Protein AF-0000000079958608 (afdb_homodimer)

Nearest PDB structures (foldseek):
  3rhh-assembly1_B  TM=9.295E-01  e=5.822E-46  Halalkalibacterium halodurans
  7pkc-assembly3_I  TM=9.342E-01  e=3.238E-45  Streptococcus pyogenes M49 591
  4pxn-assembly1_A  TM=9.022E-01  e=2.833E-36  Zea mays
  6rts-assembly1_A  TM=8.925E-01  e=1.036E-36  Streptomyces clavuligerus
  6dbb-assembly1_A  TM=9.019E-01  e=4.308E-35  Burkholderia cenocepacia J2315

Structure (mmCIF, N/CA/C/O backbone):
data_AF-0000000079958608-model_v1
#
loop_
_entity.id
_entity.type
_entity.pdbx_description
1 polymer 'Aldehyde dehydrogenase'
#
loop_
_atom_site.group_PDB
_atom_site.id
_atom_site.type_symbol
_atom_site.label_atom_id
_atom_site.label_alt_id
_atom_site.label_comp_id
_atom_site.label_asym_id
_atom_site.label_entity_id
_atom_site.label_seq_id
_atom_site.pdbx_PDB_ins_code
_atom_site.Cartn_x
_atom_site.Cartn_y
_atom_site.Cartn_z
_atom_site.occupancy
_atom_site.B_iso_or_equiv
_atom_site.auth_seq_id
_atom_site.auth_comp_id
_atom_site.auth_asym_id
_atom_site.auth_atom_id
_atom_site.pdbx_PDB_model_num
ATOM 1 N N . MET A 1 1 ? -29.281 17.812 12.352 1 35.88 1 MET A N 1
ATOM 2 C CA . MET A 1 1 ? -28.234 17.797 13.375 1 35.88 1 MET A CA 1
ATOM 3 C C . MET A 1 1 ? -27.828 16.375 13.711 1 35.88 1 MET A C 1
ATOM 5 O O . MET A 1 1 ? -28.609 15.438 13.523 1 35.88 1 MET A O 1
ATOM 9 N N . VAL A 1 2 ? -26.656 15.961 13.797 1 45.16 2 VAL A N 1
ATOM 10 C CA . VAL A 1 2 ? -26.453 14.68 14.469 1 45.16 2 VAL A CA 1
ATOM 11 C C . VAL A 1 2 ? -27.422 14.57 15.648 1 45.16 2 VAL A C 1
ATOM 13 O O . VAL A 1 2 ? -27.406 15.398 16.562 1 45.16 2 VAL A O 1
ATOM 16 N N . PHE A 1 3 ? -28.312 13.578 15.422 1 45.88 3 PHE A N 1
ATOM 17 C CA . PHE A 1 3 ? -29.625 13.422 16.031 1 45.88 3 PHE A CA 1
ATOM 18 C C . PHE A 1 3 ? -29.516 13.391 17.547 1 45.88 3 PHE A C 1
ATOM 20 O O . PHE A 1 3 ? -29.031 12.422 18.125 1 45.88 3 PHE A O 1
ATOM 27 N N . VAL A 1 4 ? -29 14.484 17.969 1 47.06 4 VAL A N 1
ATOM 28 C CA . VAL A 1 4 ? -29.141 14.508 19.422 1 47.06 4 VAL A CA 1
ATOM 29 C C . VAL A 1 4 ? -30.438 13.82 19.828 1 47.06 4 VAL A C 1
ATOM 31 O O . VAL A 1 4 ? -31.531 14.289 19.5 1 47.06 4 VAL A O 1
ATOM 34 N N . THR A 1 5 ? -30.266 12.594 19.75 1 50.19 5 THR A N 1
ATOM 35 C CA . THR A 1 5 ? -31.406 11.906 20.344 1 50.19 5 THR A CA 1
ATOM 36 C C . THR A 1 5 ? -31.812 12.578 21.656 1 50.19 5 THR A C 1
ATOM 38 O O . THR A 1 5 ? -31.016 13.289 22.266 1 50.19 5 THR A O 1
ATOM 41 N N . SER A 1 6 ? -33 12.898 21.75 1 53.38 6 SER A N 1
ATOM 42 C CA . SER A 1 6 ? -33.656 13.305 22.984 1 53.38 6 SER A CA 1
ATOM 43 C C . SER A 1 6 ? -33.031 12.625 24.188 1 53.38 6 SER A C 1
ATOM 45 O O . SER A 1 6 ? -33.406 12.898 25.328 1 53.38 6 SER A O 1
ATOM 47 N N . HIS A 1 7 ? -31.984 11.859 24.016 1 61.09 7 HIS A N 1
ATOM 48 C CA . HIS A 1 7 ? -31.406 11.188 25.172 1 61.09 7 HIS A CA 1
ATOM 49 C C . HIS A 1 7 ? -30.438 12.109 25.906 1 61.09 7 HIS A C 1
ATOM 51 O O . HIS A 1 7 ? -29.578 12.742 25.297 1 61.09 7 HIS A O 1
ATOM 57 N N . LYS A 1 8 ? -30.938 12.414 27.031 1 63.03 8 LYS A N 1
ATOM 58 C CA . LYS A 1 8 ? -30.109 13.297 27.844 1 63.03 8 LYS A CA 1
ATOM 59 C C . LYS A 1 8 ? -29.047 12.516 28.609 1 63.03 8 LYS A C 1
ATOM 61 O O . LYS A 1 8 ? -29.312 11.422 29.109 1 63.03 8 LYS A O 1
ATOM 66 N N . SER A 1 9 ? -27.812 12.859 28.469 1 71.38 9 SER A N 1
ATOM 67 C CA . SER A 1 9 ? -26.672 12.391 29.25 1 71.38 9 SER A CA 1
ATOM 68 C C . SER A 1 9 ? -26.891 12.641 30.734 1 71.38 9 SER A C 1
ATOM 70 O O . SER A 1 9 ? -27.875 13.289 31.125 1 71.38 9 SER A O 1
ATOM 72 N N . PRO A 1 10 ? -26.062 12.086 31.484 1 67.56 10 PRO A N 1
ATOM 73 C CA . PRO A 1 10 ? -26.141 12.352 32.906 1 67.56 10 PRO A CA 1
ATOM 74 C C . PRO A 1 10 ? -26.109 13.844 33.25 1 67.56 10 PRO A C 1
ATOM 76 O O . PRO A 1 10 ? -26.734 14.281 34.219 1 67.56 10 PRO A O 1
ATOM 79 N N . ASP A 1 11 ? -25.484 14.656 32.375 1 76.94 11 ASP A N 1
ATOM 80 C CA . ASP A 1 11 ? -25.328 16.078 32.656 1 76.94 11 ASP A CA 1
ATOM 81 C C . ASP A 1 11 ? -26.266 16.922 31.797 1 76.94 11 ASP A C 1
ATOM 83 O O . ASP A 1 11 ? -26.047 18.125 31.625 1 76.94 11 ASP A O 1
ATOM 87 N N . GLU A 1 12 ? -27.141 16.266 31.156 1 81.5 12 GLU A N 1
ATOM 88 C CA . GLU A 1 12 ? -28.141 16.922 30.328 1 81.5 12 GLU A CA 1
ATOM 89 C C . GLU A 1 12 ? -27.516 17.531 29.078 1 81.5 12 GLU A C 1
ATOM 91 O O . GLU A 1 12 ? -27.938 18.594 28.625 1 81.5 12 GLU A O 1
ATOM 96 N N . LEU A 1 13 ? -26.422 16.969 28.812 1 88.56 13 LEU A N 1
ATOM 97 C CA . LEU A 1 13 ? -25.734 17.375 27.578 1 88.56 13 LEU A CA 1
ATOM 98 C C . LEU A 1 13 ? -26.141 16.5 26.406 1 88.56 13 LEU A C 1
ATOM 100 O O . LEU A 1 13 ? -26.609 15.367 26.609 1 88.56 13 LEU A O 1
ATOM 104 N N . PRO A 1 14 ? -25.969 17.016 25.266 1 89.56 14 PRO A N 1
ATOM 105 C CA . PRO A 1 14 ? -26.312 16.203 24.078 1 89.56 14 PRO A CA 1
ATOM 106 C C . PRO A 1 14 ? -25.469 14.938 23.984 1 89.56 14 PRO A C 1
ATOM 108 O O . PRO A 1 14 ? -24.359 14.883 24.516 1 89.56 14 PRO A O 1
ATOM 111 N N . VAL A 1 15 ? -26.047 13.938 23.328 1 93.31 15 VAL A N 1
ATOM 112 C CA . VAL A 1 15 ? -25.359 12.672 23.125 1 93.31 15 VAL A CA 1
ATOM 113 C C . VAL A 1 15 ? -25.219 12.391 21.625 1 93.31 15 VAL A C 1
ATOM 115 O O . VAL A 1 15 ? -26.219 12.438 20.906 1 93.31 15 VAL A O 1
ATOM 118 N N . VAL A 1 16 ? -24.031 12.125 21.141 1 94.5 16 VAL A N 1
ATOM 119 C CA . VAL A 1 16 ? -23.75 11.734 19.75 1 94.5 16 VAL A CA 1
ATOM 120 C C . VAL A 1 16 ? -23.844 10.219 19.625 1 94.5 16 VAL A C 1
ATOM 122 O O . VAL A 1 16 ? -23.047 9.484 20.203 1 94.5 16 VAL A O 1
ATOM 125 N N . PRO A 1 17 ? -24.781 9.695 18.906 1 94.44 17 PRO A N 1
ATOM 126 C CA . PRO A 1 17 ? -24.922 8.242 18.75 1 94.44 17 PRO A CA 1
ATOM 127 C C . PRO A 1 17 ? -23.984 7.68 17.672 1 94.44 17 PRO A C 1
ATOM 129 O O . PRO A 1 17 ? -23.297 8.438 16.984 1 94.44 17 PRO A O 1
ATOM 132 N N . ILE A 1 18 ? -23.891 6.387 17.656 1 95.62 18 ILE A N 1
ATOM 133 C CA . ILE A 1 18 ? -23.391 5.738 16.453 1 95.62 18 ILE A CA 1
ATOM 134 C C . ILE A 1 18 ? -24.516 5.641 15.414 1 95.62 18 ILE A C 1
ATOM 136 O O . ILE A 1 18 ? -25.688 5.566 15.773 1 95.62 18 ILE A O 1
ATOM 140 N N . TRP A 1 19 ? -24.172 5.73 14.203 1 95.31 19 TRP A N 1
ATOM 141 C CA . TRP A 1 19 ? -25.141 5.809 13.109 1 95.31 19 TRP A CA 1
ATOM 142 C C . TRP A 1 19 ? -24.875 4.707 12.078 1 95.31 19 TRP A C 1
ATOM 144 O O . TRP A 1 19 ? -23.844 4.699 11.422 1 95.31 19 TRP A O 1
ATOM 154 N N . ILE A 1 20 ? -25.812 3.74 11.961 1 97.44 20 ILE A N 1
ATOM 155 C CA . ILE A 1 20 ? -25.672 2.59 11.07 1 97.44 20 ILE A CA 1
ATOM 156 C C . ILE A 1 20 ? -26.938 2.453 10.219 1 97.44 20 ILE A C 1
ATOM 158 O O . ILE A 1 20 ? -28.062 2.562 10.727 1 97.44 20 ILE A O 1
ATOM 162 N N . ASP A 1 21 ? -26.75 2.33 8.969 1 97.25 21 ASP A N 1
ATOM 163 C CA . ASP A 1 21 ? -27.828 2.123 8.016 1 97.25 21 ASP A CA 1
ATOM 164 C C . ASP A 1 21 ? -28.812 3.295 8.031 1 97.25 21 ASP A C 1
ATOM 166 O O . ASP A 1 21 ? -30.031 3.094 8.023 1 97.25 21 ASP A O 1
ATOM 170 N N . GLY A 1 22 ? -28.25 4.449 8.227 1 93.06 22 GLY A N 1
ATOM 171 C CA . GLY A 1 22 ? -29.031 5.672 8.125 1 93.06 22 GLY A CA 1
ATOM 172 C C . GLY A 1 22 ? -29.844 5.973 9.375 1 93.06 22 GLY A C 1
ATOM 173 O O . GLY A 1 22 ? -30.703 6.848 9.359 1 93.06 22 GLY A O 1
ATOM 174 N N . GLU A 1 23 ? -29.516 5.238 10.43 1 93.12 23 GLU A N 1
ATOM 175 C CA . GLU A 1 23 ? -30.297 5.43 11.648 1 93.12 23 GLU A CA 1
ATOM 176 C C . GLU A 1 23 ? -29.391 5.477 12.875 1 93.12 23 GLU A C 1
ATOM 178 O O . GLU A 1 23 ? -28.406 4.742 12.953 1 93.12 23 GLU A O 1
ATOM 183 N N . PRO A 1 24 ? -29.75 6.363 13.852 1 93.62 24 PRO A N 1
ATOM 184 C CA . PRO A 1 24 ? -29.031 6.277 15.133 1 93.62 24 PRO A CA 1
ATOM 185 C C . PRO A 1 24 ? -29.281 4.961 15.867 1 93.62 24 PRO A C 1
ATOM 187 O O . PRO A 1 24 ? -30.422 4.465 15.875 1 93.62 24 PRO A O 1
ATOM 190 N N . GLN A 1 25 ? -28.297 4.395 16.406 1 93.75 25 GLN A N 1
ATOM 191 C CA . GLN A 1 25 ? -28.422 3.148 17.156 1 93.75 25 GLN A CA 1
ATOM 192 C C . GLN A 1 25 ? -28.844 3.414 18.594 1 93.75 25 GLN A C 1
ATOM 194 O O . GLN A 1 25 ? -28.672 4.523 19.109 1 93.75 25 GLN A O 1
ATOM 199 N N . PRO A 1 26 ? -29.406 2.402 19.219 1 90.06 26 PRO A N 1
ATOM 200 C CA . PRO A 1 26 ? -29.812 2.574 20.625 1 90.06 26 PRO A CA 1
ATOM 201 C C . PRO A 1 26 ? -28.641 2.988 21.516 1 90.06 26 PRO A C 1
ATOM 203 O O . PRO A 1 26 ? -27.516 2.529 21.328 1 90.06 26 PRO A O 1
ATOM 206 N N . ILE A 1 27 ? -29 3.791 22.5 1 90.81 27 ILE A N 1
ATOM 207 C CA . ILE A 1 27 ? -28 4.348 23.406 1 90.81 27 ILE A CA 1
ATOM 208 C C . ILE A 1 27 ? -28.094 3.664 24.766 1 90.81 27 ILE A C 1
ATOM 210 O O . ILE A 1 27 ? -29.156 3.643 25.375 1 90.81 27 ILE A O 1
ATOM 214 N N . ASP A 1 28 ? -26.984 3.096 25.094 1 88 28 ASP A N 1
ATOM 215 C CA . ASP A 1 28 ? -26.828 2.59 26.453 1 88 28 ASP A CA 1
ATOM 216 C C . ASP A 1 28 ? -25.953 3.518 27.281 1 88 28 ASP A C 1
ATOM 218 O O . ASP A 1 28 ? -24.828 3.836 26.891 1 88 28 ASP A O 1
ATOM 222 N N . SER A 1 29 ? -26.453 3.863 28.438 1 86.75 29 SER A N 1
ATOM 223 C CA . SER A 1 29 ? -25.766 4.84 29.281 1 86.75 29 SER A CA 1
ATOM 224 C C . SER A 1 29 ? -24.375 4.355 29.688 1 86.75 29 SER A C 1
ATOM 226 O O . SER A 1 29 ? -23.469 5.164 29.875 1 86.75 29 SER A O 1
ATOM 228 N N . GLU A 1 30 ? -24.203 3.068 29.719 1 89.44 30 GLU A N 1
ATOM 229 C CA . GLU A 1 30 ? -22.938 2.494 30.141 1 89.44 30 GLU A CA 1
ATOM 230 C C . GLU A 1 30 ? -21.875 2.666 29.062 1 89.44 30 GLU A C 1
ATOM 232 O O . GLU A 1 30 ? -20.672 2.543 29.344 1 89.44 30 GLU A O 1
ATOM 237 N N . ASP A 1 31 ? -22.375 3.039 27.891 1 92.69 31 ASP A N 1
ATOM 238 C CA . ASP A 1 31 ? -21.453 3.123 26.766 1 92.69 31 ASP A CA 1
ATOM 239 C C . ASP A 1 31 ? -21.078 4.574 26.469 1 92.69 31 ASP A C 1
ATOM 241 O O . ASP A 1 31 ? -20.359 4.852 25.5 1 92.69 31 ASP A O 1
ATOM 245 N N . LEU A 1 32 ? -21.5 5.496 27.297 1 94.94 32 LEU A N 1
ATOM 246 C CA . LEU A 1 32 ? -21.25 6.91 27.031 1 94.94 32 LEU A CA 1
ATOM 247 C C . LEU A 1 32 ? -19.891 7.34 27.531 1 94.94 32 LEU A C 1
ATOM 249 O O . LEU A 1 32 ? -19.438 6.883 28.594 1 94.94 32 LEU A O 1
ATOM 253 N N . PHE A 1 33 ? -19.188 8.14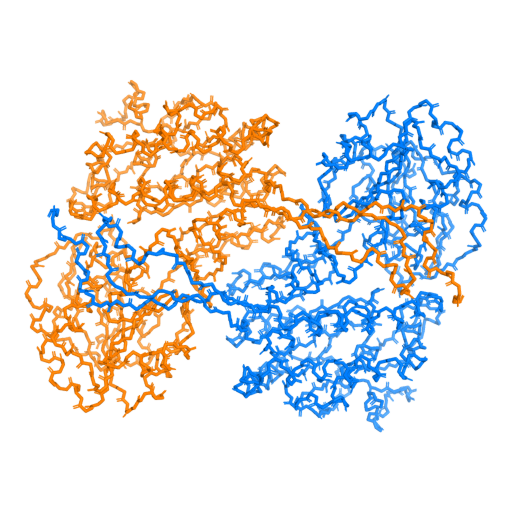1 26.766 1 95.69 33 PHE A N 1
ATOM 254 C CA . PHE A 1 33 ? -17.984 8.812 27.219 1 95.69 33 PHE A CA 1
ATOM 255 C C . PHE A 1 33 ? -18.062 10.32 26.969 1 95.69 33 PHE A C 1
ATOM 257 O O . PHE A 1 33 ? -18.688 10.75 26 1 95.69 33 PHE A O 1
ATOM 264 N N . PRO A 1 34 ? -17.516 11.141 27.828 1 94.31 34 PRO A N 1
ATOM 265 C CA . PRO A 1 34 ? -17.562 12.594 27.672 1 94.31 34 PRO A CA 1
ATOM 266 C C . PRO A 1 34 ? -16.562 13.109 26.641 1 94.31 34 PRO A C 1
ATOM 268 O O . PRO A 1 34 ? -15.453 12.586 26.547 1 94.31 34 PRO A O 1
ATOM 271 N N . VAL A 1 35 ? -16.969 14.031 25.859 1 94.69 35 VAL A N 1
ATOM 272 C CA . VAL A 1 35 ? -16.062 14.844 25.047 1 94.69 35 VAL A CA 1
ATOM 273 C C . VAL A 1 35 ? -15.812 16.188 25.734 1 94.69 35 VAL A C 1
ATOM 275 O O . VAL A 1 35 ? -16.734 16.984 25.906 1 94.69 35 VAL A O 1
ATOM 278 N N . VAL A 1 36 ? -14.523 16.344 26.078 1 91.88 36 VAL A N 1
ATOM 279 C CA . VAL A 1 36 ? -14.172 17.453 26.969 1 91.88 36 VAL A CA 1
ATOM 280 C C . VAL A 1 36 ? -13.477 18.547 26.172 1 91.88 36 VAL A C 1
ATOM 282 O O . VAL A 1 36 ? -12.562 18.266 25.391 1 91.88 36 VAL A O 1
ATOM 285 N N . SER A 1 37 ? -13.93 19.75 26.359 1 86.5 37 SER A N 1
ATOM 286 C CA . SER A 1 37 ? -13.242 20.891 25.766 1 86.5 37 SER A CA 1
ATOM 287 C C . SER A 1 37 ? -11.977 21.234 26.547 1 86.5 37 SER A C 1
ATOM 289 O O . SER A 1 37 ? -12 21.344 27.766 1 86.5 37 SER A O 1
ATOM 291 N N . SER A 1 38 ? -10.922 21.406 25.812 1 81.19 38 SER A N 1
ATOM 292 C CA . SER A 1 38 ? -9.672 21.75 26.484 1 81.19 38 SER A CA 1
ATOM 293 C C . SER A 1 38 ? -9.75 23.141 27.125 1 81.19 38 SER A C 1
ATOM 295 O O . SER A 1 38 ? -9.086 23.406 28.125 1 81.19 38 SER A O 1
ATOM 297 N N . VAL A 1 39 ? -10.547 23.984 26.578 1 78.62 39 VAL A N 1
ATOM 298 C CA . VAL A 1 39 ? -10.656 25.375 27.047 1 78.62 39 VAL A CA 1
ATOM 299 C C . VAL A 1 39 ? -11.453 25.422 28.344 1 78.62 39 VAL A C 1
ATOM 301 O O . VAL A 1 39 ? -11.07 26.109 29.297 1 78.62 39 VAL A O 1
ATOM 304 N N . GLN A 1 40 ? -12.445 24.594 28.406 1 78.62 40 GLN A N 1
ATOM 305 C CA . GLN A 1 40 ? -13.352 24.688 29.547 1 78.62 40 GLN A CA 1
ATOM 306 C C . GLN A 1 40 ? -13.07 23.562 30.547 1 78.62 40 GLN A C 1
ATOM 308 O O . GLN A 1 40 ? -13.469 23.672 31.719 1 78.62 40 GLN A O 1
ATOM 313 N N . ASP A 1 41 ? -12.422 22.516 30.094 1 84 41 ASP A N 1
ATOM 314 C CA . ASP A 1 41 ? -12.133 21.344 30.906 1 84 41 ASP A CA 1
ATOM 315 C C . ASP A 1 41 ? -13.414 20.734 31.469 1 84 41 ASP A C 1
ATOM 317 O O . ASP A 1 41 ? -13.477 20.391 32.656 1 84 41 ASP A O 1
ATOM 321 N N . LYS A 1 42 ? -14.453 20.828 30.766 1 88.94 42 LYS A N 1
ATOM 322 C CA . LYS A 1 42 ? -15.758 20.234 31.062 1 88.94 42 LYS A CA 1
ATOM 323 C C . LYS A 1 42 ? -16.344 19.547 29.844 1 88.94 42 LYS A C 1
ATOM 325 O O . LYS A 1 42 ? -16.031 19.922 28.703 1 88.94 42 LYS A O 1
ATOM 330 N N . PRO A 1 43 ? -17.188 18.578 30.125 1 92.62 43 PRO A N 1
ATOM 331 C CA . PRO A 1 43 ? -17.859 17.938 28.984 1 92.62 43 PRO A CA 1
ATOM 332 C C . PRO A 1 43 ? -18.75 18.891 28.203 1 92.62 43 PRO A C 1
ATOM 334 O O . PRO A 1 43 ? -19.484 19.672 28.812 1 92.62 43 PRO A O 1
ATOM 337 N N . ILE A 1 44 ? -18.609 18.891 26.969 1 91.69 44 ILE A N 1
ATOM 338 C CA . ILE A 1 44 ? -19.484 19.703 26.141 1 91.69 44 ILE A CA 1
ATOM 339 C C . ILE A 1 44 ? -20.609 18.844 25.578 1 91.69 44 ILE A C 1
ATOM 341 O O . ILE A 1 44 ? -21.672 19.359 25.203 1 91.69 44 ILE A O 1
ATOM 345 N N . HIS A 1 45 ? -20.375 17.547 25.422 1 93.31 45 HIS A N 1
ATOM 346 C CA . HIS A 1 45 ? -21.375 16.531 25.078 1 93.31 45 HIS A CA 1
ATOM 347 C C . HIS A 1 45 ? -20.859 15.133 25.391 1 93.31 45 HIS A C 1
ATOM 349 O O . HIS A 1 45 ? -19.734 14.977 25.891 1 93.31 45 HIS A O 1
ATOM 355 N N . TYR A 1 46 ? -21.734 14.18 25.219 1 95.12 46 TYR A N 1
ATOM 356 C CA . TYR A 1 46 ? -21.328 12.781 25.328 1 95.12 46 TYR A CA 1
ATOM 357 C C . TYR A 1 46 ? -21.453 12.07 23.984 1 95.12 46 TYR A C 1
ATOM 359 O O . TYR A 1 46 ? -22.141 12.555 23.078 1 95.12 46 TYR A O 1
ATOM 367 N N . ALA A 1 47 ? -20.766 10.961 23.844 1 96.25 47 ALA A N 1
ATOM 368 C CA . ALA A 1 47 ? -20.875 10.117 22.656 1 96.25 47 ALA A CA 1
ATOM 369 C C . ALA A 1 47 ? -20.938 8.641 23.031 1 96.25 47 ALA A C 1
ATOM 371 O O . ALA A 1 47 ? -20.5 8.25 24.125 1 96.25 47 ALA A O 1
ATOM 372 N N . VAL A 1 48 ? -21.531 7.871 22.219 1 96.38 48 VAL A N 1
ATOM 373 C CA . VAL A 1 48 ? -21.625 6.434 22.453 1 96.38 48 VAL A CA 1
ATOM 374 C C . VAL A 1 48 ? -20.328 5.75 22.016 1 96.38 48 VAL A C 1
ATOM 376 O O . VAL A 1 48 ? -19.828 6 20.922 1 96.38 48 VAL A O 1
ATOM 379 N N . SER A 1 49 ? -19.734 4.977 22.859 1 98.19 49 SER A N 1
ATOM 380 C CA . SER A 1 49 ? -18.594 4.141 22.484 1 98.19 49 SER A CA 1
ATOM 381 C C . SER A 1 49 ? -19.062 2.852 21.812 1 98.19 49 SER A C 1
ATOM 383 O O . SER A 1 49 ? -19.797 2.064 22.406 1 98.19 49 SER A O 1
ATOM 385 N N . ALA A 1 50 ? -18.641 2.65 20.594 1 98.25 50 ALA A N 1
ATOM 386 C CA . ALA A 1 50 ? -19.031 1.456 19.844 1 98.25 50 ALA A CA 1
ATOM 387 C C . ALA A 1 50 ? -18.406 0.202 20.469 1 98.25 50 ALA A C 1
ATOM 389 O O . ALA A 1 50 ? -17.359 0.27 21.109 1 98.25 50 ALA A O 1
ATOM 390 N N . SER A 1 51 ? -19.062 -0.912 20.312 1 97.88 51 SER A N 1
ATOM 391 C CA . SER A 1 51 ? -18.547 -2.234 20.641 1 97.88 51 SER A CA 1
ATOM 392 C C . SER A 1 51 ? -18.062 -2.969 19.391 1 97.88 51 SER A C 1
ATOM 394 O O . SER A 1 51 ? -18.344 -2.543 18.266 1 97.88 51 SER A O 1
ATOM 396 N N . PRO A 1 52 ? -17.281 -4.043 19.578 1 98.31 52 PRO A N 1
ATOM 397 C CA . PRO A 1 52 ? -16.938 -4.871 18.422 1 98.31 52 PRO A CA 1
ATOM 398 C C . PRO A 1 52 ? -18.156 -5.336 17.641 1 98.31 52 PRO A C 1
ATOM 400 O O . PRO A 1 52 ? -18.125 -5.402 16.406 1 98.31 52 PRO A O 1
ATOM 403 N N . ALA A 1 53 ? -19.234 -5.578 18.344 1 97.88 53 ALA A N 1
ATOM 404 C CA . ALA A 1 53 ? -20.469 -5.992 17.703 1 97.88 53 ALA A CA 1
ATOM 405 C C . ALA A 1 53 ? -21.031 -4.867 16.844 1 97.88 53 ALA A C 1
ATOM 407 O O . ALA A 1 53 ? -21.547 -5.109 15.742 1 97.88 53 ALA A O 1
ATOM 408 N N . SER A 1 54 ? -21 -3.615 17.344 1 97.06 54 SER A N 1
ATOM 409 C CA . SER A 1 54 ? -21.438 -2.461 16.578 1 97.06 54 SER A CA 1
ATOM 410 C C . SER A 1 54 ? -20.594 -2.273 15.32 1 97.06 54 SER A C 1
ATOM 412 O O . SER A 1 54 ? -21.109 -1.901 14.266 1 97.06 54 SER A O 1
ATOM 414 N N . ALA A 1 55 ? -19.312 -2.492 15.484 1 98.56 55 ALA A N 1
ATOM 415 C CA . ALA A 1 55 ? -18.422 -2.396 14.336 1 98.56 55 ALA A CA 1
ATOM 416 C C . ALA A 1 55 ? -18.781 -3.422 13.266 1 98.56 55 ALA A C 1
ATOM 418 O O . ALA A 1 55 ? -18.828 -3.098 12.078 1 98.56 55 ALA A O 1
ATOM 419 N N . THR A 1 56 ? -19.016 -4.645 13.68 1 98.69 56 THR A N 1
ATOM 420 C CA . THR A 1 56 ? -19.422 -5.703 12.766 1 98.69 56 THR A CA 1
ATOM 421 C C . THR A 1 56 ? -20.734 -5.34 12.055 1 98.69 56 THR A C 1
ATOM 423 O O . THR A 1 56 ? -20.859 -5.516 10.844 1 98.69 56 THR A O 1
ATOM 426 N N . LYS A 1 57 ? -21.656 -4.824 12.859 1 98.69 57 LYS A N 1
ATOM 427 C CA . LYS A 1 57 ? -22.953 -4.41 12.305 1 98.69 57 LYS A CA 1
ATOM 428 C C . LYS A 1 57 ? -22.766 -3.316 11.258 1 98.69 57 LYS A C 1
ATOM 430 O O . LYS A 1 57 ? -23.422 -3.334 10.219 1 98.69 57 LYS A O 1
ATOM 435 N N . ALA A 1 58 ? -21.922 -2.33 11.531 1 98.81 58 ALA A N 1
ATOM 436 C CA . ALA A 1 58 ? -21.641 -1.255 10.586 1 98.81 58 ALA A CA 1
ATOM 437 C C . ALA A 1 58 ? -21.031 -1.805 9.297 1 98.81 58 ALA A C 1
ATOM 439 O O . ALA A 1 58 ? -21.406 -1.377 8.203 1 98.81 58 ALA A O 1
ATOM 440 N N . CYS A 1 59 ? -20.125 -2.77 9.406 1 98.88 59 CYS A N 1
ATOM 441 C CA . CYS A 1 59 ? -19.5 -3.391 8.242 1 98.88 59 CYS A CA 1
ATOM 442 C C . CYS A 1 59 ? -20.516 -4.172 7.43 1 98.88 59 CYS A C 1
ATOM 444 O O . CYS A 1 59 ? -20.5 -4.133 6.195 1 98.88 59 CYS A O 1
ATOM 446 N N . ASP A 1 60 ? -21.406 -4.898 8.117 1 98.81 60 ASP A N 1
ATOM 447 C CA . ASP A 1 60 ? -22.453 -5.637 7.434 1 98.81 60 ASP A CA 1
ATOM 448 C C . ASP A 1 60 ? -23.359 -4.695 6.641 1 98.81 60 ASP A C 1
ATOM 450 O O . ASP A 1 60 ? -23.734 -5 5.508 1 98.81 60 ASP A O 1
ATOM 454 N N . SER A 1 61 ? -23.703 -3.596 7.285 1 98.88 61 SER A N 1
ATOM 455 C CA . SER A 1 61 ? -24.531 -2.59 6.621 1 98.88 61 SER A CA 1
ATOM 456 C C . SER A 1 61 ? -23.828 -2.039 5.379 1 98.88 61 SER A C 1
ATOM 458 O O . SER A 1 61 ? -24.438 -1.938 4.312 1 98.88 61 SER A O 1
ATOM 460 N N . ALA A 1 62 ? -22.578 -1.66 5.523 1 98.94 62 ALA A N 1
ATOM 461 C CA . ALA A 1 62 ? -21.797 -1.149 4.398 1 98.94 62 ALA A CA 1
ATOM 462 C C . ALA A 1 62 ? -21.719 -2.18 3.277 1 98.94 62 ALA A C 1
ATOM 464 O O . ALA A 1 62 ? -21.812 -1.832 2.098 1 98.94 62 ALA A O 1
ATOM 465 N N . ALA A 1 63 ? -21.547 -3.443 3.623 1 98.62 63 ALA A N 1
ATOM 466 C CA . ALA A 1 63 ? -21.453 -4.531 2.65 1 98.62 63 ALA A CA 1
ATOM 467 C C . ALA A 1 63 ? -22.766 -4.672 1.874 1 98.62 63 ALA A C 1
ATOM 469 O O . ALA A 1 63 ? -22.75 -4.879 0.658 1 98.62 63 ALA A O 1
ATOM 470 N N . ALA A 1 64 ? -23.859 -4.621 2.605 1 98.5 64 ALA A N 1
ATOM 471 C CA . ALA A 1 64 ? -25.172 -4.723 1.969 1 98.5 64 ALA A CA 1
ATOM 472 C C . ALA A 1 64 ? -25.391 -3.576 0.987 1 98.5 64 ALA A C 1
ATOM 474 O O . ALA A 1 64 ? -25.875 -3.789 -0.126 1 98.5 64 ALA A O 1
ATOM 475 N N . ALA A 1 65 ? -25 -2.383 1.361 1 98.75 65 ALA A N 1
ATOM 476 C CA . ALA A 1 65 ? -25.172 -1.197 0.527 1 98.75 65 ALA A CA 1
ATOM 477 C C . ALA A 1 65 ? -24.25 -1.232 -0.682 1 98.75 65 ALA A C 1
ATOM 479 O O . ALA A 1 65 ? -24.562 -0.675 -1.735 1 98.75 65 ALA A O 1
ATOM 480 N N . PHE A 1 66 ? -23.125 -1.88 -0.602 1 98.38 66 PHE A N 1
ATOM 481 C CA . PHE A 1 66 ? -22.109 -1.938 -1.649 1 98.38 66 PHE A CA 1
ATOM 482 C C . PHE A 1 66 ? -22.672 -2.584 -2.91 1 98.38 66 PHE A C 1
ATOM 484 O O . PHE A 1 66 ? -22.312 -2.205 -4.023 1 98.38 66 PHE A O 1
ATOM 491 N N . LYS A 1 67 ? -23.562 -3.559 -2.723 1 95.69 67 LYS A N 1
ATOM 492 C CA . LYS A 1 67 ? -24.125 -4.316 -3.836 1 95.69 67 LYS A CA 1
ATOM 493 C C . LYS A 1 67 ? -24.766 -3.389 -4.867 1 95.69 67 LYS A C 1
ATOM 495 O O . LYS A 1 67 ? -24.594 -3.586 -6.074 1 95.69 67 LYS A O 1
ATOM 500 N N . SER A 1 68 ? -25.406 -2.361 -4.398 1 96.56 68 SER A N 1
ATOM 501 C CA . SER A 1 68 ? -26.078 -1.43 -5.297 1 96.56 68 SER A CA 1
ATOM 502 C C . SER A 1 68 ? -25.203 -0.208 -5.574 1 96.56 68 SER A C 1
ATOM 504 O O . SER A 1 68 ? -25.172 0.287 -6.703 1 96.56 68 SER A O 1
ATOM 506 N N . TRP A 1 69 ? -24.484 0.266 -4.605 1 98 69 TRP A N 1
ATOM 507 C CA . TRP A 1 69 ? -23.719 1.494 -4.734 1 98 69 TRP A CA 1
ATOM 508 C C . TRP A 1 69 ? -22.625 1.342 -5.793 1 98 69 TRP A C 1
ATOM 510 O O . TRP A 1 69 ? -22.375 2.266 -6.57 1 98 69 TRP A O 1
ATOM 520 N N . ARG A 1 70 ? -22 0.187 -5.836 1 96.06 70 ARG A N 1
ATOM 521 C CA . ARG A 1 70 ? -20.906 -0.046 -6.77 1 96.06 70 ARG A CA 1
ATOM 522 C C . ARG A 1 70 ? -21.391 0.071 -8.211 1 96.06 70 ARG A C 1
ATOM 524 O O . ARG A 1 70 ? -20.578 0.294 -9.125 1 96.06 70 ARG A O 1
ATOM 531 N N . LYS A 1 71 ? -22.688 -0.079 -8.43 1 93.81 71 LYS A N 1
ATOM 532 C CA . LYS A 1 71 ? -23.25 -0.057 -9.773 1 93.81 71 LYS A CA 1
ATOM 533 C C . LYS A 1 71 ? -23.734 1.344 -10.148 1 93.81 71 LYS A C 1
ATOM 535 O O . LYS A 1 71 ? -24.125 1.588 -11.289 1 93.81 71 LYS A O 1
ATOM 540 N N . THR A 1 72 ? -23.688 2.268 -9.164 1 95.25 72 THR A N 1
ATOM 541 C CA . THR A 1 72 ? -24.094 3.639 -9.438 1 95.25 72 THR A CA 1
ATOM 542 C C . THR A 1 72 ? -23.172 4.289 -10.461 1 95.25 72 THR A C 1
ATOM 544 O O . THR A 1 72 ? -21.953 4.199 -10.344 1 95.25 72 THR A O 1
ATOM 547 N N . ALA A 1 73 ? -23.75 4.949 -11.469 1 93.44 73 ALA A N 1
ATOM 548 C CA . ALA A 1 73 ? -22.969 5.59 -12.531 1 93.44 73 ALA A CA 1
ATOM 549 C C . ALA A 1 73 ? -22.078 6.699 -11.969 1 93.44 73 ALA A C 1
ATOM 551 O O . ALA A 1 73 ? -22.5 7.438 -11.07 1 93.44 73 ALA A O 1
ATOM 552 N N . PRO A 1 74 ? -20.906 6.867 -12.531 1 93.25 74 PRO A N 1
ATOM 553 C CA . PRO A 1 74 ? -20 7.922 -12.062 1 93.25 74 PRO A CA 1
ATOM 554 C C . PRO A 1 74 ? -20.656 9.305 -12.094 1 93.25 74 PRO A C 1
ATOM 556 O O . PRO A 1 74 ? -20.422 10.125 -11.195 1 93.25 74 PRO A O 1
ATOM 559 N N . ALA A 1 75 ? -21.484 9.539 -13.086 1 94.88 75 ALA A N 1
ATOM 560 C CA . ALA A 1 75 ? -22.156 10.828 -13.195 1 94.88 75 ALA A CA 1
ATOM 561 C C . ALA A 1 75 ? -23.094 11.07 -12.016 1 94.88 75 ALA A C 1
ATOM 563 O O . ALA A 1 75 ? -23.219 12.195 -11.523 1 94.88 75 ALA A O 1
ATOM 564 N N . HIS A 1 76 ? -23.766 10.023 -11.586 1 96.31 76 HIS A N 1
ATOM 565 C CA . HIS A 1 76 ? -24.656 10.133 -10.438 1 96.31 76 HIS A CA 1
ATOM 566 C C . HIS A 1 76 ? -23.875 10.32 -9.141 1 96.31 76 HIS A C 1
ATOM 568 O O . HIS A 1 76 ? -24.266 11.125 -8.289 1 96.31 76 HIS A O 1
ATOM 574 N N . ARG A 1 77 ? -22.781 9.594 -8.938 1 97.25 77 ARG A N 1
ATOM 575 C CA . ARG A 1 77 ? -21.938 9.789 -7.766 1 97.25 77 ARG A CA 1
ATOM 576 C C . ARG A 1 77 ? -21.391 11.211 -7.715 1 97.25 77 ARG A C 1
ATOM 578 O O . ARG A 1 77 ? -21.391 11.844 -6.656 1 97.25 77 ARG A O 1
ATOM 585 N N . ARG A 1 78 ? -20.984 11.719 -8.914 1 97.31 78 ARG A N 1
ATOM 586 C CA . ARG A 1 78 ? -20.484 13.086 -9.023 1 97.31 78 ARG A CA 1
ATOM 587 C C . ARG A 1 78 ? -21.547 14.086 -8.562 1 97.31 78 ARG A C 1
ATOM 589 O O . ARG A 1 78 ? -21.25 14.992 -7.781 1 97.31 78 ARG A O 1
ATOM 596 N N . ALA A 1 79 ? -22.75 13.891 -9.031 1 97.62 79 ALA A N 1
ATOM 597 C CA . ALA A 1 79 ? -23.828 14.805 -8.688 1 97.62 79 ALA A CA 1
ATOM 598 C C . ALA A 1 79 ? -24.094 14.812 -7.188 1 97.62 79 ALA A C 1
ATOM 600 O O . ALA A 1 79 ? -24.312 15.867 -6.594 1 97.62 79 ALA A O 1
ATOM 601 N N . LEU A 1 80 ? -24.062 13.656 -6.562 1 98.5 80 LEU A N 1
ATOM 602 C CA . LEU A 1 80 ? -24.281 13.547 -5.125 1 98.5 80 LEU A CA 1
ATOM 603 C C . LEU A 1 80 ? -23.156 14.219 -4.352 1 98.5 80 LEU A C 1
ATOM 605 O O . LEU A 1 80 ? -23.406 14.875 -3.332 1 98.5 80 LEU A O 1
ATOM 609 N N . LEU A 1 81 ? -21.953 14.078 -4.805 1 98.62 81 LEU A N 1
ATOM 610 C CA . LEU A 1 81 ? -20.812 14.703 -4.148 1 98.62 81 LEU A CA 1
ATOM 611 C C . LEU A 1 81 ? -20.875 16.219 -4.254 1 98.62 81 LEU A C 1
ATOM 613 O O . LEU A 1 81 ? -20.594 16.922 -3.287 1 98.62 81 LEU A O 1
ATOM 617 N N . ILE A 1 82 ? -21.25 16.734 -5.406 1 98.25 82 ILE A N 1
ATOM 618 C CA . ILE A 1 82 ? -21.406 18.172 -5.598 1 98.25 82 ILE A CA 1
ATOM 619 C C . ILE A 1 82 ? -22.484 18.703 -4.66 1 98.25 82 ILE A C 1
ATOM 621 O O . ILE A 1 82 ? -22.281 19.734 -4.004 1 98.25 82 ILE A O 1
ATOM 625 N N . LYS A 1 83 ? -23.547 17.969 -4.586 1 98.75 83 LYS A N 1
ATOM 626 C CA . LYS A 1 83 ? -24.625 18.359 -3.678 1 98.75 83 LYS A CA 1
ATOM 627 C C . LYS A 1 83 ? -24.156 18.344 -2.227 1 98.75 83 LYS A C 1
ATOM 629 O O . LYS A 1 83 ? -24.5 19.234 -1.445 1 98.75 83 LYS A O 1
ATOM 634 N N . ALA A 1 84 ? -23.406 17.344 -1.862 1 98.69 84 ALA A N 1
ATOM 635 C CA . ALA A 1 84 ? -22.859 17.281 -0.513 1 98.69 84 ALA A CA 1
ATOM 636 C C . ALA A 1 84 ? -21.969 18.469 -0.223 1 98.69 84 ALA A C 1
ATOM 638 O O . ALA A 1 84 ? -22.016 19.047 0.867 1 98.69 84 ALA A O 1
ATOM 639 N N . ALA A 1 85 ? -21.125 18.844 -1.188 1 98.44 85 ALA A N 1
ATOM 640 C CA . ALA A 1 85 ? -20.25 20.016 -1.035 1 98.44 85 ALA A CA 1
ATOM 641 C C . ALA A 1 85 ? -21.078 21.281 -0.806 1 98.44 85 ALA A C 1
ATOM 643 O O . ALA A 1 85 ? -20.734 22.094 0.048 1 98.44 85 ALA A O 1
ATOM 644 N N . ASP A 1 86 ? -22.156 21.406 -1.531 1 98.5 86 ASP A N 1
ATOM 645 C CA . ASP A 1 86 ? -23.047 22.562 -1.371 1 98.5 86 ASP A CA 1
ATOM 646 C C . ASP A 1 86 ? -23.656 22.594 0.03 1 98.5 86 ASP A C 1
ATOM 648 O O . ASP A 1 86 ? -23.719 23.656 0.657 1 98.5 86 ASP A O 1
ATOM 652 N N . ILE A 1 87 ? -24.062 21.469 0.495 1 98.62 87 ILE A N 1
ATOM 653 C CA . ILE A 1 87 ? -24.688 21.375 1.813 1 98.62 87 ILE A CA 1
ATOM 654 C C . ILE A 1 87 ? -23.656 21.688 2.893 1 98.62 87 ILE A C 1
ATOM 656 O O . ILE A 1 87 ? -23.938 22.406 3.855 1 98.62 87 ILE A O 1
ATOM 660 N N . LEU A 1 88 ? -22.469 21.188 2.725 1 98.25 88 LEU A N 1
ATOM 661 C CA . LEU A 1 88 ? -21.391 21.5 3.65 1 98.25 88 LEU A CA 1
ATOM 662 C C . LEU A 1 88 ? -21.172 23 3.738 1 98.25 88 LEU A C 1
ATOM 664 O O . LEU A 1 88 ? -20.969 23.547 4.832 1 98.25 88 LEU A O 1
ATOM 668 N N . GLU A 1 89 ? -21.188 23.641 2.65 1 97.31 89 GLU A N 1
ATOM 669 C CA . GLU A 1 89 ? -21 25.094 2.613 1 97.31 89 GLU A CA 1
ATOM 670 C C . GLU A 1 89 ? -22.156 25.812 3.312 1 97.31 89 GLU A C 1
ATOM 672 O O . GLU A 1 89 ? -21.938 26.797 4.027 1 97.31 89 GLU A O 1
ATOM 677 N N . GLN A 1 90 ? -23.328 25.297 3.135 1 98 90 GLN A N 1
ATOM 678 C CA . GLN A 1 90 ? -24.5 25.891 3.746 1 98 90 GLN A CA 1
ATOM 679 C C . GLN A 1 90 ? -24.469 25.75 5.266 1 98 90 GLN A C 1
ATOM 681 O O . GLN A 1 90 ? -24.938 26.641 5.988 1 98 90 GLN A O 1
ATOM 686 N N . ARG A 1 91 ? -23.859 24.688 5.711 1 97.62 91 ARG A N 1
ATOM 687 C CA . ARG A 1 91 ? -23.859 24.406 7.141 1 97.62 91 ARG A CA 1
ATOM 688 C C . ARG A 1 91 ? -22.516 24.781 7.77 1 97.62 91 ARG A C 1
ATOM 690 O O . ARG A 1 91 ? -22.203 24.328 8.875 1 97.62 91 ARG A O 1
ATOM 697 N N . ALA A 1 92 ? -21.75 25.547 7.09 1 97.62 92 ALA A N 1
ATOM 698 C CA . ALA A 1 92 ? -20.375 25.875 7.461 1 97.62 92 ALA A CA 1
ATOM 699 C C . ALA A 1 92 ? -20.312 26.453 8.875 1 97.62 92 ALA A C 1
ATOM 701 O O . ALA A 1 92 ? -19.469 26.047 9.672 1 97.62 92 ALA A O 1
ATOM 702 N N . GLN A 1 93 ? -21.172 27.344 9.258 1 97.25 93 GLN A N 1
ATOM 703 C CA . GLN A 1 93 ? -21.141 28.016 10.555 1 97.25 93 GLN A CA 1
ATOM 704 C C . GLN A 1 93 ? -21.406 27.031 11.688 1 97.25 93 GLN A C 1
ATOM 706 O O . GLN A 1 93 ? -20.703 27.047 12.703 1 97.25 93 GLN A O 1
ATOM 711 N N . GLU A 1 94 ? -22.375 26.203 11.477 1 96.94 94 GLU A N 1
ATOM 712 C CA . GLU A 1 94 ? -22.688 25.188 12.469 1 96.94 94 GLU A CA 1
ATOM 713 C C . GLU A 1 94 ? -21.516 24.234 12.68 1 96.94 94 GLU A C 1
ATOM 715 O O . GLU A 1 94 ? -21.141 23.953 13.82 1 96.94 94 GLU A O 1
ATOM 720 N N . ILE A 1 95 ? -20.969 23.797 11.633 1 98 95 ILE A N 1
ATOM 721 C CA . ILE A 1 95 ? -19.891 22.812 11.68 1 98 95 ILE A CA 1
ATOM 722 C C . ILE A 1 95 ? -18.656 23.453 12.312 1 98 95 ILE A C 1
ATOM 724 O O . ILE A 1 95 ? -18 22.844 13.172 1 98 95 ILE A O 1
ATOM 728 N N . ALA A 1 96 ? -18.344 24.672 11.938 1 97.56 96 ALA A N 1
ATOM 729 C CA . ALA A 1 96 ? -17.172 25.375 12.477 1 97.56 96 ALA A CA 1
ATOM 730 C C . ALA A 1 96 ? -17.312 25.562 13.984 1 97.56 96 ALA A C 1
ATOM 732 O O . ALA A 1 96 ? -16.312 25.453 14.719 1 97.56 96 ALA A O 1
ATOM 733 N N . LYS A 1 97 ? -18.5 25.906 14.438 1 96.12 97 LYS A N 1
ATOM 734 C CA . LYS A 1 97 ? -18.75 26.094 15.867 1 96.12 97 LYS A CA 1
ATOM 735 C C . LYS A 1 97 ? -18.438 24.812 16.656 1 96.12 97 LYS A C 1
ATOM 737 O O . LYS A 1 97 ? -17.781 24.875 17.703 1 96.12 97 LYS A O 1
ATOM 742 N N . TRP A 1 98 ? -18.875 23.719 16.125 1 95.56 98 TRP A N 1
ATOM 743 C CA . TRP A 1 98 ? -18.641 22.438 16.812 1 95.56 98 TRP A CA 1
ATOM 744 C C . TRP A 1 98 ? -17.156 22.047 16.734 1 95.56 98 TRP A C 1
ATOM 746 O O . TRP A 1 98 ? -16.609 21.531 17.703 1 95.56 98 TRP A O 1
ATOM 756 N N . GLN A 1 99 ? -16.547 22.297 15.617 1 96.5 99 GLN A N 1
ATOM 757 C CA . GLN A 1 99 ? -15.125 22 15.516 1 96.5 99 GLN A CA 1
ATOM 758 C C . GLN A 1 99 ? -14.328 22.766 16.578 1 96.5 99 GLN A C 1
ATOM 760 O O . GLN A 1 99 ? -13.469 22.188 17.25 1 96.5 99 GLN A O 1
ATOM 765 N N . CYS A 1 100 ? -14.617 24.062 16.719 1 94.75 100 CYS A N 1
ATOM 766 C CA . CYS A 1 100 ? -13.93 24.875 17.719 1 94.75 100 CYS A CA 1
ATOM 767 C C . CYS A 1 100 ? -14.172 24.328 19.125 1 94.75 100 CYS A C 1
ATOM 769 O O . CYS A 1 100 ? -13.242 24.203 19.922 1 94.75 100 CYS A O 1
ATOM 771 N N . ALA A 1 101 ? -15.406 24 19.344 1 93.62 101 ALA A N 1
ATOM 772 C CA . ALA A 1 101 ? -15.781 23.531 20.688 1 93.62 101 ALA A CA 1
ATOM 773 C C . ALA A 1 101 ? -15.078 22.219 21.031 1 93.62 101 ALA A C 1
ATOM 775 O O . ALA A 1 101 ? -14.625 22.031 22.156 1 93.62 101 ALA A O 1
ATOM 776 N N . GLU A 1 102 ? -14.984 21.359 20.078 1 95.31 102 GLU A N 1
ATOM 777 C CA . GLU A 1 102 ? -14.469 20 20.312 1 95.31 102 GLU A CA 1
ATOM 778 C C . GLU A 1 102 ? -12.945 19.984 20.297 1 95.31 102 GLU A C 1
ATOM 780 O O . GLU A 1 102 ? -12.312 19.25 21.047 1 95.31 102 GLU A O 1
ATOM 785 N N . THR A 1 103 ? -12.305 20.812 19.438 1 94.62 103 THR A N 1
ATOM 786 C CA . THR A 1 103 ? -10.875 20.625 19.203 1 94.62 103 THR A CA 1
ATOM 787 C C . THR A 1 103 ? -10.086 21.812 19.734 1 94.62 103 THR A C 1
ATOM 789 O O . THR A 1 103 ? -8.852 21.812 19.703 1 94.62 103 THR A O 1
ATOM 792 N N . SER A 1 104 ? -10.758 22.875 20.141 1 90.81 104 SER A N 1
ATOM 793 C CA . SER A 1 104 ? -10.148 24.094 20.672 1 90.81 104 SER A CA 1
ATOM 794 C C . SER A 1 104 ? -9.359 24.828 19.594 1 90.81 104 SER A C 1
ATOM 796 O O . SER A 1 104 ? -8.453 25.609 19.891 1 90.81 104 SER A O 1
ATOM 798 N N . CYS A 1 105 ? -9.641 24.531 18.375 1 92.19 105 CYS A N 1
ATOM 799 C CA . CYS A 1 105 ? -8.953 25.25 17.312 1 92.19 105 CYS A CA 1
ATOM 800 C C . CYS A 1 105 ? -9.445 26.688 17.203 1 92.19 105 CYS A C 1
ATOM 802 O O . CYS A 1 105 ? -10.578 26.984 17.578 1 92.19 105 CYS A O 1
ATOM 804 N N . PRO A 1 106 ? -8.586 27.562 16.672 1 90.75 106 PRO A N 1
ATOM 805 C CA . PRO A 1 106 ? -9.039 28.953 16.453 1 90.75 106 PRO A CA 1
ATOM 806 C C . PRO A 1 106 ? -10.18 29.047 15.438 1 90.75 106 PRO A C 1
ATOM 808 O O . PRO A 1 106 ? -10.258 28.234 14.516 1 90.75 106 PRO A O 1
ATOM 811 N N . LYS A 1 107 ? -11.016 30.047 15.641 1 92.44 107 LYS A N 1
ATOM 812 C CA . LYS A 1 107 ? -12.148 30.266 14.75 1 92.44 107 LYS A CA 1
ATOM 813 C C . LYS A 1 107 ? -11.688 30.406 13.297 1 92.44 107 LYS A C 1
ATOM 815 O O . LYS A 1 107 ? -12.367 29.938 12.383 1 92.44 107 LYS A O 1
ATOM 820 N N . GLU A 1 108 ? -10.531 31.016 13.125 1 90.25 108 GLU A N 1
ATOM 821 C CA . GLU A 1 108 ? -10.008 31.219 11.773 1 90.25 108 GLU A CA 1
ATOM 822 C C . GLU A 1 108 ? -9.641 29.891 11.125 1 90.25 108 GLU A C 1
ATOM 824 O O . GLU A 1 108 ? -9.852 29.703 9.922 1 90.25 108 GLU A O 1
ATOM 829 N N . PHE A 1 109 ? -9.102 29.016 11.898 1 92.69 109 PHE A N 1
ATOM 830 C CA . PHE A 1 109 ? -8.727 27.719 11.359 1 92.69 109 PHE A CA 1
ATOM 831 C C . PHE A 1 109 ? -9.961 26.875 11.07 1 92.69 109 PHE A C 1
ATOM 833 O O . PHE A 1 109 ? -10.023 26.188 10.047 1 92.69 109 PHE A O 1
ATOM 840 N N . ALA A 1 110 ? -10.938 26.906 11.953 1 95 110 ALA A N 1
ATOM 841 C CA . ALA A 1 110 ? -12.203 26.219 11.68 1 95 110 ALA A CA 1
ATOM 842 C C . ALA A 1 110 ? -12.844 26.766 10.398 1 95 110 ALA A C 1
ATOM 844 O O . ALA A 1 110 ? -13.391 26 9.602 1 95 110 ALA A O 1
ATOM 845 N N . GLY A 1 111 ? -12.789 28.125 10.312 1 93.81 111 GLY A N 1
ATOM 846 C CA . GLY A 1 111 ? -13.297 28.766 9.102 1 93.81 111 GLY A CA 1
ATOM 847 C C . GLY A 1 111 ? -12.609 28.25 7.844 1 93.81 111 GLY A C 1
ATOM 848 O O . GLY A 1 111 ? -13.273 28 6.832 1 93.81 111 GLY A O 1
ATOM 849 N N . PHE A 1 112 ? -11.367 28.078 7.941 1 91.88 112 PHE A N 1
ATOM 850 C CA . PHE A 1 112 ? -10.594 27.531 6.828 1 91.88 112 PHE A CA 1
ATOM 851 C C . PHE A 1 112 ? -11.039 26.109 6.504 1 91.88 112 PHE A C 1
ATOM 853 O O . PHE A 1 112 ? -11.203 25.766 5.332 1 91.88 112 PHE A O 1
ATOM 860 N N . ASN A 1 113 ? -11.25 25.297 7.461 1 94.88 113 ASN A N 1
ATOM 861 C CA . ASN A 1 113 ? -11.656 23.906 7.281 1 94.88 113 ASN A CA 1
ATOM 862 C C . ASN A 1 113 ? -12.992 23.812 6.547 1 94.88 113 ASN A C 1
ATOM 864 O O . ASN A 1 113 ? -13.117 23.047 5.582 1 94.88 113 ASN A O 1
ATOM 868 N N . VAL A 1 114 ? -13.953 24.609 6.988 1 96.12 114 VAL A N 1
ATOM 869 C CA . VAL A 1 114 ? -15.289 24.484 6.43 1 96.12 114 VAL A CA 1
ATOM 870 C C . VAL A 1 114 ? -15.344 25.141 5.055 1 96.12 114 VAL A C 1
ATOM 872 O O . VAL A 1 114 ? -16.234 24.859 4.254 1 96.12 114 VAL A O 1
ATOM 875 N N . LYS A 1 115 ? -14.383 25.984 4.805 1 93.12 115 LYS A N 1
ATOM 876 C CA . LYS A 1 115 ? -14.281 26.578 3.471 1 93.12 115 LYS A CA 1
ATOM 877 C C . LYS A 1 115 ? -13.633 25.609 2.49 1 93.12 115 LYS A C 1
ATOM 879 O O . LYS A 1 115 ? -14.078 25.469 1.352 1 93.12 115 LYS A O 1
ATOM 884 N N . MET A 1 116 ? -12.57 24.969 2.953 1 93 116 MET A N 1
ATOM 885 C CA . MET A 1 116 ? -11.758 24.141 2.061 1 93 116 MET A CA 1
ATOM 886 C C . MET A 1 116 ? -12.344 22.734 1.934 1 93 116 MET A C 1
ATOM 888 O O . MET A 1 116 ? -12.219 22.094 0.885 1 93 116 MET A O 1
ATOM 892 N N . GLY A 1 117 ? -13.023 22.234 2.928 1 95.31 117 GLY A N 1
ATOM 893 C CA . GLY A 1 117 ? -13.602 20.891 2.889 1 95.31 117 GLY A CA 1
ATOM 894 C C . GLY A 1 117 ? -14.43 20.641 1.643 1 95.31 117 GLY A C 1
ATOM 895 O O . GLY A 1 117 ? -14.148 19.703 0.888 1 95.31 117 GLY A O 1
ATOM 896 N N . PRO A 1 118 ? -15.391 21.547 1.386 1 96.81 118 PRO A N 1
ATOM 897 C CA . PRO A 1 118 ? -16.219 21.375 0.193 1 96.81 118 PRO A CA 1
ATOM 898 C C . PRO A 1 118 ? -15.414 21.406 -1.103 1 96.81 118 PRO A C 1
ATOM 900 O O . PRO A 1 118 ? -15.781 20.75 -2.08 1 96.81 118 PRO A O 1
ATOM 903 N N . GLN A 1 119 ? -14.297 22.141 -1.11 1 93.88 119 GLN A N 1
ATOM 904 C CA . GLN A 1 119 ? -13.484 22.234 -2.318 1 93.88 119 GLN A CA 1
ATOM 905 C C . GLN A 1 119 ? -12.812 20.891 -2.627 1 93.88 119 GLN A C 1
ATOM 907 O O . GLN A 1 119 ? -12.695 20.5 -3.793 1 93.88 119 GLN A O 1
ATOM 912 N N . TYR A 1 120 ? -12.391 20.219 -1.596 1 95.56 120 TYR A N 1
ATOM 913 C CA . TYR A 1 120 ? -11.82 18.891 -1.795 1 95.56 120 TYR A CA 1
ATOM 914 C C . TYR A 1 120 ? -12.867 17.938 -2.363 1 95.56 120 TYR A C 1
ATOM 916 O O . TYR A 1 120 ? -12.57 17.156 -3.275 1 95.56 120 TYR A O 1
ATOM 924 N N . VAL A 1 121 ? -14.086 18.016 -1.871 1 97.75 121 VAL A N 1
ATOM 925 C CA . VAL A 1 121 ? -15.18 17.156 -2.346 1 97.75 121 VAL A CA 1
ATOM 926 C C . VAL A 1 121 ? -15.461 17.469 -3.814 1 97.75 121 VAL A C 1
ATOM 928 O O . VAL A 1 121 ? -15.625 16.547 -4.621 1 97.75 121 VAL A O 1
ATOM 931 N N . ARG A 1 122 ? -15.469 18.734 -4.168 1 96.38 122 ARG A N 1
ATOM 932 C CA . ARG A 1 122 ? -15.766 19.141 -5.539 1 96.38 122 ARG A CA 1
ATOM 933 C C . ARG A 1 122 ? -14.672 18.672 -6.492 1 96.38 122 ARG A C 1
ATOM 935 O O . ARG A 1 122 ? -14.961 18.266 -7.621 1 96.38 122 ARG A O 1
ATOM 942 N N . GLU A 1 123 ? -13.438 18.812 -6.051 1 93.88 123 GLU A N 1
ATOM 943 C CA . GLU A 1 123 ? -12.336 18.344 -6.898 1 93.88 123 GLU A CA 1
ATOM 944 C C . GLU A 1 123 ? -12.422 16.844 -7.145 1 93.88 123 GLU A C 1
ATOM 946 O O . GLU A 1 123 ? -12.188 16.375 -8.258 1 93.88 123 GLU A O 1
ATOM 951 N N . VAL A 1 124 ? -12.719 16.094 -6.141 1 96.69 124 VAL A N 1
ATOM 952 C CA . VAL A 1 124 ? -12.891 14.656 -6.277 1 96.69 124 VAL A CA 1
ATOM 953 C C . VAL A 1 124 ? -14.062 14.359 -7.211 1 96.69 124 VAL A C 1
ATOM 955 O O . VAL A 1 124 ? -13.977 13.484 -8.07 1 96.69 124 VAL A O 1
ATOM 958 N N . ALA A 1 125 ? -15.164 15.094 -7.012 1 96.81 125 ALA A N 1
ATOM 959 C CA . ALA A 1 125 ? -16.328 14.938 -7.887 1 96.81 125 ALA A CA 1
ATOM 960 C C . ALA A 1 125 ? -15.938 15.133 -9.352 1 96.81 125 ALA A C 1
ATOM 962 O O . ALA A 1 125 ? -16.344 14.359 -10.219 1 96.81 125 ALA A O 1
ATOM 963 N N . ALA A 1 126 ? -15.133 16.109 -9.602 1 93.44 126 ALA A N 1
ATOM 964 C CA . ALA A 1 126 ? -14.688 16.406 -10.961 1 93.44 126 ALA A CA 1
ATOM 965 C C . ALA A 1 126 ? -13.875 15.258 -11.539 1 93.44 126 ALA A C 1
ATOM 967 O O . ALA A 1 126 ? -13.961 14.961 -12.727 1 93.44 126 ALA A O 1
ATOM 968 N N . ALA A 1 127 ? -13.156 14.594 -10.734 1 93.44 127 ALA A N 1
ATOM 969 C CA . ALA A 1 127 ? -12.234 13.547 -11.164 1 93.44 127 ALA A CA 1
ATOM 970 C C . ALA A 1 127 ? -12.977 12.242 -11.438 1 93.44 127 ALA A C 1
ATOM 972 O O . ALA A 1 127 ? -12.398 11.297 -11.984 1 93.44 127 ALA A O 1
ATOM 973 N N . THR A 1 128 ? -14.227 12.125 -11.094 1 91.62 128 THR A N 1
ATOM 974 C CA . THR A 1 128 ? -15.008 10.914 -11.312 1 91.62 128 THR A CA 1
ATOM 975 C C . THR A 1 128 ? -15.055 10.562 -12.797 1 91.62 128 THR A C 1
ATOM 977 O O . THR A 1 128 ? -15.164 9.383 -13.164 1 91.62 128 THR A O 1
ATOM 980 N N . SER A 1 129 ? -14.938 11.602 -13.633 1 86.19 129 SER A N 1
ATOM 981 C CA . SER A 1 129 ? -15 11.406 -15.078 1 86.19 129 SER A CA 1
ATOM 982 C C . SER A 1 129 ? -13.664 10.938 -15.641 1 86.19 129 SER A C 1
ATOM 984 O O . SER A 1 129 ? -13.57 10.555 -16.812 1 86.19 129 SER A O 1
ATOM 986 N N . GLU A 1 130 ? -12.672 10.938 -14.805 1 85.69 130 GLU A N 1
ATOM 987 C CA . GLU A 1 130 ? -11.328 10.586 -15.258 1 85.69 130 GLU A CA 1
ATOM 988 C C . GLU A 1 130 ? -11 9.133 -14.93 1 85.69 130 GLU A C 1
ATOM 990 O O . GLU A 1 130 ? -9.938 8.633 -15.289 1 85.69 130 GLU A O 1
ATOM 995 N N . LEU A 1 131 ? -11.836 8.477 -14.266 1 85.94 131 LEU A N 1
ATOM 996 C CA . LEU A 1 131 ? -11.625 7.059 -13.977 1 85.94 131 LEU A CA 1
ATOM 997 C C . LEU A 1 131 ? -11.734 6.227 -15.25 1 85.94 131 LEU A C 1
ATOM 999 O O . LEU A 1 131 ? -12.805 6.129 -15.844 1 85.94 131 LEU A O 1
ATOM 1003 N N . ARG A 1 132 ? -10.562 5.73 -15.664 1 83.75 132 ARG A N 1
ATOM 1004 C CA . ARG A 1 132 ? -10.516 5 -16.922 1 83.75 132 ARG A CA 1
ATOM 1005 C C . ARG A 1 132 ? -9.742 3.691 -16.781 1 83.75 132 ARG A C 1
ATOM 1007 O O . ARG A 1 132 ? -8.859 3.58 -15.922 1 83.75 132 ARG A O 1
ATOM 1014 N N . GLY A 1 133 ? -10.188 2.684 -17.562 1 87.38 133 GLY A N 1
ATOM 1015 C CA . GLY A 1 133 ? -9.375 1.495 -17.766 1 87.38 133 GLY A CA 1
ATOM 1016 C C . GLY A 1 133 ? -8.375 1.642 -18.906 1 87.38 133 GLY A C 1
ATOM 1017 O O . GLY A 1 133 ? -8.125 2.752 -19.375 1 87.38 133 GLY A O 1
ATOM 1018 N N . THR A 1 134 ? -7.613 0.604 -19.109 1 86.62 134 THR A N 1
ATOM 1019 C CA . THR A 1 134 ? -6.633 0.585 -20.188 1 86.62 134 THR A CA 1
ATOM 1020 C C . THR A 1 134 ? -6.797 -0.67 -21.047 1 86.62 134 THR A C 1
ATOM 1022 O O . THR A 1 134 ? -7.359 -1.668 -20.594 1 86.62 134 THR A O 1
ATOM 1025 N N . VAL A 1 135 ? -6.465 -0.521 -22.359 1 83.5 135 VAL A N 1
ATOM 1026 C CA . VAL A 1 135 ? -6.426 -1.647 -23.281 1 83.5 135 VAL A CA 1
ATOM 1027 C C . VAL A 1 135 ? -4.992 -1.869 -23.766 1 83.5 135 VAL A C 1
ATOM 1029 O O . VAL A 1 135 ? -4.555 -1.241 -24.734 1 83.5 135 VAL A O 1
ATOM 1032 N N . PRO A 1 136 ? -4.234 -2.648 -23.016 1 78.94 136 PRO A N 1
ATOM 1033 C CA . PRO A 1 136 ? -2.885 -2.93 -23.5 1 78.94 136 PRO A CA 1
ATOM 1034 C C . PRO A 1 136 ? -2.885 -3.564 -24.891 1 78.94 136 PRO A C 1
ATOM 1036 O O . PRO A 1 136 ? -3.857 -4.219 -25.281 1 78.94 136 PRO A O 1
ATOM 1039 N N . GLN A 1 137 ? -1.693 -3.117 -25.594 1 64.62 137 GLN A N 1
ATOM 1040 C CA . GLN A 1 137 ? -1.561 -3.631 -26.953 1 64.62 137 GLN A CA 1
ATOM 1041 C C . GLN A 1 137 ? -1.089 -5.082 -26.953 1 64.62 137 GLN A C 1
ATOM 1043 O O . GLN A 1 137 ? -0.366 -5.504 -26.047 1 64.62 137 GLN A O 1
ATOM 1048 N N . ASN A 1 138 ? -1.348 -6.02 -27.516 1 60.84 138 ASN A N 1
ATOM 1049 C CA . ASN A 1 138 ? -0.918 -7.316 -28.031 1 60.84 138 ASN A CA 1
ATOM 1050 C C . ASN A 1 138 ? -1.183 -8.43 -27.016 1 60.84 138 ASN A C 1
ATOM 1052 O O . ASN A 1 138 ? -0.787 -8.328 -25.844 1 60.84 138 ASN A O 1
ATOM 1056 N N . ASN A 1 139 ? -2.25 -9.031 -27.094 1 55.84 139 ASN A N 1
ATOM 1057 C CA . ASN A 1 139 ? -2.449 -10.258 -26.328 1 55.84 139 ASN A CA 1
ATOM 1058 C C . ASN A 1 139 ? -1.4 -11.312 -26.672 1 55.84 139 ASN A C 1
ATOM 1060 O O . ASN A 1 139 ? -1.666 -12.219 -27.453 1 55.84 139 ASN A O 1
ATOM 1064 N N . MET A 1 140 ? -0.103 -10.898 -26.641 1 53.84 140 MET A N 1
ATOM 1065 C CA . MET A 1 140 ? 0.912 -11.891 -27 1 53.84 140 MET A CA 1
ATOM 1066 C C . MET A 1 140 ? 1.023 -12.953 -25.906 1 53.84 140 MET A C 1
ATOM 1068 O O . MET A 1 140 ? 0.927 -12.648 -24.719 1 53.84 140 MET A O 1
ATOM 1072 N N . ALA A 1 141 ? 0.926 -14.133 -26.422 1 54.5 141 ALA A N 1
ATOM 1073 C CA . ALA A 1 141 ? 1.242 -15.289 -25.578 1 54.5 141 ALA A CA 1
ATOM 1074 C C . ALA A 1 141 ? 2.621 -15.148 -24.953 1 54.5 141 ALA A C 1
ATOM 1076 O O . ALA A 1 141 ? 3.492 -14.461 -25.484 1 54.5 141 ALA A O 1
ATOM 1077 N N . PRO A 1 142 ? 2.807 -15.578 -23.703 1 51.44 142 PRO A N 1
ATOM 1078 C CA . PRO A 1 142 ? 4.102 -15.523 -23.031 1 51.44 142 PRO A CA 1
ATOM 1079 C C . PRO A 1 142 ? 5.266 -15.914 -23.938 1 51.44 142 PRO A C 1
ATOM 1081 O O . PRO A 1 142 ? 6.383 -15.422 -23.766 1 51.44 142 PRO A O 1
ATOM 1084 N N . ASN A 1 143 ? 5.047 -16.844 -24.938 1 50.66 143 ASN A N 1
ATOM 1085 C CA . ASN A 1 143 ? 6.125 -17.344 -25.781 1 50.66 143 ASN A CA 1
ATOM 1086 C C . ASN A 1 143 ? 6.352 -16.453 -27 1 50.66 143 ASN A C 1
ATOM 1088 O O . ASN A 1 143 ? 7.09 -16.828 -27.906 1 50.66 143 ASN A O 1
ATOM 1092 N N . GLY A 1 144 ? 5.707 -15.352 -27.047 1 53.78 144 GLY A N 1
ATOM 1093 C CA . GLY A 1 144 ? 5.93 -14.43 -28.156 1 53.78 144 GLY A CA 1
ATOM 1094 C C . GLY A 1 144 ? 4.988 -14.648 -29.328 1 53.78 144 GLY A C 1
ATOM 1095 O O . GLY A 1 144 ? 5.008 -13.891 -30.297 1 53.78 144 GLY A O 1
ATOM 1096 N N . GLU A 1 145 ? 4.262 -15.742 -29.188 1 56 145 GLU A N 1
ATOM 1097 C CA . GLU A 1 145 ? 3.346 -16.016 -30.281 1 56 145 GLU A CA 1
ATOM 1098 C C . GLU A 1 145 ? 2.1 -15.133 -30.188 1 56 145 GLU A C 1
ATOM 1100 O O . GLU A 1 145 ? 1.676 -14.766 -29.094 1 56 145 GLU A O 1
ATOM 1105 N N . GLU A 1 146 ? 1.826 -14.617 -31.281 1 56.34 146 GLU A N 1
ATOM 1106 C CA . GLU A 1 146 ? 0.599 -13.828 -31.344 1 56.34 146 GLU A CA 1
ATOM 1107 C C . GLU A 1 146 ? -0.603 -14.641 -30.875 1 56.34 146 GLU A C 1
ATOM 1109 O O . GLU A 1 146 ? -0.823 -15.766 -31.312 1 56.34 146 GLU A O 1
ATOM 1114 N N . MET A 1 147 ? -0.958 -14.32 -29.641 1 62.69 147 MET A N 1
ATOM 1115 C CA . MET A 1 147 ? -2.232 -14.891 -29.219 1 62.69 147 MET A CA 1
ATOM 1116 C C . MET A 1 147 ? -3.389 -13.953 -29.547 1 62.69 147 MET A C 1
ATOM 1118 O O . MET A 1 147 ? -3.291 -12.742 -29.328 1 62.69 147 MET A O 1
ATOM 1122 N N . GLY A 1 148 ? -4.254 -14.336 -30.484 1 68.06 148 GLY A N 1
ATOM 1123 C CA . GLY A 1 148 ? -5.445 -13.547 -30.734 1 68.06 148 GLY A CA 1
ATOM 1124 C C . GLY A 1 148 ? -6.281 -13.312 -29.5 1 68.06 148 GLY A C 1
ATOM 1125 O O . GLY A 1 148 ? -6.148 -14.031 -28.5 1 68.06 148 GLY A O 1
ATOM 1126 N N . GLY A 1 149 ? -6.832 -12.117 -29.391 1 80.88 149 GLY A N 1
ATOM 1127 C CA . GLY A 1 149 ? -7.719 -11.82 -28.281 1 80.88 149 GLY A CA 1
ATOM 1128 C C . GLY A 1 149 ? -7.73 -10.352 -27.906 1 80.88 149 GLY A C 1
ATOM 1129 O O . GLY A 1 149 ? -7.52 -9.484 -28.75 1 80.88 149 GLY A O 1
ATOM 1130 N N . LEU A 1 150 ? -8.258 -10.109 -26.797 1 85.56 150 LEU A N 1
ATOM 1131 C CA . LEU A 1 150 ? -8.438 -8.758 -26.266 1 85.56 150 LEU A CA 1
ATOM 1132 C C . LEU A 1 150 ? -8.234 -8.742 -24.75 1 85.56 150 LEU A C 1
ATOM 1134 O O . LEU A 1 150 ? -8.734 -9.625 -24.047 1 85.56 150 LEU A O 1
ATOM 1138 N N . THR A 1 151 ? -7.336 -7.852 -24.328 1 90.06 151 THR A N 1
ATOM 1139 C CA . THR A 1 151 ? -7.219 -7.633 -22.891 1 90.06 151 THR A CA 1
ATOM 1140 C C . THR A 1 151 ? -7.754 -6.258 -22.516 1 90.06 151 THR A C 1
ATOM 1142 O O . THR A 1 151 ? -7.398 -5.25 -23.125 1 90.06 151 THR A O 1
ATOM 1145 N N . VAL A 1 152 ? -8.672 -6.262 -21.625 1 91.75 152 VAL A N 1
ATOM 1146 C CA . VAL A 1 152 ? -9.18 -5.012 -21.078 1 91.75 152 VAL A CA 1
ATOM 1147 C C . VAL A 1 152 ? -8.859 -4.945 -19.578 1 91.75 152 VAL A C 1
ATOM 1149 O O . VAL A 1 152 ? -9.031 -5.93 -18.859 1 91.75 152 VAL A O 1
ATOM 1152 N N . VAL A 1 153 ? -8.266 -3.879 -19.172 1 93.94 153 VAL A N 1
ATOM 1153 C CA . VAL A 1 153 ? -8.031 -3.586 -17.766 1 93.94 153 VAL A CA 1
ATOM 1154 C C . VAL A 1 153 ? -9.07 -2.58 -17.266 1 93.94 153 VAL A C 1
ATOM 1156 O O . VAL A 1 153 ? -9.109 -1.442 -17.734 1 93.94 153 VAL A O 1
ATOM 1159 N N . VAL A 1 154 ? -9.898 -3.035 -16.391 1 93.88 154 VAL A N 1
ATOM 1160 C CA . VAL A 1 154 ? -10.992 -2.188 -15.906 1 93.88 154 VAL A CA 1
ATOM 1161 C C . VAL A 1 154 ? -10.719 -1.763 -14.469 1 93.88 154 VAL A C 1
ATOM 1163 O O . VAL A 1 154 ? -10.016 -2.459 -13.727 1 93.88 154 VAL A O 1
ATOM 1166 N N . ARG A 1 155 ? -11.25 -0.66 -14.117 1 93.56 155 ARG A N 1
ATOM 1167 C CA . ARG A 1 155 ? -11.133 -0.183 -12.742 1 93.56 155 ARG A CA 1
ATOM 1168 C C . ARG A 1 155 ? -12.414 -0.452 -11.961 1 93.56 155 ARG A C 1
ATOM 1170 O O . ARG A 1 155 ? -13.516 -0.205 -12.461 1 93.56 155 ARG A O 1
ATOM 1177 N N . GLU A 1 156 ? -12.273 -0.982 -10.781 1 94.81 156 GLU A N 1
ATOM 1178 C CA . GLU A 1 156 ? -13.414 -1.25 -9.914 1 94.81 156 GLU A CA 1
ATOM 1179 C C . GLU A 1 156 ? -13.133 -0.814 -8.484 1 94.81 156 GLU A C 1
ATOM 1181 O O . GLU A 1 156 ? -11.977 -0.729 -8.07 1 94.81 156 GLU A O 1
ATOM 1186 N N . PRO A 1 157 ? -14.242 -0.433 -7.723 1 97.06 157 PRO A N 1
ATOM 1187 C CA . PRO A 1 157 ? -14.016 -0.084 -6.32 1 97.06 157 PRO A CA 1
ATOM 1188 C C . PRO A 1 157 ? -13.453 -1.246 -5.508 1 97.06 157 PRO A C 1
ATOM 1190 O O . PRO A 1 157 ? -13.789 -2.406 -5.766 1 97.06 157 PRO A O 1
ATOM 1193 N N . VAL A 1 158 ? -12.664 -0.952 -4.508 1 97.12 158 VAL A N 1
ATOM 1194 C CA . VAL A 1 158 ? -12.039 -1.991 -3.697 1 97.12 158 VAL A CA 1
ATOM 1195 C C . VAL A 1 158 ? -13.102 -2.709 -2.865 1 97.12 158 VAL A C 1
ATOM 1197 O O . VAL A 1 158 ? -12.945 -3.883 -2.525 1 97.12 158 VAL A O 1
ATOM 1200 N N . GLY A 1 159 ? -14.172 -2.027 -2.404 1 97.75 159 GLY A N 1
ATOM 1201 C CA . GLY A 1 159 ? -15.195 -2.604 -1.546 1 97.75 159 GLY A CA 1
ATOM 1202 C C . GLY A 1 159 ? -15.547 -1.72 -0.364 1 97.75 159 GLY A C 1
ATOM 1203 O O . GLY A 1 159 ? -15.664 -0.5 -0.505 1 97.75 159 GLY A O 1
ATOM 1204 N N . VAL A 1 160 ? -15.797 -2.35 0.802 1 98.81 160 VAL A N 1
ATOM 1205 C CA . VAL A 1 160 ? -16.016 -1.626 2.049 1 98.81 160 VAL A CA 1
ATOM 1206 C C . VAL A 1 160 ? -14.688 -1.127 2.605 1 98.81 160 VAL A C 1
ATOM 1208 O O . VAL A 1 160 ? -13.719 -1.885 2.689 1 98.81 160 VAL A O 1
ATOM 1211 N N . VAL A 1 161 ? -14.656 0.156 2.953 1 98.81 161 VAL A N 1
ATOM 1212 C CA . VAL A 1 161 ? -13.414 0.716 3.48 1 98.81 161 VAL A CA 1
ATOM 1213 C C . VAL A 1 161 ? -13.648 1.256 4.891 1 98.81 161 VAL A C 1
ATOM 1215 O O . VAL A 1 161 ? -14.711 1.815 5.18 1 98.81 161 VAL A O 1
ATOM 1218 N N . LEU A 1 162 ? -12.703 1.021 5.754 1 98.94 162 LEU A N 1
ATOM 1219 C CA . LEU A 1 162 ? -12.648 1.652 7.066 1 98.94 162 LEU A CA 1
ATOM 1220 C C . LEU A 1 162 ? -11.828 2.936 7.023 1 98.94 162 LEU A C 1
ATOM 1222 O O . LEU A 1 162 ? -10.648 2.91 6.664 1 98.94 162 LEU A O 1
ATOM 1226 N N . ILE A 1 163 ? -12.461 4.043 7.32 1 98.94 163 ILE A N 1
ATOM 1227 C CA . ILE A 1 163 ? -11.781 5.336 7.336 1 98.94 163 ILE A CA 1
ATOM 1228 C C . ILE A 1 163 ? -11.656 5.836 8.773 1 98.94 163 ILE A C 1
ATOM 1230 O O . ILE A 1 163 ? -12.656 5.926 9.492 1 98.94 163 ILE A O 1
ATOM 1234 N N . ILE A 1 164 ? -10.453 6.129 9.195 1 98.88 164 ILE A N 1
ATOM 1235 C CA . ILE A 1 164 ? -10.172 6.641 10.531 1 98.88 164 ILE A CA 1
ATOM 1236 C C . ILE A 1 164 ? -9.5 8.008 10.43 1 98.88 164 ILE A C 1
ATOM 1238 O O . ILE A 1 164 ? -8.273 8.102 10.375 1 98.88 164 ILE A O 1
ATOM 1242 N N . PRO A 1 165 ? -10.273 9.078 10.422 1 98.38 165 PRO A N 1
ATOM 1243 C CA . PRO A 1 165 ? -9.742 10.43 10.273 1 98.38 165 PRO A CA 1
ATOM 1244 C C . PRO A 1 165 ? -9.273 11.031 11.602 1 98.38 165 PRO A C 1
ATOM 1246 O O . PRO A 1 165 ? -9.711 10.586 12.664 1 98.38 165 PRO A O 1
ATOM 1249 N N . PRO A 1 166 ? -8.445 12.016 11.531 1 97.62 166 PRO A N 1
ATOM 1250 C CA . PRO A 1 166 ? -7.965 12.703 12.734 1 97.62 166 PRO A CA 1
ATOM 1251 C C . PRO A 1 166 ? -8.875 13.852 13.164 1 97.62 166 PRO A C 1
ATOM 1253 O O . PRO A 1 166 ? -9.852 14.164 12.469 1 97.62 166 PRO A O 1
ATOM 1256 N N . TRP A 1 167 ? -8.492 14.508 14.258 1 96.88 167 TRP A N 1
ATOM 1257 C CA . TRP A 1 167 ? -9.297 15.586 14.828 1 96.88 167 TRP A CA 1
ATOM 1258 C C . TRP A 1 167 ? -8.836 16.938 14.312 1 96.88 167 TRP A C 1
ATOM 1260 O O . TRP A 1 167 ? -9.578 17.922 14.375 1 96.88 167 TRP A O 1
ATOM 1270 N N . ASN A 1 168 ? -7.598 17.078 13.883 1 94.62 168 ASN A N 1
ATOM 1271 C CA . ASN A 1 168 ? -7.023 18.406 13.66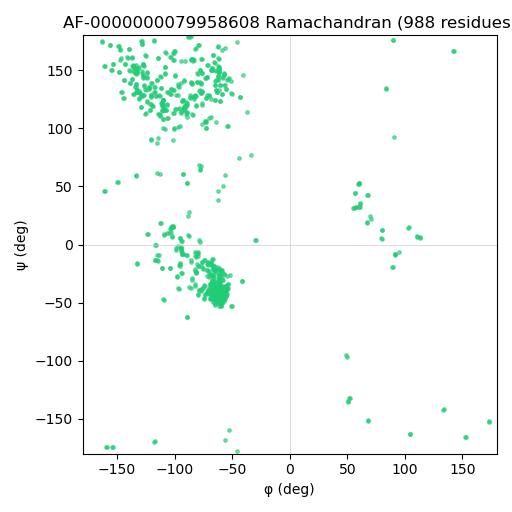4 1 94.62 168 ASN A CA 1
ATOM 1272 C C . ASN A 1 168 ? -7.418 18.969 12.297 1 94.62 168 ASN A C 1
ATOM 1274 O O . ASN A 1 168 ? -7.266 20.156 12.055 1 94.62 168 ASN A O 1
ATOM 1278 N N . GLY A 1 169 ? -7.777 18.266 11.391 1 95.69 169 GLY A N 1
ATOM 1279 C CA . GLY A 1 169 ? -8.461 18.625 10.156 1 95.69 169 GLY A CA 1
ATOM 1280 C C . GLY A 1 169 ? -9.859 18.031 10.062 1 95.69 169 GLY A C 1
ATOM 1281 O O . GLY A 1 169 ? -10.211 17.406 9.07 1 95.69 169 GLY A O 1
ATOM 1282 N N . ALA A 1 170 ? -10.641 18.438 11.008 1 97.38 170 ALA A N 1
ATOM 1283 C CA . ALA A 1 170 ? -11.852 17.688 11.328 1 97.38 170 ALA A CA 1
ATOM 1284 C C . ALA A 1 170 ? -12.867 17.766 10.195 1 97.38 170 ALA A C 1
ATOM 1286 O O . ALA A 1 170 ? -13.82 16.984 10.148 1 97.38 170 ALA A O 1
ATOM 1287 N N . VAL A 1 171 ? -12.719 18.719 9.305 1 97.94 171 VAL A N 1
ATOM 1288 C CA . VAL A 1 171 ? -13.648 18.844 8.188 1 97.94 171 VAL A CA 1
ATOM 1289 C C . VAL A 1 171 ? -12.938 18.453 6.887 1 97.94 171 VAL A C 1
ATOM 1291 O O . VAL A 1 171 ? -13.406 17.578 6.152 1 97.94 171 VAL A O 1
ATOM 1294 N N . ILE A 1 172 ? -11.742 18.984 6.672 1 96.56 172 ILE A N 1
ATOM 1295 C CA . ILE A 1 172 ? -11.023 18.828 5.418 1 96.56 172 ILE A CA 1
ATOM 1296 C C . ILE A 1 172 ? -10.656 17.359 5.215 1 96.56 172 ILE A C 1
ATOM 1298 O O . ILE A 1 172 ? -10.984 16.766 4.184 1 96.56 172 ILE A O 1
ATOM 1302 N N . LEU A 1 173 ? -10.055 16.75 6.188 1 97.81 173 LEU A N 1
ATOM 1303 C CA . LEU A 1 173 ? -9.438 15.445 6.004 1 97.81 173 LEU A CA 1
ATOM 1304 C C . LEU A 1 173 ? -10.5 14.352 5.891 1 97.81 173 LEU A C 1
ATOM 1306 O O . LEU A 1 173 ? -10.438 13.516 4.988 1 97.81 173 LEU A O 1
ATOM 1310 N N . PRO A 1 174 ? -11.562 14.352 6.734 1 98.38 174 PRO A N 1
ATOM 1311 C CA . PRO A 1 174 ? -12.602 13.344 6.535 1 98.38 174 PRO A CA 1
ATOM 1312 C C . PRO A 1 174 ? -13.414 13.578 5.262 1 98.38 174 PRO A C 1
ATOM 1314 O O . PRO A 1 174 ? -13.828 12.617 4.609 1 98.38 174 PRO A O 1
ATOM 1317 N N . SER A 1 175 ? -13.672 14.828 4.922 1 98.25 175 SER A N 1
ATOM 1318 C CA . SER A 1 175 ? -14.398 15.102 3.686 1 98.25 175 SER A CA 1
ATOM 1319 C C . SER A 1 175 ? -13.641 14.586 2.471 1 98.25 175 SER A C 1
ATOM 1321 O O . SER A 1 175 ? -14.227 14 1.562 1 98.25 175 SER A O 1
ATOM 1323 N N . ARG A 1 176 ? -12.359 14.852 2.512 1 97.81 176 ARG A N 1
ATOM 1324 C CA . ARG A 1 176 ? -11.484 14.352 1.46 1 97.81 176 ARG A CA 1
ATOM 1325 C C . ARG A 1 176 ? -11.523 12.828 1.379 1 97.81 176 ARG A C 1
ATOM 1327 O O . ARG A 1 176 ? -11.742 12.266 0.304 1 97.81 176 ARG A O 1
ATOM 1334 N N . ALA A 1 177 ? -11.391 12.164 2.482 1 98.56 177 ALA A N 1
ATOM 1335 C CA . ALA A 1 177 ? -11.344 10.703 2.537 1 98.56 177 ALA A CA 1
ATOM 1336 C C . ALA A 1 177 ? -12.672 10.094 2.098 1 98.56 177 ALA A C 1
ATOM 1338 O O . ALA A 1 177 ? -12.695 9.172 1.281 1 98.56 177 ALA A O 1
ATOM 1339 N N . ILE A 1 178 ? -13.773 10.648 2.605 1 98.81 178 ILE A N 1
ATOM 1340 C CA . ILE A 1 178 ? -15.109 10.148 2.305 1 98.81 178 ILE A CA 1
ATOM 1341 C C . ILE A 1 178 ? -15.391 10.289 0.81 1 98.81 178 ILE A C 1
ATOM 1343 O O . ILE A 1 178 ? -15.844 9.344 0.163 1 98.81 178 ILE A O 1
ATOM 1347 N N . SER A 1 179 ? -15.102 11.453 0.276 1 98.75 179 SER A N 1
ATOM 1348 C CA . SER A 1 179 ? -15.43 11.711 -1.121 1 98.75 179 SER A CA 1
ATOM 1349 C C . SER A 1 179 ? -14.617 10.828 -2.059 1 98.75 179 SER A C 1
ATOM 1351 O O . SER A 1 179 ? -15.133 10.344 -3.066 1 98.75 179 SER A O 1
ATOM 1353 N N . MET A 1 180 ? -13.32 10.633 -1.774 1 98.56 180 MET A N 1
ATOM 1354 C CA . MET A 1 180 ? -12.477 9.773 -2.604 1 98.56 180 MET A CA 1
ATOM 1355 C C . MET A 1 180 ? -13.023 8.352 -2.662 1 98.56 180 MET A C 1
ATOM 1357 O O . MET A 1 180 ? -13.125 7.766 -3.74 1 98.56 180 MET A O 1
ATOM 1361 N N . ALA A 1 181 ? -13.438 7.824 -1.523 1 98.75 181 ALA A N 1
ATOM 1362 C CA . ALA A 1 181 ? -13.969 6.465 -1.45 1 98.75 181 ALA A CA 1
ATOM 1363 C C . ALA A 1 181 ? -15.297 6.355 -2.188 1 98.75 181 ALA A C 1
ATOM 1365 O O . ALA A 1 181 ? -15.508 5.43 -2.973 1 98.75 181 ALA A O 1
ATOM 1366 N N . LEU A 1 182 ? -16.188 7.312 -1.949 1 98.75 182 LEU A N 1
ATOM 1367 C CA . LEU A 1 182 ? -17.5 7.293 -2.586 1 98.75 182 LEU A CA 1
ATOM 1368 C C . LEU A 1 182 ? -17.359 7.422 -4.102 1 98.75 182 LEU A C 1
ATOM 1370 O O . LEU A 1 182 ? -18.078 6.746 -4.848 1 98.75 182 LEU A O 1
ATOM 1374 N N . ALA A 1 183 ? -16.469 8.312 -4.523 1 98.31 183 ALA A N 1
ATOM 1375 C CA . ALA A 1 183 ? -16.25 8.531 -5.953 1 98.31 183 ALA A CA 1
ATOM 1376 C C . ALA A 1 183 ? -15.82 7.246 -6.645 1 98.31 183 ALA A C 1
ATOM 1378 O O . ALA A 1 183 ? -16.203 6.992 -7.793 1 98.31 183 ALA A O 1
ATOM 1379 N N . ALA A 1 184 ? -15.07 6.434 -6 1 97.44 184 ALA A N 1
ATOM 1380 C CA . ALA A 1 184 ? -14.594 5.172 -6.555 1 97.44 184 ALA A CA 1
ATOM 1381 C C . ALA A 1 184 ? -15.711 4.129 -6.586 1 97.44 184 ALA A C 1
ATOM 1383 O O . ALA A 1 184 ? -15.602 3.115 -7.281 1 97.44 184 ALA A O 1
ATOM 1384 N N . GLY A 1 185 ? -16.75 4.32 -5.762 1 98 185 GLY A N 1
ATOM 1385 C CA . GLY A 1 185 ? -17.844 3.365 -5.664 1 98 185 GLY A CA 1
ATOM 1386 C C . GLY A 1 185 ? -17.781 2.506 -4.414 1 98 185 GLY A C 1
ATOM 1387 O O . GLY A 1 185 ? -18.453 1.475 -4.328 1 98 185 GLY A O 1
ATOM 1388 N N . CYS A 1 186 ? -16.984 2.875 -3.441 1 98.69 186 CYS A N 1
ATOM 1389 C CA . CYS A 1 186 ? -16.844 2.143 -2.186 1 98.69 186 CYS A CA 1
ATOM 1390 C C . CYS A 1 186 ? -17.922 2.572 -1.188 1 98.69 186 CYS A C 1
ATOM 1392 O O . CYS A 1 186 ? -18.516 3.635 -1.338 1 98.69 186 CYS A O 1
ATOM 1394 N N . THR A 1 187 ? -18.156 1.744 -0.231 1 98.88 187 THR A N 1
ATOM 1395 C CA . THR A 1 187 ? -18.938 2.117 0.949 1 98.88 187 THR A CA 1
ATOM 1396 C C . THR A 1 187 ? -18.016 2.24 2.17 1 98.88 187 THR A C 1
ATOM 1398 O O . THR A 1 187 ? -16.875 1.806 2.141 1 98.88 187 THR A O 1
ATOM 1401 N N . ILE A 1 188 ? -18.594 2.877 3.225 1 98.88 188 ILE A N 1
ATOM 1402 C CA . ILE A 1 188 ? -17.656 3.383 4.227 1 98.88 188 ILE A CA 1
ATOM 1403 C C . ILE A 1 188 ? -18.156 3.025 5.625 1 98.88 188 ILE A C 1
ATOM 1405 O O . ILE A 1 188 ? -19.344 3.152 5.914 1 98.88 188 ILE A O 1
ATOM 1409 N N . VAL A 1 189 ? -17.281 2.564 6.445 1 98.94 189 VAL A N 1
ATOM 1410 C CA . VAL A 1 189 ? -17.391 2.66 7.898 1 98.94 189 VAL A CA 1
ATOM 1411 C C . VAL A 1 189 ? -16.406 3.709 8.414 1 98.94 189 VAL A C 1
ATOM 1413 O O . VAL A 1 189 ? -15.188 3.512 8.352 1 98.94 189 VAL A O 1
ATOM 1416 N N . LEU A 1 190 ? -16.938 4.809 8.844 1 98.88 190 LEU A N 1
ATOM 1417 C CA . LEU A 1 190 ? -16.141 5.891 9.391 1 98.88 190 LEU A CA 1
ATOM 1418 C C . LEU A 1 190 ? -16 5.75 10.906 1 98.88 190 LEU A C 1
ATOM 1420 O O . LEU A 1 190 ? -17 5.719 11.625 1 98.88 190 LEU A O 1
ATOM 1424 N N . LYS A 1 191 ? -14.844 5.59 11.375 1 98.81 191 LYS A N 1
ATOM 1425 C CA . LYS A 1 191 ? -14.617 5.645 12.82 1 98.81 191 LYS A CA 1
ATOM 1426 C C . LYS A 1 191 ? -14.133 7.027 13.25 1 98.81 191 LYS A C 1
ATOM 1428 O O . LYS A 1 191 ? -12.945 7.332 13.148 1 98.81 191 LYS A O 1
ATOM 1433 N N . ALA A 1 192 ? -14.984 7.734 13.75 1 98.44 192 ALA A N 1
ATOM 1434 C CA . ALA A 1 192 ? -14.742 9.133 14.117 1 98.44 192 ALA A CA 1
ATOM 1435 C C . ALA A 1 192 ? -13.742 9.227 15.266 1 98.44 192 ALA A C 1
ATOM 1437 O O . ALA A 1 192 ? -13.633 8.312 16.078 1 98.44 192 ALA A O 1
ATOM 1438 N N . SER A 1 193 ? -13.008 10.328 15.266 1 98.06 193 SER A N 1
ATOM 1439 C CA . SER A 1 193 ? -12.117 10.617 16.391 1 98.06 193 SER A CA 1
ATOM 1440 C C . SER A 1 193 ? -12.906 10.789 17.688 1 98.06 193 SER A C 1
ATOM 1442 O O . SER A 1 193 ? -13.977 11.398 17.688 1 98.06 193 SER A O 1
ATOM 1444 N N . GLU A 1 194 ? -12.367 10.32 18.734 1 97.12 194 GLU A N 1
ATOM 1445 C CA . GLU A 1 194 ? -13 10.453 20.047 1 97.12 194 GLU A CA 1
ATOM 1446 C C . GLU A 1 194 ? -13.016 11.914 20.5 1 97.12 194 GLU A C 1
ATOM 1448 O O . GLU A 1 194 ? -13.766 12.273 21.406 1 97.12 194 GLU A O 1
ATOM 1453 N N . LEU A 1 195 ? -12.266 12.75 19.797 1 96.75 195 LEU A N 1
ATOM 1454 C CA . LEU A 1 195 ? -12.109 14.141 20.234 1 96.75 195 LEU A CA 1
ATOM 1455 C C . LEU A 1 195 ? -13.102 15.047 19.516 1 96.75 195 LEU A C 1
ATOM 1457 O O . LEU A 1 195 ? -13.344 16.172 19.938 1 96.75 195 LEU A O 1
ATOM 1461 N N . CYS A 1 196 ? -13.672 14.484 18.375 1 96.88 196 CYS A N 1
ATOM 1462 C CA . CYS A 1 196 ? -14.602 15.359 17.672 1 96.88 196 CYS A CA 1
ATOM 1463 C C . CYS A 1 196 ? -15.688 14.547 16.984 1 96.88 196 CYS A C 1
ATOM 1465 O O . CYS A 1 196 ? -15.922 14.727 15.781 1 96.88 196 CYS A O 1
ATOM 1467 N N . PRO A 1 197 ? -16.375 13.703 17.656 1 97.19 197 PRO A N 1
ATOM 1468 C CA . PRO A 1 197 ? -17.406 12.859 17.031 1 97.19 197 PRO A CA 1
ATOM 1469 C C . PRO A 1 197 ? -18.578 13.656 16.5 1 97.19 197 PRO A C 1
ATOM 1471 O O . PRO A 1 197 ? -19.203 13.258 15.508 1 97.19 197 PRO A O 1
ATOM 1474 N N . GLN A 1 198 ? -18.922 14.781 17.125 1 95.94 198 GLN A N 1
ATOM 1475 C CA . GLN A 1 198 ? -20.031 15.609 16.656 1 95.94 198 GLN A CA 1
ATOM 1476 C C . GLN A 1 198 ? -19.703 16.25 15.312 1 95.94 198 GLN A C 1
ATOM 1478 O O . GLN A 1 198 ? -20.547 16.25 14.398 1 95.94 198 GLN A O 1
ATOM 1483 N N . THR A 1 199 ? -18.531 16.797 15.219 1 97.38 199 THR A N 1
ATOM 1484 C CA . THR A 1 199 ? -18.109 17.406 13.961 1 97.38 199 THR A CA 1
ATOM 1485 C C . THR A 1 199 ? -18.125 16.359 12.836 1 97.38 199 THR A C 1
ATOM 1487 O O . THR A 1 199 ? -18.672 16.625 11.758 1 97.38 199 THR A O 1
ATOM 1490 N N . HIS A 1 200 ? -17.562 15.188 13.047 1 98.19 200 HIS A N 1
ATOM 1491 C CA . HIS A 1 200 ? -17.547 14.125 12.047 1 98.19 200 HIS A CA 1
ATOM 1492 C C . HIS A 1 200 ? -18.969 13.656 11.711 1 98.19 200 HIS A C 1
ATOM 1494 O O . HIS A 1 200 ? -19.266 13.367 10.555 1 98.19 200 HIS A O 1
ATOM 1500 N N . GLY A 1 201 ? -19.797 13.578 12.734 1 96.62 201 GLY A N 1
ATOM 1501 C CA . GLY A 1 201 ? -21.188 13.211 12.516 1 96.62 201 GLY A CA 1
ATOM 1502 C C . GLY A 1 201 ? -21.938 14.18 11.609 1 96.62 201 GLY A C 1
ATOM 1503 O O . GLY A 1 201 ? -22.703 13.758 10.75 1 96.62 201 GLY A O 1
ATOM 1504 N N . LEU A 1 202 ? -21.688 15.469 11.859 1 96.38 202 LEU A N 1
ATOM 1505 C CA . LEU A 1 202 ? -22.328 16.5 11.039 1 96.38 202 LEU A CA 1
ATOM 1506 C C . LEU A 1 202 ? -21.922 16.359 9.578 1 96.38 202 LEU A C 1
ATOM 1508 O O . LEU A 1 202 ? -22.719 16.578 8.672 1 96.38 202 LEU A O 1
ATOM 1512 N N . LEU A 1 203 ? -20.656 15.984 9.32 1 97 203 LEU A N 1
ATOM 1513 C CA . LEU A 1 203 ? -20.188 15.766 7.957 1 97 203 LEU A CA 1
ATOM 1514 C C . LEU A 1 203 ? -20.984 14.641 7.293 1 97 203 LEU A C 1
ATOM 1516 O O . LEU A 1 203 ? -21.453 14.789 6.164 1 97 203 LEU A O 1
ATOM 1520 N N . VAL A 1 204 ? -21.094 13.539 7.98 1 96.5 204 VAL A N 1
ATOM 1521 C CA . VAL A 1 204 ? -21.797 12.375 7.441 1 96.5 204 VAL A CA 1
ATOM 1522 C C . VAL A 1 204 ? -23.266 12.734 7.168 1 96.5 204 VAL A C 1
ATOM 1524 O O . VAL A 1 204 ? -23.828 12.336 6.148 1 96.5 204 VAL A O 1
ATOM 1527 N N . GLU A 1 205 ? -23.844 13.539 8.07 1 95.88 205 GLU A N 1
ATOM 1528 C CA . GLU A 1 205 ? -25.219 14.008 7.879 1 95.88 205 GLU A CA 1
ATOM 1529 C C . GLU A 1 205 ? -25.344 14.805 6.582 1 95.88 205 GLU A C 1
ATOM 1531 O O . GLU A 1 205 ? -26.344 14.68 5.875 1 95.88 205 GLU A O 1
ATOM 1536 N N . CYS A 1 206 ? -24.359 15.625 6.312 1 97.44 206 CYS A N 1
ATOM 1537 C CA . CYS A 1 206 ? -24.375 16.406 5.082 1 97.44 206 CYS A CA 1
ATOM 1538 C C . CYS A 1 206 ? -24.375 15.5 3.857 1 97.44 206 CYS A C 1
ATOM 1540 O O . CYS A 1 206 ? -25.094 15.758 2.891 1 97.44 206 CYS A O 1
ATOM 1542 N N . PHE A 1 207 ? -23.594 14.445 3.857 1 97.94 207 PHE A N 1
ATOM 1543 C CA . PHE A 1 207 ? -23.562 13.492 2.752 1 97.94 207 PHE A CA 1
ATOM 1544 C C . PHE A 1 207 ? -24.891 12.758 2.627 1 97.94 207 PHE A C 1
ATOM 1546 O O . PHE A 1 207 ? -25.375 12.531 1.518 1 97.94 207 PHE A O 1
ATOM 1553 N N . GLU A 1 208 ? -25.484 12.414 3.727 1 96.19 208 GLU A N 1
ATOM 1554 C CA . GLU A 1 208 ? -26.781 11.75 3.703 1 96.19 208 GLU A CA 1
ATOM 1555 C C . GLU A 1 208 ? -27.875 12.68 3.16 1 96.19 208 GLU A C 1
ATOM 1557 O O . GLU A 1 208 ? -28.719 12.258 2.371 1 96.19 208 GLU A O 1
ATOM 1562 N N . GLU A 1 209 ? -27.828 13.906 3.658 1 96.94 209 GLU A N 1
ATOM 1563 C CA . GLU A 1 209 ? -28.781 14.906 3.182 1 96.94 209 GLU A CA 1
ATOM 1564 C C . GLU A 1 209 ? -28.672 15.109 1.674 1 96.94 209 GLU A C 1
ATOM 1566 O O . GLU A 1 209 ? -29.656 15.414 1.003 1 96.94 209 GLU A O 1
ATOM 1571 N N . ALA A 1 210 ? -27.484 14.922 1.153 1 98.31 210 ALA A N 1
ATOM 1572 C CA . ALA A 1 210 ? -27.234 15.062 -0.278 1 98.31 210 ALA A CA 1
ATOM 1573 C C . ALA A 1 210 ? -27.859 13.922 -1.064 1 98.31 210 ALA A C 1
ATOM 1575 O O . ALA A 1 210 ? -27.984 13.992 -2.291 1 98.31 210 ALA A O 1
ATOM 1576 N N . GLY A 1 211 ? -28.234 12.852 -0.376 1 98.12 211 GLY A N 1
ATOM 1577 C CA . GLY A 1 211 ? -28.922 11.758 -1.041 1 98.12 211 GLY A CA 1
ATOM 1578 C C . GLY A 1 211 ? -28.109 10.477 -1.085 1 98.12 211 GLY A C 1
ATOM 1579 O O . GLY A 1 211 ? -28.5 9.508 -1.733 1 98.12 211 GLY A O 1
ATOM 1580 N N . ILE A 1 212 ? -26.953 10.453 -0.431 1 98.44 212 ILE A N 1
ATOM 1581 C CA . ILE A 1 212 ? -26.219 9.195 -0.337 1 98.44 212 ILE A CA 1
ATOM 1582 C C . ILE A 1 212 ? -27.078 8.133 0.335 1 98.44 212 ILE A C 1
ATOM 1584 O O . ILE A 1 212 ? -27.609 8.352 1.427 1 98.44 212 ILE A O 1
ATOM 1588 N N . PRO A 1 213 ? -27.203 6.984 -0.227 1 98.31 213 PRO A N 1
ATOM 1589 C CA . PRO A 1 213 ? -28.141 5.977 0.288 1 98.31 213 PRO A CA 1
ATOM 1590 C C . PRO A 1 213 ? -27.75 5.469 1.675 1 98.31 213 PRO A C 1
ATOM 1592 O O . PRO A 1 213 ? -26.578 5.512 2.045 1 98.31 213 PRO A O 1
ATOM 1595 N N . LYS A 1 214 ? -28.766 4.961 2.369 1 97.81 214 LYS A N 1
ATOM 1596 C CA . LYS A 1 214 ? -28.547 4.367 3.686 1 97.81 214 LYS A CA 1
ATOM 1597 C C . LYS A 1 214 ? -27.531 3.236 3.613 1 97.81 214 LYS A C 1
ATOM 1599 O O . LYS A 1 214 ? -27.531 2.451 2.662 1 97.81 214 LYS A O 1
ATOM 1604 N N . GLY A 1 215 ? -26.641 3.195 4.559 1 98.56 215 GLY A N 1
ATOM 1605 C CA . GLY A 1 215 ? -25.672 2.117 4.656 1 98.56 215 GLY A CA 1
ATOM 1606 C C . GLY A 1 215 ? -24.391 2.391 3.881 1 98.56 215 GLY A C 1
ATOM 1607 O O . GLY A 1 215 ? -23.375 1.734 4.102 1 98.56 215 GLY A O 1
ATOM 1608 N N . VAL A 1 216 ? -24.375 3.322 2.908 1 98.88 216 VAL A N 1
ATOM 1609 C CA . VAL A 1 216 ? -23.188 3.639 2.121 1 98.88 216 VAL A CA 1
ATOM 1610 C C . VAL A 1 216 ? -22.125 4.277 3.02 1 98.88 216 VAL A C 1
ATOM 1612 O O . VAL A 1 216 ? -20.938 4.047 2.836 1 98.88 216 VAL A O 1
ATOM 1615 N N . ILE A 1 217 ? -22.609 5.066 3.963 1 98.81 217 ILE A N 1
ATOM 1616 C CA . ILE A 1 217 ? -21.734 5.582 5.023 1 98.81 217 ILE A CA 1
ATOM 1617 C C . ILE A 1 217 ? -22.312 5.203 6.387 1 98.81 217 ILE A C 1
ATOM 1619 O O . ILE A 1 217 ? -23.484 5.461 6.668 1 98.81 217 ILE A O 1
ATOM 1623 N N . ASN A 1 218 ? -21.531 4.523 7.164 1 98.75 218 ASN A N 1
ATOM 1624 C CA . ASN A 1 218 ? -21.781 4.27 8.578 1 98.75 218 ASN A CA 1
ATOM 1625 C C . ASN A 1 218 ? -20.734 4.926 9.461 1 98.75 218 ASN A C 1
ATOM 1627 O O . ASN A 1 218 ? -19.562 4.988 9.094 1 98.75 218 ASN A O 1
ATOM 1631 N N . ILE A 1 219 ? -21.141 5.441 10.57 1 98.62 219 ILE A N 1
ATOM 1632 C CA . ILE A 1 219 ? -20.188 6.125 11.43 1 98.62 219 ILE A CA 1
ATOM 1633 C C . ILE A 1 219 ? -20.25 5.555 12.844 1 98.62 219 ILE A C 1
ATOM 1635 O O . ILE A 1 219 ? -21.344 5.395 13.398 1 98.62 219 ILE A O 1
ATOM 1639 N N . ILE A 1 220 ? -19.125 5.188 13.367 1 98.5 220 ILE A N 1
ATOM 1640 C CA . ILE A 1 220 ? -18.953 4.75 14.75 1 98.5 220 ILE A CA 1
ATOM 1641 C C . ILE A 1 220 ? -17.875 5.582 15.422 1 98.5 220 ILE A C 1
ATOM 1643 O O . ILE A 1 220 ? -17.125 6.297 14.758 1 98.5 220 ILE A O 1
ATOM 1647 N N . GLN A 1 221 ? -17.812 5.582 16.719 1 98.12 221 GLN A N 1
ATOM 1648 C CA . GLN A 1 221 ? -16.766 6.172 17.531 1 98.12 221 GLN A CA 1
ATOM 1649 C C . GLN A 1 221 ? -16.547 5.371 18.812 1 98.12 221 GLN A C 1
ATOM 1651 O O . GLN A 1 221 ? -17.391 4.574 19.203 1 98.12 221 GLN A O 1
ATOM 1656 N N . THR A 1 222 ? -15.398 5.551 19.375 1 98.12 222 THR A N 1
ATOM 1657 C CA . THR A 1 222 ? -15.062 4.832 20.594 1 98.12 222 THR A CA 1
ATOM 1658 C C . THR A 1 222 ? -14.328 5.746 21.578 1 98.12 222 THR A C 1
ATOM 1660 O O . THR A 1 222 ? -13.672 6.707 21.172 1 98.12 222 THR A O 1
ATOM 1663 N N . LYS A 1 223 ? -14.547 5.445 22.859 1 96.88 223 LYS A N 1
ATOM 1664 C CA . LYS A 1 223 ? -13.562 5.957 23.812 1 96.88 223 LYS A CA 1
ATOM 1665 C C . LYS A 1 223 ? -12.203 5.297 23.609 1 96.88 223 LYS A C 1
ATOM 1667 O O . LYS A 1 223 ? -12.102 4.25 22.969 1 96.88 223 LYS A O 1
ATOM 1672 N N . ARG A 1 224 ? -11.227 5.84 24.109 1 94.44 224 ARG A N 1
ATOM 1673 C CA . ARG A 1 224 ? -9.844 5.457 23.859 1 94.44 224 ARG A CA 1
ATOM 1674 C C . ARG A 1 224 ? -9.609 3.986 24.188 1 94.44 224 ARG A C 1
ATOM 1676 O O . ARG A 1 224 ? -9.008 3.256 23.406 1 94.44 224 ARG A O 1
ATOM 1683 N N . ASP A 1 225 ? -10.086 3.479 25.266 1 96.06 225 ASP A N 1
ATOM 1684 C CA . ASP A 1 225 ? -9.789 2.141 25.766 1 96.06 225 ASP A CA 1
ATOM 1685 C C . ASP A 1 225 ? -10.461 1.071 24.906 1 96.06 225 ASP A C 1
ATOM 1687 O O . ASP A 1 225 ? -10.047 -0.09 24.906 1 96.06 225 ASP A O 1
ATOM 1691 N N . ASP A 1 226 ? -11.516 1.463 24.172 1 97.88 226 ASP A N 1
ATOM 1692 C CA . ASP A 1 226 ? -12.258 0.518 23.344 1 97.88 226 ASP A CA 1
ATOM 1693 C C . ASP A 1 226 ? -11.727 0.508 21.906 1 97.88 226 ASP A C 1
ATOM 1695 O O . ASP A 1 226 ? -12.062 -0.377 21.125 1 97.88 226 ASP A O 1
ATOM 1699 N N . ALA A 1 227 ? -10.859 1.406 21.594 1 98.06 227 ALA A N 1
ATOM 1700 C CA . ALA A 1 227 ? -10.492 1.694 20.219 1 98.06 227 ALA A CA 1
ATOM 1701 C C . ALA A 1 227 ? -9.836 0.483 19.562 1 98.06 227 ALA A C 1
ATOM 1703 O O . ALA A 1 227 ? -10.18 0.112 18.438 1 98.06 227 ALA A O 1
ATOM 1704 N N . ALA A 1 228 ? -8.922 -0.149 20.219 1 98 228 ALA A N 1
ATOM 1705 C CA . ALA A 1 228 ? -8.148 -1.241 19.641 1 98 228 ALA A CA 1
ATOM 1706 C C . ALA A 1 228 ? -9.055 -2.41 19.25 1 98 228 ALA A C 1
ATOM 1708 O O . ALA A 1 228 ? -8.992 -2.904 18.125 1 98 228 ALA A O 1
ATOM 1709 N N . ALA A 1 229 ? -9.922 -2.838 20.188 1 98.5 229 ALA A N 1
ATOM 1710 C CA . ALA A 1 229 ? -10.781 -3.992 19.969 1 98.5 229 ALA A CA 1
ATOM 1711 C C . ALA A 1 229 ? -11.797 -3.715 18.859 1 98.5 229 ALA A C 1
ATOM 1713 O O . ALA A 1 229 ? -12.062 -4.582 18.016 1 98.5 229 ALA A O 1
ATOM 1714 N N . VAL A 1 230 ? -12.383 -2.531 18.859 1 98.69 230 VAL A N 1
ATOM 1715 C CA . VAL A 1 230 ? -13.398 -2.152 17.891 1 98.69 230 VAL A CA 1
ATOM 1716 C C . VAL A 1 230 ? -12.766 -2.027 16.5 1 98.69 230 VAL A C 1
ATOM 1718 O O . VAL A 1 230 ? -13.328 -2.496 15.508 1 98.69 230 VAL A O 1
ATOM 1721 N N . THR A 1 231 ? -11.602 -1.406 16.438 1 98.81 231 THR A N 1
ATOM 1722 C CA . THR A 1 231 ? -10.883 -1.253 15.18 1 98.81 231 THR A CA 1
ATOM 1723 C C . THR A 1 231 ? -10.516 -2.615 14.594 1 98.81 231 THR A C 1
ATOM 1725 O O . THR A 1 231 ? -10.68 -2.846 13.391 1 98.81 231 THR A O 1
ATOM 1728 N N . GLU A 1 232 ? -10.055 -3.5 15.414 1 98.75 232 GLU A N 1
ATOM 1729 C CA . GLU A 1 232 ? -9.688 -4.828 14.93 1 98.75 232 GLU A CA 1
ATOM 1730 C C . GLU A 1 232 ? -10.906 -5.59 14.43 1 98.75 232 GLU A C 1
ATOM 1732 O O . GLU A 1 232 ? -10.82 -6.324 13.438 1 98.75 232 GLU A O 1
ATOM 1737 N N . ALA A 1 233 ? -12.07 -5.434 15.133 1 98.81 233 ALA A N 1
ATOM 1738 C CA . ALA A 1 233 ? -13.297 -6.078 14.688 1 98.81 233 ALA A CA 1
ATOM 1739 C C . ALA A 1 233 ? -13.68 -5.613 13.281 1 98.81 233 ALA A C 1
ATOM 1741 O O . ALA A 1 233 ? -14.133 -6.41 12.461 1 98.81 233 ALA A O 1
ATOM 1742 N N . ALA A 1 234 ? -13.508 -4.363 13.023 1 98.81 234 ALA A N 1
ATOM 1743 C CA . ALA A 1 234 ? -13.812 -3.824 11.703 1 98.81 234 ALA A CA 1
ATOM 1744 C C . ALA A 1 234 ? -12.82 -4.332 10.664 1 98.81 234 ALA A C 1
ATOM 1746 O O . ALA A 1 234 ? -13.211 -4.809 9.594 1 98.81 234 ALA A O 1
ATOM 1747 N N . ILE A 1 235 ? -11.492 -4.289 10.977 1 98.81 235 ILE A N 1
ATOM 1748 C CA . ILE A 1 235 ? -10.445 -4.668 10.039 1 98.81 235 ILE A CA 1
ATOM 1749 C C . ILE A 1 235 ? -10.57 -6.148 9.688 1 98.81 235 ILE A C 1
ATOM 1751 O O . ILE A 1 235 ? -10.383 -6.539 8.531 1 98.81 235 ILE A O 1
ATOM 1755 N N . SER A 1 236 ? -10.891 -6.965 10.672 1 98.31 236 SER A N 1
ATOM 1756 C CA . SER A 1 236 ? -10.914 -8.406 10.469 1 98.31 236 SER A CA 1
ATOM 1757 C C . SER A 1 236 ? -12.164 -8.836 9.703 1 98.31 236 SER A C 1
ATOM 1759 O O . SER A 1 236 ? -12.25 -9.969 9.234 1 98.31 236 SER A O 1
ATOM 1761 N N . HIS A 1 237 ? -13.188 -7.938 9.594 1 98.5 237 HIS A N 1
ATOM 1762 C CA . HIS A 1 237 ? -14.414 -8.266 8.883 1 98.5 237 HIS A CA 1
ATOM 1763 C C . HIS A 1 237 ? -14.133 -8.586 7.414 1 98.5 237 HIS A C 1
ATOM 1765 O O . HIS A 1 237 ? -13.422 -7.84 6.738 1 98.5 237 HIS A O 1
ATOM 1771 N N . LYS A 1 238 ? -14.727 -9.586 6.836 1 96 238 LYS A N 1
ATOM 1772 C CA . LYS A 1 238 ? -14.398 -10.102 5.508 1 96 238 LYS A CA 1
ATOM 1773 C C . LYS A 1 238 ? -14.75 -9.094 4.426 1 96 238 LYS A C 1
ATOM 1775 O O . LYS A 1 238 ? -14.133 -9.078 3.355 1 96 238 LYS A O 1
ATOM 1780 N N . ALA A 1 239 ? -15.719 -8.219 4.734 1 97.06 239 ALA A N 1
ATOM 1781 C CA . ALA A 1 239 ? -16.172 -7.281 3.713 1 97.06 239 ALA A CA 1
ATOM 1782 C C . ALA A 1 239 ? -15.234 -6.082 3.619 1 97.06 239 ALA A C 1
ATOM 1784 O O . ALA A 1 239 ? -15.211 -5.379 2.605 1 97.06 239 ALA A O 1
ATOM 1785 N N . VAL A 1 240 ? -14.516 -5.793 4.703 1 98.62 240 VAL A N 1
ATOM 1786 C CA . VAL A 1 240 ? -13.594 -4.656 4.68 1 98.62 240 VAL A CA 1
ATOM 1787 C C . VAL A 1 240 ? -12.375 -4.992 3.828 1 98.62 240 VAL A C 1
ATOM 1789 O O . VAL A 1 240 ? -11.719 -6.016 4.047 1 98.62 240 VAL A O 1
ATOM 1792 N N . ARG A 1 241 ? -12.141 -4.113 2.887 1 98.31 241 ARG A N 1
ATOM 1793 C CA . ARG A 1 241 ? -11.125 -4.453 1.894 1 98.31 241 ARG A CA 1
ATOM 1794 C C . ARG A 1 241 ? -9.938 -3.502 1.979 1 98.31 241 ARG A C 1
ATOM 1796 O O . ARG A 1 241 ? -8.875 -3.781 1.426 1 98.31 241 ARG A O 1
ATOM 1803 N N . LYS A 1 242 ? -10.078 -2.449 2.658 1 98.5 242 LYS A N 1
ATOM 1804 C CA . LYS A 1 242 ? -9 -1.475 2.795 1 98.5 242 LYS A CA 1
ATOM 1805 C C . LYS A 1 242 ? -9.227 -0.562 3.994 1 98.5 242 LYS A C 1
ATOM 1807 O O . LYS A 1 242 ? -10.375 -0.339 4.398 1 98.5 242 LYS A O 1
ATOM 1812 N N . VAL A 1 243 ? -8.156 -0.022 4.547 1 98.88 243 VAL A N 1
ATOM 1813 C CA . VAL A 1 243 ? -8.211 0.922 5.656 1 98.88 243 VAL A CA 1
ATOM 1814 C C . VAL A 1 243 ? -7.52 2.227 5.258 1 98.88 243 VAL A C 1
ATOM 1816 O O . VAL A 1 243 ? -6.492 2.209 4.574 1 98.88 243 VAL A O 1
ATOM 1819 N N . ASP A 1 244 ? -8.102 3.348 5.527 1 98.81 244 ASP A N 1
ATOM 1820 C CA . ASP A 1 244 ? -7.523 4.68 5.391 1 98.81 244 ASP A CA 1
ATOM 1821 C C . ASP A 1 244 ? -7.34 5.34 6.758 1 98.81 244 ASP A C 1
ATOM 1823 O O . ASP A 1 244 ? -8.32 5.621 7.453 1 98.81 244 ASP A O 1
ATOM 1827 N N . PHE A 1 245 ? -6.102 5.508 7.16 1 98.81 245 PHE A N 1
ATOM 1828 C CA . PHE A 1 245 ? -5.809 6.062 8.477 1 98.81 245 PHE A CA 1
ATOM 1829 C C . PHE A 1 245 ? -4.988 7.34 8.352 1 98.81 245 PHE A C 1
ATOM 1831 O O . PHE A 1 245 ? -3.961 7.363 7.664 1 98.81 245 PHE A O 1
ATOM 1838 N N . ILE A 1 246 ? -5.383 8.359 8.945 1 98.38 246 ILE A N 1
ATOM 1839 C CA . ILE A 1 246 ? -4.613 9.586 9.133 1 98.38 246 ILE A CA 1
ATOM 1840 C C . ILE A 1 246 ? -4.418 9.852 10.625 1 98.38 246 ILE A C 1
ATOM 1842 O O . ILE A 1 246 ? -5.395 9.977 11.367 1 98.38 246 ILE A O 1
ATOM 1846 N N . GLY A 1 247 ? -3.189 9.898 11.086 1 97.44 247 GLY A N 1
ATOM 1847 C CA . GLY A 1 247 ? -2.93 10.109 12.5 1 97.44 247 GLY A CA 1
ATOM 1848 C C . GLY A 1 247 ? -1.463 9.969 12.859 1 97.44 247 GLY A C 1
ATOM 1849 O O . GLY A 1 247 ? -0.586 10.305 12.062 1 97.44 247 GLY A O 1
ATOM 1850 N N . SER A 1 248 ? -1.191 9.578 14.102 1 96.5 248 SER A N 1
ATOM 1851 C CA . SER A 1 248 ? 0.179 9.516 14.602 1 96.5 248 SER A CA 1
ATOM 1852 C C . SER A 1 248 ? 0.903 8.281 14.078 1 96.5 248 SER A C 1
ATOM 1854 O O . SER A 1 248 ? 0.265 7.305 13.68 1 96.5 248 SER A O 1
ATOM 1856 N N . ARG A 1 249 ? 2.213 8.289 14.086 1 96.25 249 ARG A N 1
ATOM 1857 C CA . ARG A 1 249 ? 3.049 7.168 13.664 1 96.25 249 ARG A CA 1
ATOM 1858 C C . ARG A 1 249 ? 2.818 5.945 14.547 1 96.25 249 ARG A C 1
ATOM 1860 O O . ARG A 1 249 ? 2.725 4.824 14.047 1 96.25 249 ARG A O 1
ATOM 1867 N N . ALA A 1 250 ? 2.732 6.211 15.812 1 96.38 250 ALA A N 1
ATOM 1868 C CA . ALA A 1 250 ? 2.57 5.105 16.75 1 96.38 250 ALA A CA 1
ATOM 1869 C C . ALA A 1 250 ? 1.278 4.34 16.484 1 96.38 250 ALA A C 1
ATOM 1871 O O . ALA A 1 250 ? 1.281 3.107 16.438 1 96.38 250 ALA A O 1
ATOM 1872 N N . VAL A 1 251 ? 0.175 5.074 16.312 1 97.38 251 VAL A N 1
ATOM 1873 C CA . VAL A 1 251 ? -1.112 4.438 16.062 1 97.38 251 VAL A CA 1
ATOM 1874 C C . VAL A 1 251 ? -1.12 3.82 14.672 1 97.38 251 VAL A C 1
ATOM 1876 O O . VAL A 1 251 ? -1.661 2.732 14.469 1 97.38 251 VAL A O 1
ATOM 1879 N N . GLY A 1 252 ? -0.508 4.57 13.703 1 98.31 252 GLY A N 1
ATOM 1880 C CA . GLY A 1 252 ? -0.385 4.02 12.359 1 98.31 252 GLY A CA 1
ATOM 1881 C C . GLY A 1 252 ? 0.311 2.67 12.328 1 98.31 252 GLY A C 1
ATOM 1882 O O . GLY A 1 252 ? -0.124 1.758 11.625 1 98.31 252 GLY A O 1
ATOM 1883 N N . SER A 1 253 ? 1.398 2.545 13.086 1 98.5 253 SER A N 1
ATOM 1884 C CA . SER A 1 253 ? 2.137 1.289 13.18 1 98.5 253 SER A CA 1
ATOM 1885 C C . SER A 1 253 ? 1.264 0.177 13.75 1 98.5 253 SER A C 1
ATOM 1887 O O . SER A 1 253 ? 1.243 -0.937 13.227 1 98.5 253 SER A O 1
ATOM 1889 N N . LYS A 1 254 ? 0.521 0.469 14.758 1 98.5 254 LYS A N 1
ATOM 1890 C CA . LYS A 1 254 ? -0.338 -0.516 15.406 1 98.5 254 LYS A CA 1
ATOM 1891 C C . LYS A 1 254 ? -1.459 -0.968 14.477 1 98.5 254 LYS A C 1
ATOM 1893 O O . LYS A 1 254 ? -1.711 -2.166 14.336 1 98.5 254 LYS A O 1
ATOM 1898 N N . ILE A 1 255 ? -2.164 0.015 13.859 1 98.75 255 ILE A N 1
ATOM 1899 C CA . ILE A 1 255 ? -3.254 -0.318 12.945 1 98.75 255 ILE A CA 1
ATOM 1900 C C . ILE A 1 255 ? -2.707 -1.093 11.75 1 98.75 255 ILE A C 1
ATOM 1902 O O . ILE A 1 255 ? -3.328 -2.053 11.289 1 98.75 255 ILE A O 1
ATOM 1906 N N . GLY A 1 256 ? -1.518 -0.636 11.273 1 98.75 256 GLY A N 1
ATOM 1907 C CA . GLY A 1 256 ? -0.877 -1.347 10.18 1 98.75 256 GLY A CA 1
ATOM 1908 C C . GLY A 1 256 ? -0.598 -2.805 10.492 1 98.75 256 GLY A C 1
ATOM 1909 O O . GLY A 1 256 ? -0.759 -3.674 9.633 1 98.75 256 GLY A O 1
ATOM 1910 N N . GLN A 1 257 ? -0.13 -3.066 11.688 1 98.81 257 GLN A N 1
ATOM 1911 C CA . GLN A 1 257 ? 0.144 -4.438 12.102 1 98.81 257 GLN A CA 1
ATOM 1912 C C . GLN A 1 257 ? -1.13 -5.277 12.102 1 98.81 257 GLN A C 1
ATOM 1914 O O . GLN A 1 257 ? -1.117 -6.434 11.672 1 98.81 257 GLN A O 1
ATOM 1919 N N . VAL A 1 258 ? -2.27 -4.703 12.57 1 98.81 258 VAL A N 1
ATOM 1920 C CA . VAL A 1 258 ? -3.551 -5.402 12.547 1 98.81 258 VAL A CA 1
ATOM 1921 C C . VAL A 1 258 ? -3.979 -5.645 11.102 1 98.81 258 VAL A C 1
ATOM 1923 O O . VAL A 1 258 ? -4.445 -6.734 10.766 1 98.81 258 VAL A O 1
ATOM 1926 N N . CYS A 1 259 ? -3.818 -4.617 10.281 1 98.81 259 CYS A N 1
ATOM 1927 C CA . CYS A 1 259 ? -4.137 -4.758 8.859 1 98.81 259 CYS A CA 1
ATOM 1928 C C . CYS A 1 259 ? -3.348 -5.902 8.234 1 98.81 259 CYS A C 1
ATOM 1930 O O . CYS A 1 259 ? -3.91 -6.73 7.516 1 98.81 259 CYS A O 1
ATOM 1932 N N . ALA A 1 260 ? -2.049 -5.945 8.516 1 98.56 260 ALA A N 1
ATOM 1933 C CA . ALA A 1 260 ? -1.191 -6.988 7.965 1 98.56 260 ALA A CA 1
ATOM 1934 C C . ALA A 1 260 ? -1.618 -8.367 8.461 1 98.56 260 ALA A C 1
ATOM 1936 O O . ALA A 1 260 ? -1.599 -9.344 7.703 1 98.56 260 ALA A O 1
ATOM 1937 N N . LYS A 1 261 ? -1.983 -8.453 9.734 1 98.44 261 LYS A N 1
ATOM 1938 C CA . LYS A 1 261 ? -2.455 -9.695 10.328 1 98.44 261 LYS A CA 1
ATOM 1939 C C . LYS A 1 261 ? -3.607 -10.289 9.523 1 98.44 261 LYS A C 1
ATOM 1941 O O . LYS A 1 261 ? -3.67 -11.508 9.32 1 98.44 261 LYS A O 1
ATOM 1946 N N . TYR A 1 262 ? -4.473 -9.43 9.008 1 98.25 262 TYR A N 1
ATOM 1947 C CA . TYR A 1 262 ? -5.668 -9.891 8.312 1 98.25 262 TYR A CA 1
ATOM 1948 C C . TYR A 1 262 ? -5.555 -9.625 6.812 1 98.25 262 TYR A C 1
ATOM 1950 O O . TYR A 1 262 ? -6.551 -9.711 6.086 1 98.25 262 TYR A O 1
ATOM 1958 N N . LEU A 1 263 ? -4.391 -9.211 6.363 1 97.94 263 LEU A N 1
ATOM 1959 C CA . LEU A 1 263 ? -4.043 -9 4.961 1 97.94 263 LEU A CA 1
ATOM 1960 C C . LEU A 1 263 ? -4.957 -7.961 4.324 1 97.94 263 LEU A C 1
ATOM 1962 O O . LEU A 1 263 ? -5.547 -8.211 3.268 1 97.94 263 LEU A O 1
ATOM 1966 N N . LYS A 1 264 ? -5.039 -6.82 4.977 1 98.12 264 LYS A N 1
ATOM 1967 C CA . LYS A 1 264 ? -5.762 -5.656 4.465 1 98.12 264 LYS A CA 1
ATOM 1968 C C . LYS A 1 264 ? -4.797 -4.535 4.086 1 98.12 264 LYS A C 1
ATOM 1970 O O . LYS A 1 264 ? -3.977 -4.109 4.902 1 98.12 264 LYS A O 1
ATOM 1975 N N . PRO A 1 265 ? -4.832 -4.09 2.805 1 98.19 265 PRO A N 1
ATOM 1976 C CA . PRO A 1 265 ? -4.023 -2.91 2.494 1 98.19 265 PRO A CA 1
ATOM 1977 C C . PRO A 1 265 ? -4.453 -1.676 3.285 1 98.19 265 PRO A C 1
ATOM 1979 O O . PRO A 1 265 ? -5.621 -1.553 3.656 1 98.19 265 PRO A O 1
ATOM 1982 N N . ILE A 1 266 ? -3.49 -0.754 3.539 1 98.44 266 ILE A N 1
ATOM 1983 C CA . ILE A 1 266 ? -3.783 0.436 4.328 1 98.44 266 ILE A CA 1
ATOM 1984 C C . ILE A 1 266 ? -3.168 1.664 3.664 1 98.44 266 ILE A C 1
ATOM 1986 O O . ILE A 1 266 ? -2.037 1.61 3.174 1 98.44 266 ILE A O 1
ATOM 1990 N N . LEU A 1 267 ? -3.951 2.715 3.471 1 98.31 267 LEU A N 1
ATOM 1991 C CA . LEU A 1 267 ? -3.508 4.074 3.174 1 98.31 267 LEU A CA 1
ATOM 1992 C C . LEU A 1 267 ? -3.215 4.844 4.457 1 98.31 267 LEU A C 1
ATOM 1994 O O . LEU A 1 267 ? -4.051 4.891 5.363 1 98.31 267 LEU A O 1
ATOM 1998 N N . MET A 1 268 ? -1.948 5.434 4.531 1 97.38 268 MET A N 1
ATOM 1999 C CA . MET A 1 268 ? -1.569 6.094 5.777 1 97.38 268 MET A CA 1
ATOM 2000 C C . MET A 1 268 ? -1.014 7.488 5.504 1 97.38 268 MET A C 1
ATOM 2002 O O . MET A 1 268 ? -0.118 7.656 4.676 1 97.38 268 MET A O 1
ATOM 2006 N N . GLU A 1 269 ? -1.529 8.406 6.09 1 98 269 GLU A N 1
ATOM 2007 C CA . GLU A 1 269 ? -0.941 9.734 6.254 1 98 269 GLU A CA 1
ATOM 2008 C C . GLU A 1 269 ? -0.628 10.023 7.719 1 98 269 GLU A C 1
ATOM 2010 O O . GLU A 1 269 ? -1.539 10.18 8.531 1 98 269 GLU A O 1
ATOM 2015 N N . LEU A 1 270 ? 0.629 10.109 8.016 1 98.06 270 LEU A N 1
ATOM 2016 C CA . LEU A 1 270 ? 1.047 10.18 9.414 1 98.06 270 LEU A CA 1
ATOM 2017 C C . LEU A 1 270 ? 1.755 11.5 9.703 1 98.06 270 LEU A C 1
ATOM 2019 O O . LEU A 1 270 ? 1.628 12.453 8.938 1 98.06 270 LEU A O 1
ATOM 2023 N N . GLY A 1 271 ? 2.344 11.594 10.812 1 96.69 271 GLY A N 1
ATOM 2024 C CA . GLY A 1 271 ? 2.922 12.852 11.273 1 96.69 271 GLY A CA 1
ATOM 2025 C C . GLY A 1 271 ? 4.035 13.359 10.375 1 96.69 271 GLY A C 1
ATOM 2026 O O . GLY A 1 271 ? 4.449 12.672 9.445 1 96.69 271 GLY A O 1
ATOM 2027 N N . GLY A 1 272 ? 4.445 14.586 10.656 1 96.19 272 GLY A N 1
ATOM 2028 C CA . GLY A 1 272 ? 5.512 15.242 9.914 1 96.19 272 GLY A CA 1
ATOM 2029 C C . GLY A 1 272 ? 6.418 16.078 10.797 1 96.19 272 GLY A C 1
ATOM 2030 O O . GLY A 1 272 ? 6.086 16.359 11.945 1 96.19 272 GLY A O 1
ATOM 2031 N N . LYS A 1 273 ? 7.531 16.359 10.312 1 97.19 273 LYS A N 1
ATOM 2032 C CA . LYS A 1 273 ? 8.531 17.266 10.867 1 97.19 273 LYS A CA 1
ATOM 2033 C C . LYS A 1 273 ? 9.078 18.203 9.797 1 97.19 273 LYS A C 1
ATOM 2035 O O . LYS A 1 273 ? 10.289 18.25 9.57 1 97.19 273 LYS A O 1
ATOM 2040 N N . GLY A 1 274 ? 8.156 18.953 9.242 1 97.56 274 GLY A N 1
ATOM 2041 C CA . GLY A 1 274 ? 8.398 19.688 8 1 97.56 274 GLY A CA 1
ATOM 2042 C C . GLY A 1 274 ? 9.523 20.688 8.117 1 97.56 274 GLY A C 1
ATOM 2043 O O . GLY A 1 274 ? 9.484 21.578 8.977 1 97.56 274 GLY A O 1
ATOM 2044 N N . PRO A 1 275 ? 10.586 20.625 7.258 1 98.69 275 PRO A N 1
ATOM 2045 C CA . PRO A 1 275 ? 11.664 21.609 7.199 1 98.69 275 PRO A CA 1
ATOM 2046 C C . PRO A 1 275 ? 11.398 22.719 6.188 1 98.69 275 PRO A C 1
ATOM 2048 O O . PRO A 1 275 ? 10.82 22.469 5.129 1 98.69 275 PRO A O 1
ATOM 2051 N N . ALA A 1 276 ? 11.758 23.875 6.547 1 98.81 276 ALA A N 1
ATOM 2052 C CA . ALA A 1 276 ? 11.859 24.984 5.609 1 98.81 276 ALA A CA 1
ATOM 2053 C C . ALA A 1 276 ? 13.312 25.391 5.398 1 98.81 276 ALA A C 1
ATOM 2055 O O . ALA A 1 276 ? 14 25.797 6.344 1 98.81 276 ALA A O 1
ATOM 2056 N N . LEU A 1 277 ? 13.773 25.219 4.215 1 98.94 277 LEU A N 1
ATOM 2057 C CA . LEU A 1 277 ? 15.141 25.609 3.879 1 98.94 277 LEU A CA 1
ATOM 2058 C C . LEU A 1 277 ? 15.195 27.062 3.4 1 98.94 277 LEU A C 1
ATOM 2060 O O . LEU A 1 277 ? 14.5 27.422 2.447 1 98.94 277 LEU A O 1
ATOM 2064 N N . ILE A 1 278 ? 15.961 27.859 4.074 1 98.88 278 ILE A N 1
ATOM 2065 C CA . ILE A 1 278 ? 16.219 29.234 3.693 1 98.88 278 ILE A CA 1
ATOM 2066 C C . ILE A 1 278 ? 17.578 29.344 3.002 1 98.88 278 ILE A C 1
ATOM 2068 O O . ILE A 1 278 ? 18.609 29.422 3.664 1 98.88 278 ILE A O 1
ATOM 2072 N N . LEU A 1 279 ? 17.562 29.406 1.695 1 98.69 279 LEU A N 1
ATOM 2073 C CA . LEU A 1 279 ? 18.797 29.422 0.935 1 98.69 279 LEU A CA 1
ATOM 2074 C C . LEU A 1 279 ? 19.406 30.828 0.937 1 98.69 279 LEU A C 1
ATOM 2076 O O . LEU A 1 279 ? 18.766 31.781 1.381 1 98.69 279 LEU A O 1
ATOM 2080 N N . GLU A 1 280 ? 20.594 30.953 0.428 1 98.38 280 GLU A N 1
ATOM 2081 C CA . GLU A 1 280 ? 21.375 32.188 0.512 1 98.38 280 GLU A CA 1
ATOM 2082 C C . GLU A 1 280 ? 20.656 33.344 -0.2 1 98.38 280 GLU A C 1
ATOM 2084 O O . GLU A 1 280 ? 20.734 34.5 0.237 1 98.38 280 GLU A O 1
ATOM 2089 N N . ASP A 1 281 ? 19.906 33.031 -1.247 1 97.94 281 ASP A N 1
ATOM 2090 C CA . ASP A 1 281 ? 19.312 34.062 -2.09 1 97.94 281 ASP A CA 1
ATOM 2091 C C . ASP A 1 281 ? 17.828 34.25 -1.753 1 97.94 281 ASP A C 1
ATOM 2093 O O . ASP A 1 281 ? 17.094 34.906 -2.512 1 97.94 281 ASP A O 1
ATOM 2097 N N . ALA A 1 282 ? 17.406 33.75 -0.645 1 97.88 282 ALA A N 1
ATOM 2098 C CA . ALA A 1 282 ? 15.984 33.812 -0.274 1 97.88 282 ALA A CA 1
ATOM 2099 C C . ALA A 1 282 ? 15.555 35.25 0.029 1 97.88 282 ALA A C 1
ATOM 2101 O O . ALA A 1 282 ? 16.359 36.062 0.469 1 97.88 282 ALA A O 1
ATOM 2102 N N . ASP A 1 283 ? 14.297 35.531 -0.226 1 97 283 ASP A N 1
ATOM 2103 C CA . ASP A 1 283 ? 13.648 36.719 0.343 1 97 283 ASP A CA 1
ATOM 2104 C C . ASP A 1 283 ? 13.391 36.531 1.837 1 97 283 ASP A C 1
ATOM 2106 O O . ASP A 1 283 ? 12.391 35.938 2.23 1 97 283 ASP A O 1
ATOM 2110 N N . LEU A 1 284 ? 14.242 37.094 2.635 1 97.94 284 LEU A N 1
ATOM 2111 C CA . LEU A 1 284 ? 14.32 36.75 4.047 1 97.94 284 LEU A CA 1
ATOM 2112 C C . LEU A 1 284 ? 13.055 37.188 4.789 1 97.94 284 LEU A C 1
ATOM 2114 O O . LEU A 1 284 ? 12.492 36.406 5.555 1 97.94 284 LEU A O 1
ATOM 2118 N N . PRO A 1 285 ? 12.516 38.438 4.559 1 96.19 285 PRO A N 1
ATOM 2119 C CA . PRO A 1 285 ? 11.281 38.781 5.254 1 96.19 285 PRO A CA 1
ATOM 2120 C C . PRO A 1 285 ? 10.109 37.875 4.895 1 96.19 285 PRO A C 1
ATOM 2122 O O . PRO A 1 285 ? 9.359 37.469 5.777 1 96.19 285 PRO A O 1
ATOM 2125 N N . LYS A 1 286 ? 9.984 37.594 3.678 1 94.94 286 LYS A N 1
ATOM 2126 C CA . LYS A 1 286 ? 8.906 36.719 3.227 1 94.94 286 LYS A CA 1
ATOM 2127 C C . LYS A 1 286 ? 9.055 35.312 3.816 1 94.94 286 LYS A C 1
ATOM 2129 O O . LYS A 1 286 ? 8.078 34.75 4.289 1 94.94 286 LYS A O 1
ATOM 2134 N N . ALA A 1 287 ? 10.242 34.812 3.715 1 96.94 287 ALA A N 1
ATOM 2135 C CA . ALA A 1 287 ? 10.516 33.469 4.242 1 96.94 287 ALA A CA 1
ATOM 2136 C C . ALA A 1 287 ? 10.211 33.406 5.734 1 96.94 287 ALA A C 1
ATOM 2138 O O . ALA A 1 287 ? 9.625 32.406 6.207 1 96.94 287 ALA A O 1
ATOM 2139 N N . ALA A 1 288 ? 10.602 34.406 6.445 1 97 288 ALA A N 1
ATOM 2140 C CA . ALA A 1 288 ? 10.367 34.469 7.887 1 97 288 ALA A CA 1
ATOM 2141 C C . ALA A 1 288 ? 8.867 34.438 8.195 1 97 288 ALA A C 1
ATOM 2143 O O . ALA A 1 288 ? 8.43 33.719 9.109 1 97 288 ALA A O 1
ATOM 2144 N N . MET A 1 289 ? 8.172 35.219 7.488 1 94.06 289 MET A N 1
ATOM 2145 C CA . MET A 1 289 ? 6.727 35.281 7.668 1 94.06 289 MET A CA 1
ATOM 2146 C C . MET A 1 289 ? 6.105 33.906 7.395 1 94.06 289 MET A C 1
ATOM 2148 O O . MET A 1 289 ? 5.266 33.438 8.164 1 94.06 289 MET A O 1
ATOM 2152 N N . MET A 1 290 ? 6.512 33.25 6.324 1 94.5 290 MET A N 1
ATOM 2153 C CA . MET A 1 290 ? 5.973 31.938 5.957 1 94.5 290 MET A CA 1
ATOM 2154 C C . MET A 1 290 ? 6.324 30.891 7.008 1 94.5 290 MET A C 1
ATOM 2156 O O . MET A 1 290 ? 5.488 30.047 7.359 1 94.5 290 MET A O 1
ATOM 2160 N N . CYS A 1 291 ? 7.559 30.906 7.465 1 96.44 291 CYS A N 1
ATOM 2161 C CA . CYS A 1 291 ? 7.988 29.953 8.492 1 96.44 291 CYS A CA 1
ATOM 2162 C C . CYS A 1 291 ? 7.184 30.141 9.773 1 96.44 291 CYS A C 1
ATOM 2164 O O . CYS A 1 291 ? 6.727 29.156 10.367 1 96.44 291 CYS A O 1
ATOM 2166 N N . ALA A 1 292 ? 7.012 31.422 10.18 1 94.5 292 ALA A N 1
ATOM 2167 C CA . ALA A 1 292 ? 6.27 31.703 11.406 1 94.5 292 ALA A CA 1
ATOM 2168 C C . ALA A 1 292 ? 4.816 31.25 11.289 1 94.5 292 ALA A C 1
ATOM 2170 O O . ALA A 1 292 ? 4.301 30.562 12.172 1 94.5 292 ALA A O 1
ATOM 2171 N N . MET A 1 293 ? 4.215 31.609 10.234 1 91.69 293 MET A N 1
ATOM 2172 C CA . MET A 1 293 ? 2.828 31.219 10.008 1 91.69 293 MET A CA 1
ATOM 2173 C C . MET A 1 293 ? 2.701 29.703 9.945 1 91.69 293 MET A C 1
ATOM 2175 O O . MET A 1 293 ? 1.788 29.125 10.539 1 91.69 293 MET A O 1
ATOM 2179 N N . GLY A 1 294 ? 3.605 29.047 9.203 1 94.19 294 GLY A N 1
ATOM 2180 C CA . GLY A 1 294 ? 3.574 27.594 9.07 1 94.19 294 GLY A CA 1
ATOM 2181 C C . GLY A 1 294 ? 3.762 26.875 10.383 1 94.19 294 GLY A C 1
ATOM 2182 O O . GLY A 1 294 ? 3.264 25.766 10.562 1 94.19 294 GLY A O 1
ATOM 2183 N N . ALA A 1 295 ? 4.441 27.469 11.297 1 95 295 ALA A N 1
ATOM 2184 C CA . ALA A 1 295 ? 4.742 26.859 12.586 1 95 295 ALA A CA 1
ATOM 2185 C C . ALA A 1 295 ? 3.559 26.984 13.547 1 95 295 ALA A C 1
ATOM 2187 O O . ALA A 1 295 ? 3.398 26.172 14.461 1 95 295 ALA A O 1
ATOM 2188 N N . ILE A 1 296 ? 2.674 28 13.312 1 92.12 296 ILE A N 1
ATOM 2189 C CA . ILE A 1 296 ? 1.786 28.344 14.414 1 92.12 296 ILE A CA 1
ATOM 2190 C C . ILE A 1 296 ? 0.337 28.078 14.016 1 92.12 296 ILE A C 1
ATOM 2192 O O . ILE A 1 296 ? -0.561 28.094 14.859 1 92.12 296 ILE A O 1
ATOM 2196 N N . LEU A 1 297 ? 0.069 27.859 12.703 1 91.5 297 LEU A N 1
ATOM 2197 C CA . LEU A 1 297 ? -1.298 27.562 12.289 1 91.5 297 LEU A CA 1
ATOM 2198 C C . LEU A 1 297 ? -1.891 26.438 13.133 1 91.5 297 LEU A C 1
ATOM 2200 O O . LEU A 1 297 ? -1.227 25.422 13.383 1 91.5 297 LEU A O 1
ATOM 2204 N N . ASP A 1 298 ? -3.152 26.672 13.672 1 93.19 298 ASP A N 1
ATOM 2205 C CA . ASP A 1 298 ? -3.83 25.75 14.578 1 93.19 298 ASP A CA 1
ATOM 2206 C C . ASP A 1 298 ? -2.959 25.438 15.789 1 93.19 298 ASP A C 1
ATOM 2208 O O . ASP A 1 298 ? -2.941 24.297 16.266 1 93.19 298 ASP A O 1
ATOM 2212 N N . HIS A 1 299 ? -2.174 26.422 16.141 1 92.5 299 HIS A N 1
ATOM 2213 C CA . HIS A 1 299 ? -1.249 26.312 17.266 1 92.5 299 HIS A CA 1
ATOM 2214 C C . HIS A 1 299 ? -0.245 25.188 17.031 1 92.5 299 HIS A C 1
ATOM 2216 O O . HIS A 1 299 ? 0.1 24.453 17.969 1 92.5 299 HIS A O 1
ATOM 2222 N N . GLY A 1 300 ? 0.121 24.953 15.812 1 94.25 300 GLY A N 1
ATOM 2223 C CA . GLY A 1 300 ? 1.14 23.984 15.43 1 94.25 300 GLY A CA 1
ATOM 2224 C C . GLY A 1 300 ? 0.632 22.547 15.43 1 94.25 300 GLY A C 1
ATOM 2225 O O . GLY A 1 300 ? 1.401 21.625 15.203 1 94.25 300 GLY A O 1
ATOM 2226 N N . GLN A 1 301 ? -0.659 22.359 15.656 1 95.5 301 GLN A N 1
ATOM 2227 C CA . GLN A 1 301 ? -1.22 21.016 15.734 1 95.5 301 GLN A CA 1
ATOM 2228 C C . GLN A 1 301 ? -1.67 20.531 14.352 1 95.5 301 GLN A C 1
ATOM 2230 O O . GLN A 1 301 ? -2.807 20.078 14.188 1 95.5 301 GLN A O 1
ATOM 2235 N N . ILE A 1 302 ? -0.745 20.609 13.398 1 95.94 302 ILE A N 1
ATOM 2236 C CA . ILE A 1 302 ? -0.912 20.172 12.016 1 95.94 302 ILE A CA 1
ATOM 2237 C C . ILE A 1 302 ? 0.29 19.344 11.594 1 95.94 302 ILE A C 1
ATOM 2239 O O . ILE A 1 302 ? 1.438 19.734 11.82 1 95.94 302 ILE A O 1
ATOM 2243 N N . CYS A 1 303 ? 0.082 18.266 11.008 1 96.25 303 CYS A N 1
ATOM 2244 C CA . CYS A 1 303 ? 1.151 17.359 10.586 1 96.25 303 CYS A CA 1
ATOM 2245 C C . CYS A 1 303 ? 2.068 18.031 9.578 1 96.25 303 CYS A C 1
ATOM 2247 O O . CYS A 1 303 ? 3.24 17.672 9.453 1 96.25 303 CYS A O 1
ATOM 2249 N N . PHE A 1 304 ? 1.605 19.125 8.891 1 95.88 304 PHE A N 1
ATOM 2250 C CA . PHE A 1 304 ? 2.344 19.828 7.855 1 95.88 304 PHE A CA 1
ATOM 2251 C C . PHE A 1 304 ? 3.102 21.016 8.445 1 95.88 304 PHE A C 1
ATOM 2253 O O . PHE A 1 304 ? 3.754 21.766 7.723 1 95.88 304 PHE A O 1
ATOM 2260 N N . SER A 1 305 ? 3.076 21.219 9.664 1 96.56 305 SER A N 1
ATOM 2261 C CA . SER A 1 305 ? 3.639 22.422 10.289 1 96.56 305 SER A CA 1
ATOM 2262 C C . SER A 1 305 ? 5.141 22.516 10.031 1 96.56 305 SER A C 1
ATOM 2264 O O . SER A 1 305 ? 5.82 21.5 9.898 1 96.56 305 SER A O 1
ATOM 2266 N N . THR A 1 306 ? 5.625 23.781 9.93 1 97.56 306 THR A N 1
ATOM 2267 C CA . THR A 1 306 ? 7.059 24.031 9.891 1 97.56 306 THR A CA 1
ATOM 2268 C C . THR A 1 306 ? 7.688 23.828 11.266 1 97.56 306 THR A C 1
ATOM 2270 O O . THR A 1 306 ? 7.578 24.672 12.141 1 97.56 306 THR A O 1
ATOM 2273 N N . GLU A 1 307 ? 8.383 22.766 11.438 1 97.81 307 GLU A N 1
ATOM 2274 C CA . GLU A 1 307 ? 8.938 22.469 12.75 1 97.81 307 GLU A CA 1
ATOM 2275 C C . GLU A 1 307 ? 10.453 22.609 12.75 1 97.81 307 GLU A C 1
ATOM 2277 O O . GLU A 1 307 ? 11.078 22.672 13.812 1 97.81 307 GLU A O 1
ATOM 2282 N N . ARG A 1 308 ? 11.031 22.547 11.547 1 98.44 308 ARG A N 1
ATOM 2283 C CA . ARG A 1 308 ? 12.461 22.766 11.391 1 98.44 308 ARG A CA 1
ATOM 2284 C C . ARG A 1 308 ? 12.742 23.875 10.375 1 98.44 308 ARG A C 1
ATOM 2286 O O . ARG A 1 308 ? 12.117 23.922 9.32 1 98.44 308 ARG A O 1
ATOM 2293 N N . ILE A 1 309 ? 13.609 24.766 10.734 1 98.81 309 ILE A N 1
ATOM 2294 C CA . ILE A 1 309 ? 14.031 25.828 9.844 1 98.81 309 ILE A CA 1
ATOM 2295 C C . ILE A 1 309 ? 15.547 25.766 9.633 1 98.81 309 ILE A C 1
ATOM 2297 O O . ILE A 1 309 ? 16.312 25.891 10.594 1 98.81 309 ILE A O 1
ATOM 2301 N N . ILE A 1 310 ? 15.945 25.516 8.43 1 98.81 310 ILE A N 1
ATOM 2302 C CA . ILE A 1 310 ? 17.344 25.328 8.086 1 98.81 310 ILE A CA 1
ATOM 2303 C C . ILE A 1 310 ? 17.844 26.516 7.27 1 98.81 310 ILE A C 1
ATOM 2305 O O . ILE A 1 310 ? 17.406 26.719 6.137 1 98.81 310 ILE A O 1
ATOM 2309 N N . VAL A 1 311 ? 18.797 27.266 7.809 1 98.88 311 VAL A N 1
ATOM 2310 C CA . VAL A 1 311 ? 19.172 28.562 7.246 1 98.88 311 VAL A CA 1
ATOM 2311 C C . VAL A 1 311 ? 20.625 28.531 6.777 1 98.88 311 VAL A C 1
ATOM 2313 O O . VAL A 1 311 ? 21.516 28.109 7.516 1 98.88 311 VAL A O 1
ATOM 2316 N N . HIS A 1 312 ? 20.844 28.984 5.57 1 98.75 312 HIS A N 1
ATOM 2317 C CA . HIS A 1 312 ? 22.188 29.109 5.051 1 98.75 312 HIS A CA 1
ATOM 2318 C C . HIS A 1 312 ? 23.031 30.031 5.941 1 98.75 312 HIS A C 1
ATOM 2320 O O . HIS A 1 312 ? 22.562 31.078 6.375 1 98.75 312 HIS A O 1
ATOM 2326 N N . LYS A 1 313 ? 24.25 29.75 6.105 1 98.62 313 LYS A N 1
ATOM 2327 C CA . LYS A 1 313 ? 25.141 30.406 7.062 1 98.62 313 LYS A CA 1
ATOM 2328 C C . LYS A 1 313 ? 25.281 31.891 6.734 1 98.62 313 LYS A C 1
ATOM 2330 O O . LYS A 1 313 ? 25.359 32.719 7.637 1 98.62 313 LYS A O 1
ATOM 2335 N N . ASN A 1 314 ? 25.297 32.219 5.48 1 98.69 314 ASN A N 1
ATOM 2336 C CA . ASN A 1 314 ? 25.594 33.594 5.047 1 98.69 314 ASN A CA 1
ATOM 2337 C C . ASN A 1 314 ? 24.438 34.531 5.367 1 98.69 314 ASN A C 1
ATOM 2339 O O . ASN A 1 314 ? 24.609 35.75 5.367 1 98.69 314 ASN A O 1
ATOM 2343 N N . VAL A 1 315 ? 23.25 33.969 5.633 1 98.62 315 VAL A N 1
ATOM 2344 C CA . VAL A 1 315 ? 22.109 34.844 5.914 1 98.62 315 VAL A CA 1
ATOM 2345 C C . VAL A 1 315 ? 21.531 34.5 7.285 1 98.62 315 VAL A C 1
ATOM 2347 O O . VAL A 1 315 ? 20.469 35 7.66 1 98.62 315 VAL A O 1
ATOM 2350 N N . TYR A 1 316 ? 22.172 33.688 8.031 1 98.5 316 TYR A N 1
ATOM 2351 C CA . TYR A 1 316 ? 21.656 33.125 9.273 1 98.5 316 TYR A CA 1
ATOM 2352 C C . TYR A 1 316 ? 21.312 34.219 10.273 1 98.5 316 TYR A C 1
ATOM 2354 O O . TYR A 1 316 ? 20.172 34.312 10.75 1 98.5 316 TYR A O 1
ATOM 2362 N N . ASP A 1 317 ? 22.266 35.125 10.555 1 98.31 317 ASP A N 1
ATOM 2363 C CA . ASP A 1 317 ? 22.078 36.125 11.602 1 98.31 317 ASP A CA 1
ATOM 2364 C C . ASP A 1 317 ? 20.938 37.094 11.242 1 98.31 317 ASP A C 1
ATOM 2366 O O . ASP A 1 317 ? 20.078 37.406 12.078 1 98.31 317 ASP A O 1
ATOM 2370 N N . LYS A 1 318 ? 20.969 37.5 10.016 1 98.56 318 LYS A N 1
ATOM 2371 C CA . LYS A 1 318 ? 19.922 38.438 9.562 1 98.56 318 LYS A CA 1
ATOM 2372 C C . LYS A 1 318 ? 18.547 37.75 9.609 1 98.56 318 LYS A C 1
ATOM 2374 O O . LYS A 1 318 ? 17.578 38.375 10.047 1 98.56 318 LYS A O 1
ATOM 2379 N N . PHE A 1 319 ? 18.469 36.562 9.18 1 98.62 319 PHE A N 1
ATOM 2380 C CA . PHE A 1 319 ? 17.203 35.844 9.141 1 98.62 319 PHE A CA 1
ATOM 2381 C C . PHE A 1 319 ? 16.688 35.594 10.555 1 98.62 319 PHE A C 1
ATOM 2383 O O . PHE A 1 319 ? 15.492 35.75 10.812 1 98.62 319 PHE A O 1
ATOM 2390 N N . ILE A 1 320 ? 17.531 35.156 11.422 1 97.94 320 ILE A N 1
ATOM 2391 C CA . ILE A 1 320 ? 17.141 34.812 12.789 1 97.94 320 ILE A CA 1
ATOM 2392 C C . ILE A 1 320 ? 16.531 36.062 13.461 1 97.94 320 ILE A C 1
ATOM 2394 O O . ILE A 1 320 ? 15.562 35.938 14.211 1 97.94 320 ILE A O 1
ATOM 2398 N N . GLN A 1 321 ? 17.141 37.219 13.211 1 98.06 321 GLN A N 1
ATOM 2399 C CA . GLN A 1 321 ? 16.609 38.438 13.766 1 98.06 321 GLN A CA 1
ATOM 2400 C C . GLN A 1 321 ? 15.195 38.719 13.266 1 98.06 321 GLN A C 1
ATOM 2402 O O . GLN A 1 321 ? 14.297 39.031 14.055 1 98.06 321 GLN A O 1
ATOM 2407 N N . ILE A 1 322 ? 15.031 38.562 12.008 1 98.25 322 ILE A N 1
ATOM 2408 C CA . ILE A 1 322 ? 13.727 38.812 11.398 1 98.25 322 ILE A CA 1
ATOM 2409 C C . ILE A 1 322 ? 12.711 37.812 11.914 1 98.25 322 ILE A C 1
ATOM 2411 O O . ILE A 1 322 ? 11.594 38.156 12.273 1 98.25 322 ILE A O 1
ATOM 2415 N N . LEU A 1 323 ? 13.133 36.562 11.953 1 98 323 LEU A N 1
ATOM 2416 C CA . LEU A 1 323 ? 12.258 35.469 12.375 1 98 323 LEU A CA 1
ATOM 2417 C C . LEU A 1 323 ? 11.844 35.656 13.836 1 98 323 LEU A C 1
ATOM 2419 O O . LEU A 1 323 ? 10.68 35.406 14.18 1 98 323 LEU A O 1
ATOM 2423 N N . THR A 1 324 ? 12.805 36 14.641 1 97.38 324 THR A N 1
ATOM 2424 C CA . THR A 1 324 ? 12.516 36.25 16.047 1 97.38 324 THR A CA 1
ATOM 2425 C C . THR A 1 324 ? 11.461 37.344 16.219 1 97.38 324 THR A C 1
ATOM 2427 O O . THR A 1 324 ? 10.547 37.219 17.031 1 97.38 324 THR A O 1
ATOM 2430 N N . GLY A 1 325 ? 11.625 38.375 15.461 1 95.62 325 GLY A N 1
ATOM 2431 C CA . GLY A 1 325 ? 10.625 39.438 15.461 1 95.62 325 GLY A CA 1
ATOM 2432 C C . GLY A 1 325 ? 9.242 38.938 15.047 1 95.62 325 GLY A C 1
ATOM 2433 O O . GLY A 1 325 ? 8.242 39.312 15.648 1 95.62 325 GLY A O 1
ATOM 2434 N N . ALA A 1 326 ? 9.227 38.125 14.016 1 93.38 326 ALA A N 1
ATOM 2435 C CA . ALA A 1 326 ? 7.961 37.594 13.516 1 93.38 326 ALA A CA 1
ATOM 2436 C C . ALA A 1 326 ? 7.277 36.719 14.562 1 93.38 326 ALA A C 1
ATOM 2438 O O . ALA A 1 326 ? 6.066 36.812 14.773 1 93.38 326 ALA A O 1
ATOM 2439 N N . PHE A 1 327 ? 8.016 35.844 15.266 1 93 327 PHE A N 1
ATOM 2440 C CA . PHE A 1 327 ? 7.477 34.969 16.297 1 93 327 PHE A CA 1
ATOM 2441 C C . PHE A 1 327 ? 7 35.781 17.5 1 93 327 PHE A C 1
ATOM 2443 O O . PHE A 1 327 ? 5.98 35.469 18.109 1 93 327 PHE A O 1
ATOM 2450 N N . SER A 1 328 ? 7.676 36.812 17.812 1 90.81 328 SER A N 1
ATOM 2451 C CA . SER A 1 328 ? 7.379 37.625 19 1 90.81 328 SER A CA 1
ATOM 2452 C C . SER A 1 328 ? 6.07 38.406 18.828 1 90.81 328 SER A C 1
ATOM 2454 O O . SER A 1 328 ? 5.434 38.781 19.812 1 90.81 328 SER A O 1
ATOM 2456 N N . LYS A 1 329 ? 5.691 38.625 17.594 1 87.62 329 LYS A N 1
ATOM 2457 C CA . LYS A 1 329 ? 4.484 39.406 17.297 1 87.62 329 LYS A CA 1
ATOM 2458 C C . LYS A 1 329 ? 3.244 38.5 17.328 1 87.62 329 LYS A C 1
ATOM 2460 O O . LYS A 1 329 ? 2.117 39 17.297 1 87.62 329 LYS A O 1
ATOM 2465 N N . ILE A 1 330 ? 3.469 37.312 17.297 1 82.75 330 ILE A N 1
ATOM 2466 C CA . ILE A 1 330 ? 2.342 36.375 17.312 1 82.75 330 ILE A CA 1
ATOM 2467 C C . ILE A 1 330 ? 1.729 36.344 18.719 1 82.75 330 ILE A C 1
ATOM 2469 O O . ILE A 1 330 ? 2.428 36.094 19.703 1 82.75 330 ILE A O 1
ATOM 2473 N N . PRO A 1 331 ? 0.479 37.062 18.594 1 66.56 331 PRO A N 1
ATOM 2474 C CA . PRO A 1 331 ? -0.143 37.094 19.922 1 66.56 331 PRO A CA 1
ATOM 2475 C C . PRO A 1 331 ? -0.129 35.75 20.625 1 66.56 331 PRO A C 1
ATOM 2477 O O . PRO A 1 331 ? 0.094 34.719 19.984 1 66.56 331 PRO A O 1
ATOM 2480 N N . THR A 1 332 ? -0.542 35.781 21.781 1 57.78 332 THR A N 1
ATOM 2481 C CA . THR A 1 332 ? -0.498 34.781 22.844 1 57.78 332 THR A CA 1
ATOM 2482 C C . THR A 1 332 ? -1.063 33.469 22.344 1 57.78 332 THR A C 1
ATOM 2484 O O . THR A 1 332 ? -1.723 33.406 21.312 1 57.78 332 THR A O 1
ATOM 2487 N N . ALA A 1 333 ? -1.521 32.5 23.219 1 61.5 333 ALA A N 1
ATOM 2488 C CA . ALA A 1 333 ? -1.798 31.188 23.766 1 61.5 333 ALA A CA 1
ATOM 2489 C C . ALA A 1 333 ? -2.979 30.531 23.047 1 61.5 333 ALA A C 1
ATOM 2491 O O . ALA A 1 333 ? -3.963 31.203 22.719 1 61.5 333 ALA A O 1
ATOM 2492 N N . GLY A 1 334 ? -2.654 29.688 22.281 1 82.12 334 GLY A N 1
ATOM 2493 C CA . GLY A 1 334 ? -3.779 28.797 22.016 1 82.12 334 GLY A CA 1
ATOM 2494 C C . GLY A 1 334 ? -3.709 27.5 22.797 1 82.12 334 GLY A C 1
ATOM 2495 O O . GLY A 1 334 ? -2.77 27.266 23.562 1 82.12 334 GLY A O 1
ATOM 2496 N N . ASP A 1 335 ? -4.836 26.844 22.766 1 87.56 335 ASP A N 1
ATOM 2497 C CA . ASP A 1 335 ? -4.934 25.641 23.578 1 87.56 335 ASP A CA 1
ATOM 2498 C C . ASP A 1 335 ? -4.66 24.391 22.734 1 87.56 335 ASP A C 1
ATOM 2500 O O . ASP A 1 335 ? -5.082 24.312 21.578 1 87.56 335 ASP A O 1
ATOM 2504 N N . ALA A 1 336 ? -3.848 23.516 23.375 1 91.25 336 ALA A N 1
ATOM 2505 C CA . ALA A 1 336 ? -3.779 22.156 22.844 1 91.25 336 ALA A CA 1
ATOM 2506 C C . ALA A 1 336 ? -5.145 21.484 22.891 1 91.25 336 ALA A C 1
ATOM 2508 O O . ALA A 1 336 ? -6.004 21.859 23.688 1 91.25 336 ALA A O 1
ATOM 2509 N N . VAL A 1 337 ? -5.293 20.484 22.109 1 92.06 337 VAL A N 1
ATOM 2510 C CA . VAL A 1 337 ? -6.566 19.781 22.047 1 92.06 337 VAL A CA 1
ATOM 2511 C C . VAL A 1 337 ? -6.816 19.062 23.375 1 92.06 337 VAL A C 1
ATOM 2513 O O . VAL A 1 337 ? -7.961 18.922 23.812 1 92.06 337 VAL A O 1
ATOM 2516 N N . THR A 1 338 ? -5.75 18.562 23.984 1 92.25 338 THR A N 1
ATOM 2517 C CA . THR A 1 338 ? -5.84 17.906 25.281 1 92.25 338 THR A CA 1
ATOM 2518 C C . THR A 1 338 ? -4.664 18.297 26.172 1 92.25 338 THR A C 1
ATOM 2520 O O . THR A 1 338 ? -3.658 18.828 25.688 1 92.25 338 THR A O 1
ATOM 2523 N N . LYS A 1 339 ? -4.816 17.938 27.453 1 91.94 339 LYS A N 1
ATOM 2524 C CA . LYS A 1 339 ? -3.719 18.109 28.406 1 91.94 339 LYS A CA 1
ATOM 2525 C C . LYS A 1 339 ? -2.537 17.219 28.047 1 91.94 339 LYS A C 1
ATOM 2527 O O . LYS A 1 339 ? -1.38 17.609 28.203 1 91.94 339 LYS A O 1
ATOM 2532 N N . ARG A 1 340 ? -2.859 16.109 27.578 1 91.81 340 ARG A N 1
ATOM 2533 C CA . ARG A 1 340 ? -1.816 15.172 27.188 1 91.81 340 ARG A CA 1
ATOM 2534 C C . ARG A 1 340 ? -0.971 15.727 26.047 1 91.81 340 ARG A C 1
ATOM 2536 O O . ARG A 1 340 ? 0.252 15.57 26.031 1 91.81 340 ARG A O 1
ATOM 2543 N N . SER A 1 341 ? -1.603 16.328 25.062 1 92.94 341 SER A N 1
ATOM 2544 C CA . SER A 1 341 ? -0.896 16.938 23.938 1 92.94 341 SER A CA 1
ATOM 2545 C C . SER A 1 341 ? 0.009 18.062 24.406 1 92.94 341 SER A C 1
ATOM 2547 O O . SER A 1 341 ? 1.137 18.203 23.922 1 92.94 341 SER A O 1
ATOM 2549 N N . ALA A 1 342 ? -0.503 18.875 25.328 1 93.06 342 ALA A N 1
ATOM 2550 C CA . ALA A 1 342 ? 0.292 19.953 25.891 1 93.06 342 ALA A CA 1
ATOM 2551 C C . ALA A 1 342 ? 1.497 19.422 26.656 1 93.06 342 ALA A C 1
ATOM 2553 O O . ALA A 1 342 ? 2.596 19.984 26.562 1 93.06 342 ALA A O 1
ATOM 2554 N N . THR A 1 343 ? 1.263 18.375 27.391 1 94.62 343 THR A N 1
ATOM 2555 C CA . THR A 1 343 ? 2.336 17.766 28.156 1 94.62 343 THR A CA 1
ATOM 2556 C C . THR A 1 343 ? 3.422 17.219 27.234 1 94.62 343 THR A C 1
ATOM 2558 O O . THR A 1 343 ? 4.613 17.328 27.531 1 94.62 343 THR A O 1
ATOM 2561 N N . HIS A 1 344 ? 3.02 16.641 26.172 1 95.06 344 HIS A N 1
ATOM 2562 C CA . HIS A 1 344 ? 3.986 16.172 25.188 1 95.06 344 HIS A CA 1
ATOM 2563 C C . HIS A 1 344 ? 4.855 17.297 24.656 1 95.06 344 HIS A C 1
ATOM 2565 O O . HIS A 1 344 ? 6.082 17.188 24.625 1 95.06 344 HIS A O 1
ATOM 2571 N N . ALA A 1 345 ? 4.246 18.359 24.234 1 94.62 345 ALA A N 1
ATOM 2572 C CA . ALA A 1 345 ? 4.988 19.516 23.734 1 94.62 345 ALA A CA 1
ATOM 2573 C C . ALA A 1 345 ? 5.945 20.047 24.797 1 94.62 345 ALA A C 1
ATOM 2575 O O . ALA A 1 345 ? 7.098 20.375 24.5 1 94.62 345 ALA A O 1
ATOM 2576 N N . TYR A 1 346 ? 5.41 20.062 26.016 1 95.5 346 TYR A N 1
ATOM 2577 C CA . TYR A 1 346 ? 6.215 20.484 27.156 1 95.5 346 TYR A CA 1
ATOM 2578 C C . TYR A 1 346 ? 7.449 19.609 27.312 1 95.5 346 TYR A C 1
ATOM 2580 O O . TYR A 1 346 ? 8.57 20.125 27.422 1 95.5 346 TYR A O 1
ATOM 2588 N N . ASP A 1 347 ? 7.266 18.344 27.312 1 97.06 347 ASP A N 1
ATOM 2589 C CA . ASP A 1 347 ? 8.352 17.391 27.531 1 97.06 347 ASP A CA 1
ATOM 2590 C C . ASP A 1 347 ? 9.414 17.516 26.438 1 97.06 347 ASP A C 1
ATOM 2592 O O . ASP A 1 347 ? 10.609 17.438 26.719 1 97.06 347 ASP A O 1
ATOM 2596 N N . VAL A 1 348 ? 9.016 17.688 25.234 1 96.94 348 VAL A N 1
ATOM 2597 C CA . VAL A 1 348 ? 9.93 17.812 24.094 1 96.94 348 VAL A CA 1
ATOM 2598 C C . VAL A 1 348 ? 10.781 19.062 24.266 1 96.94 348 VAL A C 1
ATOM 2600 O O . VAL A 1 348 ? 11.992 19.031 24.031 1 96.94 348 VAL A O 1
ATOM 2603 N N . LEU A 1 349 ? 10.211 20.156 24.688 1 96.75 349 LEU A N 1
ATOM 2604 C CA . LEU A 1 349 ? 10.914 21.422 24.828 1 96.75 349 LEU A CA 1
ATOM 2605 C C . LEU A 1 349 ? 11.844 21.406 26.031 1 96.75 349 LEU A C 1
ATOM 2607 O O . LEU A 1 349 ? 12.93 21.984 26 1 96.75 349 LEU A O 1
ATOM 2611 N N . VAL A 1 350 ? 11.375 20.703 27.109 1 97.56 350 VAL A N 1
ATOM 2612 C CA . VAL A 1 350 ? 12.227 20.547 28.281 1 97.56 350 VAL A CA 1
ATOM 2613 C C . VAL A 1 350 ? 13.477 19.75 27.906 1 97.56 350 VAL A C 1
ATOM 2615 O O . VAL A 1 350 ? 14.594 20.125 28.281 1 97.56 350 VAL A O 1
ATOM 2618 N N . ASP A 1 351 ? 13.242 18.719 27.203 1 98.25 351 ASP A N 1
ATOM 2619 C CA . ASP A 1 351 ? 14.375 17.906 26.75 1 98.25 351 ASP A CA 1
ATOM 2620 C C . ASP A 1 351 ? 15.344 18.75 25.922 1 98.25 351 ASP A C 1
ATOM 2622 O O . ASP A 1 351 ? 16.562 18.625 26.078 1 98.25 351 ASP A O 1
ATOM 2626 N N . ALA A 1 352 ? 14.859 19.562 25.031 1 97.75 352 ALA A N 1
ATOM 2627 C CA . ALA A 1 352 ? 15.688 20.438 24.219 1 97.75 352 ALA A CA 1
ATOM 2628 C C . ALA A 1 352 ? 16.5 21.391 25.109 1 97.75 352 ALA A C 1
ATOM 2630 O O . ALA A 1 352 ? 17.688 21.625 24.859 1 97.75 352 ALA A O 1
ATOM 2631 N N . GLN A 1 353 ? 15.844 21.922 26.078 1 97.38 353 GLN A N 1
ATOM 2632 C CA . GLN A 1 353 ? 16.5 22.828 27 1 97.38 353 GLN A CA 1
ATOM 2633 C C . GLN A 1 353 ? 17.625 22.141 27.766 1 97.38 353 GLN A C 1
ATOM 2635 O O . GLN A 1 353 ? 18.734 22.672 27.859 1 97.38 353 GLN A O 1
ATOM 2640 N N . GLU A 1 354 ? 17.328 21.016 28.25 1 98 354 GLU A N 1
ATOM 2641 C CA . GLU A 1 354 ? 18.297 20.25 29.047 1 98 354 GLU A CA 1
ATOM 2642 C C . GLU A 1 354 ? 19.5 19.844 28.219 1 98 354 GLU A C 1
ATOM 2644 O O . GLU A 1 354 ? 20.609 19.688 28.75 1 98 354 GLU A O 1
ATOM 2649 N N . LYS A 1 355 ? 19.297 19.781 27.016 1 98 355 LYS A N 1
ATOM 2650 C CA . LYS A 1 355 ? 20.359 19.312 26.141 1 98 355 LYS A CA 1
ATOM 2651 C C . LYS A 1 355 ? 21.031 20.469 25.406 1 98 355 LYS A C 1
ATOM 2653 O O . LYS A 1 355 ? 21.672 20.266 24.375 1 98 355 LYS A O 1
ATOM 2658 N N . GLY A 1 356 ? 20.734 21.672 25.812 1 97.5 356 GLY A N 1
ATOM 2659 C CA . GLY A 1 356 ? 21.531 22.812 25.391 1 97.5 356 GLY A CA 1
ATOM 2660 C C . GLY A 1 356 ? 20.797 23.734 24.438 1 97.5 356 GLY A C 1
ATOM 2661 O O . GLY A 1 356 ? 21.359 24.734 23.969 1 97.5 356 GLY A O 1
ATOM 2662 N N . GLY A 1 357 ? 19.547 23.5 24.234 1 97.88 357 GLY A N 1
ATOM 2663 C CA . GLY A 1 357 ? 18.766 24.375 23.375 1 97.88 357 GLY A CA 1
ATOM 2664 C C . GLY A 1 357 ? 18.641 25.797 23.938 1 97.88 357 GLY A C 1
ATOM 2665 O O . GLY A 1 357 ? 18.531 25.984 25.141 1 97.88 357 GLY A O 1
ATOM 2666 N N . LYS A 1 358 ? 18.719 26.734 23.031 1 97.88 358 LYS A N 1
ATOM 2667 C CA . LYS A 1 358 ? 18.562 28.156 23.391 1 97.88 358 LYS A CA 1
ATOM 2668 C C . LYS A 1 358 ? 17.25 28.703 22.844 1 97.88 358 LYS A C 1
ATOM 2670 O O . LYS A 1 358 ? 17.031 28.766 21.641 1 97.88 358 LYS A O 1
ATOM 2675 N N . PHE A 1 359 ? 16.453 29.156 23.734 1 97.5 359 PHE A N 1
ATOM 2676 C CA . PHE A 1 359 ? 15.125 29.656 23.359 1 97.5 359 PHE A CA 1
ATOM 2677 C C . PHE A 1 359 ? 15.18 31.156 23.062 1 97.5 359 PHE A C 1
ATOM 2679 O O . PHE A 1 359 ? 15.484 31.953 23.953 1 97.5 359 PHE A O 1
ATOM 2686 N N . LEU A 1 360 ? 14.883 31.5 21.859 1 97.12 360 LEU A N 1
ATOM 2687 C CA . LEU A 1 360 ? 14.836 32.875 21.438 1 97.12 360 LEU A CA 1
ATOM 2688 C C . LEU A 1 360 ? 13.469 33.5 21.719 1 97.12 360 LEU A C 1
ATOM 2690 O O . LEU A 1 360 ? 13.359 34.719 21.969 1 97.12 360 LEU A O 1
ATOM 2694 N N . VAL A 1 361 ? 12.477 32.75 21.547 1 95.31 361 VAL A N 1
ATOM 2695 C CA . VAL A 1 361 ? 11.094 33.094 21.875 1 95.31 361 VAL A CA 1
ATOM 2696 C C . VAL A 1 361 ? 10.453 31.938 22.625 1 95.31 361 VAL A C 1
ATOM 2698 O O . VAL A 1 361 ? 10.68 30.766 22.297 1 95.31 361 VAL A O 1
ATOM 2701 N N .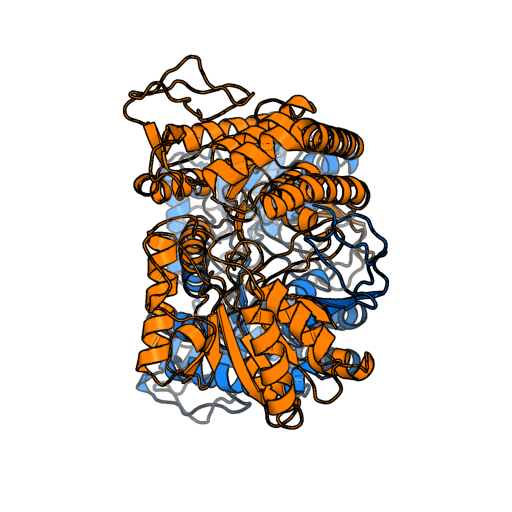 GLY A 1 362 ? 9.695 32.25 23.656 1 93.44 362 GLY A N 1
ATOM 2702 C CA . GLY A 1 362 ? 8.945 31.25 24.375 1 93.44 362 GLY A CA 1
ATOM 2703 C C . GLY A 1 362 ? 9.836 30.281 25.156 1 93.44 362 GLY A C 1
ATOM 2704 O O . GLY A 1 362 ? 10.914 30.672 25.609 1 93.44 362 GLY A O 1
ATOM 2705 N N . GLY A 1 363 ? 9.312 29 25.328 1 93.69 363 GLY A N 1
ATOM 2706 C CA . GLY A 1 363 ? 9.953 27.984 26.141 1 93.69 363 GLY A CA 1
ATOM 2707 C C . GLY A 1 363 ? 8.969 27.141 26.922 1 93.69 363 GLY A C 1
ATOM 2708 O O . GLY A 1 363 ? 7.773 27.438 26.969 1 93.69 363 GLY A O 1
ATOM 2709 N N . PRO A 1 364 ? 9.508 26.031 27.438 1 94.38 364 PRO A N 1
ATOM 2710 C CA . PRO A 1 364 ? 8.617 25.125 28.156 1 94.38 364 PRO A CA 1
ATOM 2711 C C . PRO A 1 364 ? 7.902 25.797 29.312 1 94.38 364 PRO A C 1
ATOM 2713 O O . PRO A 1 364 ? 6.789 25.406 29.672 1 94.38 364 PRO A O 1
ATOM 2716 N N . GLU A 1 365 ? 8.414 26.812 29.875 1 92 365 GLU A N 1
ATOM 2717 C CA . GLU A 1 365 ? 7.82 27.484 31.031 1 92 365 GLU A CA 1
ATOM 2718 C C . GLU A 1 365 ? 6.523 28.188 30.656 1 92 365 GLU A C 1
ATOM 2720 O O . GLU A 1 365 ? 5.723 28.547 31.531 1 92 365 GLU A O 1
ATOM 2725 N N . TYR A 1 366 ? 6.328 28.375 29.438 1 89.25 366 TYR A N 1
ATOM 2726 C CA . TYR A 1 366 ? 5.141 29.094 28.984 1 89.25 366 TYR A CA 1
ATOM 2727 C C . TYR A 1 366 ? 4.016 28.125 28.641 1 89.25 366 TYR A C 1
ATOM 2729 O O . TYR A 1 366 ? 2.93 28.547 28.234 1 89.25 366 TYR A O 1
ATOM 2737 N N . ILE A 1 367 ? 4.273 26.844 28.734 1 88.31 367 ILE A N 1
ATOM 2738 C CA . ILE A 1 367 ? 3.242 25.828 28.516 1 88.31 367 ILE A CA 1
ATOM 2739 C C . ILE A 1 367 ? 2.588 25.469 29.844 1 88.31 367 ILE A C 1
ATOM 2741 O O . ILE A 1 367 ? 3.27 25.062 30.781 1 88.31 367 ILE A O 1
ATOM 2745 N N . THR A 1 368 ? 1.257 25.766 29.984 1 83.12 368 THR A N 1
ATOM 2746 C CA . THR A 1 368 ? 0.492 25.453 31.188 1 83.12 368 THR A CA 1
ATOM 2747 C C . THR A 1 368 ? -0.821 24.766 30.828 1 83.12 368 THR A C 1
ATOM 2749 O O . THR A 1 368 ? -1.566 25.25 29.969 1 83.12 368 THR A O 1
ATOM 2752 N N . GLU A 1 369 ? -1.072 23.625 31.547 1 87.06 369 GLU A N 1
ATOM 2753 C CA . GLU A 1 369 ? -2.287 22.859 31.297 1 87.06 369 GLU A CA 1
ATOM 2754 C C . GLU A 1 369 ? -2.479 22.578 29.812 1 87.06 369 GLU A C 1
ATOM 2756 O O . GLU A 1 369 ? -1.694 21.859 29.203 1 87.06 369 GLU A O 1
ATOM 2761 N N . THR A 1 370 ? -3.32 23.453 29.141 1 89.19 370 THR A N 1
ATOM 2762 C CA . THR A 1 370 ? -3.539 23.219 27.719 1 89.19 370 THR A CA 1
ATOM 2763 C C . THR A 1 370 ? -2.998 24.391 26.891 1 89.19 370 THR A C 1
ATOM 2765 O O . THR A 1 370 ? -2.982 24.328 25.672 1 89.19 370 THR A O 1
ATOM 2768 N N . SER A 1 371 ? -2.465 25.375 27.578 1 89.44 371 SER A N 1
ATOM 2769 C CA . SER A 1 371 ? -2.055 26.594 26.875 1 89.44 371 SER A CA 1
ATOM 2770 C C . SER A 1 371 ? -0.685 26.422 26.234 1 89.44 371 SER A C 1
ATOM 2772 O O . SER A 1 371 ? 0.274 26.016 26.891 1 89.44 371 SER A O 1
ATOM 2774 N N . LEU A 1 372 ? -0.621 26.719 24.969 1 90.19 372 LEU A N 1
ATOM 2775 C CA . LEU A 1 372 ? 0.608 26.641 24.188 1 90.19 372 LEU A CA 1
ATOM 2776 C C . LEU A 1 372 ? 1.074 28.047 23.781 1 90.19 372 LEU A C 1
ATOM 2778 O O . LEU A 1 372 ? 0.254 28.906 23.469 1 90.19 372 LEU A O 1
ATOM 2782 N N . LYS A 1 373 ? 2.348 28.25 23.75 1 90.94 373 LYS A N 1
ATOM 2783 C CA . LYS A 1 373 ? 2.93 29.5 23.281 1 90.94 373 LYS A CA 1
ATOM 2784 C C . LYS A 1 373 ? 3.963 29.25 22.188 1 90.94 373 LYS A C 1
ATOM 2786 O O . LYS A 1 373 ? 4.723 28.281 22.266 1 90.94 373 LYS A O 1
ATOM 2791 N N . PRO A 1 374 ? 3.988 30.188 21.219 1 93.88 374 PRO A N 1
ATOM 2792 C CA . PRO A 1 374 ? 4.996 30.047 20.156 1 93.88 374 PRO A CA 1
ATOM 2793 C C . PRO A 1 374 ? 6.418 29.953 20.703 1 93.88 374 PRO A C 1
ATOM 2795 O O . PRO A 1 374 ? 6.781 30.719 21.609 1 93.88 374 PRO A O 1
ATOM 2798 N N . THR A 1 375 ? 7.145 29.062 20.219 1 95.25 375 THR A N 1
ATOM 2799 C CA . THR A 1 375 ? 8.5 28.812 20.703 1 95.25 375 THR A CA 1
ATOM 2800 C C . THR A 1 375 ? 9.477 28.688 19.531 1 95.25 375 THR A C 1
ATOM 2802 O O . THR A 1 375 ? 9.18 28.031 18.531 1 95.25 375 THR A O 1
ATOM 2805 N N . LEU A 1 376 ? 10.547 29.391 19.641 1 97.19 376 LEU A N 1
ATOM 2806 C CA . LEU A 1 376 ? 11.656 29.312 18.688 1 97.19 376 LEU A CA 1
ATOM 2807 C C . LEU A 1 376 ? 12.945 28.906 19.391 1 97.19 376 LEU A C 1
ATOM 2809 O O . LEU A 1 376 ? 13.398 29.594 20.312 1 97.19 376 LEU A O 1
ATOM 2813 N N . VAL A 1 377 ? 13.531 27.828 18.984 1 97.81 377 VAL A N 1
ATOM 2814 C CA . VAL A 1 377 ? 14.68 27.281 19.703 1 97.81 377 VAL A CA 1
ATOM 2815 C C . VAL A 1 377 ? 15.844 27.078 18.75 1 97.81 377 VAL A C 1
ATOM 2817 O O . VAL A 1 377 ? 15.648 26.625 17.609 1 97.81 377 VAL A O 1
ATOM 2820 N N . THR A 1 378 ? 17.078 27.422 19.078 1 97.94 378 THR A N 1
ATOM 2821 C CA . THR A 1 378 ? 18.312 27.203 18.328 1 97.94 378 THR A CA 1
ATOM 2822 C C . THR A 1 378 ? 19.281 26.312 19.125 1 97.94 378 THR A C 1
ATOM 2824 O O . THR A 1 378 ? 18.953 25.859 20.219 1 97.94 378 THR A O 1
ATOM 2827 N N . ASN A 1 379 ? 20.406 25.969 18.516 1 97.19 379 ASN A N 1
ATOM 2828 C CA . ASN A 1 379 ? 21.453 25.172 19.156 1 97.19 379 ASN A CA 1
ATOM 2829 C C . ASN A 1 379 ? 20.922 23.797 19.578 1 97.19 379 ASN A C 1
ATOM 2831 O O . ASN A 1 379 ? 21.047 23.422 20.75 1 97.19 379 ASN A O 1
ATOM 2835 N N . ILE A 1 380 ? 20.359 23.141 18.688 1 96.12 380 ILE A N 1
ATOM 2836 C CA . ILE A 1 380 ? 19.703 21.859 18.938 1 96.12 380 ILE A CA 1
ATOM 2837 C C . ILE A 1 380 ? 20.734 20.734 18.891 1 96.12 380 ILE A C 1
ATOM 2839 O O . ILE A 1 380 ? 21.438 20.562 17.891 1 96.12 380 ILE A O 1
ATOM 2843 N N . SER A 1 381 ? 20.734 19.984 19.906 1 94.62 381 SER A N 1
ATOM 2844 C CA . SER A 1 381 ? 21.531 18.766 19.906 1 94.62 381 SER A CA 1
ATOM 2845 C C . SER A 1 381 ? 20.859 17.672 19.078 1 94.62 381 SER A C 1
ATOM 2847 O O . SER A 1 381 ? 19.641 17.531 19.078 1 94.62 381 SER A O 1
ATOM 2849 N N . ARG A 1 382 ? 21.641 16.875 18.484 1 93.06 382 ARG A N 1
ATOM 2850 C CA . ARG A 1 382 ? 21.125 15.75 17.703 1 93.06 382 ARG A CA 1
ATOM 2851 C C . ARG A 1 382 ? 20.422 14.742 18.609 1 93.06 382 ARG A C 1
ATOM 2853 O O . ARG A 1 382 ? 19.562 13.984 18.156 1 93.06 382 ARG A O 1
ATOM 2860 N N . ASP A 1 383 ? 20.719 14.75 19.828 1 94.69 383 ASP A N 1
ATOM 2861 C CA . ASP A 1 383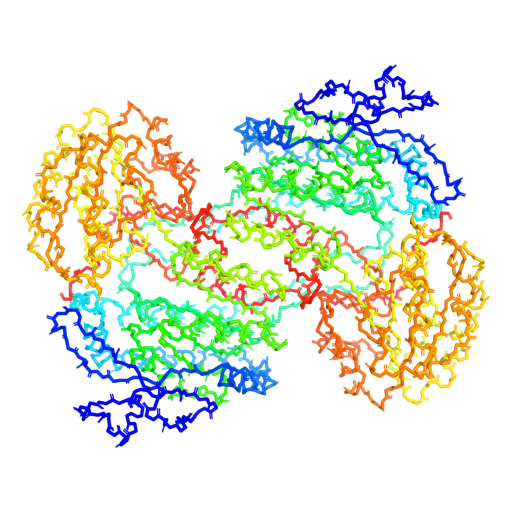 ? 20.156 13.789 20.766 1 94.69 383 ASP A CA 1
ATOM 2862 C C . ASP A 1 383 ? 18.859 14.305 21.375 1 94.69 383 ASP A C 1
ATOM 2864 O O . ASP A 1 383 ? 18.156 13.578 22.078 1 94.69 383 ASP A O 1
ATOM 2868 N N . ALA A 1 384 ? 18.562 15.555 21.109 1 96.94 384 ALA A N 1
ATOM 2869 C CA . ALA A 1 384 ? 17.328 16.109 21.625 1 96.94 384 ALA A CA 1
ATOM 2870 C C . ALA A 1 384 ? 16.109 15.539 20.891 1 96.94 384 ALA A C 1
ATOM 2872 O O . ALA A 1 384 ? 16.156 15.336 19.688 1 96.94 384 ALA A O 1
ATOM 2873 N N . GLN A 1 385 ? 15.023 15.328 21.609 1 96.44 385 GLN A N 1
ATOM 2874 C CA . GLN A 1 385 ? 13.789 14.805 21.031 1 96.44 385 GLN A CA 1
ATOM 2875 C C . GLN A 1 385 ? 13.281 15.695 19.906 1 96.44 385 GLN A C 1
ATOM 2877 O O . GLN A 1 385 ? 12.789 15.203 18.891 1 96.44 385 GLN A O 1
ATOM 2882 N N . ILE A 1 386 ? 13.453 16.969 20.078 1 97 386 ILE A N 1
ATOM 2883 C CA . ILE A 1 386 ? 12.898 17.938 19.141 1 97 386 ILE A CA 1
ATOM 2884 C C . ILE A 1 386 ? 13.617 17.844 17.797 1 97 386 ILE A C 1
ATOM 2886 O O . ILE A 1 386 ? 13.141 18.375 16.797 1 97 386 ILE A O 1
ATOM 2890 N N . PHE A 1 387 ? 14.758 17.188 17.797 1 95.56 387 PHE A N 1
ATOM 2891 C CA . PHE A 1 387 ? 15.508 17.031 16.547 1 95.56 387 PHE A CA 1
ATOM 2892 C C . PHE A 1 387 ? 14.719 16.188 15.547 1 95.56 387 PHE A C 1
ATOM 2894 O O . PHE A 1 387 ? 14.672 16.516 14.359 1 95.56 387 PHE A O 1
ATOM 2901 N N . ASP A 1 388 ? 13.992 15.109 16.016 1 93.44 388 ASP A N 1
ATOM 2902 C CA . ASP A 1 388 ? 13.359 14.203 15.055 1 93.44 388 ASP A CA 1
ATOM 2903 C C . ASP A 1 388 ? 11.906 13.922 15.453 1 93.44 388 ASP A C 1
ATOM 2905 O O . ASP A 1 388 ? 11.109 13.477 14.625 1 93.44 388 ASP A O 1
ATOM 2909 N N . ASP A 1 389 ? 11.508 14.188 16.641 1 93.94 389 ASP A N 1
ATOM 2910 C CA . ASP A 1 389 ? 10.133 13.93 17.047 1 93.94 389 ASP A CA 1
ATOM 2911 C C . ASP A 1 389 ? 9.219 15.102 16.672 1 93.94 389 ASP A C 1
ATOM 2913 O O . ASP A 1 389 ? 9.609 16.266 16.797 1 93.94 389 ASP A O 1
ATOM 2917 N N . GLU A 1 390 ? 8.086 14.781 16.203 1 95.94 390 GLU A N 1
ATOM 2918 C CA . GLU A 1 390 ? 7.047 15.789 16.016 1 95.94 390 GLU A CA 1
ATOM 2919 C C . GLU A 1 390 ? 6.594 16.375 17.344 1 95.94 390 GLU A C 1
ATOM 2921 O O . GLU A 1 390 ? 6.238 15.633 18.266 1 95.94 390 GLU A O 1
ATOM 2926 N N . THR A 1 391 ? 6.684 17.688 17.438 1 95.19 391 THR A N 1
ATOM 2927 C CA . THR A 1 391 ? 6.223 18.359 18.656 1 95.19 391 THR A CA 1
ATOM 2928 C C . THR A 1 391 ? 4.703 18.484 18.656 1 95.19 391 THR A C 1
ATOM 2930 O O . THR A 1 391 ? 4.066 18.328 19.703 1 95.19 391 THR A O 1
ATOM 2933 N N . PHE A 1 392 ? 4.156 18.781 17.453 1 95.12 392 PHE A N 1
ATOM 2934 C CA . PHE A 1 392 ? 2.725 19 17.297 1 95.12 392 PHE A CA 1
ATOM 2935 C C . PHE A 1 392 ? 2.236 20.109 18.203 1 95.12 392 PHE A C 1
ATOM 2937 O O . PHE A 1 392 ? 1.244 19.953 18.906 1 95.12 392 PHE A O 1
ATOM 2944 N N . GLY A 1 393 ? 2.928 21.156 18.266 1 93.81 393 GLY A N 1
ATOM 2945 C CA . GLY A 1 393 ? 2.746 22.438 18.938 1 93.81 393 GLY A CA 1
ATOM 2946 C C . GLY A 1 393 ? 3.381 23.594 18.188 1 93.81 393 GLY A C 1
ATOM 2947 O O . GLY A 1 393 ? 4.062 23.391 17.188 1 93.81 393 GLY A O 1
ATOM 2948 N N . PRO A 1 394 ? 3.098 24.781 18.641 1 94.19 394 PRO A N 1
ATOM 2949 C CA . PRO A 1 394 ? 3.576 25.953 17.906 1 94.19 394 PRO A CA 1
ATOM 2950 C C . PRO A 1 394 ? 5.055 26.234 18.156 1 94.19 394 PRO A C 1
ATOM 2952 O O . PRO A 1 394 ? 5.402 27.281 18.703 1 94.19 394 PRO A O 1
ATOM 2955 N N . SER A 1 395 ? 5.91 25.297 17.719 1 95 395 SER A N 1
ATOM 2956 C CA . SER A 1 395 ? 7.344 25.406 17.953 1 95 395 SER A CA 1
ATOM 2957 C C . SER A 1 395 ? 8.141 25.109 16.688 1 95 395 SER A C 1
ATOM 2959 O O . SER A 1 395 ? 7.719 24.297 15.859 1 95 395 SER A O 1
ATOM 2961 N N . ALA A 1 396 ? 9.266 25.766 16.547 1 97.06 396 ALA A N 1
ATOM 2962 C CA . ALA A 1 396 ? 10.195 25.5 15.453 1 97.06 396 ALA A CA 1
ATOM 2963 C C . ALA A 1 396 ? 11.641 25.516 15.945 1 97.06 396 ALA A C 1
ATOM 2965 O O . ALA A 1 396 ? 11.992 26.328 16.797 1 97.06 396 ALA A O 1
ATOM 2966 N N . SER A 1 397 ? 12.398 24.641 15.492 1 98.31 397 SER A N 1
ATOM 2967 C CA . SER A 1 397 ? 13.836 24.594 15.727 1 98.31 397 SER A CA 1
ATOM 2968 C C . SER A 1 397 ? 14.602 25.156 14.531 1 98.31 397 SER A C 1
ATOM 2970 O O . SER A 1 397 ? 14.203 24.938 13.383 1 98.31 397 SER A O 1
ATOM 2972 N N . VAL A 1 398 ? 15.719 25.812 14.82 1 98.56 398 VAL A N 1
ATOM 2973 C CA . VAL A 1 398 ? 16.484 26.438 13.75 1 98.56 398 VAL A CA 1
ATOM 2974 C C . VAL A 1 398 ? 17.875 25.812 13.664 1 98.56 398 VAL A C 1
ATOM 2976 O O . VAL A 1 398 ? 18.516 25.578 14.688 1 98.56 398 VAL A O 1
ATOM 2979 N N . TYR A 1 399 ? 18.25 25.547 12.484 1 98.38 399 TYR A N 1
ATOM 2980 C CA . TYR A 1 399 ? 19.562 24.969 12.18 1 98.38 399 TYR A CA 1
ATOM 2981 C C . TYR A 1 399 ? 20.328 25.844 11.195 1 98.38 399 TYR A C 1
ATOM 2983 O O . TYR A 1 399 ? 19.719 26.5 10.344 1 98.38 399 TYR A O 1
ATOM 2991 N N . MET A 1 400 ? 21.625 25.938 11.375 1 98.44 400 MET A N 1
ATOM 2992 C CA . MET A 1 400 ? 22.484 26.625 10.414 1 98.44 400 MET A CA 1
ATOM 2993 C C . MET A 1 400 ? 23.141 25.625 9.453 1 98.44 400 MET A C 1
ATOM 2995 O O . MET A 1 400 ? 23.688 24.609 9.883 1 98.44 400 MET A O 1
ATOM 2999 N N . ALA A 1 401 ? 23.031 25.875 8.203 1 98.62 401 ALA A N 1
ATOM 3000 C CA . ALA A 1 401 ? 23.641 25.031 7.176 1 98.62 401 ALA A CA 1
ATOM 3001 C C . ALA A 1 401 ? 24.828 25.75 6.523 1 98.62 401 ALA A C 1
ATOM 3003 O O . ALA A 1 401 ? 24.766 26.953 6.273 1 98.62 401 ALA A O 1
ATOM 3004 N N . GLU A 1 402 ? 25.812 25 6.129 1 98.56 402 GLU A N 1
ATOM 3005 C CA . GLU A 1 402 ? 27.016 25.547 5.52 1 98.56 402 GLU A CA 1
ATOM 3006 C C . GLU A 1 402 ? 26.781 25.938 4.062 1 98.56 402 GLU A C 1
ATOM 3008 O O . GLU A 1 402 ? 27.375 26.891 3.561 1 98.56 402 GLU A O 1
ATOM 3013 N N . ASP A 1 403 ? 26.062 25.172 3.389 1 98.31 403 ASP A N 1
ATOM 3014 C CA . ASP A 1 403 ? 25.719 25.312 1.979 1 98.31 403 ASP A CA 1
ATOM 3015 C C . ASP A 1 403 ? 24.469 24.516 1.637 1 98.31 403 ASP A C 1
ATOM 3017 O O . ASP A 1 403 ? 23.781 24.016 2.531 1 98.31 403 ASP A O 1
ATOM 3021 N N . ASP A 1 404 ? 24.141 24.484 0.393 1 98.38 404 ASP A N 1
ATOM 3022 C CA . ASP A 1 404 ? 22.922 23.797 -0.043 1 98.38 404 ASP A CA 1
ATOM 3023 C C . ASP A 1 404 ? 22.984 22.312 0.285 1 98.38 404 ASP A C 1
ATOM 3025 O O . ASP A 1 404 ? 22 21.734 0.732 1 98.38 404 ASP A O 1
ATOM 3029 N N . ASP A 1 405 ? 24.125 21.688 0.058 1 98.06 405 ASP A N 1
ATOM 3030 C CA . ASP A 1 405 ? 24.281 20.25 0.313 1 98.06 405 ASP A CA 1
ATOM 3031 C C . ASP A 1 405 ? 24.078 19.938 1.792 1 98.06 405 ASP A C 1
ATOM 3033 O O . ASP A 1 405 ? 23.469 18.922 2.135 1 98.06 405 ASP A O 1
ATOM 3037 N N . ASP A 1 406 ? 24.641 20.781 2.604 1 98.5 406 ASP A N 1
ATOM 3038 C CA . ASP A 1 406 ? 24.453 20.609 4.043 1 98.5 406 ASP A CA 1
ATOM 3039 C C . ASP A 1 406 ? 23 20.797 4.445 1 98.5 406 ASP A C 1
ATOM 3041 O O . ASP A 1 406 ? 22.484 20.047 5.281 1 98.5 406 ASP A O 1
ATOM 3045 N N . ALA A 1 407 ? 22.312 21.797 3.898 1 98.69 407 ALA A N 1
ATOM 3046 C CA . ALA A 1 407 ? 20.891 22.031 4.168 1 98.69 407 ALA A CA 1
ATOM 3047 C C . ALA A 1 407 ? 20.062 20.812 3.795 1 98.69 407 ALA A C 1
ATOM 3049 O O . ALA A 1 407 ? 19.188 20.391 4.559 1 98.69 407 ALA A O 1
ATOM 3050 N N . ILE A 1 408 ? 20.344 20.234 2.658 1 98.5 408 ILE A N 1
ATOM 3051 C CA . ILE A 1 408 ? 19.656 19.047 2.174 1 98.5 408 ILE A CA 1
ATOM 3052 C C . ILE A 1 408 ? 19.891 17.891 3.133 1 98.5 408 ILE A C 1
ATOM 3054 O O . ILE A 1 408 ? 18.953 17.156 3.486 1 98.5 408 ILE A O 1
ATOM 3058 N N . ALA A 1 409 ? 21.109 17.75 3.566 1 97.69 409 ALA A N 1
ATOM 3059 C CA . ALA A 1 409 ? 21.469 16.672 4.477 1 97.69 409 ALA A CA 1
ATOM 3060 C C . ALA A 1 409 ? 20.719 16.797 5.801 1 97.69 409 ALA A C 1
ATOM 3062 O O . ALA A 1 409 ? 20.219 15.797 6.336 1 97.69 409 ALA A O 1
ATOM 3063 N N . ILE A 1 410 ? 20.672 18 6.332 1 97.69 410 ILE A N 1
ATOM 3064 C CA . ILE A 1 410 ? 19.969 18.234 7.586 1 97.69 410 ILE A CA 1
ATOM 3065 C C . ILE A 1 410 ? 18.484 17.938 7.398 1 97.69 410 ILE A C 1
ATOM 3067 O O . ILE A 1 410 ? 17.859 17.266 8.234 1 97.69 410 ILE A O 1
ATOM 3071 N N . ALA A 1 411 ? 17.906 18.391 6.312 1 98.31 411 ALA A N 1
ATOM 3072 C CA . ALA A 1 411 ? 16.484 18.172 6.031 1 98.31 411 ALA A CA 1
ATOM 3073 C C . ALA A 1 411 ? 16.172 16.688 5.922 1 98.31 411 ALA A C 1
ATOM 3075 O O . ALA A 1 411 ? 15.148 16.234 6.445 1 98.31 411 ALA A O 1
ATOM 3076 N N . ASN A 1 412 ? 17.047 15.961 5.266 1 97.12 412 ASN A N 1
ATOM 3077 C CA . ASN A 1 412 ? 16.781 14.555 4.98 1 97.12 412 ASN A CA 1
ATOM 3078 C C . ASN A 1 412 ? 17.062 13.672 6.195 1 97.12 412 ASN A C 1
ATOM 3080 O O . ASN A 1 412 ? 16.656 12.516 6.238 1 97.12 412 ASN A O 1
ATOM 3084 N N . ASP A 1 413 ? 17.828 14.227 7.129 1 96.38 413 ASP A N 1
ATOM 3085 C CA . ASP A 1 413 ? 18.094 13.5 8.367 1 96.38 413 ASP A CA 1
ATOM 3086 C C . ASP A 1 413 ? 16.906 13.562 9.312 1 96.38 413 ASP A C 1
ATOM 3088 O O . ASP A 1 413 ? 16.984 14.195 10.367 1 96.38 413 ASP A O 1
ATOM 3092 N N . SER A 1 414 ? 15.852 12.914 8.898 1 95.81 414 SER A N 1
ATOM 3093 C CA . SER A 1 414 ? 14.594 12.828 9.633 1 95.81 414 SER A CA 1
ATOM 3094 C C . SER A 1 414 ? 13.891 11.492 9.375 1 95.81 414 SER A C 1
ATOM 3096 O O . SER A 1 414 ? 14.031 10.914 8.297 1 95.81 414 SER A O 1
ATOM 3098 N N . SER A 1 415 ? 13.188 11.023 10.359 1 96.12 415 SER A N 1
ATOM 3099 C CA . SER A 1 415 ? 12.367 9.828 10.188 1 96.12 415 SER A CA 1
ATOM 3100 C C . SER A 1 415 ? 11.055 10.148 9.484 1 96.12 415 SER A C 1
ATOM 3102 O O . SER A 1 415 ? 10.297 9.242 9.133 1 96.12 415 SER A O 1
ATOM 3104 N N . TYR A 1 416 ? 10.797 11.43 9.281 1 97.31 416 TYR A N 1
ATOM 3105 C CA . TYR A 1 416 ? 9.57 11.883 8.633 1 97.31 416 TYR A CA 1
ATOM 3106 C C . TYR A 1 416 ? 9.836 12.297 7.191 1 97.31 416 TYR A C 1
ATOM 3108 O O . TYR A 1 416 ? 10.992 12.508 6.801 1 97.31 416 TYR A O 1
ATOM 3116 N N . GLY A 1 417 ? 8.805 12.367 6.348 1 97.81 417 GLY A N 1
ATOM 3117 C CA . GLY A 1 417 ? 8.914 12.766 4.949 1 97.81 417 GLY A CA 1
ATOM 3118 C C . GLY A 1 417 ? 7.594 13.203 4.348 1 97.81 417 GLY A C 1
ATOM 3119 O O . GLY A 1 417 ? 7.281 12.852 3.207 1 97.81 417 GLY A O 1
ATOM 3120 N N . LEU A 1 418 ? 6.84 14.055 5.074 1 97.44 418 LEU A N 1
ATOM 3121 C CA . LEU A 1 418 ? 5.52 14.453 4.598 1 97.44 418 LEU A CA 1
ATOM 3122 C C . LEU A 1 418 ? 5.617 15.688 3.707 1 97.44 418 LEU A C 1
ATOM 3124 O O . LEU A 1 418 ? 5.406 15.609 2.494 1 97.44 418 LEU A O 1
ATOM 3128 N N . ASN A 1 419 ? 6.098 16.828 4.262 1 97.31 419 ASN A N 1
ATOM 3129 C CA . ASN A 1 419 ? 6.168 18.078 3.521 1 97.31 419 ASN A CA 1
ATOM 3130 C C . ASN A 1 419 ? 7.422 18.875 3.877 1 97.31 419 ASN A C 1
ATOM 3132 O O . ASN A 1 419 ? 7.984 18.703 4.961 1 97.31 419 ASN A O 1
ATOM 3136 N N . ALA A 1 420 ? 7.824 19.688 2.961 1 98.44 420 ALA A N 1
ATOM 3137 C CA . ALA A 1 420 ? 8.961 20.594 3.131 1 98.44 420 ALA A CA 1
ATOM 3138 C C . ALA A 1 420 ? 8.742 21.891 2.359 1 98.44 420 ALA A C 1
ATOM 3140 O O . ALA A 1 420 ? 7.805 22 1.567 1 98.44 420 ALA A O 1
ATOM 3141 N N . ALA A 1 421 ? 9.555 22.859 2.633 1 98.31 421 ALA A N 1
ATOM 3142 C CA . ALA A 1 421 ? 9.57 24.109 1.872 1 98.31 421 ALA A CA 1
ATOM 3143 C C . ALA A 1 421 ? 11 24.531 1.546 1 98.31 421 ALA A C 1
ATOM 3145 O O . ALA A 1 421 ? 11.93 24.234 2.299 1 98.31 421 ALA A O 1
ATOM 3146 N N . VAL A 1 422 ? 11.148 25.188 0.431 1 98.62 422 VAL A N 1
ATOM 3147 C CA . VAL A 1 422 ? 12.414 25.797 0.019 1 98.62 422 VAL A CA 1
ATOM 3148 C C . VAL A 1 422 ? 12.18 27.25 -0.377 1 98.62 422 VAL A C 1
ATOM 3150 O O . VAL A 1 422 ? 11.273 27.547 -1.164 1 98.62 422 VAL A O 1
ATOM 3153 N N . HIS A 1 423 ? 12.938 28.109 0.196 1 98.25 423 HIS A N 1
ATOM 3154 C CA . HIS A 1 423 ? 12.852 29.531 -0.129 1 98.25 423 HIS A CA 1
ATOM 3155 C C . HIS A 1 423 ? 14.102 30 -0.871 1 98.25 423 HIS A C 1
ATOM 3157 O O . HIS A 1 423 ? 15.219 29.875 -0.358 1 98.25 423 HIS A O 1
ATOM 3163 N N . SER A 1 424 ? 13.961 30.453 -1.998 1 97.69 424 SER A N 1
ATOM 3164 C CA . SER A 1 424 ? 15 30.953 -2.898 1 97.69 424 SER A CA 1
ATOM 3165 C C . SER A 1 424 ? 14.43 31.969 -3.889 1 97.69 424 SER A C 1
ATOM 3167 O O . SER A 1 424 ? 13.258 31.891 -4.258 1 97.69 424 SER A O 1
ATOM 3169 N N . SER A 1 425 ? 15.242 32.906 -4.32 1 95.69 425 SER A N 1
ATOM 3170 C CA . SER A 1 425 ? 14.812 33.875 -5.34 1 95.69 425 SER A CA 1
ATOM 3171 C C . SER A 1 425 ? 14.93 33.281 -6.738 1 95.69 425 SER A C 1
ATOM 3173 O O . SER A 1 425 ? 14.406 33.844 -7.703 1 95.69 425 SER A O 1
ATOM 3175 N N . SER A 1 426 ? 15.57 32.156 -6.855 1 94.94 426 SER A N 1
ATOM 3176 C CA . SER A 1 426 ? 15.727 31.438 -8.125 1 94.94 426 SER A CA 1
ATOM 3177 C C . SER A 1 426 ? 14.898 30.156 -8.141 1 94.94 426 SER A C 1
ATOM 3179 O O . SER A 1 426 ? 15.156 29.234 -7.367 1 94.94 426 SER A O 1
ATOM 3181 N N . TRP A 1 427 ? 13.969 30.109 -9.047 1 91.44 427 TRP A N 1
ATOM 3182 C CA . TRP A 1 427 ? 13.148 28.906 -9.18 1 91.44 427 TRP A CA 1
ATOM 3183 C C . TRP A 1 427 ? 14.008 27.703 -9.562 1 91.44 427 TRP A C 1
ATOM 3185 O O . TRP A 1 427 ? 13.758 26.594 -9.125 1 91.44 427 TRP A O 1
ATOM 3195 N N . GLU A 1 428 ? 15.016 28 -10.422 1 94.12 428 GLU A N 1
ATOM 3196 C CA . GLU A 1 428 ? 15.922 26.922 -10.812 1 94.12 428 GLU A CA 1
ATOM 3197 C C . GLU A 1 428 ? 16.688 26.375 -9.602 1 94.12 428 GLU A C 1
ATOM 3199 O O . GLU A 1 428 ? 16.797 25.156 -9.438 1 94.12 428 GLU A O 1
ATOM 3204 N N . HIS A 1 429 ? 17.188 27.359 -8.805 1 96.62 429 HIS A N 1
ATOM 3205 C CA . HIS A 1 429 ? 17.906 26.984 -7.594 1 96.62 429 HIS A CA 1
ATOM 3206 C C . HIS A 1 429 ? 17 26.203 -6.637 1 96.62 429 HIS A C 1
ATOM 3208 O O . HIS A 1 429 ? 17.406 25.156 -6.113 1 96.62 429 HIS A O 1
ATOM 3214 N N . ALA A 1 430 ? 15.797 26.656 -6.441 1 96.31 430 ALA A N 1
ATOM 3215 C CA . ALA A 1 430 ? 14.836 26.016 -5.551 1 96.31 430 ALA A CA 1
ATOM 3216 C C . ALA A 1 430 ? 14.469 24.609 -6.055 1 96.31 430 ALA A C 1
ATOM 3218 O O . ALA A 1 430 ? 14.328 23.688 -5.262 1 96.31 430 ALA A O 1
ATOM 3219 N N . TYR A 1 431 ? 14.305 24.5 -7.305 1 94.69 431 TYR A N 1
ATOM 3220 C CA . TYR A 1 431 ? 13.977 23.219 -7.918 1 94.69 431 TYR A CA 1
ATOM 3221 C C . TYR A 1 431 ? 15.086 22.203 -7.672 1 94.69 431 TYR A C 1
ATOM 3223 O O . TYR A 1 431 ? 14.82 21.062 -7.281 1 94.69 431 TYR A O 1
ATOM 3231 N N . ASP A 1 432 ? 16.328 22.625 -7.926 1 95.81 432 ASP A N 1
ATOM 3232 C CA . ASP A 1 432 ? 17.469 21.734 -7.777 1 95.81 432 ASP A CA 1
ATOM 3233 C C . ASP A 1 432 ? 17.594 21.234 -6.34 1 95.81 432 ASP A C 1
ATOM 3235 O O . ASP A 1 432 ? 17.938 20.078 -6.109 1 95.81 432 ASP A O 1
ATOM 3239 N N . VAL A 1 433 ? 17.312 22.094 -5.402 1 98 433 VAL A N 1
ATOM 3240 C CA . VAL A 1 433 ? 17.359 21.719 -3.994 1 98 433 VAL A CA 1
ATOM 3241 C C . VAL A 1 433 ? 16.156 20.859 -3.645 1 98 433 VAL A C 1
ATOM 3243 O O . VAL A 1 433 ? 16.312 19.797 -3.037 1 98 433 VAL A O 1
ATOM 3246 N N . GLY A 1 434 ? 14.945 21.281 -4.082 1 97.56 434 GLY A N 1
ATOM 3247 C CA . GLY A 1 434 ? 13.711 20.609 -3.758 1 97.56 434 GLY A CA 1
ATOM 3248 C C . GLY A 1 434 ? 13.664 19.172 -4.258 1 97.56 434 GLY A C 1
ATOM 3249 O O . GLY A 1 434 ? 13.148 18.281 -3.576 1 97.56 434 GLY A O 1
ATOM 3250 N N . LYS A 1 435 ? 14.203 18.953 -5.371 1 94.94 435 LYS A N 1
ATOM 3251 C CA . LYS A 1 435 ? 14.172 17.625 -5.984 1 94.94 435 LYS A CA 1
ATOM 3252 C C . LYS A 1 435 ? 14.992 16.625 -5.168 1 94.94 435 LYS A C 1
ATOM 3254 O O . LYS A 1 435 ? 14.758 15.422 -5.238 1 94.94 435 LYS A O 1
ATOM 3259 N N . GLN A 1 436 ? 15.914 17.156 -4.363 1 96.38 436 GLN A N 1
ATOM 3260 C CA . GLN A 1 436 ? 16.812 16.281 -3.613 1 96.38 436 GLN A CA 1
ATOM 3261 C C . GLN A 1 436 ? 16.281 16.016 -2.213 1 96.38 436 GLN A C 1
ATOM 3263 O O . GLN A 1 436 ? 16.844 15.211 -1.469 1 96.38 436 GLN A O 1
ATOM 3268 N N . LEU A 1 437 ? 15.18 16.656 -1.854 1 98 437 LEU A N 1
ATOM 3269 C CA . LEU A 1 437 ? 14.586 16.453 -0.538 1 98 437 LEU A CA 1
ATOM 3270 C C . LEU A 1 437 ? 13.75 15.18 -0.51 1 98 437 LEU A C 1
ATOM 3272 O O . LEU A 1 437 ? 13.055 14.867 -1.479 1 98 437 LEU A O 1
ATOM 3276 N N . GLU A 1 438 ? 13.82 14.414 0.577 1 97.12 438 GLU A N 1
ATOM 3277 C CA . GLU A 1 438 ? 13.109 13.148 0.733 1 97.12 438 GLU A CA 1
ATOM 3278 C C . GLU A 1 438 ? 11.758 13.359 1.417 1 97.12 438 GLU A C 1
ATOM 3280 O O . GLU A 1 438 ? 11.516 12.812 2.496 1 97.12 438 GLU A O 1
ATOM 3285 N N . TYR A 1 439 ? 10.891 14.133 0.806 1 97.94 439 TYR A N 1
ATOM 3286 C CA . TYR A 1 439 ? 9.555 14.492 1.264 1 97.94 439 TYR A CA 1
ATOM 3287 C C . TYR A 1 439 ? 8.539 14.336 0.141 1 97.94 439 TYR A C 1
ATOM 3289 O O . TYR A 1 439 ? 8.875 14.469 -1.037 1 97.94 439 TYR A O 1
ATOM 3297 N N . GLY A 1 440 ? 7.289 14.031 0.483 1 97 440 GLY A N 1
ATOM 3298 C CA . GLY A 1 440 ? 6.246 13.82 -0.509 1 97 440 GLY A CA 1
ATOM 3299 C C . GLY A 1 440 ? 5.863 15.094 -1.247 1 97 440 GLY A C 1
ATOM 3300 O O . GLY A 1 440 ? 5.383 15.039 -2.381 1 97 440 GLY A O 1
ATOM 3301 N N . GLN A 1 441 ? 6.074 16.234 -0.563 1 96.38 441 GLN A N 1
ATOM 3302 C CA . GLN A 1 441 ? 5.75 17.531 -1.153 1 96.38 441 GLN A CA 1
ATOM 3303 C C . GLN A 1 441 ? 6.758 18.594 -0.726 1 96.38 441 GLN A C 1
ATOM 3305 O O . GLN A 1 441 ? 7.199 18.609 0.424 1 96.38 441 GLN A O 1
ATOM 3310 N N . VAL A 1 442 ? 7.066 19.453 -1.688 1 97.25 442 VAL A N 1
ATOM 3311 C CA . VAL A 1 442 ? 7.945 20.578 -1.414 1 97.25 442 VAL A CA 1
ATOM 3312 C C . VAL A 1 442 ? 7.293 21.875 -1.902 1 97.25 442 VAL A C 1
ATOM 3314 O O . VAL A 1 442 ? 6.984 22.016 -3.088 1 97.25 442 VAL A O 1
ATOM 3317 N N . GLN A 1 443 ? 7.055 22.75 -1.005 1 95.38 443 GLN A N 1
ATOM 3318 C CA . GLN A 1 443 ? 6.535 24.062 -1.317 1 95.38 443 GLN A CA 1
ATOM 3319 C C . GLN A 1 443 ? 7.668 25.062 -1.575 1 95.38 443 GLN A C 1
ATOM 3321 O O . GLN A 1 443 ? 8.484 25.312 -0.689 1 95.38 443 GLN A O 1
ATOM 3326 N N . ILE A 1 444 ? 7.703 25.641 -2.762 1 95.19 444 ILE A N 1
ATOM 3327 C CA . ILE A 1 444 ? 8.734 26.625 -3.09 1 95.19 444 ILE A CA 1
ATOM 3328 C C . ILE A 1 444 ? 8.211 28.031 -2.822 1 95.19 444 ILE A C 1
ATOM 3330 O O . ILE A 1 444 ? 7.223 28.469 -3.428 1 95.19 444 ILE A O 1
ATOM 3334 N N . ASN A 1 445 ? 8.789 28.688 -1.853 1 93.88 445 ASN A N 1
ATOM 3335 C CA . ASN A 1 445 ? 8.492 30.062 -1.463 1 93.88 445 ASN A CA 1
ATOM 3336 C C . ASN A 1 445 ? 7.098 30.188 -0.862 1 93.88 445 ASN A C 1
ATOM 3338 O O . ASN A 1 445 ? 6.363 31.125 -1.173 1 93.88 445 ASN A O 1
ATOM 3342 N N . SER A 1 446 ? 6.809 29.188 -0.017 1 92.5 446 SER A N 1
ATOM 3343 C CA . SER A 1 446 ? 5.539 29.188 0.702 1 92.5 446 SER A CA 1
ATOM 3344 C C . SER A 1 446 ? 5.648 28.406 2.006 1 92.5 446 SER A C 1
ATOM 3346 O O . SER A 1 446 ? 6.75 28.047 2.438 1 92.5 446 SER A O 1
ATOM 3348 N N . LEU A 1 447 ? 4.508 28.266 2.627 1 92.19 447 LEU A N 1
ATOM 3349 C CA . LEU A 1 447 ? 4.445 27.531 3.881 1 92.19 447 LEU A CA 1
ATOM 3350 C C . LEU A 1 447 ? 4.48 26.031 3.625 1 92.19 447 LEU A C 1
ATOM 3352 O O . LEU A 1 447 ? 3.973 25.547 2.605 1 92.19 447 LEU A O 1
ATOM 3356 N N . THR A 1 448 ? 5.051 25.281 4.621 1 93.69 448 THR A N 1
ATOM 3357 C CA . THR A 1 448 ? 4.996 23.828 4.547 1 93.69 448 THR A CA 1
ATOM 3358 C C . THR A 1 448 ? 3.557 23.344 4.637 1 93.69 448 THR A C 1
ATOM 3360 O O . THR A 1 448 ? 3.244 22.234 4.184 1 93.69 448 THR A O 1
ATOM 3363 N N . THR A 1 449 ? 2.607 24.094 5.195 1 88.12 449 THR A N 1
ATOM 3364 C CA . THR A 1 449 ? 1.243 23.688 5.512 1 88.12 449 THR A CA 1
ATOM 3365 C C . THR A 1 449 ? 0.322 23.906 4.312 1 88.12 449 THR A C 1
ATOM 3367 O O . THR A 1 449 ? -0.894 24.031 4.477 1 88.12 449 THR A O 1
ATOM 3370 N N . MET A 1 450 ? 0.824 23.859 3.182 1 83.69 450 MET A N 1
ATOM 3371 C CA . MET A 1 450 ? 0.005 24.062 1.989 1 83.69 450 MET A CA 1
ATOM 3372 C C . MET A 1 450 ? -0.416 22.734 1.383 1 83.69 450 MET A C 1
ATOM 3374 O O . MET A 1 450 ? 0.363 21.781 1.372 1 83.69 450 MET A O 1
ATOM 3378 N N . ASP A 1 451 ? -1.684 22.703 0.977 1 85.88 451 ASP A N 1
ATOM 3379 C CA . ASP A 1 451 ? -2.258 21.578 0.234 1 85.88 451 ASP A CA 1
ATOM 3380 C C . ASP A 1 451 ? -3.293 22.078 -0.777 1 85.88 451 ASP A C 1
ATOM 3382 O O . ASP A 1 451 ? -4.086 22.969 -0.479 1 85.88 451 ASP A O 1
ATOM 3386 N N . SER A 1 452 ? -3.182 21.641 -1.925 1 87.06 452 SER A N 1
ATOM 3387 C CA . SER A 1 452 ? -4.164 21.953 -2.957 1 87.06 452 SER A CA 1
ATOM 3388 C C . SER A 1 452 ? -4.953 20.703 -3.359 1 87.06 452 SER A C 1
ATOM 3390 O O . SER A 1 452 ? -4.375 19.656 -3.615 1 87.06 452 SER A O 1
ATOM 3392 N N . PRO A 1 453 ? -6.273 20.859 -3.461 1 90.06 453 PRO A N 1
ATOM 3393 C CA . PRO A 1 453 ? -7.129 19.688 -3.719 1 90.06 453 PRO A CA 1
ATOM 3394 C C . PRO A 1 453 ? -6.793 18.984 -5.031 1 90.06 453 PRO A C 1
ATOM 3396 O O . PRO A 1 453 ? -7.145 17.828 -5.219 1 90.06 453 PRO A O 1
ATOM 3399 N N . ASN A 1 454 ? -6.145 19.688 -5.988 1 89.25 454 ASN A N 1
ATOM 3400 C CA . ASN A 1 454 ? -5.93 19.125 -7.316 1 89.25 454 ASN A CA 1
ATOM 3401 C C . ASN A 1 454 ? -4.492 18.641 -7.492 1 89.25 454 ASN A C 1
ATOM 3403 O O . ASN A 1 454 ? -4.004 18.516 -8.617 1 89.25 454 ASN A O 1
ATOM 3407 N N . GLN A 1 455 ? -3.773 18.516 -6.402 1 89.88 455 GLN A N 1
ATOM 3408 C CA . GLN A 1 455 ? -2.424 17.969 -6.414 1 89.88 455 GLN A CA 1
ATOM 3409 C C . GLN A 1 455 ? -2.309 16.781 -5.465 1 89.88 455 GLN A C 1
ATOM 3411 O O . GLN A 1 455 ? -2.939 16.766 -4.402 1 89.88 455 GLN A O 1
ATOM 3416 N N . PRO A 1 456 ? -1.475 15.867 -5.832 1 93.06 456 PRO A N 1
ATOM 3417 C CA . PRO A 1 456 ? -1.334 14.727 -4.922 1 93.06 456 PRO A CA 1
ATOM 3418 C C . PRO A 1 456 ? -0.562 15.078 -3.652 1 93.06 456 PRO A C 1
ATOM 3420 O O . PRO A 1 456 ? 0.368 15.891 -3.693 1 93.06 456 PRO A O 1
ATOM 3423 N N . ILE A 1 457 ? -0.989 14.508 -2.594 1 93.19 457 ILE A N 1
ATOM 3424 C CA . ILE A 1 457 ? -0.256 14.57 -1.333 1 93.19 457 ILE A CA 1
ATOM 3425 C C . ILE A 1 457 ? 0.07 13.156 -0.856 1 93.19 457 ILE A C 1
ATOM 3427 O O . ILE A 1 457 ? -0.755 12.25 -0.976 1 93.19 457 ILE A O 1
ATOM 3431 N N . ARG A 1 458 ? 1.293 12.992 -0.411 1 95.19 458 ARG A N 1
ATOM 3432 C CA . ARG A 1 458 ? 1.734 11.703 0.113 1 95.19 458 ARG A CA 1
ATOM 3433 C C . ARG A 1 458 ? 2.859 11.883 1.126 1 95.19 458 ARG A C 1
ATOM 3435 O O . ARG A 1 458 ? 3.555 12.898 1.119 1 95.19 458 ARG A O 1
ATOM 3442 N N . GLY A 1 459 ? 2.969 10.914 1.993 1 96.44 459 GLY A N 1
ATOM 3443 C CA . GLY A 1 459 ? 4.145 10.812 2.846 1 96.44 459 GLY A CA 1
ATOM 3444 C C . GLY A 1 459 ? 5.141 9.773 2.371 1 96.44 459 GLY A C 1
ATOM 3445 O O . GLY A 1 459 ? 4.824 8.953 1.514 1 96.44 459 GLY A O 1
ATOM 3446 N N . VAL A 1 460 ? 6.32 9.945 2.816 1 96.94 460 VAL A N 1
ATOM 3447 C CA . VAL A 1 460 ? 7.352 8.922 2.701 1 96.94 460 VAL A CA 1
ATOM 3448 C C . VAL A 1 460 ? 7.992 8.68 4.066 1 96.94 460 VAL A C 1
ATOM 3450 O O . VAL A 1 460 ? 7.648 9.336 5.047 1 96.94 460 VAL A O 1
ATOM 3453 N N . LYS A 1 461 ? 8.914 7.688 4.164 1 96.81 461 LYS A N 1
ATOM 3454 C CA . LYS A 1 461 ? 9.531 7.32 5.438 1 96.81 461 LYS A CA 1
ATOM 3455 C C . LYS A 1 461 ? 8.477 7.074 6.512 1 96.81 461 LYS A C 1
ATOM 3457 O O . LYS A 1 461 ? 7.516 6.336 6.285 1 96.81 461 LYS A O 1
ATOM 3462 N N . GLY A 1 462 ? 8.648 7.629 7.637 1 97.06 462 GLY A N 1
ATOM 3463 C CA . GLY A 1 462 ? 7.746 7.414 8.758 1 97.06 462 GLY A CA 1
ATOM 3464 C C . GLY A 1 462 ? 6.457 8.203 8.641 1 97.06 462 GLY A C 1
ATOM 3465 O O . GLY A 1 462 ? 5.586 8.109 9.508 1 97.06 462 GLY A O 1
ATOM 3466 N N . SER A 1 463 ? 6.262 8.945 7.539 1 98.12 463 SER A N 1
ATOM 3467 C CA . SER A 1 463 ? 5.066 9.773 7.391 1 98.12 463 SER A CA 1
ATOM 3468 C C . SER A 1 463 ? 3.98 9.039 6.609 1 98.12 463 SER A C 1
ATOM 3470 O O . SER A 1 463 ? 2.934 9.609 6.301 1 98.12 463 SER A O 1
ATOM 3472 N N . GLY A 1 464 ? 4.219 7.754 6.297 1 97.56 464 GLY A N 1
ATOM 3473 C CA . GLY A 1 464 ? 3.182 6.922 5.711 1 97.56 464 GLY A CA 1
ATOM 3474 C C . GLY A 1 464 ? 3.377 6.688 4.227 1 97.56 464 GLY A C 1
ATOM 3475 O O . GLY A 1 464 ? 4.5 6.754 3.723 1 97.56 464 GLY A O 1
ATOM 3476 N N . TRP A 1 465 ? 2.318 6.246 3.559 1 97.88 465 TRP A N 1
ATOM 3477 C CA . TRP A 1 465 ? 2.35 5.969 2.127 1 97.88 465 TRP A CA 1
ATOM 3478 C C . TRP A 1 465 ? 0.953 6.059 1.524 1 97.88 465 TRP A C 1
ATOM 3480 O O . TRP A 1 465 ? -0.041 6.121 2.252 1 97.88 465 TRP A O 1
ATOM 3490 N N . GLY A 1 466 ? 0.872 6.004 0.198 1 96.44 466 GLY A N 1
ATOM 3491 C CA . GLY A 1 466 ? -0.353 6.246 -0.546 1 96.44 466 GLY A CA 1
ATOM 3492 C C . GLY A 1 466 ? -0.539 7.703 -0.925 1 96.44 466 GLY A C 1
ATOM 3493 O O . GLY A 1 466 ? 0.307 8.547 -0.614 1 96.44 466 GLY A O 1
ATOM 3494 N N . GLN A 1 467 ? -1.576 7.961 -1.657 1 95.81 467 GLN A N 1
ATOM 3495 C CA . GLN A 1 467 ? -1.822 9.32 -2.137 1 95.81 467 GLN A CA 1
ATOM 3496 C C . GLN A 1 467 ? -3.264 9.742 -1.874 1 95.81 467 GLN A C 1
ATOM 3498 O O . GLN A 1 467 ? -4.16 8.898 -1.807 1 95.81 467 GLN A O 1
ATOM 3503 N N . SER A 1 468 ? -3.367 10.961 -1.743 1 96.19 468 SER A N 1
ATOM 3504 C CA . SER A 1 468 ? -4.703 11.531 -1.57 1 96.19 468 SER A CA 1
ATOM 3505 C C . SER A 1 468 ? -4.953 12.664 -2.562 1 96.19 468 SER A C 1
ATOM 3507 O O . SER A 1 468 ? -4.078 13 -3.361 1 96.19 468 SER A O 1
ATOM 3509 N N . ASN A 1 469 ? -6.117 13.133 -2.607 1 94.94 469 ASN A N 1
ATOM 3510 C CA . ASN A 1 469 ? -6.625 14.258 -3.389 1 94.94 469 ASN A CA 1
ATOM 3511 C C . ASN A 1 469 ? -6.98 13.836 -4.812 1 94.94 469 ASN A C 1
ATOM 3513 O O . ASN A 1 469 ? -6.219 13.117 -5.461 1 94.94 469 ASN A O 1
ATOM 3517 N N . SER A 1 470 ? -8.086 14.234 -5.266 1 94 470 SER A N 1
ATOM 3518 C CA . SER A 1 470 ? -8.523 14.164 -6.656 1 94 470 SER A CA 1
ATOM 3519 C C . SER A 1 470 ? -8.344 12.766 -7.227 1 94 470 SER A C 1
ATOM 3521 O O . SER A 1 470 ? -8.688 11.773 -6.574 1 94 470 SER A O 1
ATOM 3523 N N . ILE A 1 471 ? -7.816 12.664 -8.43 1 94.62 471 ILE A N 1
ATOM 3524 C CA . ILE A 1 471 ? -7.746 11.391 -9.133 1 94.62 471 ILE A CA 1
ATOM 3525 C C . ILE A 1 471 ? -6.773 10.461 -8.422 1 94.62 471 ILE A C 1
ATOM 3527 O O . ILE A 1 471 ? -6.988 9.242 -8.375 1 94.62 471 ILE A O 1
ATOM 3531 N N . TRP A 1 472 ? -5.723 11.023 -7.828 1 94.88 472 TRP A N 1
ATOM 3532 C CA . TRP A 1 472 ? -4.738 10.211 -7.121 1 94.88 472 TRP A CA 1
ATOM 3533 C C . TRP A 1 472 ? -5.371 9.508 -5.926 1 94.88 472 TRP A C 1
ATOM 3535 O O . TRP A 1 472 ? -5.102 8.328 -5.676 1 94.88 472 TRP A O 1
ATOM 3545 N N . GLY A 1 473 ? -6.219 10.281 -5.242 1 96.5 473 GLY A N 1
ATOM 3546 C CA . GLY A 1 473 ? -6.91 9.695 -4.105 1 96.5 473 GLY A CA 1
ATOM 3547 C C . GLY A 1 473 ? -7.926 8.641 -4.504 1 96.5 473 GLY A C 1
ATOM 3548 O O . GLY A 1 473 ? -8.055 7.609 -3.836 1 96.5 473 GLY A O 1
ATOM 3549 N N . ILE A 1 474 ? -8.719 8.875 -5.578 1 96.94 474 ILE A N 1
ATOM 3550 C CA . ILE A 1 474 ? -9.727 7.93 -6.039 1 96.94 474 ILE A CA 1
ATOM 3551 C C . ILE A 1 474 ? -9.062 6.605 -6.41 1 96.94 474 ILE A C 1
ATOM 3553 O O . ILE A 1 474 ? -9.609 5.531 -6.152 1 96.94 474 ILE A O 1
ATOM 3557 N N . HIS A 1 475 ? -7.891 6.695 -7 1 96.19 475 HIS A N 1
ATOM 3558 C CA . HIS A 1 475 ? -7.168 5.496 -7.41 1 96.19 475 HIS A CA 1
ATOM 3559 C C . HIS A 1 475 ? -6.852 4.609 -6.211 1 96.19 475 HIS A C 1
ATOM 3561 O O . HIS A 1 475 ? -6.848 3.381 -6.324 1 96.19 475 HIS A O 1
ATOM 3567 N N . GLU A 1 476 ? -6.629 5.188 -5.031 1 97.19 476 GLU A N 1
ATOM 3568 C CA . GLU A 1 476 ? -6.328 4.422 -3.822 1 97.19 476 GLU A CA 1
ATOM 3569 C C . GLU A 1 476 ? -7.52 3.564 -3.404 1 97.19 476 GLU A C 1
ATOM 3571 O O . GLU A 1 476 ? -7.355 2.578 -2.682 1 97.19 476 GLU A O 1
ATOM 3576 N N . PHE A 1 477 ? -8.734 3.898 -3.902 1 98 477 PHE A N 1
ATOM 3577 C CA . PHE A 1 477 ? -9.938 3.184 -3.486 1 98 477 PHE A CA 1
ATOM 3578 C C . PHE A 1 477 ? -10.508 2.371 -4.645 1 98 477 PHE A C 1
ATOM 3580 O O . PHE A 1 477 ? -11.672 1.959 -4.602 1 98 477 PHE A O 1
ATOM 3587 N N . SER A 1 478 ? -9.703 2.137 -5.625 1 96 478 SER A N 1
ATOM 3588 C CA . SER A 1 478 ? -10.062 1.293 -6.762 1 96 478 SER A CA 1
ATOM 3589 C C . SER A 1 478 ? -8.914 0.36 -7.141 1 96 478 SER A C 1
ATOM 3591 O O . SER A 1 478 ? -7.777 0.556 -6.703 1 96 478 SER A O 1
ATOM 3593 N N . ILE A 1 479 ? -9.219 -0.654 -7.84 1 94.88 479 ILE A N 1
ATOM 3594 C CA . ILE A 1 479 ? -8.219 -1.588 -8.344 1 94.88 479 ILE A CA 1
ATOM 3595 C C . ILE A 1 479 ? -8.375 -1.753 -9.852 1 94.88 479 ILE A C 1
ATOM 3597 O O . ILE A 1 479 ? -9.461 -1.529 -10.398 1 94.88 479 ILE A O 1
ATOM 3601 N N . GLU A 1 480 ? -7.309 -2.088 -10.469 1 95.25 480 GLU A N 1
ATOM 3602 C CA . GLU A 1 480 ? -7.332 -2.465 -11.883 1 95.25 480 GLU A CA 1
ATOM 3603 C C . GLU A 1 480 ? -7.426 -3.979 -12.047 1 95.25 480 GLU A C 1
ATOM 3605 O O . GLU A 1 480 ? -6.562 -4.715 -11.562 1 95.25 480 GLU A O 1
ATOM 3610 N N . LYS A 1 481 ? -8.5 -4.402 -12.633 1 96 481 LYS A N 1
ATOM 3611 C CA . LYS A 1 481 ? -8.727 -5.816 -12.914 1 96 481 LYS A CA 1
ATOM 3612 C C . LYS A 1 481 ? -8.484 -6.133 -14.383 1 96 481 LYS A C 1
ATOM 3614 O O . LYS A 1 481 ? -8.969 -5.418 -15.266 1 96 481 LYS A O 1
ATOM 3619 N N . THR A 1 482 ? -7.758 -7.211 -14.625 1 95.38 482 THR A N 1
ATOM 3620 C CA . THR A 1 482 ? -7.488 -7.641 -15.992 1 95.38 482 THR A CA 1
ATOM 3621 C C . THR A 1 482 ? -8.523 -8.664 -16.453 1 95.38 482 THR A C 1
ATOM 3623 O O . THR A 1 482 ? -8.766 -9.656 -15.758 1 95.38 482 THR A O 1
ATOM 3626 N N . LEU A 1 483 ? -9.211 -8.43 -17.516 1 94.62 483 LEU A N 1
ATOM 3627 C CA . LEU A 1 483 ? -10.008 -9.398 -18.266 1 94.62 483 LEU A CA 1
ATOM 3628 C C . LEU A 1 483 ? -9.359 -9.703 -19.609 1 94.62 483 LEU A C 1
ATOM 3630 O O . LEU A 1 483 ? -9.336 -8.852 -20.5 1 94.62 483 LEU A O 1
ATOM 3634 N N . ALA A 1 484 ? -8.836 -10.844 -19.719 1 91.88 484 ALA A N 1
ATOM 3635 C CA . ALA A 1 484 ? -8.109 -11.227 -20.922 1 91.88 484 ALA A CA 1
ATOM 3636 C C . ALA A 1 484 ? -8.898 -12.234 -21.75 1 91.88 484 ALA A C 1
ATOM 3638 O O . ALA A 1 484 ? -9.141 -13.359 -21.297 1 91.88 484 ALA A O 1
ATOM 3639 N N . PHE A 1 485 ? -9.289 -11.883 -22.906 1 89.62 485 PHE A N 1
ATOM 3640 C CA . PHE A 1 485 ? -10.039 -12.719 -23.844 1 89.62 485 PHE A CA 1
ATOM 3641 C C . PHE A 1 485 ? -9.102 -13.453 -24.781 1 89.62 485 PHE A C 1
ATOM 3643 O O . PHE A 1 485 ? -8.258 -12.836 -25.438 1 89.62 485 PHE A O 1
ATOM 3650 N N . HIS A 1 486 ? -9.258 -14.75 -24.766 1 87.12 486 HIS A N 1
ATOM 3651 C CA . HIS A 1 486 ? -8.391 -15.57 -25.609 1 87.12 486 HIS A CA 1
ATOM 3652 C C . HIS A 1 486 ? -9.172 -16.25 -26.734 1 87.12 486 HIS A C 1
ATOM 3654 O O . HIS A 1 486 ? -10.203 -16.875 -26.469 1 87.12 486 HIS A O 1
ATOM 3660 N N . SER A 1 487 ? -8.719 -16.094 -27.969 1 77.75 487 SER A N 1
ATOM 3661 C CA . SER A 1 487 ? -9.391 -16.703 -29.125 1 77.75 487 SER A CA 1
ATOM 3662 C C . SER A 1 487 ? -8.766 -18.031 -29.5 1 77.75 487 SER A C 1
ATOM 3664 O O . SER A 1 487 ? -9.359 -18.828 -30.234 1 77.75 487 SER A O 1
ATOM 3666 N N . SER A 1 488 ? -7.535 -18.25 -29.016 1 71.75 488 SER A N 1
ATOM 3667 C CA . SER A 1 488 ? -6.848 -19.516 -29.297 1 71.75 488 SER A CA 1
ATOM 3668 C C . SER A 1 488 ? -6.363 -20.172 -28.016 1 71.75 488 SER A C 1
ATOM 3670 O O . SER A 1 488 ? -6.305 -19.547 -26.969 1 71.75 488 SER A O 1
ATOM 3672 N N . VAL A 1 489 ? -6.234 -21.453 -28.156 1 64.81 489 VAL A N 1
ATOM 3673 C CA . VAL A 1 489 ? -5.789 -22.234 -27 1 64.81 489 VAL A CA 1
ATOM 3674 C C . VAL A 1 489 ? -4.289 -22.047 -26.797 1 64.81 489 VAL A C 1
ATOM 3676 O O . VAL A 1 489 ? -3.504 -22.141 -27.734 1 64.81 489 VAL A O 1
ATOM 3679 N N . PHE A 1 490 ? -4.027 -21.562 -25.609 1 63.12 490 PHE A N 1
ATOM 3680 C CA . PHE A 1 490 ? -2.627 -21.406 -25.219 1 63.12 490 PHE A CA 1
ATOM 3681 C C . PHE A 1 490 ? -2.127 -22.656 -24.516 1 63.12 490 PHE A C 1
ATOM 3683 O O . PHE A 1 490 ? -2.811 -23.203 -23.641 1 63.12 490 PHE A O 1
ATOM 3690 N N . ASN A 1 491 ? -1.081 -23.297 -25.094 1 61.75 491 ASN A N 1
ATOM 3691 C CA . ASN A 1 491 ? -0.392 -24.391 -24.406 1 61.75 491 ASN A CA 1
ATOM 3692 C C . ASN A 1 491 ? 1.008 -23.984 -23.969 1 61.75 491 ASN A C 1
ATOM 3694 O O . ASN A 1 491 ? 1.93 -23.906 -24.781 1 61.75 491 ASN A O 1
ATOM 3698 N N . PRO A 1 492 ? 1.126 -23.641 -22.656 1 58.59 492 PRO A N 1
ATOM 3699 C CA . PRO A 1 492 ? 2.436 -23.203 -22.172 1 58.59 492 PRO A CA 1
ATOM 3700 C C . PRO A 1 492 ? 3.523 -24.25 -22.375 1 58.59 492 PRO A C 1
ATOM 3702 O O . PRO A 1 492 ? 4.715 -23.922 -22.359 1 58.59 492 PRO A O 1
ATOM 3705 N N . LEU A 1 493 ? 3.164 -25.516 -22.516 1 59.97 493 LEU A N 1
ATOM 3706 C CA . LEU A 1 493 ? 4.137 -26.594 -22.578 1 59.97 493 LEU A CA 1
ATOM 3707 C C . LEU A 1 493 ? 4.43 -26.969 -24.031 1 59.97 493 LEU A C 1
ATOM 3709 O O . LEU A 1 493 ? 5.273 -27.828 -24.297 1 59.97 493 LEU A O 1
ATOM 3713 N N . ALA A 1 494 ? 3.689 -26.219 -24.969 1 53.31 494 ALA A N 1
ATOM 3714 C CA . ALA A 1 494 ? 3.912 -26.516 -26.375 1 53.31 494 ALA A CA 1
ATOM 3715 C C . ALA A 1 494 ? 5.309 -26.094 -26.812 1 53.31 494 ALA A C 1
ATOM 3717 O O . ALA A 1 494 ? 5.742 -24.969 -26.531 1 53.31 494 ALA A O 1
ATOM 3718 N N . GLY A 1 495 ? 6.098 -26.953 -27.375 1 48.69 495 GLY A N 1
ATOM 3719 C CA . GLY A 1 495 ? 7.406 -26.703 -27.953 1 48.69 495 GLY A CA 1
ATOM 3720 C C . GLY A 1 495 ? 8.547 -26.969 -26.984 1 48.69 495 GLY A C 1
ATOM 3721 O O . GLY A 1 495 ? 9.711 -26.703 -27.312 1 48.69 495 GLY A O 1
ATOM 3722 N N . HIS A 1 496 ? 8.242 -27.25 -25.75 1 47.41 496 HIS A N 1
ATOM 3723 C CA . HIS A 1 496 ? 9.352 -27.562 -24.859 1 47.41 496 HIS A CA 1
ATOM 3724 C C . HIS A 1 496 ? 9.469 -29.062 -24.625 1 47.41 496 HIS A C 1
ATOM 3726 O O . HIS A 1 496 ? 8.461 -29.766 -24.625 1 47.41 496 HIS A O 1
ATOM 3732 N N . MET B 1 1 ? 30.047 -17.797 -13.242 1 36.53 1 MET B N 1
ATOM 3733 C CA . MET B 1 1 ? 29.172 -18.766 -12.602 1 36.53 1 MET B CA 1
ATOM 3734 C C . MET B 1 1 ? 28.859 -18.359 -11.164 1 36.53 1 MET B C 1
ATOM 3736 O O . MET B 1 1 ? 29.641 -17.641 -10.539 1 36.53 1 MET B O 1
ATOM 3740 N N . VAL B 1 2 ? 27.719 -18.453 -10.602 1 45.69 2 VAL B N 1
ATOM 3741 C CA . VAL B 1 2 ? 27.688 -18.188 -9.164 1 45.69 2 VAL B CA 1
ATOM 3742 C C . VAL B 1 2 ? 28.922 -18.828 -8.508 1 45.69 2 VAL B C 1
ATOM 3744 O O . VAL B 1 2 ? 29.328 -19.938 -8.883 1 45.69 2 VAL B O 1
ATOM 3747 N N . PHE B 1 3 ? 29.375 -18 -7.402 1 47.62 3 PHE B N 1
ATOM 3748 C CA . PHE B 1 3 ? 30.703 -17.938 -6.797 1 47.62 3 PHE B CA 1
ATOM 3749 C C . PHE B 1 3 ? 31.078 -19.281 -6.191 1 47.62 3 PHE B C 1
ATOM 3751 O O . PHE B 1 3 ? 30.703 -19.594 -5.055 1 47.62 3 PHE B O 1
ATOM 3758 N N . VAL B 1 4 ? 30.688 -20.266 -6.914 1 47.31 4 VAL B N 1
ATOM 3759 C CA . VAL B 1 4 ? 31.188 -21.438 -6.191 1 47.31 4 VAL B CA 1
ATOM 3760 C C . VAL B 1 4 ? 32.625 -21.172 -5.738 1 47.31 4 VAL B C 1
ATOM 3762 O O . VAL B 1 4 ? 33.531 -21.047 -6.562 1 47.31 4 VAL B O 1
ATOM 3765 N N . THR B 1 5 ? 32.594 -20.359 -4.758 1 50.75 5 THR B N 1
ATOM 3766 C CA . THR B 1 5 ? 33.906 -20.281 -4.133 1 50.75 5 THR B CA 1
ATOM 3767 C C . THR B 1 5 ? 34.531 -21.672 -3.988 1 50.75 5 THR B C 1
ATOM 3769 O O . THR B 1 5 ? 33.812 -22.672 -3.994 1 50.75 5 THR B O 1
ATOM 3772 N N . SER B 1 6 ? 35.688 -21.797 -4.469 1 53.72 6 SER B N 1
ATOM 3773 C CA . SER B 1 6 ? 36.562 -22.938 -4.191 1 53.72 6 SER B CA 1
ATOM 3774 C C . SER B 1 6 ? 36.281 -23.531 -2.812 1 53.72 6 SER B C 1
ATOM 3776 O O . SER B 1 6 ? 36.875 -24.547 -2.438 1 53.72 6 SER B O 1
ATOM 3778 N N . HIS B 1 7 ? 35.281 -22.969 -2.182 1 58.62 7 HIS B N 1
ATOM 3779 C CA . HIS B 1 7 ? 35.031 -23.516 -0.85 1 58.62 7 HIS B CA 1
ATOM 3780 C C . HIS B 1 7 ? 34.156 -24.75 -0.913 1 58.62 7 HIS B C 1
ATOM 3782 O O . HIS B 1 7 ? 33.125 -24.75 -1.6 1 58.62 7 HIS B O 1
ATOM 3788 N N . LYS B 1 8 ? 34.781 -25.781 -0.574 1 64.62 8 LYS B N 1
ATOM 3789 C CA . LYS B 1 8 ? 34.062 -27.031 -0.595 1 64.62 8 LYS B CA 1
ATOM 3790 C C . LYS B 1 8 ? 33.312 -27.266 0.721 1 64.62 8 LYS B C 1
ATOM 3792 O O . LYS B 1 8 ? 33.812 -26.922 1.792 1 64.62 8 LYS B O 1
ATOM 3797 N N . SER B 1 9 ? 32.062 -27.562 0.69 1 72.75 9 SER B N 1
ATOM 3798 C CA . SER B 1 9 ? 31.234 -27.984 1.804 1 72.75 9 SER B CA 1
ATOM 3799 C C . SER B 1 9 ? 31.766 -29.25 2.447 1 72.75 9 SER B C 1
ATOM 3801 O O . SER B 1 9 ? 32.719 -29.859 1.951 1 72.75 9 SER B O 1
ATOM 3803 N N . PRO B 1 10 ? 31.25 -29.531 3.557 1 68.06 10 PRO B N 1
ATOM 3804 C CA . PRO B 1 10 ? 31.641 -30.797 4.199 1 68.06 10 PRO B CA 1
ATOM 3805 C C . PRO B 1 10 ? 31.5 -32 3.268 1 68.06 10 PRO B C 1
ATOM 3807 O O . PRO B 1 10 ? 32.312 -32.938 3.355 1 68.06 10 PRO B O 1
ATOM 3810 N N . ASP B 1 11 ? 30.594 -31.938 2.25 1 77.38 11 ASP B N 1
ATOM 3811 C CA . ASP B 1 11 ? 30.344 -33.062 1.363 1 77.38 11 ASP B CA 1
ATOM 3812 C C . ASP B 1 11 ? 30.984 -32.844 -0.009 1 77.38 11 ASP B C 1
ATOM 3814 O O . ASP B 1 11 ? 30.609 -33.5 -0.987 1 77.38 11 ASP B O 1
ATOM 3818 N N . GLU B 1 12 ? 31.781 -31.828 -0.096 1 81.62 12 GLU B N 1
ATOM 3819 C CA . GLU B 1 12 ? 32.5 -31.5 -1.319 1 81.62 12 GLU B CA 1
ATOM 3820 C C . GLU B 1 12 ? 31.547 -31 -2.404 1 81.62 12 GLU B C 1
ATOM 3822 O O . GLU B 1 12 ? 31.766 -31.266 -3.59 1 81.62 12 GLU B O 1
ATOM 3827 N N . LEU B 1 13 ? 30.5 -30.516 -1.892 1 88.62 13 LEU B N 1
ATOM 3828 C CA . LEU B 1 13 ? 29.516 -29.922 -2.791 1 88.62 13 LEU B CA 1
ATOM 3829 C C . LEU B 1 13 ? 29.75 -28.406 -2.896 1 88.62 13 LEU B C 1
ATOM 3831 O O . LEU B 1 13 ? 30.359 -27.812 -2.018 1 88.62 13 LEU B O 1
ATOM 3835 N N . PRO B 1 14 ? 29.266 -27.875 -3.957 1 89.5 14 PRO B N 1
ATOM 3836 C CA . PRO B 1 14 ? 29.406 -26.422 -4.117 1 89.5 14 PRO B CA 1
ATOM 3837 C C . PRO B 1 14 ? 28.703 -25.641 -3.018 1 89.5 14 PRO B C 1
ATOM 3839 O O . PRO B 1 14 ? 27.766 -26.141 -2.404 1 89.5 14 PRO B O 1
ATOM 3842 N N . VAL B 1 15 ? 29.234 -24.438 -2.76 1 93.38 15 VAL B N 1
ATOM 3843 C CA . VAL B 1 15 ? 28.641 -23.562 -1.756 1 93.38 15 VAL B CA 1
ATOM 3844 C C . VAL B 1 15 ? 28.219 -22.25 -2.408 1 93.38 15 VAL B C 1
ATOM 3846 O O . VAL B 1 15 ? 29.016 -21.609 -3.111 1 93.38 15 VAL B O 1
ATOM 3849 N N . VAL B 1 16 ? 26.984 -21.828 -2.236 1 94.44 16 VAL B N 1
ATOM 3850 C CA . VAL B 1 16 ? 26.453 -20.547 -2.707 1 94.44 16 VAL B CA 1
ATOM 3851 C C . VAL B 1 16 ? 26.672 -19.469 -1.642 1 94.44 16 VAL B C 1
ATOM 3853 O O . VAL B 1 16 ? 26.078 -19.547 -0.556 1 94.44 16 VAL B O 1
ATOM 3856 N N . PRO B 1 17 ? 27.469 -18.5 -1.86 1 94.38 17 PRO B N 1
ATOM 3857 C CA . PRO B 1 17 ? 27.719 -17.453 -0.873 1 94.38 17 PRO B CA 1
ATOM 3858 C C . PRO B 1 17 ? 26.641 -16.375 -0.877 1 94.38 17 PRO B C 1
ATOM 3860 O O . PRO B 1 17 ? 25.75 -16.391 -1.723 1 94.38 17 PRO B O 1
ATOM 3863 N N . ILE B 1 18 ? 26.688 -15.539 0.113 1 95.56 18 ILE B N 1
ATOM 3864 C CA . ILE B 1 18 ? 26 -14.25 -0.002 1 95.56 18 ILE B CA 1
ATOM 3865 C C . ILE B 1 18 ? 26.859 -13.273 -0.795 1 95.56 18 ILE B C 1
ATOM 3867 O O . ILE B 1 18 ? 28.094 -13.383 -0.792 1 95.56 18 ILE B O 1
ATOM 3871 N N . TRP B 1 19 ? 26.266 -12.43 -1.503 1 95.31 19 TRP B N 1
ATOM 3872 C CA . TRP B 1 19 ? 26.922 -11.539 -2.439 1 95.31 19 TRP B CA 1
ATOM 3873 C C . TRP B 1 19 ? 26.562 -10.086 -2.156 1 95.31 19 TRP B C 1
ATOM 3875 O O . TRP B 1 19 ? 25.422 -9.68 -2.32 1 95.31 19 TRP B O 1
ATOM 3885 N N . ILE B 1 20 ? 27.547 -9.281 -1.695 1 97.38 20 ILE B N 1
ATOM 3886 C CA . ILE B 1 20 ? 27.344 -7.891 -1.314 1 97.38 20 ILE B CA 1
ATOM 3887 C C . ILE B 1 20 ? 28.391 -7.016 -1.995 1 97.38 20 ILE B C 1
ATOM 3889 O O . ILE B 1 20 ? 29.578 -7.359 -2.02 1 97.38 20 ILE B O 1
ATOM 3893 N N . ASP B 1 21 ? 27.938 -5.988 -2.605 1 97.19 21 ASP B N 1
ATOM 3894 C CA . ASP B 1 21 ? 28.812 -5.012 -3.254 1 97.19 21 ASP B CA 1
ATOM 3895 C C . ASP B 1 21 ? 29.641 -5.66 -4.355 1 97.19 21 ASP B C 1
ATOM 3897 O O . ASP B 1 21 ? 30.844 -5.395 -4.473 1 97.19 21 ASP B O 1
ATOM 3901 N N . GLY B 1 22 ? 29.031 -6.598 -5.008 1 93.12 22 GLY B N 1
ATOM 3902 C CA . GLY B 1 22 ? 29.625 -7.211 -6.184 1 93.12 22 GLY B CA 1
ATOM 3903 C C . GLY B 1 22 ? 30.656 -8.273 -5.84 1 93.12 22 GLY B C 1
ATOM 3904 O O . GLY B 1 22 ? 31.406 -8.711 -6.711 1 93.12 22 GLY B O 1
ATOM 3905 N N . GLU B 1 23 ? 30.656 -8.656 -4.578 1 93.12 23 GLU B N 1
ATOM 3906 C CA . GLU B 1 23 ? 31.656 -9.633 -4.16 1 93.12 23 GLU B CA 1
ATOM 3907 C C . GLU B 1 23 ? 31.047 -10.695 -3.26 1 93.12 23 GLU B C 1
ATOM 3909 O O . GLU B 1 23 ? 30.188 -10.398 -2.43 1 93.12 23 GLU B O 1
ATOM 3914 N N . PRO B 1 24 ? 31.516 -11.969 -3.434 1 93.5 24 PRO B N 1
ATOM 3915 C CA . PRO B 1 24 ? 31.109 -12.969 -2.447 1 93.5 24 PRO B CA 1
ATOM 3916 C C . PRO B 1 24 ? 31.656 -12.68 -1.05 1 93.5 24 PRO B C 1
ATOM 3918 O O . PRO B 1 24 ? 32.812 -12.25 -0.908 1 93.5 24 PRO B O 1
ATOM 3921 N N . GLN B 1 25 ? 30.859 -12.844 -0.072 1 93.69 25 GLN B N 1
ATOM 3922 C CA . GLN B 1 25 ? 31.281 -12.625 1.307 1 93.69 25 GLN B CA 1
ATOM 3923 C C . GLN B 1 25 ? 31.984 -13.859 1.87 1 93.69 25 GLN B C 1
ATOM 3925 O O . GLN B 1 25 ? 31.828 -14.969 1.352 1 93.69 25 GLN B O 1
ATOM 3930 N N . PRO B 1 26 ? 32.781 -13.648 2.904 1 90.12 26 PRO B N 1
ATOM 3931 C CA . PRO B 1 26 ? 33.469 -14.789 3.518 1 90.12 26 PRO B CA 1
ATOM 3932 C C . PRO B 1 26 ? 32.5 -15.867 3.988 1 90.12 26 PRO B C 1
ATOM 3934 O O . PRO B 1 26 ? 31.406 -15.562 4.477 1 90.12 26 PRO B O 1
ATOM 3937 N N . ILE B 1 27 ? 32.969 -17.109 3.871 1 90.94 27 ILE B N 1
ATOM 3938 C CA . ILE B 1 27 ? 32.125 -18.266 4.203 1 90.94 27 ILE B CA 1
ATOM 3939 C C . ILE B 1 27 ? 32.594 -18.875 5.523 1 90.94 27 ILE B C 1
ATOM 3941 O O . ILE B 1 27 ? 33.781 -19.219 5.668 1 90.94 27 ILE B O 1
ATOM 3945 N N . ASP B 1 28 ? 31.656 -18.859 6.398 1 88.06 28 ASP B N 1
ATOM 3946 C CA . ASP B 1 28 ? 31.875 -19.594 7.637 1 88.06 28 ASP B CA 1
ATOM 3947 C C . ASP B 1 28 ? 31.109 -20.922 7.621 1 88.06 28 ASP B C 1
ATOM 3949 O O . ASP B 1 28 ? 29.906 -20.953 7.391 1 88.06 28 ASP B O 1
ATOM 3953 N N . SER B 1 29 ? 31.812 -21.984 7.934 1 86.88 29 SER B N 1
ATOM 3954 C CA . SER B 1 29 ? 31.234 -23.312 7.844 1 86.88 29 SER B CA 1
ATOM 3955 C C . SER B 1 29 ? 30.031 -23.469 8.766 1 86.88 29 SER B C 1
ATOM 3957 O O . SER B 1 29 ? 29.094 -24.219 8.461 1 86.88 29 SER B O 1
ATOM 3959 N N . GLU B 1 30 ? 30.016 -22.703 9.812 1 89.75 30 GLU B N 1
ATOM 3960 C CA . GLU B 1 30 ? 28.938 -22.797 10.797 1 89.75 30 GLU B CA 1
ATOM 3961 C C . GLU B 1 30 ? 27.641 -22.188 10.25 1 89.75 30 GLU B C 1
ATOM 3963 O O . GLU B 1 30 ? 26.562 -22.453 10.781 1 89.75 30 GLU B O 1
ATOM 3968 N N . ASP B 1 31 ? 27.828 -21.469 9.164 1 92.75 31 ASP B N 1
ATOM 3969 C CA . ASP B 1 31 ? 26.672 -20.766 8.625 1 92.75 31 ASP B CA 1
ATOM 3970 C C . ASP B 1 31 ? 26.094 -21.484 7.418 1 92.75 31 ASP B C 1
ATOM 3972 O O . ASP B 1 31 ? 25.156 -21 6.785 1 92.75 31 ASP B O 1
ATOM 3976 N N . LEU B 1 32 ? 26.578 -22.656 7.109 1 94.94 32 LEU B N 1
ATOM 3977 C CA . LEU B 1 32 ? 26.141 -23.359 5.91 1 94.94 32 LEU B CA 1
ATOM 3978 C C . LEU B 1 32 ? 24.875 -24.156 6.188 1 94.94 32 LEU B C 1
ATOM 3980 O O . LEU B 1 32 ? 24.719 -24.734 7.27 1 94.94 32 LEU B O 1
ATOM 3984 N N . PHE B 1 33 ? 23.953 -24.156 5.27 1 95.69 33 PHE B N 1
ATOM 3985 C CA . PHE B 1 33 ? 22.812 -25.062 5.297 1 95.69 33 PHE B CA 1
ATOM 3986 C C . PHE B 1 33 ? 22.688 -25.812 3.971 1 95.69 33 PHE B C 1
ATOM 3988 O O . PHE B 1 33 ? 23.016 -25.266 2.914 1 95.69 33 PHE B O 1
ATOM 3995 N N . PRO B 1 34 ? 22.25 -27.047 3.979 1 94.38 34 PRO B N 1
ATOM 3996 C CA . PRO B 1 34 ? 22.109 -27.828 2.752 1 94.38 34 PRO B CA 1
ATOM 3997 C C . PRO B 1 34 ? 20.859 -27.469 1.957 1 94.38 34 PRO B C 1
ATOM 3999 O O . PRO B 1 34 ? 19.812 -27.188 2.543 1 94.38 34 PRO B O 1
ATOM 4002 N N . VAL B 1 35 ? 20.984 -27.422 0.685 1 94.69 35 VAL B N 1
ATOM 4003 C CA . VAL B 1 35 ? 19.844 -27.391 -0.229 1 94.69 35 VAL B CA 1
ATOM 4004 C C . VAL B 1 35 ? 19.609 -28.797 -0.794 1 94.69 35 VAL B C 1
ATOM 4006 O O . VAL B 1 35 ? 20.453 -29.328 -1.504 1 94.69 35 VAL B O 1
ATOM 4009 N N . VAL B 1 36 ? 18.406 -29.281 -0.425 1 91.94 36 VAL B N 1
ATOM 4010 C CA . VAL B 1 36 ? 18.156 -30.703 -0.664 1 91.94 36 VAL B CA 1
ATOM 4011 C C . VAL B 1 36 ? 17.188 -30.859 -1.836 1 91.94 36 VAL B C 1
ATOM 4013 O O . VAL B 1 36 ? 16.156 -30.172 -1.896 1 91.94 36 VAL B O 1
ATOM 4016 N N . SER B 1 37 ? 17.547 -31.719 -2.75 1 86.69 37 SER B N 1
ATOM 4017 C CA . SER B 1 37 ? 16.641 -32.062 -3.838 1 86.69 37 SER B CA 1
ATOM 4018 C C . SER B 1 37 ? 15.539 -33 -3.363 1 86.69 37 SER B C 1
ATOM 4020 O O . SER B 1 37 ? 15.82 -34.031 -2.715 1 86.69 37 SER B O 1
ATOM 4022 N N . SER B 1 38 ? 14.328 -32.656 -3.693 1 81.44 38 SER B N 1
ATOM 4023 C CA . SER B 1 38 ? 13.219 -33.531 -3.295 1 81.44 38 SER B CA 1
ATOM 4024 C C . SER B 1 38 ? 13.297 -34.875 -3.998 1 81.44 38 SER B C 1
ATOM 4026 O O . SER B 1 38 ? 12.836 -35.875 -3.465 1 81.44 38 SER B O 1
ATOM 4028 N N . VAL B 1 39 ? 13.867 -34.938 -5.152 1 78.88 39 VAL B N 1
ATOM 4029 C CA . VAL B 1 39 ? 13.93 -36.156 -5.965 1 78.88 39 VAL B CA 1
ATOM 4030 C C . VAL B 1 39 ? 14.984 -37.094 -5.402 1 78.88 39 VAL B C 1
ATOM 4032 O O . VAL B 1 39 ? 14.742 -38.281 -5.273 1 78.88 39 VAL B O 1
ATOM 4035 N N . GLN B 1 40 ? 16.031 -36.5 -4.941 1 78.81 40 GLN B N 1
ATOM 4036 C CA . GLN B 1 40 ? 17.156 -37.344 -4.52 1 78.81 40 GLN B CA 1
ATOM 4037 C C . GLN B 1 40 ? 17.219 -37.438 -3 1 78.81 40 GLN B C 1
ATOM 4039 O O . GLN B 1 40 ? 17.859 -38.344 -2.463 1 78.81 40 GLN B O 1
ATOM 4044 N N . ASP B 1 41 ? 16.594 -36.5 -2.318 1 83.88 41 ASP B N 1
ATOM 4045 C CA . ASP B 1 41 ? 16.625 -36.438 -0.86 1 83.88 41 ASP B CA 1
ATOM 4046 C C . ASP B 1 41 ? 18.062 -36.344 -0.337 1 83.88 41 ASP B C 1
ATOM 4048 O O . ASP B 1 41 ? 18.406 -37.031 0.627 1 83.88 41 ASP B O 1
ATOM 4052 N N . LYS B 1 42 ? 18.906 -35.719 -1.063 1 89 42 LYS B N 1
ATOM 4053 C CA . LYS B 1 42 ? 20.297 -35.469 -0.714 1 89 42 LYS B CA 1
ATOM 4054 C C . LYS B 1 42 ? 20.672 -34 -1.042 1 89 42 LYS B C 1
ATOM 4056 O O . LYS B 1 42 ? 20.078 -33.406 -1.944 1 89 42 LYS B O 1
ATOM 4061 N N . PRO B 1 43 ? 21.641 -33.531 -0.313 1 92.62 43 PRO B N 1
ATOM 4062 C CA . PRO B 1 43 ? 22.109 -32.188 -0.643 1 92.62 43 PRO B CA 1
ATOM 4063 C C . PRO B 1 43 ? 22.703 -32.094 -2.045 1 92.62 43 PRO B C 1
ATOM 4065 O O . PRO B 1 43 ? 23.469 -32.969 -2.455 1 92.62 43 PRO B O 1
ATOM 4068 N N . ILE B 1 44 ? 22.297 -31.156 -2.754 1 91.62 44 ILE B N 1
ATOM 4069 C CA . ILE B 1 44 ? 22.875 -30.922 -4.078 1 91.62 44 ILE B CA 1
ATOM 4070 C C . ILE B 1 44 ? 23.938 -29.828 -3.996 1 91.62 44 ILE B C 1
ATOM 4072 O O . ILE B 1 44 ? 24.828 -29.75 -4.848 1 91.62 44 ILE B O 1
ATOM 4076 N N . HIS B 1 45 ? 23.812 -28.922 -3.051 1 93.25 45 HIS B N 1
ATOM 4077 C CA . HIS B 1 45 ? 24.812 -27.922 -2.689 1 93.25 45 HIS B CA 1
ATOM 4078 C C . HIS B 1 45 ? 24.516 -27.328 -1.31 1 93.25 45 HIS B C 1
ATOM 4080 O O . HIS B 1 45 ? 23.562 -27.734 -0.645 1 93.25 45 HIS B O 1
ATOM 4086 N N . TYR B 1 46 ? 25.422 -26.5 -0.874 1 95 46 TYR B N 1
ATOM 4087 C CA . TYR B 1 46 ? 25.203 -25.75 0.358 1 95 46 TYR B CA 1
ATOM 4088 C C . TYR B 1 46 ? 25.109 -24.25 0.076 1 95 46 TYR B C 1
ATOM 4090 O O . TYR B 1 46 ? 25.531 -23.781 -0.99 1 95 46 TYR B O 1
ATOM 4098 N N . ALA B 1 47 ? 24.531 -23.516 0.987 1 96.12 47 ALA B N 1
ATOM 4099 C CA . ALA B 1 47 ? 24.453 -22.062 0.906 1 96.12 47 ALA B CA 1
ATOM 4100 C C . ALA B 1 47 ? 24.766 -21.422 2.256 1 96.12 47 ALA B C 1
ATOM 4102 O O . ALA B 1 47 ? 24.625 -22.062 3.301 1 96.12 47 ALA B O 1
ATOM 4103 N N . VAL B 1 48 ? 25.219 -20.234 2.238 1 96.38 48 VAL B N 1
ATOM 4104 C CA . VAL B 1 48 ? 25.531 -19.5 3.461 1 96.38 48 VAL B CA 1
ATOM 4105 C C . VAL B 1 48 ? 24.25 -18.875 4.012 1 96.38 48 VAL B C 1
ATOM 4107 O O . VAL B 1 48 ? 23.484 -18.234 3.27 1 96.38 48 VAL B O 1
ATOM 4110 N N . SER B 1 49 ? 23.938 -19.094 5.238 1 98.19 49 SER B N 1
ATOM 4111 C CA . SER B 1 49 ? 22.844 -18.406 5.906 1 98.19 49 SER B CA 1
ATOM 4112 C C . SER B 1 49 ? 23.281 -17.016 6.391 1 98.19 49 SER B C 1
ATOM 4114 O O . SER B 1 49 ? 24.203 -16.906 7.199 1 98.19 49 SER B O 1
ATOM 4116 N N . ALA B 1 50 ? 22.641 -16 5.91 1 98.25 50 ALA B N 1
ATOM 4117 C CA . ALA B 1 50 ? 22.984 -14.633 6.293 1 98.25 50 ALA B CA 1
ATOM 4118 C C . ALA B 1 50 ? 22.641 -14.375 7.762 1 98.25 50 ALA B C 1
ATOM 4120 O O . ALA B 1 50 ? 21.766 -15.023 8.328 1 98.25 50 ALA B O 1
ATOM 4121 N N . SER B 1 51 ? 23.344 -13.492 8.383 1 97.88 51 SER B N 1
ATOM 4122 C CA . SER B 1 51 ? 23.047 -12.969 9.719 1 97.88 51 SER B CA 1
ATOM 4123 C C . SER B 1 51 ? 22.391 -11.602 9.641 1 97.88 51 SER B C 1
ATOM 4125 O O . SER B 1 51 ? 22.359 -10.977 8.578 1 97.88 51 SER B O 1
ATOM 4127 N N . PRO B 1 52 ? 21.797 -11.148 10.75 1 98.31 52 PRO B N 1
ATOM 4128 C CA . PRO B 1 52 ? 21.297 -9.773 10.766 1 98.31 52 PRO B CA 1
ATOM 4129 C C . PRO B 1 52 ? 22.359 -8.75 10.383 1 98.31 52 PRO B C 1
ATOM 4131 O O . PRO B 1 52 ? 22.062 -7.766 9.703 1 98.31 52 PRO B O 1
ATOM 4134 N N . ALA B 1 53 ? 23.578 -9.031 10.758 1 97.94 53 ALA B N 1
ATOM 4135 C CA . ALA B 1 53 ? 24.672 -8.141 10.414 1 97.94 53 ALA B CA 1
ATOM 4136 C C . ALA B 1 53 ? 24.922 -8.125 8.906 1 97.94 53 ALA B C 1
ATOM 4138 O O . ALA B 1 53 ? 25.188 -7.074 8.32 1 97.94 53 ALA B O 1
ATOM 4139 N N . SER B 1 54 ? 24.859 -9.305 8.266 1 97.12 54 SER B N 1
ATOM 4140 C CA . SER B 1 54 ? 25 -9.391 6.816 1 97.12 54 SER B CA 1
ATOM 4141 C C . SER B 1 54 ? 23.875 -8.633 6.109 1 97.12 54 SER B C 1
ATOM 4143 O O . SER B 1 54 ? 24.109 -8 5.078 1 97.12 54 SER B O 1
ATOM 4145 N N . ALA B 1 55 ? 22.688 -8.766 6.652 1 98.56 55 ALA B N 1
ATOM 4146 C CA . ALA B 1 55 ? 21.562 -8.031 6.086 1 98.56 55 ALA B CA 1
ATOM 4147 C C . ALA B 1 55 ? 21.797 -6.527 6.156 1 98.56 55 ALA B C 1
ATOM 4149 O O . ALA B 1 55 ? 21.547 -5.812 5.18 1 98.56 55 ALA B O 1
ATOM 4150 N N . THR B 1 56 ? 22.25 -6.047 7.289 1 98.69 56 THR B N 1
ATOM 4151 C CA . THR B 1 56 ? 22.547 -4.633 7.465 1 98.69 56 THR B CA 1
ATOM 4152 C C . THR B 1 56 ? 23.609 -4.18 6.473 1 98.69 56 THR B C 1
ATOM 4154 O O . THR B 1 56 ? 23.484 -3.121 5.855 1 98.69 56 THR B O 1
ATOM 4157 N N . LYS B 1 57 ? 24.641 -5.023 6.344 1 98.69 57 LYS B N 1
ATOM 4158 C CA . LYS B 1 57 ? 25.719 -4.723 5.406 1 98.69 57 LYS B CA 1
ATOM 4159 C C . LYS B 1 57 ? 25.203 -4.625 3.979 1 98.69 57 LYS B C 1
ATOM 4161 O O . LYS B 1 57 ? 25.609 -3.742 3.219 1 98.69 57 LYS B O 1
ATOM 4166 N N . ALA B 1 58 ? 24.344 -5.547 3.58 1 98.88 58 ALA B N 1
ATOM 4167 C CA . ALA B 1 58 ? 23.734 -5.527 2.25 1 98.88 58 ALA B CA 1
ATOM 4168 C C . ALA B 1 58 ? 22.922 -4.254 2.033 1 98.88 58 ALA B C 1
ATOM 4170 O O . ALA B 1 58 ? 23 -3.641 0.965 1 98.88 58 ALA B O 1
ATOM 4171 N N . CYS B 1 59 ? 22.156 -3.826 3.039 1 98.88 59 CYS B N 1
ATOM 4172 C CA . CYS B 1 59 ? 21.359 -2.609 2.961 1 98.88 59 CYS B CA 1
ATOM 4173 C C . CYS B 1 59 ? 22.25 -1.377 2.848 1 98.88 59 CYS B C 1
ATOM 4175 O O . CYS B 1 59 ? 21.953 -0.459 2.08 1 98.88 59 CYS B O 1
ATOM 4177 N N . ASP B 1 60 ? 23.344 -1.358 3.621 1 98.81 60 ASP B N 1
ATOM 4178 C CA . ASP B 1 60 ? 24.297 -0.255 3.545 1 98.81 60 ASP B CA 1
ATOM 4179 C C . ASP B 1 60 ? 24.891 -0.143 2.145 1 98.81 60 ASP B C 1
ATOM 4181 O O . ASP B 1 60 ? 25.047 0.96 1.615 1 98.81 60 ASP B O 1
ATOM 4185 N N . SER B 1 61 ? 25.266 -1.295 1.609 1 98.88 61 SER B N 1
ATOM 4186 C CA . SER B 1 61 ? 25.797 -1.329 0.256 1 98.88 61 SER B CA 1
ATOM 4187 C C . SER B 1 61 ? 24.797 -0.795 -0.758 1 98.88 61 SER B C 1
ATOM 4189 O O . SER B 1 61 ? 25.141 0.024 -1.611 1 98.88 61 SER B O 1
ATOM 4191 N N . ALA B 1 62 ? 23.562 -1.276 -0.687 1 98.94 62 ALA B N 1
ATOM 4192 C CA . ALA B 1 62 ? 22.516 -0.816 -1.579 1 98.94 62 ALA B CA 1
ATOM 4193 C C . ALA B 1 62 ? 22.281 0.688 -1.44 1 98.94 62 ALA B C 1
ATOM 4195 O O . ALA B 1 62 ? 22.078 1.387 -2.436 1 98.94 62 ALA B O 1
ATOM 4196 N N . ALA B 1 63 ? 22.328 1.2 -0.221 1 98.62 63 ALA B N 1
ATOM 4197 C CA . ALA B 1 63 ? 22.156 2.625 0.051 1 98.62 63 ALA B CA 1
ATOM 4198 C C . ALA B 1 63 ? 23.266 3.449 -0.592 1 98.62 63 ALA B C 1
ATOM 4200 O O . ALA B 1 63 ? 23.016 4.512 -1.161 1 98.62 63 ALA B O 1
ATOM 4201 N N . ALA B 1 64 ? 24.469 2.967 -0.44 1 98.5 64 ALA B N 1
ATOM 4202 C CA . ALA B 1 64 ? 25.609 3.66 -1.034 1 98.5 64 ALA B CA 1
ATOM 4203 C C . ALA B 1 64 ? 25.5 3.713 -2.555 1 98.5 64 ALA B C 1
ATOM 4205 O O . ALA B 1 64 ? 25.75 4.754 -3.166 1 98.5 64 ALA B O 1
ATOM 4206 N N . ALA B 1 65 ? 25.062 2.635 -3.156 1 98.75 65 ALA B N 1
ATOM 4207 C CA . ALA B 1 65 ? 24.938 2.549 -4.609 1 98.75 65 ALA B CA 1
ATOM 4208 C C . ALA B 1 65 ? 23.766 3.402 -5.098 1 98.75 65 ALA B C 1
ATOM 4210 O O . ALA B 1 65 ? 23.781 3.895 -6.23 1 98.75 65 ALA B O 1
ATOM 4211 N N . PHE B 1 6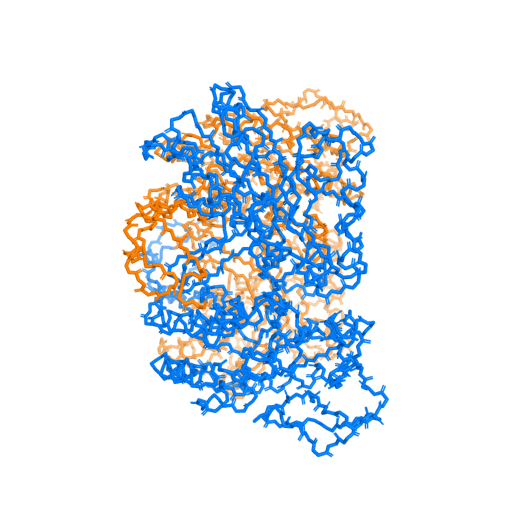6 ? 22.766 3.627 -4.301 1 98.38 66 PHE B N 1
ATOM 4212 C CA . PHE B 1 66 ? 21.562 4.363 -4.656 1 98.38 66 PHE B CA 1
ATOM 4213 C C . PHE B 1 66 ? 21.906 5.797 -5.043 1 98.38 66 PHE B C 1
ATOM 4215 O O . PHE B 1 66 ? 21.25 6.379 -5.922 1 98.38 66 PHE B O 1
ATOM 4222 N N . LYS B 1 67 ? 22.906 6.367 -4.379 1 95.69 67 LYS B N 1
ATOM 4223 C CA . LYS B 1 67 ? 23.281 7.762 -4.59 1 95.69 67 LYS B CA 1
ATOM 4224 C C . LYS B 1 67 ? 23.562 8.031 -6.062 1 95.69 67 LYS B C 1
ATOM 4226 O O . LYS B 1 67 ? 23.156 9.07 -6.598 1 95.69 67 LYS B O 1
ATOM 4231 N N . SER B 1 68 ? 24.188 7.098 -6.715 1 96.56 68 SER B N 1
ATOM 4232 C CA . SER B 1 68 ? 24.547 7.27 -8.125 1 96.56 68 SER B CA 1
ATOM 4233 C C . SER B 1 68 ? 23.5 6.621 -9.031 1 96.56 68 SER B C 1
ATOM 4235 O O . SER B 1 68 ? 23.172 7.168 -10.086 1 96.56 68 SER B O 1
ATOM 4237 N N . TRP B 1 69 ? 22.984 5.504 -8.656 1 98.06 69 TRP B N 1
ATOM 4238 C CA . TRP B 1 69 ? 22.062 4.746 -9.508 1 98.06 69 TRP B CA 1
ATOM 4239 C C . TRP B 1 69 ? 20.797 5.543 -9.789 1 98.06 69 TRP B C 1
ATOM 4241 O O . TRP B 1 69 ? 20.281 5.531 -10.906 1 98.06 69 TRP B O 1
ATOM 4251 N N . ARG B 1 70 ? 20.297 6.234 -8.789 1 96.12 70 ARG B N 1
ATOM 4252 C CA . ARG B 1 70 ? 19.062 6.984 -8.922 1 96.12 70 ARG B CA 1
ATOM 4253 C C . ARG B 1 70 ? 19.188 8.07 -9.984 1 96.12 70 ARG B C 1
ATOM 4255 O O . ARG B 1 70 ? 18.188 8.547 -10.523 1 96.12 70 ARG B O 1
ATOM 4262 N N . LYS B 1 71 ? 20.406 8.469 -10.281 1 93.81 71 LYS B N 1
ATOM 4263 C CA . LYS B 1 71 ? 20.672 9.555 -11.227 1 93.81 71 LYS B CA 1
ATOM 4264 C C . LYS B 1 71 ? 20.891 9.008 -12.641 1 93.81 71 LYS B C 1
ATOM 4266 O O . LYS B 1 71 ? 21 9.781 -13.594 1 93.81 71 LYS B O 1
ATOM 4271 N N . THR B 1 72 ? 20.969 7.668 -12.75 1 95.31 72 THR B N 1
ATOM 4272 C CA . THR B 1 72 ? 21.156 7.062 -14.062 1 95.31 72 THR B CA 1
ATOM 4273 C C . THR B 1 72 ? 19.969 7.34 -14.969 1 95.31 72 THR B C 1
ATOM 4275 O O . THR B 1 72 ? 18.812 7.18 -14.555 1 95.31 72 THR B O 1
ATOM 4278 N N . ALA B 1 73 ? 20.219 7.762 -16.203 1 93.44 73 ALA B N 1
ATOM 4279 C CA . ALA B 1 73 ? 19.172 8.094 -17.156 1 93.44 73 ALA B CA 1
ATOM 4280 C C . ALA B 1 73 ? 18.312 6.867 -17.469 1 93.44 73 ALA B C 1
ATOM 4282 O O . ALA B 1 73 ? 18.844 5.758 -17.594 1 93.44 73 ALA B O 1
ATOM 4283 N N . PRO B 1 74 ? 17.047 7.062 -17.688 1 93.31 74 PRO B N 1
ATOM 4284 C CA . PRO B 1 74 ? 16.156 5.941 -18.016 1 93.31 74 PRO B CA 1
ATOM 4285 C C . PRO B 1 74 ? 16.641 5.164 -19.25 1 93.31 74 PRO B C 1
ATOM 4287 O O . PRO B 1 74 ? 16.531 3.936 -19.281 1 93.31 74 PRO B O 1
ATOM 4290 N N . ALA B 1 75 ? 17.203 5.875 -20.203 1 95 75 ALA B N 1
ATOM 4291 C CA . ALA B 1 75 ? 17.688 5.219 -21.406 1 95 75 ALA B CA 1
ATOM 4292 C C . ALA B 1 75 ? 18.844 4.262 -21.094 1 95 75 ALA B C 1
ATOM 4294 O O . ALA B 1 75 ? 18.953 3.191 -21.688 1 95 75 ALA B O 1
ATOM 4295 N N . HIS B 1 76 ? 19.688 4.656 -20.172 1 96.38 76 HIS B N 1
ATOM 4296 C CA . HIS B 1 76 ? 20.797 3.807 -19.781 1 96.38 76 HIS B CA 1
ATOM 4297 C C . HIS B 1 76 ? 20.312 2.609 -18.969 1 96.38 76 HIS B C 1
ATOM 4299 O O . HIS B 1 76 ? 20.781 1.487 -19.156 1 96.38 76 HIS B O 1
ATOM 4305 N N . ARG B 1 77 ? 19.375 2.787 -18.047 1 97.25 77 ARG B N 1
ATOM 4306 C CA . ARG B 1 77 ? 18.797 1.673 -17.312 1 97.25 77 ARG B CA 1
ATOM 4307 C C . ARG B 1 77 ? 18.125 0.678 -18.25 1 97.25 77 ARG B C 1
ATOM 4309 O O . ARG B 1 77 ? 18.297 -0.534 -18.094 1 97.25 77 ARG B O 1
ATOM 4316 N N . ARG B 1 78 ? 17.406 1.233 -19.25 1 97.31 78 ARG B N 1
ATOM 4317 C CA . ARG B 1 78 ? 16.766 0.406 -20.266 1 97.31 78 ARG B CA 1
ATOM 4318 C C . ARG B 1 78 ? 17.781 -0.467 -20.984 1 97.31 78 ARG B C 1
ATOM 4320 O O . ARG B 1 78 ? 17.578 -1.67 -21.156 1 97.31 78 ARG B O 1
ATOM 4327 N N . ALA B 1 79 ? 18.859 0.144 -21.406 1 97.69 79 ALA B N 1
ATOM 4328 C CA . ALA B 1 79 ? 19.891 -0.577 -22.141 1 97.69 79 ALA B CA 1
ATOM 4329 C C . ALA B 1 79 ? 20.484 -1.708 -21.297 1 97.69 79 ALA B C 1
ATOM 4331 O O . ALA B 1 79 ? 20.703 -2.811 -21.812 1 97.69 79 ALA B O 1
ATOM 4332 N N . LEU B 1 80 ? 20.703 -1.46 -20.031 1 98.5 80 LEU B N 1
ATOM 4333 C CA . LEU B 1 80 ? 21.25 -2.473 -19.141 1 98.5 80 LEU B CA 1
ATOM 4334 C C . LEU B 1 80 ? 20.25 -3.615 -18.938 1 98.5 80 LEU B C 1
ATOM 4336 O O . LEU B 1 80 ? 20.656 -4.781 -18.891 1 98.5 80 LEU B O 1
ATOM 4340 N N . LEU B 1 81 ? 19 -3.307 -18.828 1 98.62 81 LEU B N 1
ATOM 4341 C CA . LEU B 1 81 ? 17.969 -4.328 -18.672 1 98.62 81 LEU B CA 1
ATOM 4342 C C . LEU B 1 81 ? 17.859 -5.195 -19.906 1 98.62 81 LEU B C 1
ATOM 4344 O O . LEU B 1 81 ? 17.719 -6.418 -19.812 1 98.62 81 LEU B O 1
ATOM 4348 N N . ILE B 1 82 ? 17.906 -4.586 -21.078 1 98.25 82 ILE B N 1
ATOM 4349 C CA . ILE B 1 82 ? 17.859 -5.332 -22.344 1 98.25 82 ILE B CA 1
ATOM 4350 C C . ILE B 1 82 ? 19.062 -6.277 -22.422 1 98.25 82 ILE B C 1
ATOM 4352 O O . ILE B 1 82 ? 18.906 -7.449 -22.781 1 98.25 82 ILE B O 1
ATOM 4356 N N . LYS B 1 83 ? 20.188 -5.758 -22.047 1 98.75 83 LYS B N 1
ATOM 4357 C CA . LYS B 1 83 ? 21.391 -6.59 -22.047 1 98.75 83 LYS B CA 1
ATOM 4358 C C . LYS B 1 83 ? 21.25 -7.742 -21.062 1 98.75 83 LYS B C 1
ATOM 4360 O O . LYS B 1 83 ? 21.672 -8.867 -21.344 1 98.75 83 LYS B O 1
ATOM 4365 N N . ALA B 1 84 ? 20.719 -7.469 -19.906 1 98.69 84 ALA B N 1
ATOM 4366 C CA . ALA B 1 84 ? 20.5 -8.516 -18.922 1 98.69 84 ALA B CA 1
ATOM 4367 C C . ALA B 1 84 ? 19.562 -9.594 -19.469 1 98.69 84 ALA B C 1
ATOM 4369 O O . ALA B 1 84 ? 19.797 -10.789 -19.266 1 98.69 84 ALA B O 1
ATOM 4370 N N . ALA B 1 85 ? 18.484 -9.188 -20.141 1 98.44 85 ALA B N 1
ATOM 4371 C CA . ALA B 1 85 ? 17.562 -10.133 -20.766 1 98.44 85 ALA B CA 1
ATOM 4372 C C . ALA B 1 85 ? 18.281 -11.016 -21.781 1 98.44 85 ALA B C 1
ATOM 4374 O O . ALA B 1 85 ? 18.062 -12.227 -21.828 1 98.44 85 ALA B O 1
ATOM 4375 N N . ASP B 1 86 ? 19.156 -10.422 -22.547 1 98.5 86 ASP B N 1
ATOM 4376 C CA . ASP B 1 86 ? 19.938 -11.172 -23.531 1 98.5 86 ASP B CA 1
ATOM 4377 C C . ASP B 1 86 ? 20.828 -12.211 -22.844 1 98.5 86 ASP B C 1
ATOM 4379 O O . ASP B 1 86 ? 20.922 -13.352 -23.297 1 98.5 86 ASP B O 1
ATOM 4383 N N . ILE B 1 87 ? 21.453 -11.812 -21.797 1 98.62 87 ILE B N 1
ATOM 4384 C CA . ILE B 1 87 ? 22.344 -12.703 -21.078 1 98.62 87 ILE B CA 1
ATOM 4385 C C . ILE B 1 87 ? 21.547 -13.836 -20.438 1 98.62 87 ILE B C 1
ATOM 4387 O O . ILE B 1 87 ? 21.969 -14.992 -20.469 1 98.62 87 ILE B O 1
ATOM 4391 N N . LEU B 1 88 ? 20.422 -13.531 -19.891 1 98.25 88 LEU B N 1
ATOM 4392 C CA . LEU B 1 88 ? 19.547 -14.555 -19.328 1 98.25 88 LEU B CA 1
ATOM 4393 C C . LEU B 1 88 ? 19.188 -15.594 -20.391 1 98.25 88 LEU B C 1
ATOM 4395 O O . LEU B 1 88 ? 19.188 -16.797 -20.109 1 98.25 88 LEU B O 1
ATOM 4399 N N . GLU B 1 89 ? 18.891 -15.156 -21.547 1 97.31 89 GLU B N 1
ATOM 4400 C CA . GLU B 1 89 ? 18.562 -16.062 -22.641 1 97.31 89 GLU B CA 1
ATOM 4401 C C . GLU B 1 89 ? 19.766 -16.922 -23.031 1 97.31 89 GLU B C 1
ATOM 4403 O O . GLU B 1 89 ? 19.609 -18.109 -23.312 1 97.31 89 GLU B O 1
ATOM 4408 N N . GLN B 1 90 ? 20.906 -16.344 -23 1 97.94 90 GLN B N 1
ATOM 4409 C CA . GLN B 1 90 ? 22.125 -17.047 -23.359 1 97.94 90 GLN B CA 1
ATOM 4410 C C . GLN B 1 90 ? 22.438 -18.141 -22.328 1 97.94 90 GLN B C 1
ATOM 4412 O O . GLN B 1 90 ? 22.953 -19.203 -22.688 1 97.94 90 GLN B O 1
ATOM 4417 N N . ARG B 1 91 ? 22.062 -17.875 -21.125 1 97.56 91 ARG B N 1
ATOM 4418 C CA . ARG B 1 91 ? 22.406 -18.797 -20.031 1 97.56 91 ARG B CA 1
ATOM 4419 C C . ARG B 1 91 ? 21.219 -19.656 -19.656 1 97.56 91 ARG B C 1
ATOM 4421 O O . ARG B 1 91 ? 21.188 -20.266 -18.578 1 97.56 91 ARG B O 1
ATOM 4428 N N . ALA B 1 92 ? 20.234 -19.719 -20.484 1 97.62 92 ALA B N 1
ATOM 4429 C CA . ALA B 1 92 ? 18.953 -20.359 -20.219 1 97.62 92 ALA B CA 1
ATOM 4430 C C . ALA B 1 92 ? 19.141 -21.812 -19.797 1 97.62 92 ALA B C 1
ATOM 4432 O O . ALA B 1 92 ? 18.547 -22.266 -18.812 1 97.62 92 ALA B O 1
ATOM 4433 N N . GLN B 1 93 ? 19.969 -22.578 -20.438 1 97.19 93 GLN B N 1
ATOM 4434 C CA . GLN B 1 93 ? 20.156 -24 -20.156 1 97.19 93 GLN B CA 1
ATOM 4435 C C . GLN B 1 93 ? 20.766 -24.219 -18.781 1 97.19 93 GLN B C 1
ATOM 4437 O O . GLN B 1 93 ? 20.312 -25.078 -18.031 1 97.19 93 GLN B O 1
ATOM 4442 N N . GLU B 1 94 ? 21.734 -23.422 -18.484 1 96.75 94 GLU B N 1
ATOM 4443 C CA . GLU B 1 94 ? 22.375 -23.516 -17.172 1 96.75 94 GLU B CA 1
ATOM 4444 C C . GLU B 1 94 ? 21.375 -23.203 -16.062 1 96.75 94 GLU B C 1
ATOM 4446 O O . GLU B 1 94 ? 21.297 -23.938 -15.078 1 96.75 94 GLU B O 1
ATOM 4451 N N . ILE B 1 95 ? 20.672 -22.172 -16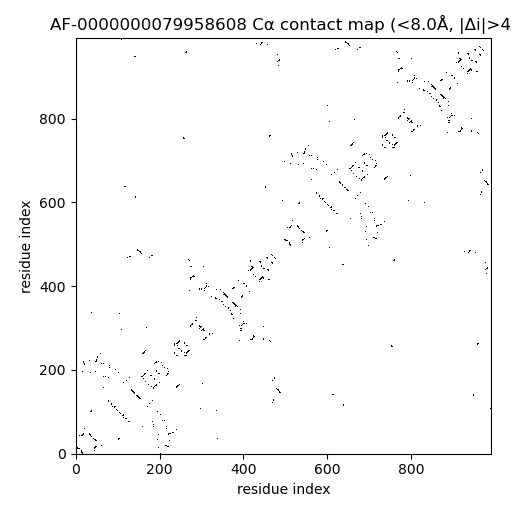.234 1 97.94 95 ILE B N 1
ATOM 4452 C CA . ILE B 1 95 ? 19.734 -21.719 -15.219 1 97.94 95 ILE B CA 1
ATOM 4453 C C . ILE B 1 95 ? 18.609 -22.734 -15.055 1 97.94 95 ILE B C 1
ATOM 4455 O O . ILE B 1 95 ? 18.234 -23.078 -13.93 1 97.94 95 ILE B O 1
ATOM 4459 N N . ALA B 1 96 ? 18.094 -23.266 -16.156 1 97.56 96 ALA B N 1
ATOM 4460 C CA . ALA B 1 96 ? 17.016 -24.25 -16.109 1 97.56 96 ALA B CA 1
ATOM 4461 C C . ALA B 1 96 ? 17.453 -25.5 -15.375 1 97.56 96 ALA B C 1
ATOM 4463 O O . ALA B 1 96 ? 16.672 -26.094 -14.617 1 97.56 96 ALA B O 1
ATOM 4464 N N . LYS B 1 97 ? 18.672 -25.938 -15.625 1 96 97 LYS B N 1
ATOM 4465 C CA . LYS B 1 97 ? 19.203 -27.125 -14.969 1 96 97 LYS B CA 1
ATOM 4466 C C . LYS B 1 97 ? 19.219 -26.953 -13.453 1 96 97 LYS B C 1
ATOM 4468 O O . LYS B 1 97 ? 18.797 -27.859 -12.719 1 96 97 LYS B O 1
ATOM 4473 N N . TRP B 1 98 ? 19.641 -25.812 -13.008 1 95.44 98 TRP B N 1
ATOM 4474 C CA . TRP B 1 98 ? 19.703 -25.562 -11.57 1 95.44 98 TRP B CA 1
ATOM 4475 C C . TRP B 1 98 ? 18.297 -25.422 -10.992 1 95.44 98 TRP B C 1
ATOM 4477 O O . TRP B 1 98 ? 18.031 -25.891 -9.883 1 95.44 98 TRP B O 1
ATOM 4487 N N . GLN B 1 99 ? 17.438 -24.781 -11.711 1 96.44 99 GLN B N 1
ATOM 4488 C CA . GLN B 1 99 ? 16.062 -24.672 -11.234 1 96.44 99 GLN B CA 1
ATOM 4489 C C . GLN B 1 99 ? 15.438 -26.047 -11.008 1 96.44 99 GLN B C 1
ATOM 4491 O O . GLN B 1 99 ? 14.82 -26.297 -9.977 1 96.44 99 GLN B O 1
ATOM 4496 N N . CYS B 1 100 ? 15.609 -26.938 -11.984 1 94.88 100 CYS B N 1
ATOM 4497 C CA . CYS B 1 100 ? 15.078 -28.297 -11.859 1 94.88 100 CYS B CA 1
ATOM 4498 C C . CYS B 1 100 ? 15.68 -29 -10.656 1 94.88 100 CYS B C 1
ATOM 4500 O O . CYS B 1 100 ? 14.961 -29.641 -9.875 1 94.88 100 CYS B O 1
ATOM 4502 N N . ALA B 1 101 ? 16.953 -28.844 -10.531 1 93.62 101 ALA B N 1
ATOM 4503 C CA . ALA B 1 101 ? 17.656 -29.531 -9.453 1 93.62 101 ALA B CA 1
ATOM 4504 C C . ALA B 1 101 ? 17.203 -29.047 -8.086 1 93.62 101 ALA B C 1
ATOM 4506 O O . ALA B 1 101 ? 17.031 -29.828 -7.16 1 93.62 101 ALA B O 1
ATOM 4507 N N . GLU B 1 102 ? 17 -27.766 -7.961 1 95.25 102 GLU B N 1
ATOM 4508 C CA . GLU B 1 102 ? 16.688 -27.156 -6.672 1 95.25 102 GLU B CA 1
ATOM 4509 C C . GLU B 1 102 ? 15.211 -27.281 -6.332 1 95.25 102 GLU B C 1
ATOM 4511 O O . GLU B 1 102 ? 14.844 -27.453 -5.168 1 95.25 102 GLU B O 1
ATOM 4516 N N . THR B 1 103 ? 14.32 -27.234 -7.336 1 94.62 103 THR B N 1
ATOM 4517 C CA . THR B 1 103 ? 12.906 -27.078 -7.023 1 94.62 103 THR B CA 1
ATOM 4518 C C . THR B 1 103 ? 12.125 -28.328 -7.445 1 94.62 103 THR B C 1
ATOM 4520 O O . THR B 1 103 ? 10.93 -28.438 -7.18 1 94.62 103 THR B O 1
ATOM 4523 N N . SER B 1 104 ? 12.758 -29.234 -8.164 1 90.94 104 SER B N 1
ATOM 4524 C CA . SER B 1 104 ? 12.156 -30.469 -8.648 1 90.94 104 SER B CA 1
ATOM 4525 C C . SER B 1 104 ? 11.07 -30.188 -9.688 1 90.94 104 SER B C 1
ATOM 4527 O O . SER B 1 104 ? 10.188 -31.016 -9.914 1 90.94 104 SER B O 1
ATOM 4529 N N . CYS B 1 105 ? 11.094 -29.047 -10.242 1 92.25 105 CYS B N 1
ATOM 4530 C CA . CYS B 1 105 ? 10.117 -28.734 -11.281 1 92.25 105 CYS B CA 1
ATOM 4531 C C . CYS B 1 105 ? 10.422 -29.516 -12.562 1 92.25 105 CYS B C 1
ATOM 4533 O O . CYS B 1 105 ? 11.578 -29.875 -12.812 1 92.25 105 CYS B O 1
ATOM 4535 N N . PRO B 1 106 ? 9.383 -29.75 -13.367 1 90.88 106 PRO B N 1
ATOM 4536 C CA . PRO B 1 106 ? 9.625 -30.406 -14.656 1 90.88 106 PRO B CA 1
ATOM 4537 C C . PRO B 1 106 ? 10.5 -29.578 -15.586 1 90.88 106 PRO B C 1
ATOM 4539 O O . PRO B 1 106 ? 10.461 -28.344 -15.531 1 90.88 106 PRO B O 1
ATOM 4542 N N . LYS B 1 107 ? 11.25 -30.281 -16.438 1 92.56 107 LYS B N 1
ATOM 4543 C CA . LYS B 1 107 ? 12.125 -29.609 -17.391 1 92.56 107 LYS B CA 1
ATOM 4544 C C . LYS B 1 107 ? 11.344 -28.625 -18.25 1 92.56 107 LYS B C 1
ATOM 4546 O O . LYS B 1 107 ? 11.852 -27.547 -18.594 1 92.56 107 LYS B O 1
ATOM 4551 N N . GLU B 1 108 ? 10.125 -29 -18.578 1 90.38 108 GLU B N 1
ATOM 4552 C CA . GLU B 1 108 ? 9.297 -28.156 -19.438 1 90.38 108 GLU B CA 1
ATOM 4553 C C . GLU B 1 108 ? 8.93 -26.859 -18.719 1 90.38 108 GLU B C 1
ATOM 4555 O O . GLU B 1 108 ? 8.898 -25.781 -19.344 1 90.38 108 GLU B O 1
ATOM 4560 N N . PHE B 1 109 ? 8.672 -26.969 -17.469 1 92.69 109 PHE B N 1
ATOM 4561 C CA . PHE B 1 109 ? 8.32 -25.766 -16.719 1 92.69 109 PHE B CA 1
ATOM 4562 C C . PHE B 1 109 ? 9.547 -24.875 -16.516 1 92.69 109 PHE B C 1
ATOM 4564 O O . PHE B 1 109 ? 9.445 -23.656 -16.609 1 92.69 109 PHE B O 1
ATOM 4571 N N . ALA B 1 110 ? 10.68 -25.469 -16.203 1 95.19 110 ALA B N 1
ATOM 4572 C CA . ALA B 1 110 ? 11.922 -24.688 -16.125 1 95.19 110 ALA B CA 1
ATOM 4573 C C . ALA B 1 110 ? 12.203 -23.984 -17.453 1 95.19 110 ALA B C 1
ATOM 4575 O O . ALA B 1 110 ? 12.633 -22.828 -17.453 1 95.19 110 ALA B O 1
ATOM 4576 N N . GLY B 1 111 ? 11.984 -24.781 -18.547 1 93.88 111 GLY B N 1
ATOM 4577 C CA . GLY B 1 111 ? 12.133 -24.188 -19.875 1 93.88 111 GLY B CA 1
ATOM 4578 C C . GLY B 1 111 ? 11.25 -22.969 -20.078 1 93.88 111 GLY B C 1
ATOM 4579 O O . GLY B 1 111 ? 11.688 -21.969 -20.641 1 93.88 111 GLY B O 1
ATOM 4580 N N . PHE B 1 112 ? 10.086 -23.078 -19.609 1 91.88 112 PHE B N 1
ATOM 4581 C CA . PHE B 1 112 ? 9.141 -21.969 -19.688 1 91.88 112 PHE B CA 1
ATOM 4582 C C . PHE B 1 112 ? 9.648 -20.766 -18.891 1 91.88 112 PHE B C 1
ATOM 4584 O O . PHE B 1 112 ? 9.578 -19.625 -19.344 1 91.88 112 PHE B O 1
ATOM 4591 N N . ASN B 1 113 ? 10.156 -20.969 -17.734 1 94.94 113 ASN B N 1
ATOM 4592 C CA . ASN B 1 113 ? 10.648 -19.922 -16.875 1 94.94 113 ASN B CA 1
ATOM 4593 C C . ASN B 1 113 ? 11.797 -19.141 -17.516 1 94.94 113 ASN B C 1
ATOM 4595 O O . ASN B 1 113 ? 11.781 -17.906 -17.547 1 94.94 113 ASN B O 1
ATOM 4599 N N . VAL B 1 114 ? 12.734 -19.875 -18.094 1 96.19 114 VAL B N 1
ATOM 4600 C CA . VAL B 1 114 ? 13.922 -19.219 -18.625 1 96.19 114 VAL B CA 1
ATOM 4601 C C . VAL B 1 114 ? 13.602 -18.578 -19.969 1 96.19 114 VAL B C 1
ATOM 4603 O O . VAL B 1 114 ? 14.328 -17.688 -20.422 1 96.19 114 VAL B O 1
ATOM 4606 N N . LYS B 1 115 ? 12.531 -19.016 -20.562 1 93.19 115 LYS B N 1
ATOM 4607 C CA . LYS B 1 115 ? 12.078 -18.375 -21.781 1 93.19 115 LYS B CA 1
ATOM 4608 C C . LYS B 1 115 ? 11.328 -17.078 -21.484 1 93.19 115 LYS B C 1
ATOM 4610 O O . LYS B 1 115 ? 11.531 -16.062 -22.156 1 93.19 115 LYS B O 1
ATOM 4615 N N . MET B 1 116 ? 10.477 -17.141 -20.469 1 93.06 116 MET B N 1
ATOM 4616 C CA . MET B 1 116 ? 9.578 -16.031 -20.188 1 93.06 116 MET B CA 1
ATOM 4617 C C . MET B 1 116 ? 10.266 -14.984 -19.328 1 93.06 116 MET B C 1
ATOM 4619 O O . MET B 1 116 ? 9.984 -13.789 -19.438 1 93.06 116 MET B O 1
ATOM 4623 N N . GLY B 1 117 ? 11.195 -15.359 -18.484 1 95.31 117 GLY B N 1
ATOM 4624 C CA . GLY B 1 117 ? 11.891 -14.422 -17.609 1 95.31 117 GLY B CA 1
ATOM 4625 C C . GLY B 1 117 ? 12.445 -13.219 -18.344 1 95.31 117 GLY B C 1
ATOM 4626 O O . GLY B 1 117 ? 12.102 -12.078 -18.016 1 95.31 117 GLY B O 1
ATOM 4627 N N . PRO B 1 118 ? 13.211 -13.469 -19.406 1 96.81 118 PRO B N 1
ATOM 4628 C CA . PRO B 1 118 ? 13.773 -12.359 -20.172 1 96.81 118 PRO B CA 1
ATOM 4629 C C . PRO B 1 118 ? 12.703 -11.477 -20.797 1 96.81 118 PRO B C 1
ATOM 4631 O O . PRO B 1 118 ? 12.914 -10.273 -20.969 1 96.81 118 PRO B O 1
ATOM 4634 N N . GLN B 1 119 ? 11.539 -12.055 -21.125 1 93.94 119 GLN B N 1
ATOM 4635 C CA . GLN B 1 119 ? 10.477 -11.266 -21.734 1 93.94 119 GLN B CA 1
ATOM 4636 C C . GLN B 1 119 ? 9.906 -10.25 -20.75 1 93.94 119 GLN B C 1
ATOM 4638 O O . GLN B 1 119 ? 9.578 -9.125 -21.125 1 93.94 119 GLN B O 1
ATOM 4643 N N . TYR B 1 120 ? 9.797 -10.672 -19.516 1 95.62 120 TYR B N 1
ATOM 4644 C CA . TYR B 1 120 ? 9.344 -9.742 -18.5 1 95.62 120 TYR B CA 1
ATOM 4645 C C . TYR B 1 120 ? 10.328 -8.594 -18.328 1 95.62 120 TYR B C 1
ATOM 4647 O O . TYR B 1 120 ? 9.93 -7.434 -18.219 1 95.62 120 TYR B O 1
ATOM 4655 N N . VAL B 1 121 ? 11.617 -8.883 -18.359 1 97.69 121 VAL B N 1
ATOM 4656 C CA . VAL B 1 121 ? 12.656 -7.867 -18.234 1 97.69 121 VAL B CA 1
ATOM 4657 C C . VAL B 1 121 ? 12.578 -6.895 -19.406 1 97.69 121 VAL B C 1
ATOM 4659 O O . VAL B 1 121 ? 12.656 -5.68 -19.219 1 97.69 121 VAL B O 1
ATOM 4662 N N . ARG B 1 122 ? 12.367 -7.426 -20.594 1 96.38 122 ARG B N 1
ATOM 4663 C CA . ARG B 1 122 ? 12.312 -6.594 -21.797 1 96.38 122 ARG B CA 1
ATOM 4664 C C . ARG B 1 122 ? 11.086 -5.68 -21.766 1 96.38 122 ARG B C 1
ATOM 4666 O O . ARG B 1 122 ? 11.164 -4.523 -22.188 1 96.38 122 ARG B O 1
ATOM 4673 N N . GLU B 1 123 ? 9.977 -6.238 -21.328 1 93.88 123 GLU B N 1
ATOM 4674 C CA . GLU B 1 123 ? 8.773 -5.414 -21.234 1 93.88 123 GLU B CA 1
ATOM 4675 C C . GLU B 1 123 ? 8.961 -4.27 -20.25 1 93.88 123 GLU B C 1
ATOM 4677 O O . GLU B 1 123 ? 8.531 -3.143 -20.516 1 93.88 123 GLU B O 1
ATOM 4682 N N . VAL B 1 124 ? 9.547 -4.543 -19.141 1 96.75 124 VAL B N 1
ATOM 4683 C CA . VAL B 1 124 ? 9.836 -3.51 -18.156 1 96.75 124 VAL B CA 1
ATOM 4684 C C . VAL B 1 124 ? 10.797 -2.482 -18.75 1 96.75 124 VAL B C 1
ATOM 4686 O O . VAL B 1 124 ? 10.617 -1.275 -18.562 1 96.75 124 VAL B O 1
ATOM 4689 N N . ALA B 1 125 ? 11.82 -2.975 -19.438 1 96.81 125 ALA B N 1
ATOM 4690 C CA . ALA B 1 125 ? 12.766 -2.078 -20.094 1 96.81 125 ALA B CA 1
ATOM 4691 C C . ALA B 1 125 ? 12.047 -1.12 -21.047 1 96.81 125 ALA B C 1
ATOM 4693 O O . ALA B 1 125 ? 12.336 0.079 -21.062 1 96.81 125 ALA B O 1
ATOM 4694 N N . ALA B 1 126 ? 11.109 -1.636 -21.766 1 93.44 126 ALA B N 1
ATOM 4695 C CA . ALA B 1 126 ? 10.352 -0.825 -22.719 1 93.44 126 ALA B CA 1
ATOM 4696 C C . ALA B 1 126 ? 9.555 0.262 -21.984 1 93.44 126 ALA B C 1
ATOM 4698 O O . ALA B 1 126 ? 9.406 1.372 -22.5 1 93.44 126 ALA B O 1
ATOM 4699 N N . ALA B 1 127 ? 9.117 -0.01 -20.844 1 93.56 127 ALA B N 1
ATOM 4700 C CA . ALA B 1 127 ? 8.234 0.885 -20.094 1 93.56 127 ALA B CA 1
ATOM 4701 C C . ALA B 1 127 ? 9.031 1.995 -19.406 1 93.56 127 ALA B C 1
ATOM 4703 O O . ALA B 1 127 ? 8.461 2.947 -18.875 1 93.56 127 ALA B O 1
ATOM 4704 N N . THR B 1 128 ? 10.344 1.944 -19.406 1 91.75 128 THR B N 1
ATOM 4705 C CA . THR B 1 128 ? 11.18 2.957 -18.766 1 91.75 128 THR B CA 1
ATOM 4706 C C . THR B 1 128 ? 10.938 4.328 -19.391 1 91.75 128 THR B C 1
ATOM 4708 O O . THR B 1 128 ? 11.078 5.355 -18.719 1 91.75 128 THR B O 1
ATOM 4711 N N . SER B 1 129 ? 10.531 4.301 -20.656 1 86.19 129 SER B N 1
ATOM 4712 C CA . SER B 1 129 ? 10.305 5.551 -21.375 1 86.19 129 SER B CA 1
ATOM 4713 C C . SER B 1 129 ? 8.93 6.129 -21.062 1 86.19 129 SER B C 1
ATOM 4715 O O . SER B 1 129 ? 8.617 7.254 -21.453 1 86.19 129 SER B O 1
ATOM 4717 N N . GLU B 1 130 ? 8.148 5.379 -20.344 1 86 130 GLU B N 1
ATOM 4718 C CA . GLU B 1 130 ? 6.781 5.805 -20.047 1 86 130 GLU B CA 1
ATOM 4719 C C . GLU B 1 130 ? 6.684 6.418 -18.656 1 86 130 GLU B C 1
ATOM 4721 O O . GLU B 1 130 ? 5.613 6.879 -18.25 1 86 130 GLU B O 1
ATOM 4726 N N . LEU B 1 131 ? 7.711 6.426 -17.953 1 86.19 131 LEU B N 1
ATOM 4727 C CA . LEU B 1 131 ? 7.715 7.07 -16.641 1 86.19 131 LEU B CA 1
ATOM 4728 C C . LEU B 1 131 ? 7.621 8.586 -16.781 1 86.19 131 LEU B C 1
ATOM 4730 O O . LEU B 1 131 ? 8.539 9.227 -17.297 1 86.19 131 LEU B O 1
ATOM 4734 N N . ARG B 1 132 ? 6.441 9.094 -16.391 1 83.88 132 ARG B N 1
ATOM 4735 C CA . ARG B 1 132 ? 6.195 10.523 -16.578 1 83.88 132 ARG B CA 1
ATOM 4736 C C . ARG B 1 132 ? 5.625 11.148 -15.32 1 83.88 132 ARG B C 1
ATOM 4738 O O . ARG B 1 132 ? 4.977 10.469 -14.516 1 83.88 132 ARG B O 1
ATOM 4745 N N . GLY B 1 133 ? 5.98 12.445 -15.125 1 87.5 133 GLY B N 1
ATOM 4746 C CA . GLY B 1 133 ? 5.281 13.273 -14.156 1 87.5 133 GLY B CA 1
ATOM 4747 C C . GLY B 1 133 ? 4.047 13.945 -14.719 1 87.5 133 GLY B C 1
ATOM 4748 O O . GLY B 1 133 ? 3.574 13.578 -15.797 1 87.5 133 GLY B O 1
ATOM 4749 N N . THR B 1 134 ? 3.373 14.68 -13.875 1 86.81 134 THR B N 1
ATOM 4750 C CA . THR B 1 134 ? 2.184 15.422 -14.281 1 86.81 134 THR B CA 1
ATOM 4751 C C . THR B 1 134 ? 2.291 16.891 -13.859 1 86.81 134 THR B C 1
ATOM 4753 O O . THR B 1 134 ? 3.047 17.219 -12.953 1 86.81 134 THR B O 1
ATOM 4756 N N . VAL B 1 135 ? 1.679 17.781 -14.688 1 83.75 135 VAL B N 1
ATOM 4757 C CA . VAL B 1 135 ? 1.569 19.203 -14.367 1 83.75 135 VAL B CA 1
ATOM 4758 C C . VAL B 1 135 ? 0.102 19.578 -14.172 1 83.75 135 VAL B C 1
ATOM 4760 O O . VAL B 1 135 ? -0.597 19.891 -15.133 1 83.75 135 VAL B O 1
ATOM 4763 N N . PRO B 1 136 ? -0.301 19.484 -12.984 1 79.56 136 PRO B N 1
ATOM 4764 C CA . PRO B 1 136 ? -1.683 19.922 -12.766 1 79.56 136 PRO B CA 1
ATOM 4765 C C . PRO B 1 136 ? -1.896 21.391 -13.109 1 79.56 136 PRO B C 1
ATOM 4767 O O . PRO B 1 136 ? -0.957 22.188 -13.039 1 79.56 136 PRO B O 1
ATOM 4770 N N . GLN B 1 137 ? -2.902 21.844 -13.844 1 68.44 137 GLN B N 1
ATOM 4771 C CA . GLN B 1 137 ? -3.125 23.188 -14.375 1 68.44 137 GLN B CA 1
ATOM 4772 C C . GLN B 1 137 ? -3.24 24.203 -13.242 1 68.44 137 GLN B C 1
ATOM 4774 O O . GLN B 1 137 ? -2.818 25.359 -13.391 1 68.44 137 GLN B O 1
ATOM 4779 N N . ASN B 1 138 ? -4.156 24.031 -12.156 1 60.38 138 ASN B N 1
ATOM 4780 C CA . ASN B 1 138 ? -4.621 25.203 -11.414 1 60.38 138 ASN B CA 1
ATOM 4781 C C . ASN B 1 138 ? -3.895 25.359 -10.078 1 60.38 138 ASN B C 1
ATOM 4783 O O . ASN B 1 138 ? -3.912 24.438 -9.258 1 60.38 138 ASN B O 1
ATOM 4787 N N . ASN B 1 139 ? -2.711 26.125 -10.086 1 56.03 139 ASN B N 1
ATOM 4788 C CA . ASN B 1 139 ? -2.143 26.438 -8.781 1 56.03 139 ASN B CA 1
ATOM 4789 C C . ASN B 1 139 ? -3.1 27.281 -7.938 1 56.03 139 ASN B C 1
ATOM 4791 O O . ASN B 1 139 ? -2.932 28.5 -7.82 1 56.03 139 ASN B O 1
ATOM 4795 N N . MET B 1 140 ? -4.383 26.891 -7.898 1 53.81 140 MET B N 1
ATOM 4796 C CA . MET B 1 140 ? -5.312 27.703 -7.113 1 53.81 140 MET B CA 1
ATOM 4797 C C . MET B 1 140 ? -5.059 27.531 -5.621 1 53.81 140 MET B C 1
ATOM 4799 O O . MET B 1 140 ? -4.742 26.438 -5.16 1 53.81 140 MET B O 1
ATOM 4803 N N . ALA B 1 141 ? -4.926 28.688 -5.031 1 54.41 141 ALA B N 1
ATOM 4804 C CA . ALA B 1 141 ? -4.914 28.734 -3.572 1 54.41 141 ALA B CA 1
ATOM 4805 C C . ALA B 1 141 ? -6.129 28.031 -2.986 1 54.41 141 ALA B C 1
ATOM 4807 O O . ALA B 1 141 ? -7.172 27.922 -3.643 1 54.41 141 ALA B O 1
ATOM 4808 N N . PRO B 1 142 ? -6 27.328 -1.854 1 51.28 142 PRO B N 1
ATOM 4809 C CA . PRO B 1 142 ? -7.117 26.656 -1.199 1 51.28 142 PRO B CA 1
ATOM 4810 C C . PRO B 1 142 ? -8.391 27.484 -1.184 1 51.28 142 PRO B C 1
ATOM 4812 O O . PRO B 1 142 ? -9.5 26.938 -1.2 1 51.28 142 PRO B O 1
ATOM 4815 N N . ASN B 1 143 ? -8.289 28.875 -1.132 1 50.81 143 ASN B N 1
ATOM 4816 C CA . ASN B 1 143 ? -9.453 29.734 -1.008 1 50.81 143 ASN B CA 1
ATOM 4817 C C . ASN B 1 143 ? -10.039 30.094 -2.373 1 50.81 143 ASN B C 1
ATOM 4819 O O . ASN B 1 143 ? -10.906 30.969 -2.479 1 50.81 143 ASN B O 1
ATOM 4823 N N . GLY B 1 144 ? -9.562 29.484 -3.41 1 53.75 144 GLY B N 1
ATOM 4824 C CA . GLY B 1 144 ? -10.133 29.734 -4.727 1 53.75 144 GLY B CA 1
ATOM 4825 C C . GLY B 1 144 ? -9.438 30.859 -5.477 1 53.75 144 GLY B C 1
ATOM 4826 O O . GLY B 1 144 ? -9.766 31.125 -6.633 1 53.75 144 GLY B O 1
ATOM 4827 N N . GLU B 1 145 ? -8.57 31.5 -4.723 1 56.09 145 GLU B N 1
ATOM 4828 C CA . GLU B 1 145 ? -7.883 32.594 -5.391 1 56.09 145 GLU B CA 1
ATOM 4829 C C . GLU B 1 145 ? -6.758 32.094 -6.281 1 56.09 145 GLU B C 1
ATOM 4831 O O . GLU B 1 145 ? -6.148 31.047 -5.988 1 56.09 145 GLU B O 1
ATOM 4836 N N . GLU B 1 146 ? -6.801 32.594 -7.387 1 56.34 146 GLU B N 1
ATOM 4837 C CA . GLU B 1 146 ? -5.711 32.25 -8.305 1 56.34 146 GLU B CA 1
ATOM 4838 C C . GLU B 1 146 ? -4.352 32.531 -7.664 1 56.34 146 GLU B C 1
ATOM 4840 O O . GLU B 1 146 ? -4.113 33.625 -7.152 1 56.34 146 GLU B O 1
ATOM 4845 N N . MET B 1 147 ? -3.775 31.469 -7.223 1 62.22 147 MET B N 1
ATOM 4846 C CA . MET B 1 147 ? -2.389 31.641 -6.801 1 62.22 147 MET B CA 1
ATOM 4847 C C . MET B 1 147 ? -1.434 31.422 -7.969 1 62.22 147 MET B C 1
ATOM 4849 O O . MET B 1 147 ? -1.598 30.484 -8.742 1 62.22 147 MET B O 1
ATOM 4853 N N . GLY B 1 148 ? -0.794 32.469 -8.461 1 67.44 148 GLY B N 1
ATOM 4854 C CA . GLY B 1 148 ? 0.233 32.312 -9.477 1 67.44 148 GLY B CA 1
ATOM 4855 C C . GLY B 1 148 ? 1.286 31.281 -9.094 1 67.44 148 GLY B C 1
ATOM 4856 O O . GLY B 1 148 ? 1.436 30.953 -7.914 1 67.44 148 GLY B O 1
ATOM 4857 N N . GLY B 1 149 ? 1.72 30.5 -10.047 1 80.88 149 GLY B N 1
ATOM 4858 C CA . GLY B 1 149 ? 2.787 29.547 -9.805 1 80.88 149 GLY B CA 1
ATOM 4859 C C . GLY B 1 149 ? 2.727 28.344 -10.719 1 80.88 149 GLY B C 1
ATOM 4860 O O . GLY B 1 149 ? 2.258 28.438 -11.852 1 80.88 149 GLY B O 1
ATOM 4861 N N . LEU B 1 150 ? 3.441 27.391 -10.359 1 85.69 150 LEU B N 1
ATOM 4862 C CA . LEU B 1 150 ? 3.6 26.156 -11.117 1 85.69 150 LEU B CA 1
ATOM 4863 C C . LEU B 1 150 ? 3.732 24.969 -10.18 1 85.69 150 LEU B C 1
ATOM 4865 O O . LEU B 1 150 ? 4.445 25.031 -9.172 1 85.69 150 LEU B O 1
ATOM 4869 N N . THR B 1 151 ? 2.865 23.984 -10.422 1 90.12 151 THR B N 1
ATOM 4870 C CA . THR B 1 151 ? 3.045 22.719 -9.703 1 90.12 151 THR B CA 1
ATOM 4871 C C . THR B 1 151 ? 3.502 21.625 -10.656 1 90.12 151 THR B C 1
ATOM 4873 O O . THR B 1 151 ? 2.914 21.422 -11.719 1 90.12 151 THR B O 1
ATOM 4876 N N . VAL B 1 152 ? 4.59 21.047 -10.328 1 91.88 152 VAL B N 1
ATOM 4877 C CA . VAL B 1 152 ? 5.066 19.875 -11.07 1 91.88 152 VAL B CA 1
ATOM 4878 C C . VAL B 1 152 ? 5.082 18.656 -10.164 1 91.88 152 VAL B C 1
ATOM 4880 O O . VAL B 1 152 ? 5.516 18.734 -9.008 1 91.88 152 VAL B O 1
ATOM 4883 N N . VAL B 1 153 ? 4.477 17.609 -10.609 1 94 153 VAL B N 1
ATOM 4884 C CA . VAL B 1 153 ? 4.531 16.312 -9.938 1 94 153 VAL B CA 1
ATOM 4885 C C . VAL B 1 153 ? 5.539 15.414 -10.641 1 94 153 VAL B C 1
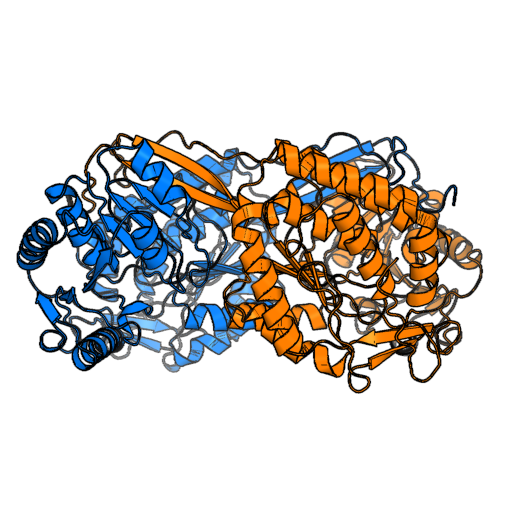ATOM 4887 O O . VAL B 1 153 ? 5.355 15.062 -11.805 1 94 153 VAL B O 1
ATOM 4890 N N . VAL B 1 154 ? 6.602 15.117 -9.945 1 93.94 154 VAL B N 1
ATOM 4891 C CA . VAL B 1 154 ? 7.668 14.336 -10.547 1 93.94 154 VAL B CA 1
ATOM 4892 C C . VAL B 1 154 ? 7.676 12.93 -9.953 1 93.94 154 VAL B C 1
ATOM 4894 O O . VAL B 1 154 ? 7.227 12.719 -8.828 1 93.94 154 VAL B O 1
ATOM 4897 N N . ARG B 1 155 ? 8.148 12.016 -10.711 1 93.62 155 ARG B N 1
ATOM 4898 C CA . ARG B 1 155 ? 8.289 10.641 -10.234 1 93.62 155 ARG B CA 1
ATOM 4899 C C . ARG B 1 155 ? 9.727 10.344 -9.836 1 93.62 155 ARG B C 1
ATOM 4901 O O . ARG B 1 155 ? 10.664 10.688 -10.562 1 93.62 155 ARG B O 1
ATOM 4908 N N . GLU B 1 156 ? 9.914 9.758 -8.695 1 94.88 156 GLU B N 1
ATOM 4909 C CA . GLU B 1 156 ? 11.234 9.375 -8.219 1 94.88 156 GLU B CA 1
ATOM 4910 C C . GLU B 1 156 ? 11.234 7.969 -7.633 1 94.88 156 GLU B C 1
ATOM 4912 O O . GLU B 1 156 ? 10.188 7.473 -7.199 1 94.88 156 GLU B O 1
ATOM 4917 N N . PRO B 1 157 ? 12.438 7.262 -7.707 1 97.12 157 PRO B N 1
ATOM 4918 C CA . PRO B 1 157 ? 12.492 5.938 -7.086 1 97.12 157 PRO B CA 1
ATOM 4919 C C . PRO B 1 157 ? 12.242 5.98 -5.582 1 97.12 157 PRO B C 1
ATOM 4921 O O . PRO B 1 157 ? 12.641 6.945 -4.914 1 97.12 157 PRO B O 1
ATOM 4924 N N . VAL B 1 158 ? 11.68 4.945 -5.039 1 97.19 158 VAL B N 1
ATOM 4925 C CA . VAL B 1 158 ? 11.359 4.906 -3.615 1 97.19 158 VAL B CA 1
ATOM 4926 C C . VAL B 1 158 ? 12.648 4.832 -2.803 1 97.19 158 VAL B C 1
ATOM 4928 O O . VAL B 1 158 ? 12.703 5.293 -1.659 1 97.19 158 VAL B O 1
ATOM 4931 N N . GLY B 1 159 ? 13.711 4.16 -3.285 1 97.75 159 GLY B N 1
ATOM 4932 C CA . GLY B 1 159 ? 14.953 3.973 -2.555 1 97.75 159 GLY B CA 1
ATOM 4933 C C . GLY B 1 159 ? 15.469 2.545 -2.605 1 97.75 159 GLY B C 1
ATOM 4934 O O . GLY B 1 159 ? 15.422 1.9 -3.654 1 97.75 159 GLY B O 1
ATOM 4935 N N . VAL B 1 160 ? 16.031 2.074 -1.475 1 98.81 160 VAL B N 1
ATOM 4936 C CA . VAL B 1 160 ? 16.453 0.682 -1.338 1 98.81 160 VAL B CA 1
ATOM 4937 C C . VAL B 1 160 ? 15.227 -0.202 -1.094 1 98.81 160 VAL B C 1
ATOM 4939 O O . VAL B 1 160 ? 14.383 0.111 -0.248 1 98.81 160 VAL B O 1
ATOM 4942 N N . VAL B 1 161 ? 15.141 -1.281 -1.874 1 98.88 161 VAL B N 1
ATOM 4943 C CA . VAL B 1 161 ? 13.992 -2.17 -1.714 1 98.88 161 VAL B CA 1
ATOM 4944 C C . VAL B 1 161 ? 14.469 -3.57 -1.335 1 98.88 161 VAL B C 1
ATOM 4946 O O . VAL B 1 161 ? 15.508 -4.031 -1.823 1 98.88 161 VAL B O 1
ATOM 4949 N N . LEU B 1 162 ? 13.758 -4.188 -0.417 1 98.94 162 LEU B N 1
ATOM 4950 C CA . LEU B 1 162 ? 13.938 -5.602 -0.101 1 98.94 162 LEU B CA 1
ATOM 4951 C C . LEU B 1 162 ? 12.992 -6.465 -0.931 1 98.94 162 LEU B C 1
ATOM 4953 O O . LEU B 1 162 ? 11.773 -6.297 -0.866 1 98.94 162 LEU B O 1
ATOM 4957 N N . ILE B 1 163 ? 13.547 -7.332 -1.747 1 98.94 163 ILE B N 1
ATOM 4958 C CA . ILE B 1 163 ? 12.758 -8.227 -2.582 1 98.94 163 ILE B CA 1
ATOM 4959 C C . ILE B 1 163 ? 12.906 -9.664 -2.078 1 98.94 163 ILE B C 1
ATOM 4961 O O . ILE B 1 163 ? 14.023 -10.164 -1.938 1 98.94 163 ILE B O 1
ATOM 4965 N N . ILE B 1 164 ? 11.797 -10.297 -1.784 1 98.88 164 ILE B N 1
ATOM 4966 C CA . ILE B 1 164 ? 11.766 -11.68 -1.312 1 98.88 164 ILE B CA 1
ATOM 4967 C C . ILE B 1 164 ? 10.953 -12.539 -2.277 1 98.88 164 ILE B C 1
ATOM 4969 O O . ILE B 1 164 ? 9.734 -12.68 -2.113 1 98.88 164 ILE B O 1
ATOM 4973 N N . PRO B 1 165 ? 11.578 -13.117 -3.271 1 98.38 165 PRO B N 1
ATOM 4974 C CA . PRO B 1 165 ? 10.891 -13.914 -4.289 1 98.38 165 PRO B CA 1
ATOM 4975 C C . PRO B 1 165 ? 10.664 -15.359 -3.848 1 98.38 165 PRO B C 1
ATOM 4977 O O . PRO B 1 165 ? 11.367 -15.859 -2.963 1 98.38 165 PRO B O 1
ATOM 4980 N N . PRO B 1 166 ? 9.742 -16.016 -4.465 1 97.69 166 PRO B N 1
ATOM 4981 C CA . PRO B 1 166 ? 9.469 -17.422 -4.168 1 97.69 166 PRO B CA 1
ATOM 4982 C C . PRO B 1 166 ? 10.328 -18.375 -5 1 97.69 166 PRO B C 1
ATOM 4984 O O . PRO B 1 166 ? 11.086 -17.938 -5.863 1 97.69 166 PRO B O 1
ATOM 4987 N N . TRP B 1 167 ? 10.133 -19.672 -4.75 1 96.94 167 TRP B N 1
ATOM 4988 C CA . TRP B 1 167 ? 10.93 -20.703 -5.414 1 96.94 167 TRP B CA 1
ATOM 4989 C C . TRP B 1 167 ? 10.227 -21.219 -6.668 1 96.94 167 TRP B C 1
ATOM 4991 O O . TRP B 1 167 ? 10.867 -21.797 -7.551 1 96.94 167 TRP B O 1
ATOM 5001 N N . ASN B 1 168 ? 8.914 -21.109 -6.758 1 94.69 168 ASN B N 1
ATOM 5002 C CA . ASN B 1 168 ? 8.172 -21.844 -7.781 1 94.69 168 ASN B CA 1
ATOM 5003 C C . ASN B 1 168 ? 8.203 -21.109 -9.117 1 94.69 168 ASN B C 1
ATOM 5005 O O . ASN B 1 168 ? 7.879 -21.703 -10.156 1 94.69 168 ASN B O 1
ATOM 5009 N N . GLY B 1 169 ? 8.406 -19.922 -9.195 1 95.75 169 GLY B N 1
ATOM 5010 C CA . GLY B 1 169 ? 8.766 -19.125 -10.359 1 95.75 169 GLY B CA 1
ATOM 5011 C C . GLY B 1 169 ? 10.156 -18.547 -10.281 1 95.75 169 GLY B C 1
ATOM 5012 O O . GLY B 1 169 ? 10.352 -17.344 -10.469 1 95.75 169 GLY B O 1
ATOM 5013 N N . ALA B 1 170 ? 11.086 -19.422 -10.195 1 97.38 170 ALA B N 1
ATOM 5014 C CA . ALA B 1 170 ? 12.414 -19.078 -9.695 1 97.38 170 ALA B CA 1
ATOM 5015 C C . ALA B 1 170 ? 13.141 -18.141 -10.664 1 97.38 170 ALA B C 1
ATOM 5017 O O . ALA B 1 170 ? 14.133 -17.516 -10.305 1 97.38 170 ALA B O 1
ATOM 5018 N N . VAL B 1 171 ? 12.688 -18.078 -11.906 1 97.94 171 VAL B N 1
ATOM 5019 C CA . VAL B 1 171 ? 13.328 -17.203 -12.867 1 97.94 171 VAL B CA 1
ATOM 5020 C C . VAL B 1 171 ? 12.398 -16.031 -13.203 1 97.94 171 VAL B C 1
ATOM 5022 O O . VAL B 1 171 ? 12.781 -14.867 -13.078 1 97.94 171 VAL B O 1
ATOM 5025 N N . ILE B 1 172 ? 11.133 -16.328 -13.477 1 96.62 172 ILE B N 1
ATOM 5026 C CA . ILE B 1 172 ? 10.164 -15.344 -13.945 1 96.62 172 ILE B CA 1
ATOM 5027 C C . ILE B 1 172 ? 9.93 -14.297 -12.859 1 96.62 172 ILE B C 1
ATOM 5029 O O . ILE B 1 172 ? 10.078 -13.094 -13.094 1 96.62 172 ILE B O 1
ATOM 5033 N N . LEU B 1 173 ? 9.633 -14.727 -11.672 1 97.81 173 LEU B N 1
ATOM 5034 C CA . LEU B 1 173 ? 9.133 -13.82 -10.641 1 97.81 173 LEU B CA 1
ATOM 5035 C C . LEU B 1 173 ? 10.25 -12.938 -10.102 1 97.81 173 LEU B C 1
ATOM 5037 O O . LEU B 1 173 ? 10.086 -11.719 -9.992 1 97.81 173 LEU B O 1
ATOM 5041 N N . PRO B 1 174 ? 11.469 -13.477 -9.836 1 98.38 174 PRO B N 1
ATOM 5042 C CA . PRO B 1 174 ? 12.539 -12.57 -9.406 1 98.38 174 PRO B CA 1
ATOM 5043 C C . PRO B 1 174 ? 13.016 -11.648 -10.523 1 98.38 174 PRO B C 1
ATOM 5045 O O . PRO B 1 174 ? 13.375 -10.5 -10.273 1 98.38 174 PRO B O 1
ATOM 5048 N N . SER B 1 175 ? 13.062 -12.148 -11.758 1 98.25 175 SER B N 1
ATOM 5049 C CA . SER B 1 175 ? 13.461 -11.289 -12.867 1 98.25 175 SER B CA 1
ATOM 5050 C C . SER B 1 175 ? 12.508 -10.109 -13.023 1 98.25 175 SER B C 1
ATOM 5052 O O . SER B 1 175 ? 12.938 -8.977 -13.25 1 98.25 175 SER B O 1
ATOM 5054 N N . ARG B 1 176 ? 11.25 -10.453 -12.914 1 97.81 176 ARG B N 1
ATOM 5055 C CA . ARG B 1 176 ? 10.211 -9.422 -12.969 1 97.81 176 ARG B CA 1
ATOM 5056 C C . ARG B 1 176 ? 10.398 -8.398 -11.859 1 97.81 176 ARG B C 1
ATOM 5058 O O . ARG B 1 176 ? 10.43 -7.195 -12.117 1 97.81 176 ARG B O 1
ATOM 5065 N N . ALA B 1 177 ? 10.586 -8.852 -10.648 1 98.56 177 ALA B N 1
ATOM 5066 C CA . ALA B 1 177 ? 10.711 -7.977 -9.484 1 98.56 177 ALA B CA 1
ATOM 5067 C C . ALA B 1 177 ? 11.961 -7.113 -9.578 1 98.56 177 ALA B C 1
ATOM 5069 O O . ALA B 1 177 ? 11.906 -5.902 -9.359 1 98.56 177 ALA B O 1
ATOM 5070 N N . ILE B 1 178 ? 13.086 -7.723 -9.945 1 98.81 178 ILE B N 1
ATOM 5071 C CA . ILE B 1 178 ? 14.367 -7.035 -10.039 1 98.81 178 ILE B CA 1
ATOM 5072 C C . ILE B 1 178 ? 14.297 -5.945 -11.109 1 98.81 178 ILE B C 1
ATOM 5074 O O . ILE B 1 178 ? 14.688 -4.801 -10.867 1 98.81 178 ILE B O 1
ATOM 5078 N N . SER B 1 179 ? 13.766 -6.293 -12.25 1 98.75 179 SER B N 1
ATOM 5079 C CA . SER B 1 179 ? 13.75 -5.348 -13.359 1 98.75 179 SER B CA 1
ATOM 5080 C C . SER B 1 179 ? 12.852 -4.156 -13.062 1 98.75 179 SER B C 1
ATOM 5082 O O . SER B 1 179 ? 13.18 -3.02 -13.406 1 98.75 179 SER B O 1
ATOM 5084 N N . MET B 1 180 ? 11.68 -4.391 -12.445 1 98.56 180 MET B N 1
ATOM 5085 C CA . MET B 1 180 ? 10.766 -3.305 -12.102 1 98.56 180 MET B CA 1
ATOM 5086 C C . MET B 1 180 ? 11.43 -2.305 -11.164 1 98.56 180 MET B C 1
ATOM 5088 O O . MET B 1 180 ? 11.352 -1.095 -11.383 1 98.56 180 MET B O 1
ATOM 5092 N N . ALA B 1 181 ? 12.141 -2.803 -10.164 1 98.75 181 ALA B N 1
ATOM 5093 C CA . ALA B 1 181 ? 12.82 -1.945 -9.195 1 98.75 181 ALA B CA 1
ATOM 5094 C C . ALA B 1 181 ? 13.961 -1.169 -9.852 1 98.75 181 ALA B C 1
ATOM 5096 O O . ALA B 1 181 ? 14.078 0.044 -9.656 1 98.75 181 ALA B O 1
ATOM 5097 N N . LEU B 1 182 ? 14.766 -1.855 -10.641 1 98.75 182 LEU B N 1
ATOM 5098 C CA . LEU B 1 182 ? 15.898 -1.216 -11.297 1 98.75 182 LEU B CA 1
ATOM 5099 C C 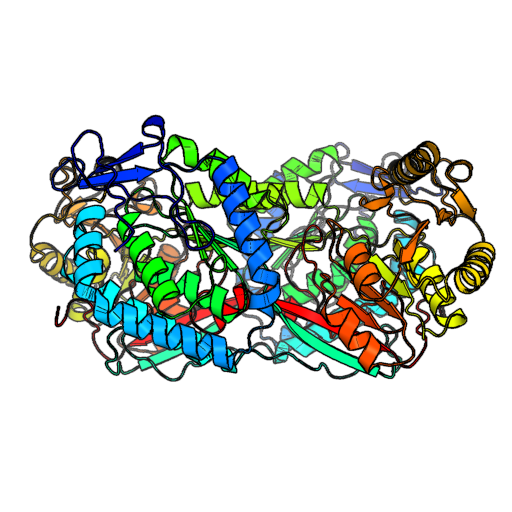. LEU B 1 182 ? 15.422 -0.147 -12.273 1 98.75 182 LEU B C 1
ATOM 5101 O O . LEU B 1 182 ? 16.016 0.927 -12.367 1 98.75 182 LEU B O 1
ATOM 5105 N N . ALA B 1 183 ? 14.367 -0.481 -13.008 1 98.31 183 ALA B N 1
ATOM 5106 C CA . ALA B 1 183 ? 13.82 0.458 -13.992 1 98.31 183 ALA B CA 1
ATOM 5107 C C . ALA B 1 183 ? 13.391 1.758 -13.32 1 98.31 183 ALA B C 1
ATOM 5109 O O . ALA B 1 183 ? 13.523 2.838 -13.898 1 98.31 183 ALA B O 1
ATOM 5110 N N . ALA B 1 184 ? 12.891 1.688 -12.141 1 97.5 184 ALA B N 1
ATOM 5111 C CA . ALA B 1 184 ? 12.438 2.861 -11.398 1 97.5 184 ALA B CA 1
ATOM 5112 C C . ALA B 1 184 ? 13.625 3.66 -10.859 1 97.5 184 ALA B C 1
ATOM 5114 O O . ALA B 1 184 ? 13.469 4.82 -10.469 1 97.5 184 ALA B O 1
ATOM 5115 N N . GLY B 1 185 ? 14.797 3.021 -10.75 1 98 185 GLY B N 1
ATOM 5116 C CA . GLY B 1 185 ? 15.984 3.662 -10.195 1 98 185 GLY B CA 1
ATOM 5117 C C . GLY B 1 185 ? 16.281 3.23 -8.773 1 98 185 GLY B C 1
ATOM 5118 O O . GLY B 1 185 ? 17.062 3.879 -8.078 1 98 185 GLY B O 1
ATOM 5119 N N . CYS B 1 186 ? 15.68 2.172 -8.297 1 98.75 186 CYS B N 1
ATOM 5120 C CA . CYS B 1 186 ? 15.906 1.65 -6.953 1 98.75 186 CYS B CA 1
ATOM 5121 C C . CYS B 1 186 ? 17.109 0.725 -6.926 1 98.75 186 CYS B C 1
ATOM 5123 O O . CYS B 1 186 ? 17.547 0.225 -7.965 1 98.75 186 CYS B O 1
ATOM 5125 N N . THR B 1 187 ? 17.656 0.542 -5.77 1 98.88 187 THR B N 1
ATOM 5126 C CA . THR B 1 187 ? 18.625 -0.52 -5.523 1 98.88 187 THR B CA 1
ATOM 5127 C C . THR B 1 187 ? 18 -1.633 -4.68 1 98.88 187 THR B C 1
ATOM 5129 O O . THR B 1 187 ? 16.922 -1.457 -4.109 1 98.88 187 THR B O 1
ATOM 5132 N N . ILE B 1 188 ? 18.703 -2.789 -4.672 1 98.88 188 ILE B N 1
ATOM 5133 C CA . ILE B 1 188 ? 17.969 -3.977 -4.25 1 98.88 188 ILE B CA 1
ATOM 5134 C C . ILE B 1 188 ? 18.812 -4.773 -3.25 1 98.88 188 ILE B C 1
ATOM 5136 O O . ILE B 1 188 ? 20.016 -4.949 -3.439 1 98.88 188 ILE B O 1
ATOM 5140 N N . VAL B 1 189 ? 18.203 -5.203 -2.205 1 98.94 189 VAL B N 1
ATOM 5141 C CA . VAL B 1 189 ? 18.609 -6.371 -1.432 1 98.94 189 VAL B CA 1
ATOM 5142 C C . VAL B 1 189 ? 17.656 -7.535 -1.709 1 98.94 189 VAL B C 1
ATOM 5144 O O . VAL B 1 189 ? 16.484 -7.488 -1.331 1 98.94 189 VAL B O 1
ATOM 5147 N N . LEU B 1 190 ? 18.156 -8.5 -2.416 1 98.88 190 LEU B N 1
ATOM 5148 C CA . LEU B 1 190 ? 17.375 -9.695 -2.736 1 98.88 190 LEU B CA 1
ATOM 5149 C C . LEU B 1 190 ? 17.594 -10.781 -1.693 1 98.88 190 LEU B C 1
ATOM 5151 O O . LEU B 1 190 ? 18.734 -11.211 -1.461 1 98.88 190 LEU B O 1
ATOM 5155 N N . LYS B 1 191 ? 16.609 -11.156 -1.019 1 98.81 191 LYS B N 1
ATOM 5156 C CA . LYS B 1 191 ? 16.703 -12.328 -0.146 1 98.81 191 LYS B CA 1
ATOM 5157 C C . LYS B 1 191 ? 16.188 -13.578 -0.848 1 98.81 191 LYS B C 1
ATOM 5159 O O . LYS B 1 191 ? 14.977 -13.82 -0.878 1 98.81 191 LYS B O 1
ATOM 5164 N N . ALA B 1 192 ? 17.031 -14.336 -1.284 1 98.44 192 ALA B N 1
ATOM 5165 C CA . ALA B 1 192 ? 16.734 -15.523 -2.086 1 98.44 192 ALA B CA 1
ATOM 5166 C C . ALA B 1 192 ? 16 -16.578 -1.254 1 98.44 192 ALA B C 1
ATOM 5168 O O . ALA B 1 192 ? 16.172 -16.641 -0.033 1 98.44 192 ALA B O 1
ATOM 5169 N N . SER B 1 193 ? 15.172 -17.344 -1.946 1 98.06 193 SER B N 1
ATOM 5170 C CA . SER B 1 193 ? 14.539 -18.484 -1.297 1 98.06 193 SER B CA 1
ATOM 5171 C C . SER B 1 193 ? 15.57 -19.5 -0.824 1 98.06 193 SER B C 1
ATOM 5173 O O . SER B 1 193 ? 16.547 -19.781 -1.525 1 98.06 193 SER B O 1
ATOM 5175 N N . GLU B 1 194 ? 15.336 -20.062 0.29 1 97.06 194 GLU B N 1
ATOM 5176 C CA . GLU B 1 194 ? 16.219 -21.094 0.83 1 97.06 194 GLU B CA 1
ATOM 5177 C C . GLU B 1 194 ? 16.188 -22.359 -0.021 1 97.06 194 GLU B C 1
ATOM 5179 O O . GLU B 1 194 ? 17.078 -23.203 0.082 1 97.06 194 GLU B O 1
ATOM 5184 N N . LEU B 1 195 ? 15.211 -22.438 -0.922 1 96.75 195 LEU B N 1
ATOM 5185 C CA . LEU B 1 195 ? 15.008 -23.656 -1.697 1 96.75 195 LEU B CA 1
ATOM 5186 C C . LEU B 1 195 ? 15.711 -23.562 -3.047 1 96.75 195 LEU B C 1
ATOM 5188 O O . LEU B 1 195 ? 15.922 -24.578 -3.713 1 96.75 195 LEU B O 1
ATOM 5192 N N . CYS B 1 196 ? 16.078 -22.297 -3.41 1 96.81 196 CYS B N 1
ATOM 5193 C CA . CYS B 1 196 ? 16.734 -22.203 -4.711 1 96.81 196 CYS B CA 1
ATOM 5194 C C . CYS B 1 196 ? 17.719 -21.031 -4.746 1 96.81 196 CYS B C 1
ATOM 5196 O O . CYS B 1 196 ? 17.656 -20.203 -5.648 1 96.81 196 CYS B O 1
ATOM 5198 N N . PRO B 1 197 ? 18.625 -20.953 -3.838 1 97.06 197 PRO B N 1
ATOM 5199 C CA . PRO B 1 197 ? 19.562 -19.828 -3.783 1 97.06 197 PRO B CA 1
ATOM 5200 C C . PRO B 1 197 ? 20.5 -19.797 -4.988 1 97.06 197 PRO B C 1
ATOM 5202 O O . PRO B 1 197 ? 20.938 -18.719 -5.406 1 97.06 197 PRO B O 1
ATOM 5205 N N . GLN B 1 198 ? 20.844 -20.938 -5.551 1 95.88 198 GLN B N 1
ATOM 5206 C CA . GLN B 1 198 ? 21.734 -20.984 -6.711 1 95.88 198 GLN B CA 1
ATOM 5207 C C . GLN B 1 198 ? 21.062 -20.391 -7.941 1 95.88 198 GLN B C 1
ATOM 5209 O O . GLN B 1 198 ? 21.656 -19.609 -8.672 1 95.88 198 GLN B O 1
ATOM 5214 N N . THR B 1 199 ? 19.844 -20.797 -8.156 1 97.31 199 THR B N 1
ATOM 5215 C CA . THR B 1 199 ? 19.094 -20.25 -9.289 1 97.31 199 THR B CA 1
ATOM 5216 C C . THR B 1 199 ? 18.969 -18.734 -9.164 1 97.31 199 THR B C 1
ATOM 5218 O O . THR B 1 199 ? 19.234 -18 -10.125 1 97.31 199 THR B O 1
ATOM 5221 N N . HIS B 1 200 ? 18.594 -18.203 -8.008 1 98.12 200 HIS B N 1
ATOM 5222 C CA . HIS B 1 200 ? 18.469 -16.781 -7.793 1 98.12 200 HIS B CA 1
ATOM 5223 C C . HIS B 1 200 ? 19.828 -16.078 -7.945 1 98.12 200 HIS B C 1
ATOM 5225 O O . HIS B 1 200 ? 19.891 -14.961 -8.477 1 98.12 200 HIS B O 1
ATOM 5231 N N . GLY B 1 201 ? 20.859 -16.719 -7.461 1 96.5 201 GLY B N 1
ATOM 5232 C CA . GLY B 1 201 ? 22.203 -16.172 -7.613 1 96.5 201 GLY B CA 1
ATOM 5233 C C . GLY B 1 201 ? 22.609 -16.016 -9.062 1 96.5 201 GLY B C 1
ATOM 5234 O O . GLY B 1 201 ? 23.219 -15 -9.43 1 96.5 201 GLY B O 1
ATOM 5235 N N . LEU B 1 202 ? 22.297 -17.031 -9.859 1 96.31 202 LEU B N 1
ATOM 5236 C CA . LEU B 1 202 ? 22.625 -16.984 -11.281 1 96.31 202 LEU B CA 1
ATOM 5237 C C . LEU B 1 202 ? 21.922 -15.812 -11.953 1 96.31 202 LEU B C 1
ATOM 5239 O O . LEU B 1 202 ? 22.484 -15.164 -12.844 1 96.31 202 LEU B O 1
ATOM 5243 N N . LEU B 1 203 ? 20.672 -15.516 -11.547 1 97 203 LEU B N 1
ATOM 5244 C CA . LEU B 1 203 ? 19.953 -14.375 -12.094 1 97 203 LEU B CA 1
ATOM 5245 C C . LEU B 1 203 ? 20.688 -13.07 -11.797 1 97 203 LEU B C 1
ATOM 5247 O O . LEU B 1 203 ? 20.875 -12.25 -12.688 1 97 203 LEU B O 1
ATOM 5251 N N . VAL B 1 204 ? 21.078 -12.898 -10.555 1 96.44 204 VAL B N 1
ATOM 5252 C CA . VAL B 1 204 ? 21.75 -11.68 -10.141 1 96.44 204 VAL B CA 1
ATOM 5253 C C . VAL B 1 204 ? 23.078 -11.539 -10.906 1 96.44 204 VAL B C 1
ATOM 5255 O O . VAL B 1 204 ? 23.438 -10.438 -11.336 1 96.44 204 VAL B O 1
ATOM 5258 N N . GLU B 1 205 ? 23.75 -12.672 -11.109 1 95.88 205 GLU B N 1
ATOM 5259 C CA . GLU B 1 205 ? 24.984 -12.672 -11.891 1 95.88 205 GLU B CA 1
ATOM 5260 C C . GLU B 1 205 ? 24.75 -12.164 -13.312 1 95.88 205 GLU B C 1
ATOM 5262 O O . GLU B 1 205 ? 25.578 -11.438 -13.859 1 95.88 205 GLU B O 1
ATOM 5267 N N . CYS B 1 206 ? 23.641 -12.578 -13.883 1 97.38 206 CYS B N 1
ATOM 5268 C CA . CYS B 1 206 ? 23.312 -12.125 -15.227 1 97.38 206 CYS B CA 1
ATOM 5269 C C . CYS B 1 206 ? 23.141 -10.609 -15.266 1 97.38 206 CYS B C 1
ATOM 5271 O O . CYS B 1 206 ? 23.594 -9.953 -16.203 1 97.38 206 CYS B O 1
ATOM 5273 N N . PHE B 1 207 ? 22.484 -10.031 -14.281 1 97.88 207 PHE B N 1
ATOM 5274 C CA . PHE B 1 207 ? 22.312 -8.586 -14.203 1 97.88 207 PHE B CA 1
ATOM 5275 C C . PHE B 1 207 ? 23.641 -7.887 -14.016 1 97.88 207 PHE B C 1
ATOM 5277 O O . PHE B 1 207 ? 23.891 -6.84 -14.617 1 97.88 207 PHE B O 1
ATOM 5284 N N . GLU B 1 208 ? 24.5 -8.453 -13.219 1 96.12 208 GLU B N 1
ATOM 5285 C CA . GLU B 1 208 ? 25.828 -7.871 -13.016 1 96.12 208 GLU B CA 1
ATOM 5286 C C . GLU B 1 208 ? 26.656 -7.93 -14.289 1 96.12 208 GLU B C 1
ATOM 5288 O O . GLU B 1 208 ? 27.359 -6.969 -14.625 1 96.12 208 GLU B O 1
ATOM 5293 N N . GLU B 1 209 ? 26.609 -9.086 -14.93 1 96.81 209 GLU B N 1
ATOM 5294 C CA . GLU B 1 209 ? 27.312 -9.25 -16.188 1 96.81 209 GLU B CA 1
ATOM 5295 C C . GLU B 1 209 ? 26.844 -8.234 -17.219 1 96.81 209 GLU B C 1
ATOM 5297 O O . GLU B 1 209 ? 27.625 -7.801 -18.078 1 96.81 209 GLU B O 1
ATOM 5302 N N . ALA B 1 210 ? 25.609 -7.836 -17.141 1 98.25 210 ALA B N 1
ATOM 5303 C CA . ALA B 1 210 ? 25.031 -6.852 -18.047 1 98.25 210 ALA B CA 1
ATOM 5304 C C . ALA B 1 210 ? 25.594 -5.461 -17.781 1 98.25 210 ALA B C 1
ATOM 5306 O O . ALA B 1 210 ? 25.422 -4.551 -18.594 1 98.25 210 ALA B O 1
ATOM 5307 N N . GLY B 1 211 ? 26.219 -5.273 -16.625 1 98.06 211 GLY B N 1
ATOM 5308 C CA . GLY B 1 211 ? 26.859 -4 -16.328 1 98.06 211 GLY B CA 1
ATOM 5309 C C . GLY B 1 211 ? 26.188 -3.246 -15.195 1 98.06 211 GLY B C 1
ATOM 5310 O O . GLY B 1 211 ? 26.531 -2.096 -14.922 1 98.06 211 GLY B O 1
ATOM 5311 N N . ILE B 1 212 ? 25.219 -3.869 -14.531 1 98.44 212 ILE B N 1
ATOM 5312 C CA . ILE B 1 212 ? 24.656 -3.23 -13.352 1 98.44 212 ILE B CA 1
ATOM 5313 C C . ILE B 1 212 ? 25.75 -2.986 -12.32 1 98.44 212 ILE B C 1
ATOM 5315 O O . ILE B 1 212 ? 26.484 -3.91 -11.953 1 98.44 212 ILE B O 1
ATOM 5319 N N . PRO B 1 213 ? 25.875 -1.8 -11.805 1 98.25 213 PRO B N 1
ATOM 5320 C CA . PRO B 1 213 ? 27 -1.466 -10.922 1 98.25 213 PRO B CA 1
ATOM 5321 C C . PRO B 1 213 ? 26.984 -2.252 -9.617 1 98.25 213 PRO B C 1
ATOM 5323 O O . PRO B 1 213 ? 25.906 -2.686 -9.164 1 98.25 213 PRO B O 1
ATOM 5326 N N . LYS B 1 214 ? 28.172 -2.369 -9.039 1 97.75 214 LYS B N 1
ATOM 5327 C CA . LYS B 1 214 ? 28.312 -3.033 -7.742 1 97.75 214 LYS B CA 1
ATOM 5328 C C . LYS B 1 214 ? 27.422 -2.369 -6.688 1 97.75 214 LYS B C 1
ATOM 5330 O O . LYS B 1 214 ? 27.297 -1.143 -6.656 1 97.75 214 LYS B O 1
ATOM 5335 N N . GLY B 1 215 ? 26.781 -3.166 -5.891 1 98.56 215 GLY B N 1
ATOM 5336 C CA . GLY B 1 215 ? 25.984 -2.664 -4.789 1 98.56 215 GLY B CA 1
ATOM 5337 C C . GLY B 1 215 ? 24.547 -2.379 -5.184 1 98.56 215 GLY B C 1
ATOM 5338 O O . GLY B 1 215 ? 23.672 -2.246 -4.32 1 98.56 215 GLY B O 1
ATOM 5339 N N . VAL B 1 216 ? 24.203 -2.217 -6.48 1 98.88 216 VAL B N 1
ATOM 5340 C CA . VAL B 1 216 ? 22.844 -1.939 -6.93 1 98.88 216 VAL B CA 1
ATOM 5341 C C . VAL B 1 216 ? 21.953 -3.145 -6.648 1 98.88 216 VAL B C 1
ATOM 5343 O O . VAL B 1 216 ? 20.781 -2.986 -6.32 1 98.88 216 VAL B O 1
ATOM 5346 N N . ILE B 1 217 ? 22.531 -4.312 -6.797 1 98.81 217 ILE B N 1
ATOM 5347 C CA . ILE B 1 217 ? 21.875 -5.543 -6.367 1 98.81 217 ILE B CA 1
ATOM 5348 C C . ILE B 1 217 ? 22.766 -6.293 -5.383 1 98.81 217 ILE B C 1
ATOM 5350 O O . ILE B 1 217 ? 23.938 -6.547 -5.672 1 98.81 217 ILE B O 1
ATOM 5354 N N . ASN B 1 218 ? 22.266 -6.547 -4.227 1 98.75 218 ASN B N 1
ATOM 5355 C CA . ASN B 1 218 ? 22.844 -7.445 -3.236 1 98.75 218 ASN B CA 1
ATOM 5356 C C . ASN B 1 218 ? 21.953 -8.648 -2.973 1 98.75 218 ASN B C 1
ATOM 5358 O O . ASN B 1 218 ? 20.719 -8.523 -2.973 1 98.75 218 ASN B O 1
ATOM 5362 N N . ILE B 1 219 ? 22.547 -9.797 -2.797 1 98.62 219 ILE B N 1
ATOM 5363 C CA . ILE B 1 219 ? 21.719 -10.984 -2.596 1 98.62 219 ILE B CA 1
ATOM 5364 C C . ILE B 1 219 ? 22.172 -11.711 -1.328 1 98.62 219 ILE B C 1
ATOM 5366 O O . ILE B 1 219 ? 23.375 -11.922 -1.115 1 98.62 219 ILE B O 1
ATOM 5370 N N . ILE B 1 220 ? 21.234 -11.984 -0.486 1 98.5 220 ILE B N 1
ATOM 5371 C CA . ILE B 1 220 ? 21.422 -12.789 0.715 1 98.5 220 ILE B CA 1
ATOM 5372 C C . ILE B 1 220 ? 20.438 -13.953 0.725 1 98.5 220 ILE B C 1
ATOM 5374 O O . ILE B 1 220 ? 19.469 -13.961 -0.052 1 98.5 220 ILE B O 1
ATOM 5378 N N . GLN B 1 221 ? 20.672 -14.961 1.51 1 98.12 221 GLN B N 1
ATOM 5379 C CA . GLN B 1 221 ? 19.75 -16.062 1.782 1 98.12 221 GLN B CA 1
ATOM 5380 C C . GLN B 1 221 ? 19.922 -16.562 3.215 1 98.12 221 GLN B C 1
ATOM 5382 O O . GLN B 1 221 ? 20.922 -16.281 3.871 1 98.12 221 GLN B O 1
ATOM 5387 N N . THR B 1 222 ? 18.906 -17.234 3.666 1 98.12 222 THR B N 1
ATOM 5388 C CA . THR B 1 222 ? 18.938 -17.766 5.027 1 98.12 222 THR B CA 1
ATOM 5389 C C . THR B 1 222 ? 18.344 -19.172 5.074 1 98.12 222 THR B C 1
ATOM 5391 O O . THR B 1 222 ? 17.531 -19.531 4.234 1 98.12 222 THR B O 1
ATOM 5394 N N . LYS B 1 223 ? 18.875 -19.938 6.039 1 96.88 223 LYS B N 1
ATOM 5395 C CA . LYS B 1 223 ? 18.078 -21.094 6.43 1 96.88 223 LYS B CA 1
ATOM 5396 C C . LYS B 1 223 ? 16.781 -20.672 7.113 1 96.88 223 LYS B C 1
ATOM 5398 O O . LYS B 1 223 ? 16.656 -19.531 7.555 1 96.88 223 LYS B O 1
ATOM 5403 N N . ARG B 1 224 ? 15.891 -21.5 7.207 1 94.38 224 ARG B N 1
ATOM 5404 C CA . ARG B 1 224 ? 14.531 -21.219 7.652 1 94.38 224 ARG B CA 1
ATOM 5405 C C . ARG B 1 224 ? 14.531 -20.578 9.031 1 94.38 224 ARG B C 1
ATOM 5407 O O . ARG B 1 224 ? 13.852 -19.578 9.258 1 94.38 224 ARG B O 1
ATOM 5414 N N . ASP B 1 225 ? 15.281 -21.031 9.969 1 96 225 ASP B N 1
ATOM 5415 C CA . ASP B 1 225 ? 15.242 -20.609 11.359 1 96 225 ASP B CA 1
ATOM 5416 C C . ASP B 1 225 ? 15.812 -19.188 11.523 1 96 225 ASP B C 1
ATOM 5418 O O . ASP B 1 225 ? 15.531 -18.516 12.508 1 96 225 ASP B O 1
ATOM 5422 N N . ASP B 1 226 ? 16.641 -18.766 10.539 1 97.81 226 ASP B N 1
ATOM 5423 C CA . ASP B 1 226 ? 17.266 -17.453 10.609 1 97.81 226 ASP B CA 1
ATOM 5424 C C . ASP B 1 226 ? 16.438 -16.391 9.875 1 97.81 226 ASP B C 1
ATOM 5426 O O . ASP B 1 226 ? 16.688 -15.195 10 1 97.81 226 ASP B O 1
ATOM 5430 N N . ALA B 1 227 ? 15.438 -16.812 9.195 1 98.06 227 ALA B N 1
ATOM 5431 C CA . ALA B 1 227 ? 14.742 -15.969 8.227 1 98.06 227 ALA B CA 1
ATOM 5432 C C . ALA B 1 227 ? 14.086 -14.773 8.914 1 98.06 227 ALA B C 1
ATOM 5434 O O . ALA B 1 227 ? 14.219 -13.633 8.445 1 98.06 227 ALA B O 1
ATOM 5435 N N . ALA B 1 228 ? 13.43 -14.984 10 1 98.06 228 ALA B N 1
ATOM 5436 C CA . ALA B 1 228 ? 12.664 -13.93 10.664 1 98.06 228 ALA B CA 1
ATOM 5437 C C . ALA B 1 228 ? 13.586 -12.797 11.133 1 98.06 228 ALA B C 1
ATOM 5439 O O . ALA B 1 228 ? 13.328 -11.625 10.844 1 98.06 228 ALA B O 1
ATOM 5440 N N . ALA B 1 229 ? 14.672 -13.148 11.82 1 98.5 229 ALA B N 1
ATOM 5441 C CA . ALA B 1 229 ? 15.586 -12.156 12.383 1 98.5 229 ALA B CA 1
ATOM 5442 C C . ALA B 1 229 ? 16.297 -11.375 11.273 1 98.5 229 ALA B C 1
ATOM 5444 O O . ALA B 1 229 ? 16.453 -10.156 11.383 1 98.5 229 ALA B O 1
ATOM 5445 N N . VAL B 1 230 ? 16.734 -12.062 10.242 1 98.69 230 VAL B N 1
ATOM 5446 C CA . VAL B 1 230 ? 17.453 -11.445 9.141 1 98.69 230 VAL B CA 1
ATOM 5447 C C . VAL B 1 230 ? 16.516 -10.523 8.352 1 98.69 230 VAL B C 1
ATOM 5449 O O . VAL B 1 230 ? 16.906 -9.406 7.992 1 98.69 230 VAL B O 1
ATOM 5452 N N . THR B 1 231 ? 15.312 -10.992 8.102 1 98.81 231 THR B N 1
ATOM 5453 C CA . THR B 1 231 ? 14.32 -10.195 7.383 1 98.81 231 THR B CA 1
ATOM 5454 C C . THR B 1 231 ? 13.984 -8.93 8.164 1 98.81 231 THR B C 1
ATOM 5456 O O . THR B 1 231 ? 13.898 -7.844 7.586 1 98.81 231 THR B O 1
ATOM 5459 N N . GLU B 1 232 ? 13.812 -9.047 9.438 1 98.75 232 GLU B N 1
ATOM 5460 C CA . GLU B 1 232 ? 13.492 -7.879 10.25 1 98.75 232 GLU B CA 1
ATOM 5461 C C . GLU B 1 232 ? 14.648 -6.883 10.266 1 98.75 232 GLU B C 1
ATOM 5463 O O . GLU B 1 232 ? 14.43 -5.668 10.25 1 98.75 232 GLU B O 1
ATOM 5468 N N . ALA B 1 233 ? 15.914 -7.406 10.297 1 98.81 233 ALA B N 1
ATOM 5469 C CA . ALA B 1 233 ? 17.078 -6.523 10.258 1 98.81 233 ALA B CA 1
ATOM 5470 C C . ALA B 1 233 ? 17.094 -5.695 8.969 1 98.81 233 ALA B C 1
ATOM 5472 O O . ALA B 1 233 ? 17.422 -4.512 8.992 1 98.81 233 ALA B O 1
ATOM 5473 N N . ALA B 1 234 ? 16.734 -6.309 7.895 1 98.88 234 ALA B N 1
ATOM 5474 C CA . ALA B 1 234 ? 16.672 -5.598 6.621 1 98.88 234 ALA B CA 1
ATOM 5475 C C . ALA B 1 234 ? 15.531 -4.582 6.609 1 98.88 234 ALA B C 1
ATOM 5477 O O . ALA B 1 234 ? 15.734 -3.42 6.242 1 98.88 234 ALA B O 1
ATOM 5478 N N . ILE B 1 235 ? 14.312 -4.984 7.066 1 98.81 235 ILE B N 1
ATOM 5479 C CA . ILE B 1 235 ? 13.125 -4.137 7.023 1 98.81 235 ILE B CA 1
ATOM 5480 C C . ILE B 1 235 ? 13.328 -2.922 7.926 1 98.81 235 ILE B C 1
ATOM 5482 O O . ILE B 1 235 ? 12.938 -1.807 7.57 1 98.81 235 ILE B O 1
ATOM 5486 N N . SER B 1 236 ? 13.938 -3.127 9.07 1 98.31 236 SER B N 1
ATOM 5487 C CA . SER B 1 236 ? 14.078 -2.055 10.055 1 98.31 236 SER B CA 1
ATOM 5488 C C . SER B 1 236 ? 15.164 -1.066 9.641 1 98.31 236 SER B C 1
ATOM 5490 O O . SER B 1 236 ? 15.266 0.023 10.211 1 98.31 236 SER B O 1
ATOM 5492 N N . HIS B 1 237 ? 16.031 -1.438 8.656 1 98.56 237 HIS B N 1
ATOM 5493 C CA . HIS B 1 237 ? 17.094 -0.552 8.203 1 98.56 237 HIS B CA 1
ATOM 5494 C C . HIS B 1 237 ? 16.531 0.745 7.637 1 98.56 237 HIS B C 1
ATOM 5496 O O . HIS B 1 237 ? 15.617 0.718 6.812 1 98.56 237 HIS B O 1
ATOM 5502 N N . LYS B 1 238 ? 17.078 1.881 7.93 1 96.06 238 LYS B N 1
ATOM 5503 C CA . LYS B 1 238 ? 16.531 3.191 7.605 1 96.06 238 LYS B CA 1
ATOM 5504 C C . LYS B 1 238 ? 16.516 3.426 6.098 1 96.06 238 LYS B C 1
ATOM 5506 O O . LYS B 1 238 ? 15.688 4.172 5.582 1 96.06 238 LYS B O 1
ATOM 5511 N N . ALA B 1 239 ? 17.438 2.752 5.395 1 97.06 239 ALA B N 1
ATOM 5512 C CA . ALA B 1 239 ? 17.547 2.992 3.959 1 97.06 239 ALA B CA 1
ATOM 5513 C C . ALA B 1 239 ? 16.5 2.203 3.186 1 97.06 239 ALA B C 1
ATOM 5515 O O . ALA B 1 239 ? 16.188 2.535 2.041 1 97.06 239 ALA B O 1
ATOM 5516 N N . VAL B 1 240 ? 16.016 1.111 3.785 1 98.69 240 VAL B N 1
ATOM 5517 C CA . VAL B 1 240 ? 15 0.313 3.102 1 98.69 240 VAL B CA 1
ATOM 5518 C C . VAL B 1 240 ? 13.664 1.049 3.121 1 98.69 240 VAL B C 1
ATOM 5520 O O . VAL B 1 240 ? 13.18 1.449 4.184 1 98.69 240 VAL B O 1
ATOM 5523 N N . ARG B 1 241 ? 13.141 1.198 1.93 1 98.38 241 ARG B N 1
ATOM 5524 C CA . ARG B 1 241 ? 11.977 2.07 1.819 1 98.38 241 ARG B CA 1
ATOM 5525 C C . ARG B 1 241 ? 10.734 1.278 1.408 1 98.38 241 ARG B C 1
ATOM 5527 O O . ARG B 1 241 ? 9.609 1.768 1.532 1 98.38 241 ARG B O 1
ATOM 5534 N N . LYS B 1 242 ? 10.906 0.109 0.966 1 98.5 242 LYS B N 1
ATOM 5535 C CA . LYS B 1 242 ? 9.781 -0.725 0.541 1 98.5 242 LYS B CA 1
ATOM 5536 C C . LYS B 1 242 ? 10.18 -2.199 0.505 1 98.5 242 LYS B C 1
ATOM 5538 O O . LYS B 1 242 ? 11.352 -2.529 0.316 1 98.5 242 LYS B O 1
ATOM 5543 N N . VAL B 1 243 ? 9.203 -3.076 0.666 1 98.88 243 VAL B N 1
ATOM 5544 C CA . VAL B 1 243 ? 9.398 -4.52 0.595 1 98.88 243 VAL B CA 1
ATOM 5545 C C . VAL B 1 243 ? 8.5 -5.109 -0.493 1 98.88 243 VAL B C 1
ATOM 5547 O O . VAL B 1 243 ? 7.359 -4.68 -0.663 1 98.88 243 VAL B O 1
ATOM 5550 N N . ASP B 1 244 ? 9 -5.965 -1.322 1 98.81 244 ASP B N 1
ATOM 5551 C CA . ASP B 1 244 ? 8.273 -6.766 -2.301 1 98.81 244 ASP B CA 1
ATOM 5552 C C . ASP B 1 244 ? 8.328 -8.25 -1.948 1 98.81 244 ASP B C 1
ATOM 5554 O O . ASP B 1 244 ? 9.398 -8.859 -1.957 1 98.81 244 ASP B O 1
ATOM 5558 N N . PHE B 1 245 ? 7.203 -8.789 -1.559 1 98.81 245 PHE B N 1
ATOM 5559 C CA . PHE B 1 245 ? 7.152 -10.18 -1.137 1 98.81 245 PHE B CA 1
ATOM 5560 C C . PHE B 1 245 ? 6.195 -10.984 -2.012 1 98.81 245 PHE B C 1
ATOM 5562 O O . PHE B 1 245 ? 5.047 -10.578 -2.213 1 98.81 245 PHE B O 1
ATOM 5569 N N . ILE B 1 246 ? 6.598 -12.047 -2.521 1 98.44 246 ILE B N 1
ATOM 5570 C CA . ILE B 1 246 ? 5.762 -13.047 -3.182 1 98.44 246 ILE B CA 1
ATOM 5571 C C . ILE B 1 246 ? 5.875 -14.383 -2.451 1 98.44 246 ILE B C 1
ATOM 5573 O O . ILE B 1 246 ? 6.969 -14.93 -2.32 1 98.44 246 ILE B O 1
ATOM 5577 N N . GLY B 1 247 ? 4.781 -14.898 -1.935 1 97.5 247 GLY B N 1
ATOM 5578 C CA . GLY B 1 247 ? 4.816 -16.141 -1.19 1 97.5 247 GLY B CA 1
ATOM 5579 C C . GLY B 1 247 ? 3.492 -16.484 -0.537 1 97.5 247 GLY B C 1
ATOM 5580 O O . GLY B 1 247 ? 2.428 -16.172 -1.068 1 97.5 247 GLY B O 1
ATOM 5581 N N . SER B 1 248 ? 3.549 -17.234 0.563 1 96.56 248 SER B N 1
ATOM 5582 C CA . SER B 1 248 ? 2.336 -17.719 1.214 1 96.56 248 SER B CA 1
ATOM 5583 C C . SER B 1 248 ? 1.653 -16.609 2.012 1 96.56 248 SER B C 1
ATOM 5585 O O . SER B 1 248 ? 2.289 -15.625 2.383 1 96.56 248 SER B O 1
ATOM 5587 N N . ARG B 1 249 ? 0.385 -16.766 2.291 1 96.25 249 ARG B N 1
ATOM 5588 C CA . ARG B 1 249 ? -0.399 -15.82 3.082 1 96.25 249 ARG B CA 1
ATOM 5589 C C . ARG B 1 249 ? 0.149 -15.703 4.5 1 96.25 249 ARG B C 1
ATOM 5591 O O . ARG B 1 249 ? 0.251 -14.602 5.043 1 96.25 249 ARG B O 1
ATOM 5598 N N . ALA B 1 250 ? 0.48 -16.828 5.043 1 96.44 250 ALA B N 1
ATOM 5599 C CA . ALA B 1 250 ? 0.966 -16.844 6.422 1 96.44 250 ALA B CA 1
ATOM 5600 C C . ALA B 1 250 ? 2.24 -16.016 6.562 1 96.44 250 ALA B C 1
ATOM 5602 O O . ALA B 1 250 ? 2.359 -15.203 7.48 1 96.44 250 ALA B O 1
ATOM 5603 N N . VAL B 1 251 ? 3.199 -16.234 5.656 1 97.44 251 VAL B N 1
ATOM 5604 C CA . VAL B 1 251 ? 4.461 -15.5 5.711 1 97.44 251 VAL B CA 1
ATOM 5605 C C . VAL B 1 251 ? 4.227 -14.039 5.344 1 97.44 251 VAL B C 1
ATOM 5607 O O . VAL B 1 251 ? 4.824 -13.141 5.938 1 97.44 251 VAL B O 1
ATOM 5610 N N . GLY B 1 252 ? 3.326 -13.836 4.32 1 98.31 252 GLY B N 1
ATOM 5611 C CA . GLY B 1 252 ? 2.969 -12.469 3.967 1 98.31 252 GLY B CA 1
ATOM 5612 C C . GLY B 1 252 ? 2.432 -11.672 5.137 1 98.31 252 GLY B C 1
ATOM 5613 O O . GLY B 1 252 ? 2.795 -10.508 5.32 1 98.31 252 GLY B O 1
ATOM 5614 N N . SER B 1 253 ? 1.567 -12.281 5.93 1 98.5 253 SER B N 1
ATOM 5615 C CA . SER B 1 253 ? 1.008 -11.641 7.113 1 98.5 253 SER B CA 1
ATOM 5616 C C . SER B 1 253 ? 2.1 -11.289 8.117 1 98.5 253 SER B C 1
ATOM 5618 O O . SER B 1 253 ? 2.121 -10.18 8.656 1 98.5 253 SER B O 1
ATOM 5620 N N . LYS B 1 254 ? 3.01 -12.164 8.328 1 98.5 254 LYS B N 1
ATOM 5621 C CA . LYS B 1 254 ? 4.094 -11.953 9.281 1 98.5 254 LYS B CA 1
ATOM 5622 C C . LYS B 1 254 ? 5.02 -10.828 8.828 1 98.5 254 LYS B C 1
ATOM 5624 O O . LYS B 1 254 ? 5.363 -9.938 9.609 1 98.5 254 LYS B O 1
ATOM 5629 N N . ILE B 1 255 ? 5.453 -10.898 7.547 1 98.75 255 ILE B N 1
ATOM 5630 C CA . ILE B 1 255 ? 6.344 -9.867 7.012 1 98.75 255 ILE B CA 1
ATOM 5631 C C . ILE B 1 255 ? 5.629 -8.516 7.012 1 98.75 255 ILE B C 1
ATOM 5633 O O . ILE B 1 255 ? 6.23 -7.492 7.336 1 98.75 255 ILE B O 1
ATOM 5637 N N . GLY B 1 256 ? 4.316 -8.57 6.645 1 98.75 256 GLY B N 1
ATOM 5638 C CA . GLY B 1 256 ? 3.527 -7.348 6.676 1 98.75 256 GLY B CA 1
ATOM 5639 C C . GLY B 1 256 ? 3.482 -6.703 8.047 1 98.75 256 GLY B C 1
ATOM 5640 O O . GLY B 1 256 ? 3.543 -5.477 8.164 1 98.75 256 GLY B O 1
ATOM 5641 N N . GLN B 1 257 ? 3.33 -7.504 9.07 1 98.81 257 GLN B N 1
ATOM 5642 C CA . GLN B 1 257 ? 3.305 -6.988 10.438 1 98.81 257 GLN B CA 1
ATOM 5643 C C . GLN B 1 257 ? 4.629 -6.32 10.797 1 98.81 257 GLN B C 1
ATOM 5645 O O . GLN B 1 257 ? 4.645 -5.27 11.438 1 98.81 257 GLN B O 1
ATOM 5650 N N . VAL B 1 258 ? 5.773 -6.926 10.383 1 98.81 258 VAL B N 1
ATOM 5651 C CA . VAL B 1 258 ? 7.082 -6.328 10.617 1 98.81 258 VAL B CA 1
ATOM 5652 C C . VAL B 1 258 ? 7.203 -5.02 9.844 1 98.81 258 VAL B C 1
ATOM 5654 O O . VAL B 1 258 ? 7.695 -4.02 10.375 1 98.81 258 VAL B O 1
ATOM 5657 N N . CYS B 1 259 ? 6.75 -5.051 8.602 1 98.81 259 CYS B N 1
ATOM 5658 C CA . CYS B 1 259 ? 6.758 -3.84 7.789 1 98.81 259 CYS B CA 1
ATOM 5659 C C . CYS B 1 259 ? 5.973 -2.725 8.469 1 98.81 259 CYS B C 1
ATOM 5661 O O . CYS B 1 259 ? 6.441 -1.587 8.539 1 98.81 259 CYS B O 1
ATOM 5663 N N . ALA B 1 260 ? 4.785 -3.055 8.953 1 98.56 260 ALA B N 1
ATOM 5664 C CA . ALA B 1 260 ? 3.939 -2.066 9.617 1 98.56 260 ALA B CA 1
ATOM 5665 C C . ALA B 1 260 ? 4.609 -1.532 10.883 1 98.56 260 ALA B C 1
ATOM 5667 O O . ALA B 1 260 ? 4.523 -0.339 11.18 1 98.56 260 ALA B O 1
ATOM 5668 N N . LYS B 1 261 ? 5.262 -2.414 11.625 1 98.44 261 LYS B N 1
ATOM 5669 C CA . LYS B 1 261 ? 5.98 -2.033 12.844 1 98.44 261 LYS B CA 1
ATOM 5670 C C . LYS B 1 261 ? 6.984 -0.918 12.555 1 98.44 261 LYS B C 1
ATOM 5672 O O . LYS B 1 261 ? 7.125 0.012 13.352 1 98.44 261 LYS B O 1
ATOM 5677 N N . TYR B 1 262 ? 7.621 -0.979 11.391 1 98.31 262 TYR B N 1
ATOM 5678 C CA . TYR B 1 262 ? 8.672 -0.023 11.062 1 98.31 262 TYR B CA 1
ATOM 5679 C C . TYR B 1 262 ? 8.211 0.95 9.984 1 98.31 262 TYR B C 1
ATOM 5681 O O . TYR B 1 262 ? 9.016 1.665 9.391 1 98.31 262 TYR B O 1
ATOM 5689 N N . LEU B 1 263 ? 6.934 0.905 9.656 1 97.94 263 LEU B N 1
ATOM 5690 C CA . LEU B 1 263 ? 6.266 1.816 8.734 1 97.94 263 LEU B CA 1
ATOM 5691 C C . LEU B 1 263 ? 6.902 1.75 7.348 1 97.94 263 LEU B C 1
ATOM 5693 O O . LEU B 1 263 ? 7.262 2.781 6.777 1 97.94 263 LEU B O 1
ATOM 5697 N N . LYS B 1 264 ? 7.008 0.54 6.84 1 98.12 264 LYS B N 1
ATOM 5698 C CA . LYS B 1 264 ? 7.469 0.277 5.48 1 98.12 264 LYS B CA 1
ATOM 5699 C C . LYS B 1 264 ? 6.328 -0.239 4.605 1 98.12 264 LYS B C 1
ATOM 5701 O O . LYS B 1 264 ? 5.672 -1.224 4.949 1 98.12 264 LYS B O 1
ATOM 5706 N N . PRO B 1 265 ? 6.031 0.473 3.479 1 98.19 265 PRO B N 1
ATOM 5707 C CA . PRO B 1 265 ? 5.055 -0.12 2.564 1 98.19 265 PRO B CA 1
ATOM 5708 C C . PRO B 1 265 ? 5.516 -1.46 1.995 1 98.19 265 PRO B C 1
ATOM 5710 O O . PRO B 1 265 ? 6.719 -1.698 1.869 1 98.19 265 PRO B O 1
ATOM 5713 N N . ILE B 1 266 ? 4.535 -2.332 1.654 1 98.44 266 ILE B N 1
ATOM 5714 C CA . ILE B 1 266 ? 4.867 -3.66 1.15 1 98.44 266 ILE B CA 1
ATOM 5715 C C . ILE B 1 266 ? 3.99 -3.99 -0.055 1 98.44 266 ILE B C 1
ATOM 5717 O O . ILE B 1 266 ? 2.791 -3.701 -0.056 1 98.44 266 ILE B O 1
ATOM 5721 N N . LEU B 1 267 ? 4.594 -4.426 -1.156 1 98.31 267 LEU B N 1
ATOM 5722 C CA . LEU B 1 267 ? 3.953 -5.102 -2.279 1 98.31 267 LEU B CA 1
ATOM 5723 C C . LEU B 1 267 ? 3.873 -6.605 -2.035 1 98.31 267 LEU B C 1
ATOM 5725 O O . LEU B 1 267 ? 4.883 -7.238 -1.718 1 98.31 267 LEU B O 1
ATOM 5729 N N . MET B 1 268 ? 2.607 -7.168 -2.156 1 97.38 268 MET B N 1
ATOM 5730 C CA . MET B 1 268 ? 2.447 -8.586 -1.834 1 97.38 268 MET B CA 1
ATOM 5731 C C . MET B 1 268 ? 1.7 -9.312 -2.943 1 97.38 268 MET B C 1
ATOM 5733 O O . MET B 1 268 ? 0.625 -8.883 -3.361 1 97.38 268 MET B O 1
ATOM 5737 N N . GLU B 1 269 ? 2.234 -10.281 -3.418 1 98 269 GLU B N 1
ATOM 5738 C CA . GLU B 1 269 ? 1.559 -11.305 -4.211 1 98 269 GLU B CA 1
ATOM 5739 C C . GLU B 1 269 ? 1.543 -12.648 -3.482 1 98 269 GLU B C 1
ATOM 5741 O O . GLU B 1 269 ? 2.588 -13.281 -3.312 1 98 269 GLU B O 1
ATOM 5746 N N . LEU B 1 270 ? 0.378 -13.07 -3.094 1 98.06 270 LEU B N 1
ATOM 5747 C CA . LEU B 1 270 ? 0.269 -14.234 -2.219 1 98.06 270 LEU B CA 1
ATOM 5748 C C . LEU B 1 270 ? -0.499 -15.359 -2.904 1 98.06 270 LEU B C 1
ATOM 5750 O O . LEU B 1 270 ? -0.668 -15.344 -4.125 1 98.06 270 LEU B O 1
ATOM 5754 N N . GLY B 1 271 ? -0.829 -16.344 -2.188 1 96.75 271 GLY B N 1
ATOM 5755 C CA . GLY B 1 271 ? -1.42 -17.547 -2.746 1 96.75 271 GLY B CA 1
ATOM 5756 C C . GLY B 1 271 ? -2.754 -17.297 -3.426 1 96.75 271 GLY B C 1
ATOM 5757 O O . GLY B 1 271 ? -3.295 -16.188 -3.357 1 96.75 271 GLY B O 1
ATOM 5758 N N . GLY B 1 272 ? -3.215 -18.328 -4.121 1 96.25 272 GLY B N 1
ATOM 5759 C CA . GLY B 1 272 ? -4.484 -18.297 -4.832 1 96.25 272 GLY B CA 1
ATOM 5760 C C . GLY B 1 272 ? -5.258 -19.594 -4.742 1 96.25 272 GLY B C 1
ATOM 5761 O O . GLY B 1 272 ? -4.711 -20.625 -4.336 1 96.25 272 GLY B O 1
ATOM 5762 N N . LYS B 1 273 ? -6.465 -19.516 -4.992 1 97.19 273 LYS B N 1
ATOM 5763 C CA . LYS B 1 273 ? -7.41 -20.625 -5.129 1 97.19 273 LYS B CA 1
ATOM 5764 C C . LYS B 1 273 ? -8.281 -20.453 -6.371 1 97.19 273 LYS B C 1
ATOM 5766 O O . LYS B 1 273 ? -9.508 -20.422 -6.277 1 97.19 273 LYS B O 1
ATOM 5771 N N . GLY B 1 274 ? -7.594 -20.391 -7.496 1 97.56 274 GLY B N 1
ATOM 5772 C CA . GLY B 1 274 ? -8.18 -19.922 -8.742 1 97.56 274 GLY B CA 1
ATOM 5773 C C . GLY B 1 274 ? -9.352 -20.766 -9.203 1 97.56 274 GLY B C 1
ATOM 5774 O O . GLY B 1 274 ? -9.211 -21.984 -9.383 1 97.56 274 GLY B O 1
ATOM 5775 N N . PRO B 1 275 ? -10.562 -20.172 -9.43 1 98.69 275 PRO B N 1
ATOM 5776 C CA . PRO B 1 275 ? -11.727 -20.859 -9.984 1 98.69 275 PRO B CA 1
ATOM 5777 C C . PRO B 1 275 ? -11.812 -20.766 -11.508 1 98.69 275 PRO B C 1
ATOM 5779 O O . PRO B 1 275 ? -11.453 -19.719 -12.078 1 98.69 275 PRO B O 1
ATOM 5782 N N . ALA B 1 276 ? -12.203 -21.797 -12.102 1 98.81 276 ALA B N 1
ATOM 5783 C CA . ALA B 1 276 ? -12.625 -21.797 -13.5 1 98.81 276 ALA B CA 1
ATOM 5784 C C . ALA B 1 276 ? -14.125 -22.047 -13.617 1 98.81 276 ALA B C 1
ATOM 5786 O O . ALA B 1 276 ? -14.617 -23.109 -13.211 1 98.81 276 ALA B O 1
ATOM 5787 N N . LEU B 1 277 ? -14.812 -21.078 -14.094 1 98.94 277 LEU B N 1
ATOM 5788 C CA . LEU B 1 277 ? -16.25 -21.219 -14.289 1 98.94 277 LEU B CA 1
ATOM 5789 C C . LEU B 1 277 ? -16.562 -21.766 -15.68 1 98.94 277 LEU B C 1
ATOM 5791 O O . LEU B 1 277 ? -16.141 -21.188 -16.688 1 98.94 277 LEU B O 1
ATOM 5795 N N . ILE B 1 278 ? -17.25 -22.859 -15.727 1 98.88 278 ILE B N 1
ATOM 5796 C CA . ILE B 1 278 ? -17.734 -23.469 -16.953 1 98.88 278 ILE B CA 1
ATOM 5797 C C . ILE B 1 278 ? -19.219 -23.141 -17.156 1 98.88 278 ILE B C 1
ATOM 5799 O O . ILE B 1 278 ? -20.078 -23.812 -16.578 1 98.88 278 ILE B O 1
ATOM 5803 N N . LEU B 1 279 ? -19.484 -22.172 -17.984 1 98.69 279 LEU B N 1
ATOM 5804 C CA . LEU B 1 279 ? -20.859 -21.734 -18.188 1 98.69 279 LEU B CA 1
ATOM 5805 C C . LEU B 1 279 ? -21.594 -22.688 -19.125 1 98.69 279 LEU B C 1
ATOM 5807 O O . LEU B 1 279 ? -20.984 -23.578 -19.719 1 98.69 279 LEU B O 1
ATOM 5811 N N . GLU B 1 280 ? -22.875 -22.5 -19.25 1 98.38 280 GLU B N 1
ATOM 5812 C CA . GLU B 1 280 ? -23.734 -23.422 -19.984 1 98.38 280 GLU B CA 1
ATOM 5813 C C . GLU B 1 280 ? -23.328 -23.531 -21.453 1 98.38 280 GLU B C 1
ATOM 5815 O O . GLU B 1 280 ? -23.422 -24.594 -22.062 1 98.38 280 GLU B O 1
ATOM 5820 N N . ASP B 1 281 ? -22.797 -22.438 -22 1 97.94 281 ASP B N 1
ATOM 5821 C CA . ASP B 1 281 ? -22.516 -22.391 -23.438 1 97.94 281 ASP B CA 1
ATOM 5822 C C . ASP B 1 281 ? -21.031 -22.625 -23.719 1 97.94 281 ASP B C 1
ATOM 5824 O O . ASP B 1 281 ? -20.562 -22.359 -24.828 1 97.94 281 ASP B O 1
ATOM 5828 N N . ALA B 1 282 ? -20.328 -23.109 -22.781 1 97.88 282 ALA B N 1
ATOM 5829 C CA . ALA B 1 282 ? -18.875 -23.281 -22.906 1 97.88 282 ALA B CA 1
ATOM 5830 C C . ALA B 1 282 ? -18.547 -24.359 -23.922 1 97.88 282 ALA B C 1
ATOM 5832 O O . ALA B 1 282 ? -19.312 -25.312 -24.109 1 97.88 282 ALA B O 1
ATOM 5833 N N . ASP B 1 283 ? -17.406 -24.219 -24.578 1 97.06 283 ASP B N 1
ATOM 5834 C CA . ASP B 1 283 ? -16.781 -25.328 -25.281 1 97.06 283 ASP B CA 1
ATOM 5835 C C . ASP B 1 283 ? -16.172 -26.328 -24.312 1 97.06 283 ASP B C 1
ATOM 5837 O O . ASP B 1 283 ? -15.055 -26.141 -23.828 1 97.06 283 ASP B O 1
ATOM 5841 N N . LEU B 1 284 ? -16.875 -27.406 -24.078 1 98 284 LEU B N 1
ATOM 5842 C CA . LEU B 1 284 ? -16.609 -28.266 -22.938 1 98 284 LEU B CA 1
ATOM 5843 C C . LEU B 1 284 ? -15.258 -28.969 -23.109 1 98 284 LEU B C 1
ATOM 5845 O O . LEU B 1 284 ? -14.453 -29.016 -22.172 1 98 284 LEU B O 1
ATOM 5849 N N . PRO B 1 285 ? -14.93 -29.531 -24.328 1 96.31 285 PRO B N 1
ATOM 5850 C CA . PRO B 1 285 ? -13.617 -30.172 -24.469 1 96.31 285 PRO B CA 1
ATOM 5851 C C . PRO B 1 285 ? -12.461 -29.188 -24.25 1 96.31 285 PRO B C 1
ATOM 5853 O O . PRO B 1 285 ? -11.492 -29.516 -23.562 1 96.31 285 PRO B O 1
ATOM 5856 N N . LYS B 1 286 ? -12.586 -28.062 -24.781 1 95.06 286 LYS B N 1
ATOM 5857 C CA . LYS B 1 286 ? -11.547 -27.047 -24.609 1 95.06 286 LYS B CA 1
ATOM 5858 C C . LYS B 1 286 ? -11.406 -26.625 -23.156 1 95.06 286 LYS B C 1
ATOM 5860 O O . LYS B 1 286 ? -10.297 -26.531 -22.641 1 95.06 286 LYS B O 1
ATOM 5865 N N . ALA B 1 287 ? -12.531 -26.359 -22.547 1 97 287 ALA B N 1
ATOM 5866 C CA . ALA B 1 287 ? -12.531 -25.953 -21.156 1 97 287 ALA B CA 1
ATOM 5867 C C . ALA B 1 287 ? -11.891 -27.016 -20.266 1 97 287 ALA B C 1
ATOM 5869 O O . ALA B 1 287 ? -11.117 -26.703 -19.359 1 97 287 ALA B O 1
ATOM 5870 N N . ALA B 1 288 ? -12.219 -28.25 -20.547 1 97.06 288 ALA B N 1
ATOM 5871 C CA . ALA B 1 288 ? -11.672 -29.359 -19.766 1 97.06 288 ALA B CA 1
ATOM 5872 C C . ALA B 1 288 ? -10.148 -29.422 -19.891 1 97.06 288 ALA B C 1
ATOM 5874 O O . ALA B 1 288 ? -9.445 -29.625 -18.891 1 97.06 288 ALA B O 1
ATOM 5875 N N . MET B 1 289 ? -9.727 -29.312 -21.078 1 94.12 289 MET B N 1
ATOM 5876 C CA . MET B 1 289 ? -8.289 -29.312 -21.328 1 94.12 289 MET B CA 1
ATOM 5877 C C . MET B 1 289 ? -7.602 -28.188 -20.578 1 94.12 289 MET B C 1
ATOM 5879 O O . MET B 1 289 ? -6.562 -28.391 -19.953 1 94.12 289 MET B O 1
ATOM 5883 N N . MET B 1 290 ? -8.156 -26.984 -20.609 1 94.62 290 MET B N 1
ATOM 5884 C CA . MET B 1 290 ? -7.582 -25.812 -19.953 1 94.62 290 MET B CA 1
ATOM 5885 C C . MET B 1 290 ? -7.578 -26 -18.438 1 94.62 290 MET B C 1
ATOM 5887 O O . MET B 1 290 ? -6.602 -25.656 -17.766 1 94.62 290 MET B O 1
ATOM 5891 N N . CYS B 1 291 ? -8.672 -26.5 -17.891 1 96.5 291 CYS B N 1
ATOM 5892 C CA . CYS B 1 291 ? -8.758 -26.734 -16.469 1 96.5 291 CYS B CA 1
ATOM 5893 C C . CYS B 1 291 ? -7.711 -27.75 -16.016 1 96.5 291 CYS B C 1
ATOM 5895 O O . CYS B 1 291 ? -7.031 -27.547 -15.008 1 96.5 291 CYS B O 1
ATOM 5897 N N . ALA B 1 292 ? -7.586 -28.859 -16.781 1 94.56 292 ALA B N 1
ATOM 5898 C CA . ALA B 1 292 ? -6.625 -29.891 -16.438 1 94.56 292 ALA B CA 1
ATOM 5899 C C . ALA B 1 292 ? -5.195 -29.359 -16.484 1 94.56 292 ALA B C 1
ATOM 5901 O O . ALA B 1 292 ? -4.426 -29.547 -15.539 1 94.56 292 ALA B O 1
ATOM 5902 N N . MET B 1 293 ? -4.891 -28.703 -17.531 1 91.75 293 MET B N 1
ATOM 5903 C CA . MET B 1 293 ? -3.557 -28.125 -17.656 1 91.75 293 MET B CA 1
ATOM 5904 C C . MET B 1 293 ? -3.287 -27.109 -16.562 1 91.75 293 MET B C 1
ATOM 5906 O O . MET B 1 293 ? -2.211 -27.109 -15.961 1 91.75 293 MET B O 1
ATOM 5910 N N . GLY B 1 294 ? -4.258 -26.234 -16.312 1 94.25 294 GLY B N 1
ATOM 5911 C CA . GLY B 1 294 ? -4.105 -25.219 -15.281 1 94.25 294 GLY B CA 1
ATOM 5912 C C . GLY B 1 294 ? -3.918 -25.797 -13.891 1 94.25 294 GLY B C 1
ATOM 5913 O O . GLY B 1 294 ? -3.283 -25.172 -13.031 1 94.25 294 GLY B O 1
ATOM 5914 N N . ALA B 1 295 ? -4.426 -26.938 -13.648 1 95 295 ALA B N 1
ATOM 5915 C CA . ALA B 1 295 ? -4.363 -27.578 -12.336 1 95 295 ALA B CA 1
ATOM 5916 C C . ALA B 1 295 ? -3.02 -28.266 -12.125 1 95 295 ALA B C 1
ATOM 5918 O O . ALA B 1 295 ? -2.568 -28.438 -10.984 1 95 295 ALA B O 1
ATOM 5919 N N . ILE B 1 296 ? -2.328 -28.625 -13.242 1 92.06 296 ILE B N 1
ATOM 5920 C CA . ILE B 1 296 ? -1.26 -29.594 -13.039 1 92.06 296 ILE B CA 1
ATOM 5921 C C . ILE B 1 296 ? 0.085 -28.969 -13.391 1 92.06 296 ILE B C 1
ATOM 5923 O O . ILE B 1 296 ? 1.14 -29.531 -13.102 1 92.06 296 ILE B O 1
ATOM 5927 N N . LEU B 1 297 ? 0.078 -27.797 -14.07 1 91.5 297 LEU B N 1
ATOM 5928 C CA . LEU B 1 297 ? 1.344 -27.141 -14.391 1 91.5 297 LEU B CA 1
ATOM 5929 C C . LEU B 1 297 ? 2.223 -27.016 -13.148 1 91.5 297 LEU B C 1
ATOM 5931 O O . LEU B 1 297 ? 1.74 -26.656 -12.07 1 91.5 297 LEU B O 1
ATOM 5935 N N . ASP B 1 298 ? 3.539 -27.469 -13.297 1 93.31 298 ASP B N 1
ATOM 5936 C CA . ASP B 1 298 ? 4.492 -27.516 -12.188 1 93.31 298 ASP B CA 1
ATOM 5937 C C . ASP B 1 298 ? 3.947 -28.344 -11.031 1 93.31 298 ASP B C 1
ATOM 5939 O O . ASP B 1 298 ? 4.152 -27.984 -9.867 1 93.31 298 ASP B O 1
ATOM 5943 N N . HIS B 1 299 ? 3.17 -29.312 -11.398 1 92.56 299 HIS B N 1
ATOM 5944 C CA . HIS B 1 299 ? 2.529 -30.203 -10.438 1 92.56 299 HIS B CA 1
ATOM 5945 C C . HIS B 1 299 ? 1.625 -29.438 -9.484 1 92.56 299 HIS B C 1
ATOM 5947 O O . HIS B 1 299 ? 1.571 -29.734 -8.297 1 92.56 299 HIS B O 1
ATOM 5953 N N . GLY B 1 300 ? 1.026 -28.375 -9.961 1 94.31 300 GLY B N 1
ATOM 5954 C CA . GLY B 1 300 ? 0.055 -27.594 -9.219 1 94.31 300 GLY B CA 1
ATOM 5955 C C . GLY B 1 300 ? 0.694 -26.641 -8.234 1 94.31 300 GLY B C 1
ATOM 5956 O O . GLY B 1 300 ? -0.005 -25.953 -7.48 1 94.31 300 GLY B O 1
ATOM 5957 N N . GLN B 1 301 ? 2.02 -26.547 -8.211 1 95.56 301 GLN B N 1
ATOM 5958 C CA . GLN B 1 301 ? 2.721 -25.703 -7.258 1 95.56 301 GLN B CA 1
ATOM 5959 C C . GLN B 1 301 ? 2.902 -24.281 -7.812 1 95.56 301 GLN B C 1
ATOM 5961 O O . GLN B 1 301 ? 4.016 -23.75 -7.816 1 95.56 301 GLN B O 1
ATOM 5966 N N . ILE B 1 302 ? 1.778 -23.703 -8.242 1 96 302 ILE B N 1
ATOM 5967 C CA . ILE B 1 302 ? 1.683 -22.344 -8.773 1 96 302 ILE B CA 1
ATOM 5968 C C . ILE B 1 302 ? 0.511 -21.609 -8.117 1 96 302 ILE B C 1
ATOM 5970 O O . ILE B 1 302 ? -0.593 -22.156 -8.031 1 96 302 ILE B O 1
ATOM 5974 N N . CYS B 1 303 ? 0.697 -20.453 -7.691 1 96.38 303 CYS B N 1
ATOM 5975 C CA . CYS B 1 303 ? -0.336 -19.688 -7.016 1 96.38 303 CYS B CA 1
ATOM 5976 C C . CYS B 1 303 ? -1.521 -19.422 -7.938 1 96.38 303 CYS B C 1
ATOM 5978 O O . CYS B 1 303 ? -2.646 -19.234 -7.473 1 96.38 303 CYS B O 1
ATOM 5980 N N . PHE B 1 304 ? -1.328 -19.531 -9.289 1 96.06 304 PHE B N 1
ATOM 5981 C CA . PHE B 1 304 ? -2.35 -19.266 -10.297 1 96.06 304 PHE B CA 1
ATOM 5982 C C . PHE B 1 304 ? -3.078 -20.547 -10.68 1 96.06 304 PHE B C 1
ATOM 5984 O O . PHE B 1 304 ? -3.951 -20.531 -11.555 1 96.06 304 PHE B O 1
ATOM 5991 N N . SER B 1 305 ? -2.811 -21.609 -10.109 1 96.56 305 SER B N 1
ATOM 5992 C CA . SER B 1 305 ? -3.346 -22.906 -10.531 1 96.56 305 SER B CA 1
ATOM 5993 C C . SER B 1 305 ? -4.867 -22.922 -10.438 1 96.56 305 SER B C 1
ATOM 5995 O O . SER B 1 305 ? -5.449 -22.25 -9.578 1 96.56 305 SER B O 1
ATOM 5997 N N . THR B 1 306 ? -5.488 -23.703 -11.367 1 97.62 306 THR B N 1
ATOM 5998 C CA . THR B 1 306 ? -6.914 -23.984 -11.273 1 97.62 306 THR B CA 1
ATOM 5999 C C . THR B 1 306 ? -7.199 -24.969 -10.141 1 97.62 306 THR B C 1
ATOM 6001 O O . THR B 1 306 ? -6.98 -26.172 -10.297 1 97.62 306 THR B O 1
ATOM 6004 N N . GLU B 1 307 ? -7.719 -24.516 -9.07 1 97.81 307 GLU B N 1
ATOM 6005 C CA . GLU B 1 307 ? -7.934 -25.391 -7.93 1 97.81 307 GLU B CA 1
ATOM 6006 C C . GLU B 1 307 ? -9.422 -25.641 -7.699 1 97.81 307 GLU B C 1
ATOM 6008 O O . GLU B 1 307 ? -9.797 -26.578 -6.98 1 97.81 307 GLU B O 1
ATOM 6013 N N . ARG B 1 308 ? -10.234 -24.75 -8.25 1 98.44 308 ARG B N 1
ATOM 6014 C CA . ARG B 1 308 ? -11.688 -24.922 -8.195 1 98.44 308 ARG B CA 1
ATOM 6015 C C . ARG B 1 308 ? -12.297 -24.859 -9.594 1 98.44 308 ARG B C 1
ATOM 6017 O O . ARG B 1 308 ? -11.922 -24.016 -10.406 1 98.44 308 ARG B O 1
ATOM 6024 N N . ILE B 1 309 ? -13.156 -25.781 -9.867 1 98.81 309 ILE B N 1
ATOM 6025 C CA . ILE B 1 309 ? -13.883 -25.828 -11.133 1 98.81 309 ILE B CA 1
ATOM 6026 C C . ILE B 1 309 ? -15.391 -25.781 -10.867 1 98.81 309 ILE B C 1
ATOM 6028 O O . ILE B 1 309 ? -15.938 -26.688 -10.227 1 98.81 309 ILE B O 1
ATOM 6032 N N . ILE B 1 310 ? -16.016 -24.734 -11.312 1 98.88 310 ILE B N 1
ATOM 6033 C CA . ILE B 1 310 ? -17.422 -24.5 -11.062 1 98.88 310 ILE B CA 1
ATOM 6034 C C . ILE B 1 310 ? -18.219 -24.672 -12.359 1 98.88 310 ILE B C 1
ATOM 6036 O O . ILE B 1 310 ? -18.062 -23.891 -13.297 1 98.88 310 ILE B O 1
ATOM 6040 N N . VAL B 1 311 ? -19.109 -25.656 -12.406 1 98.88 311 VAL B N 1
ATOM 6041 C CA . VAL B 1 311 ? -19.734 -26.078 -13.656 1 98.88 311 VAL B CA 1
ATOM 6042 C C . VAL B 1 311 ? -21.234 -25.859 -13.594 1 98.88 311 VAL B C 1
ATOM 6044 O O . VAL B 1 311 ? -21.891 -26.25 -12.625 1 98.88 311 VAL B O 1
ATOM 6047 N N . HIS B 1 312 ? -21.75 -25.25 -14.617 1 98.75 312 HIS B N 1
ATOM 6048 C CA . HIS B 1 312 ? -23.203 -25.078 -14.727 1 98.75 312 HIS B CA 1
ATOM 6049 C C . HIS B 1 312 ? -23.922 -26.422 -14.703 1 98.75 312 HIS B C 1
ATOM 6051 O O . HIS B 1 312 ? -23.484 -27.375 -15.359 1 98.75 312 HIS B O 1
ATOM 6057 N N . LYS B 1 313 ? -25.047 -26.5 -14.109 1 98.62 313 LYS B N 1
ATOM 6058 C CA . LYS B 1 313 ? -25.766 -27.734 -13.852 1 98.62 313 LYS B CA 1
ATOM 6059 C C . LYS B 1 313 ? -26.125 -28.438 -15.156 1 98.62 313 LYS B C 1
ATOM 6061 O O . LYS B 1 313 ? -26.094 -29.672 -15.242 1 98.62 313 LYS B O 1
ATOM 6066 N N . ASN B 1 314 ? -26.453 -27.688 -16.156 1 98.69 314 ASN B N 1
ATOM 6067 C CA . ASN B 1 314 ? -26.969 -28.234 -17.406 1 98.69 314 ASN B CA 1
ATOM 6068 C C . ASN B 1 314 ? -25.891 -28.953 -18.188 1 98.69 314 ASN B C 1
ATOM 6070 O O . ASN B 1 314 ? -26.188 -29.734 -19.094 1 98.69 314 ASN B O 1
ATOM 6074 N N . VAL B 1 315 ? -24.641 -28.703 -17.875 1 98.69 315 VAL B N 1
ATOM 6075 C CA . VAL B 1 315 ? -23.562 -29.344 -18.625 1 98.69 315 VAL B CA 1
ATOM 6076 C C . VAL B 1 315 ? -22.656 -30.109 -17.672 1 98.69 315 VAL B C 1
ATOM 6078 O O . VAL B 1 315 ? -21.594 -30.609 -18.078 1 98.69 315 VAL B O 1
ATOM 6081 N N . TYR B 1 316 ? -23.016 -30.25 -16.469 1 98.5 316 TYR B N 1
ATOM 6082 C CA . TYR B 1 316 ? -22.172 -30.797 -15.391 1 98.5 316 TYR B CA 1
ATOM 6083 C C . TYR B 1 316 ? -21.734 -32.219 -15.711 1 98.5 316 TYR B C 1
ATOM 6085 O O . TYR B 1 316 ? -20.547 -32.5 -15.75 1 98.5 316 TYR B O 1
ATOM 6093 N N . ASP B 1 317 ? -22.688 -33.094 -16.031 1 98.31 317 ASP B N 1
ATOM 6094 C CA . ASP B 1 317 ? -22.391 -34.531 -16.219 1 98.31 317 ASP B CA 1
ATOM 6095 C C . ASP B 1 317 ? -21.469 -34.719 -17.422 1 98.31 317 ASP B C 1
ATOM 6097 O O . ASP B 1 317 ? -20.484 -35.469 -17.344 1 98.31 317 ASP B O 1
ATOM 6101 N N . LYS B 1 318 ? -21.812 -34.062 -18.469 1 98.56 318 LYS B N 1
ATOM 6102 C CA . LYS B 1 318 ? -21 -34.188 -19.672 1 98.56 318 LYS B CA 1
ATOM 6103 C C . LYS B 1 318 ? -19.594 -33.656 -19.438 1 98.56 318 LYS B C 1
ATOM 6105 O O . LYS B 1 318 ? -18.609 -34.281 -19.859 1 98.56 318 LYS B O 1
ATOM 6110 N N . PHE B 1 319 ? -19.484 -32.562 -18.812 1 98.62 319 PHE B N 1
ATOM 6111 C CA . PHE B 1 319 ? -18.188 -31.938 -18.562 1 98.62 319 PHE B CA 1
ATOM 6112 C C . PHE B 1 319 ? -17.344 -32.812 -17.641 1 98.62 319 PHE B C 1
ATOM 6114 O O . PHE B 1 319 ? -16.141 -32.969 -17.859 1 98.62 319 PHE B O 1
ATOM 6121 N N . ILE B 1 320 ? -17.906 -33.281 -16.562 1 98 320 ILE B N 1
ATOM 6122 C CA . ILE B 1 320 ? -17.188 -34.094 -15.586 1 98 320 ILE B CA 1
ATOM 6123 C C . ILE B 1 320 ? -16.594 -35.312 -16.266 1 98 320 ILE B C 1
ATOM 6125 O O . ILE B 1 320 ? -15.477 -35.719 -15.953 1 98 320 ILE B O 1
ATOM 6129 N N . GLN B 1 321 ? -17.359 -35.906 -17.172 1 98.06 321 GLN B N 1
ATOM 6130 C CA . GLN B 1 321 ? -16.859 -37.062 -17.906 1 98.06 321 GLN B CA 1
ATOM 6131 C C . GLN B 1 321 ? -15.625 -36.688 -18.734 1 98.06 321 GLN B C 1
ATOM 6133 O O . GLN B 1 321 ? -14.609 -37.406 -18.703 1 98.06 321 GLN B O 1
ATOM 6138 N N . ILE B 1 322 ? -15.727 -35.625 -19.422 1 98.25 322 ILE B N 1
ATOM 6139 C CA . ILE B 1 322 ? -14.625 -35.188 -20.266 1 98.25 322 ILE B CA 1
ATOM 6140 C C . ILE B 1 322 ? -13.422 -34.812 -19.391 1 98.25 322 ILE B C 1
ATOM 6142 O O . ILE B 1 322 ? -12.289 -35.219 -19.703 1 98.25 322 ILE B O 1
ATOM 6146 N N . LEU B 1 323 ? -13.688 -34.125 -18.312 1 98 323 LEU B N 1
ATOM 6147 C CA . LEU B 1 323 ? -12.625 -33.656 -17.422 1 98 323 LEU B CA 1
ATOM 6148 C C . LEU B 1 323 ? -11.922 -34.844 -16.766 1 98 323 LEU B C 1
ATOM 6150 O O . LEU B 1 323 ? -10.695 -34.844 -16.641 1 98 323 LEU B O 1
ATOM 6154 N N . THR B 1 324 ? -12.711 -35.812 -16.344 1 97.38 324 THR B N 1
ATOM 6155 C CA . THR B 1 324 ? -12.141 -37 -15.742 1 97.38 324 THR B CA 1
ATOM 6156 C C . THR B 1 324 ? -11.195 -37.688 -16.719 1 97.38 324 THR B C 1
ATOM 6158 O O . THR B 1 324 ? -10.117 -38.156 -16.328 1 97.38 324 THR B O 1
ATOM 6161 N N . GLY B 1 325 ? -11.625 -37.781 -17.938 1 95.69 325 GLY B N 1
ATOM 6162 C CA . GLY B 1 325 ? -10.766 -38.344 -18.969 1 95.69 325 GLY B CA 1
ATOM 6163 C C . GLY B 1 325 ? -9.477 -37.562 -19.156 1 95.69 325 GLY B C 1
ATOM 6164 O O . GLY B 1 325 ? -8.406 -38.156 -19.297 1 95.69 325 GLY B O 1
ATOM 6165 N N . ALA B 1 326 ? -9.602 -36.25 -19.156 1 93.44 326 ALA B N 1
ATOM 6166 C CA . ALA B 1 326 ? -8.43 -35.406 -19.328 1 93.44 326 ALA B CA 1
ATOM 6167 C C . ALA B 1 326 ? -7.441 -35.594 -18.172 1 93.44 326 ALA B C 1
ATOM 6169 O O . ALA B 1 326 ? -6.234 -35.688 -18.406 1 93.44 326 ALA B O 1
ATOM 6170 N N . PHE B 1 327 ? -7.91 -35.656 -16.922 1 93.12 327 PHE B N 1
ATOM 6171 C CA . PHE B 1 327 ? -7.062 -35.844 -15.758 1 93.12 327 PHE B CA 1
ATOM 6172 C C . PHE B 1 327 ? -6.418 -37.219 -15.766 1 93.12 327 PHE B C 1
ATOM 6174 O O . PHE B 1 327 ? -5.258 -37.375 -15.383 1 93.12 327 PHE B O 1
ATOM 6181 N N . SER B 1 328 ? -7.113 -38.188 -16.219 1 90.81 328 SER B N 1
ATOM 6182 C CA . SER B 1 328 ? -6.645 -39.594 -16.188 1 90.81 328 SER B CA 1
ATOM 6183 C C . SER B 1 328 ? -5.5 -39.781 -17.172 1 90.81 328 SER B C 1
ATOM 6185 O O . SER B 1 328 ? -4.699 -40.719 -17.016 1 90.81 328 SER B O 1
ATOM 6187 N N . LYS B 1 329 ? -5.438 -38.938 -18.188 1 87.69 329 LYS B N 1
ATOM 6188 C CA . LYS B 1 329 ? -4.418 -39.094 -19.219 1 87.69 329 LYS B CA 1
ATOM 6189 C C . LYS B 1 329 ? -3.113 -38.406 -18.797 1 87.69 329 LYS B C 1
ATOM 6191 O O . LYS B 1 329 ? -2.084 -38.562 -19.453 1 87.69 329 LYS B O 1
ATOM 6196 N N . ILE B 1 330 ? -3.213 -37.656 -17.844 1 82.81 330 ILE B N 1
ATOM 6197 C CA . ILE B 1 330 ? -2.018 -36.969 -17.359 1 82.81 330 ILE B CA 1
ATOM 6198 C C . ILE B 1 330 ? -1.108 -37.969 -16.641 1 82.81 330 ILE B C 1
ATOM 6200 O O . ILE B 1 330 ? -1.541 -38.625 -15.703 1 82.81 330 ILE B O 1
ATOM 6204 N N . PRO B 1 331 ? 0.005 -38.188 -17.562 1 66.62 331 PRO B N 1
ATOM 6205 C CA . PRO B 1 331 ? 0.895 -39.156 -16.938 1 66.62 331 PRO B CA 1
ATOM 6206 C C . PRO B 1 331 ? 1.183 -38.875 -15.469 1 66.62 331 PRO B C 1
ATOM 6208 O O . PRO B 1 331 ? 0.917 -37.75 -15 1 66.62 331 PRO B O 1
ATOM 6211 N N . THR B 1 332 ? 1.991 -39.688 -14.945 1 57.78 332 THR B N 1
ATOM 6212 C CA . THR B 1 332 ? 2.338 -39.906 -13.547 1 57.78 332 THR B CA 1
ATOM 6213 C C . THR B 1 332 ? 2.83 -38.625 -12.891 1 57.78 332 THR B C 1
ATOM 6215 O O . THR B 1 332 ? 3.193 -37.656 -13.586 1 57.78 332 THR B O 1
ATOM 6218 N N . ALA B 1 333 ? 3.426 -38.656 -11.672 1 61.66 333 ALA B N 1
ATOM 6219 C CA . ALA B 1 333 ? 3.912 -38.188 -10.383 1 61.66 333 ALA B CA 1
ATOM 6220 C C . ALA B 1 333 ? 5 -37.125 -10.555 1 61.66 333 ALA B C 1
ATOM 6222 O O . ALA B 1 333 ? 5.824 -37.219 -11.469 1 61.66 333 ALA B O 1
ATOM 6223 N N . GLY B 1 334 ? 4.641 -36.031 -10.32 1 82.44 334 GLY B N 1
ATOM 6224 C CA . GLY B 1 334 ? 5.781 -35.156 -10.047 1 82.44 334 GLY B CA 1
ATOM 6225 C C . GLY B 1 334 ? 6.023 -34.938 -8.562 1 82.44 334 GLY B C 1
ATOM 6226 O O . GLY B 1 334 ? 5.301 -35.5 -7.727 1 82.44 334 GLY B O 1
ATOM 6227 N N . ASP B 1 335 ? 7.18 -34.406 -8.336 1 87.88 335 ASP B N 1
ATOM 6228 C CA . ASP B 1 335 ? 7.586 -34.25 -6.945 1 87.88 335 ASP B CA 1
ATOM 6229 C C . ASP B 1 335 ? 7.266 -32.844 -6.434 1 87.88 335 ASP B C 1
ATOM 6231 O O . ASP B 1 335 ? 7.43 -31.859 -7.16 1 87.88 335 ASP B O 1
ATOM 6235 N N . ALA B 1 336 ? 6.715 -32.875 -5.199 1 91.56 336 ALA B N 1
ATOM 6236 C CA . ALA B 1 336 ? 6.672 -31.609 -4.465 1 91.56 336 ALA B CA 1
ATOM 6237 C C . ALA B 1 336 ? 8.078 -31.078 -4.211 1 91.56 336 ALA B C 1
ATOM 6239 O O . ALA B 1 336 ? 9.047 -31.844 -4.207 1 91.56 336 ALA B O 1
ATOM 6240 N N . VAL B 1 337 ? 8.164 -29.828 -3.939 1 92.5 337 VAL B N 1
ATOM 6241 C CA . VAL B 1 337 ? 9.461 -29.203 -3.707 1 92.5 337 VAL B CA 1
ATOM 6242 C C . VAL B 1 337 ? 10.07 -29.75 -2.416 1 92.5 337 VAL B C 1
ATOM 6244 O O . VAL B 1 337 ? 11.289 -29.875 -2.301 1 92.5 337 VAL B O 1
ATOM 6247 N N . THR B 1 338 ? 9.211 -30.016 -1.425 1 92.44 338 THR B N 1
ATOM 6248 C CA . THR B 1 338 ? 9.656 -30.594 -0.157 1 92.44 338 THR B CA 1
ATOM 6249 C C . THR B 1 338 ? 8.664 -31.641 0.334 1 92.44 338 THR B C 1
ATOM 6251 O O . THR B 1 338 ? 7.527 -31.703 -0.131 1 92.44 338 THR B O 1
ATOM 6254 N N . LYS B 1 339 ? 9.141 -32.375 1.341 1 92 339 LYS B N 1
ATOM 6255 C CA . LYS B 1 339 ? 8.266 -33.344 2.01 1 92 339 LYS B CA 1
ATOM 6256 C C . LYS B 1 339 ? 7.133 -32.625 2.752 1 92 339 LYS B C 1
ATOM 6258 O O . LYS B 1 339 ? 6.008 -33.125 2.799 1 92 339 LYS B O 1
ATOM 6263 N N . ARG B 1 340 ? 7.465 -31.531 3.24 1 91.88 340 ARG B N 1
ATOM 6264 C CA . ARG B 1 340 ? 6.465 -30.75 3.961 1 91.88 340 ARG B CA 1
ATOM 6265 C C . ARG B 1 340 ? 5.336 -30.312 3.033 1 91.88 340 ARG B C 1
ATOM 6267 O O . ARG B 1 340 ? 4.164 -30.344 3.418 1 91.88 340 ARG B O 1
ATOM 6274 N N . SER B 1 341 ? 5.668 -29.859 1.85 1 93 341 SER B N 1
ATOM 6275 C CA . SER B 1 341 ? 4.672 -29.469 0.863 1 93 341 SER B CA 1
ATOM 6276 C C . SER B 1 341 ? 3.775 -30.625 0.47 1 93 341 SER B C 1
ATOM 6278 O O . SER B 1 341 ? 2.562 -30.469 0.327 1 93 341 SER B O 1
ATOM 6280 N N . ALA B 1 342 ? 4.387 -31.797 0.299 1 93.06 342 ALA B N 1
ATOM 6281 C CA . ALA B 1 342 ? 3.623 -33 -0.034 1 93.06 342 ALA B CA 1
ATOM 6282 C C . ALA B 1 342 ? 2.682 -33.375 1.105 1 93.06 342 ALA B C 1
ATOM 6284 O O . ALA B 1 342 ? 1.535 -33.75 0.868 1 93.06 342 ALA B O 1
ATOM 6285 N N . THR B 1 343 ? 3.188 -33.25 2.303 1 94.62 343 THR B N 1
ATOM 6286 C CA . THR B 1 343 ? 2.381 -33.562 3.477 1 94.62 343 THR B CA 1
ATOM 6287 C C . THR B 1 343 ? 1.183 -32.625 3.578 1 94.62 343 THR B C 1
ATOM 6289 O O . THR B 1 343 ? 0.08 -33.062 3.928 1 94.62 343 THR B O 1
ATOM 6292 N N . HIS B 1 344 ? 1.392 -31.422 3.285 1 95.12 344 HIS B N 1
ATOM 6293 C CA . HIS B 1 344 ? 0.289 -30.453 3.283 1 95.12 344 HIS B CA 1
ATOM 6294 C C . HIS B 1 344 ? -0.789 -30.859 2.283 1 95.12 344 HIS B C 1
ATOM 6296 O O . HIS B 1 344 ? -1.975 -30.891 2.619 1 95.12 344 HIS B O 1
ATOM 6302 N N . ALA B 1 345 ? -0.406 -31.141 1.068 1 94.69 345 ALA B N 1
ATOM 6303 C CA . ALA B 1 345 ? -1.357 -31.562 0.047 1 94.69 345 ALA B CA 1
ATOM 6304 C C . ALA B 1 345 ? -2.104 -32.812 0.486 1 94.69 345 ALA B C 1
ATOM 6306 O O . ALA B 1 345 ? -3.32 -32.906 0.312 1 94.69 345 ALA B O 1
ATOM 6307 N N . TYR B 1 346 ? -1.317 -33.688 1.102 1 95.56 346 TYR B N 1
ATOM 6308 C CA . TYR B 1 346 ? -1.892 -34.938 1.626 1 95.56 346 TYR B CA 1
ATOM 6309 C C . TYR B 1 346 ? -2.961 -34.625 2.67 1 95.56 346 TYR B C 1
ATOM 6311 O O . TYR B 1 346 ? -4.078 -35.156 2.592 1 95.56 346 TYR B O 1
ATOM 6319 N N . ASP B 1 347 ? -2.643 -33.812 3.602 1 97.06 347 ASP B N 1
ATOM 6320 C CA . ASP B 1 347 ? -3.541 -33.5 4.707 1 97.06 347 ASP B CA 1
ATOM 6321 C C . ASP B 1 347 ? -4.824 -32.844 4.203 1 97.06 347 ASP B C 1
ATOM 6323 O O . ASP B 1 347 ? -5.914 -33.156 4.691 1 97.06 347 ASP B O 1
ATOM 6327 N N . VAL B 1 348 ? -4.734 -31.984 3.252 1 97 348 VAL B N 1
ATOM 6328 C CA . VAL B 1 348 ? -5.883 -31.297 2.682 1 97 348 VAL B CA 1
ATOM 6329 C C . VAL B 1 348 ? -6.809 -32.312 2.002 1 97 348 VAL B C 1
ATOM 6331 O O . VAL B 1 348 ? -8.031 -32.219 2.156 1 97 348 VAL B O 1
ATOM 6334 N N . LEU B 1 349 ? -6.281 -33.25 1.292 1 96.75 349 LEU B N 1
ATOM 6335 C CA . LEU B 1 349 ? -7.074 -34.219 0.554 1 96.75 349 LEU B CA 1
ATOM 6336 C C . LEU B 1 349 ? -7.695 -35.25 1.501 1 96.75 349 LEU B C 1
ATOM 6338 O O . LEU B 1 349 ? -8.82 -35.719 1.273 1 96.75 349 LEU B O 1
ATOM 6342 N N . VAL B 1 350 ? -6.93 -35.594 2.574 1 97.56 350 VAL B N 1
ATOM 6343 C CA . VAL B 1 350 ? -7.48 -36.469 3.588 1 97.56 350 VAL B CA 1
ATOM 6344 C C . VAL B 1 350 ? -8.688 -35.812 4.254 1 97.56 350 VAL B C 1
ATOM 6346 O O . VAL B 1 350 ? -9.727 -36.469 4.438 1 97.56 350 VAL B O 1
ATOM 6349 N N . ASP B 1 351 ? -8.5 -34.625 4.582 1 98.25 351 ASP B N 1
ATOM 6350 C CA . ASP B 1 351 ? -9.609 -33.875 5.184 1 98.25 351 ASP B CA 1
ATOM 6351 C C . ASP B 1 351 ? -10.828 -33.875 4.262 1 98.25 351 ASP B C 1
ATOM 6353 O O . ASP B 1 351 ? -11.961 -34.031 4.719 1 98.25 351 ASP B O 1
ATOM 6357 N N . ALA B 1 352 ? -10.641 -33.656 2.99 1 97.75 352 ALA B N 1
ATOM 6358 C CA . ALA B 1 352 ? -11.727 -33.656 2.01 1 97.75 352 ALA B CA 1
ATOM 6359 C C . ALA B 1 352 ? -12.414 -35.031 1.981 1 97.75 352 ALA B C 1
ATOM 6361 O O . ALA B 1 352 ? -13.641 -35.094 1.936 1 97.75 352 ALA B O 1
ATOM 6362 N N . GLN B 1 353 ? -11.617 -36.031 2.021 1 97.44 353 GLN B N 1
ATOM 6363 C CA . GLN B 1 353 ? -12.148 -37.406 2.012 1 97.44 353 GLN B CA 1
ATOM 6364 C C . GLN B 1 353 ? -13 -37.656 3.25 1 97.44 353 GLN B C 1
ATOM 6366 O O . GLN B 1 353 ? -14.109 -38.188 3.145 1 97.44 353 GLN B O 1
ATOM 6371 N N . GLU B 1 354 ? -12.484 -37.312 4.348 1 98 354 GLU B N 1
ATOM 6372 C CA . GLU B 1 354 ? -13.148 -37.531 5.625 1 98 354 GLU B CA 1
ATOM 6373 C C . GLU B 1 354 ? -14.469 -36.781 5.703 1 98 354 GLU B C 1
ATOM 6375 O O . GLU B 1 354 ? -15.398 -37.188 6.391 1 98 354 GLU B O 1
ATOM 6380 N N . LYS B 1 355 ? -14.531 -35.781 4.98 1 98 355 LYS B N 1
ATOM 6381 C CA . LYS B 1 355 ? -15.711 -34.938 5.066 1 98 355 LYS B CA 1
ATOM 6382 C C . LYS B 1 355 ? -16.641 -35.156 3.877 1 98 355 LYS B C 1
ATOM 6384 O O . LYS B 1 355 ? -17.484 -34.312 3.564 1 98 355 LYS B O 1
ATOM 6389 N N . GLY B 1 356 ? -16.391 -36.219 3.133 1 97.5 356 GLY B N 1
ATOM 6390 C CA . GLY B 1 356 ? -17.391 -36.688 2.18 1 97.5 356 GLY B CA 1
ATOM 6391 C C . GLY B 1 356 ? -16.984 -36.469 0.735 1 97.5 356 GLY B C 1
ATOM 6392 O O . GLY B 1 356 ? -17.734 -36.781 -0.186 1 97.5 356 GLY B O 1
ATOM 6393 N N . GLY B 1 357 ? -15.789 -36.031 0.517 1 97.94 357 GLY B N 1
ATOM 6394 C CA . GLY B 1 357 ? -15.312 -35.844 -0.846 1 97.94 357 GLY B CA 1
ATOM 6395 C C . GLY B 1 357 ? -15.227 -37.125 -1.629 1 97.94 357 GLY B C 1
ATOM 6396 O O . GLY B 1 357 ? -14.852 -38.156 -1.078 1 97.94 357 GLY B O 1
ATOM 6397 N N . LYS B 1 358 ? -15.578 -37.031 -2.875 1 97.88 358 LYS B N 1
ATOM 6398 C CA . LYS B 1 358 ? -15.5 -38.188 -3.783 1 97.88 358 LYS B CA 1
ATOM 6399 C C . LYS B 1 358 ? -14.406 -37.969 -4.828 1 97.88 358 LYS B C 1
ATOM 6401 O O . LYS B 1 358 ? -14.477 -37.062 -5.637 1 97.88 358 LYS B O 1
ATOM 6406 N N . PHE B 1 359 ? -13.492 -38.875 -4.82 1 97.5 359 PHE B N 1
ATOM 6407 C CA . PHE B 1 359 ? -12.344 -38.75 -5.719 1 97.5 359 PHE B CA 1
ATOM 6408 C C . PHE B 1 359 ? -12.625 -39.469 -7.035 1 97.5 359 PHE B C 1
ATOM 6410 O O . PHE B 1 359 ? -12.812 -40.688 -7.059 1 97.5 359 PHE B O 1
ATOM 6417 N N . LEU B 1 360 ? -12.633 -38.719 -8.086 1 97.12 360 LEU B N 1
ATOM 6418 C CA . LEU B 1 360 ? -12.836 -39.281 -9.43 1 97.12 360 LEU B CA 1
ATOM 6419 C C . LEU B 1 360 ? -11.516 -39.719 -10.031 1 97.12 360 LEU B C 1
ATOM 6421 O O . LEU B 1 360 ? -11.484 -40.656 -10.836 1 97.12 360 LEU B O 1
ATOM 6425 N N . VAL B 1 361 ? -10.516 -39.031 -9.789 1 95.38 361 VAL B N 1
ATOM 6426 C CA . VAL B 1 361 ? -9.141 -39.344 -10.156 1 95.38 361 VAL B CA 1
ATOM 6427 C C . VAL B 1 361 ? -8.219 -39.125 -8.961 1 95.38 361 VAL B C 1
ATOM 6429 O O . VAL B 1 361 ? -8.391 -38.156 -8.203 1 95.38 361 VAL B O 1
ATOM 6432 N N . GLY B 1 362 ? -7.293 -40.031 -8.758 1 93.5 362 GLY B N 1
ATOM 6433 C CA . GLY B 1 362 ? -6.301 -39.875 -7.711 1 93.5 362 GLY B CA 1
ATOM 6434 C C . GLY B 1 362 ? -6.891 -39.969 -6.312 1 93.5 362 GLY B C 1
ATOM 6435 O O . GLY B 1 362 ? -7.879 -40.656 -6.09 1 93.5 362 GLY B O 1
ATOM 6436 N N . GLY B 1 363 ? -6.195 -39.25 -5.328 1 93.62 363 GLY B N 1
ATOM 6437 C CA . GLY B 1 363 ? -6.535 -39.281 -3.914 1 93.62 363 GLY B CA 1
ATOM 6438 C C . GLY B 1 363 ? -5.316 -39.25 -3.008 1 93.62 363 GLY B C 1
ATOM 6439 O O . GLY B 1 363 ? -4.18 -39.344 -3.482 1 93.62 363 GLY B O 1
ATOM 6440 N N . PRO B 1 364 ? -5.621 -39 -1.754 1 94.38 364 PRO B N 1
ATOM 6441 C CA . PRO B 1 364 ? -4.504 -38.875 -0.813 1 94.38 364 PRO B CA 1
ATOM 6442 C C . PRO B 1 364 ? -3.621 -40.125 -0.787 1 94.38 364 PRO B C 1
ATOM 6444 O O . PRO B 1 364 ? -2.422 -40.031 -0.513 1 94.38 364 PRO B O 1
ATOM 6447 N N . GLU B 1 365 ? -4.098 -41.25 -1.123 1 91.94 365 GLU B N 1
ATOM 6448 C CA . GLU B 1 365 ? -3.34 -42.5 -1.073 1 91.94 365 GLU B CA 1
ATOM 6449 C C . GLU B 1 365 ? -2.236 -42.531 -2.127 1 91.94 365 GLU B C 1
ATOM 6451 O O . GLU B 1 365 ? -1.305 -43.312 -2.045 1 91.94 365 GLU B O 1
ATOM 6456 N N . TYR B 1 366 ? -2.328 -41.688 -3.041 1 89.31 366 TYR B N 1
ATOM 6457 C CA . TYR B 1 366 ? -1.349 -41.656 -4.121 1 89.31 366 TYR B CA 1
ATOM 6458 C C . TYR B 1 366 ? -0.233 -40.656 -3.828 1 89.31 366 TYR B C 1
ATOM 6460 O O . TYR B 1 366 ? 0.695 -40.5 -4.625 1 89.31 366 TYR B O 1
ATOM 6468 N N . ILE B 1 367 ? -0.336 -39.938 -2.74 1 88.31 367 ILE B N 1
ATOM 6469 C CA . ILE B 1 367 ? 0.72 -39.031 -2.322 1 88.31 367 ILE B CA 1
ATOM 6470 C C . ILE B 1 367 ? 1.688 -39.75 -1.387 1 88.31 367 ILE B C 1
ATOM 6472 O O . ILE B 1 367 ? 1.278 -40.281 -0.357 1 88.31 367 ILE B O 1
ATOM 6476 N N . THR B 1 368 ? 2.979 -39.906 -1.82 1 83.12 368 THR B N 1
ATOM 6477 C CA . THR B 1 368 ? 4.02 -40.531 -1.026 1 83.12 368 THR B CA 1
ATOM 6478 C C . THR B 1 368 ? 5.285 -39.688 -0.998 1 83.12 368 THR B C 1
ATOM 6480 O O . THR B 1 368 ? 5.766 -39.25 -2.045 1 83.12 368 THR B O 1
ATOM 6483 N N . GLU B 1 369 ? 5.816 -39.5 0.268 1 87.12 369 GLU B N 1
ATOM 6484 C CA . GLU B 1 369 ? 7.027 -38.688 0.451 1 87.12 369 GLU B CA 1
ATOM 6485 C C . GLU B 1 369 ? 6.922 -37.344 -0.28 1 87.12 369 GLU B C 1
ATOM 6487 O O . GLU B 1 369 ? 6.141 -36.5 0.111 1 87.12 369 GLU B O 1
ATOM 6492 N N . THR B 1 370 ? 7.477 -37.312 -1.56 1 89.12 370 THR B N 1
ATOM 6493 C CA . THR B 1 370 ? 7.402 -36.062 -2.289 1 89.12 370 THR B CA 1
ATOM 6494 C C . THR B 1 370 ? 6.574 -36.219 -3.561 1 89.12 370 THR B C 1
ATOM 6496 O O . THR B 1 370 ? 6.297 -35.25 -4.254 1 89.12 370 THR B O 1
ATOM 6499 N N . SER B 1 371 ? 6.09 -37.406 -3.789 1 89.5 371 SER B N 1
ATOM 6500 C CA . SER B 1 371 ? 5.406 -37.688 -5.051 1 89.5 371 SER B CA 1
ATOM 6501 C C . SER B 1 371 ? 3.955 -37.219 -5.004 1 89.5 371 SER B C 1
ATOM 6503 O O . SER B 1 371 ? 3.215 -37.562 -4.086 1 89.5 371 SER B O 1
ATOM 6505 N N . LEU B 1 372 ? 3.578 -36.469 -5.977 1 90.31 372 LEU B N 1
ATOM 6506 C CA . LEU B 1 372 ? 2.223 -35.938 -6.121 1 90.31 372 LEU B CA 1
ATOM 6507 C C . LEU B 1 372 ? 1.533 -36.562 -7.336 1 90.31 372 LEU B C 1
ATOM 6509 O O . LEU B 1 372 ? 2.172 -36.812 -8.359 1 90.31 372 LEU B O 1
ATOM 6513 N N . LYS B 1 373 ? 0.273 -36.781 -7.23 1 91.12 373 LYS B N 1
ATOM 6514 C CA . LYS B 1 373 ? -0.526 -37.281 -8.352 1 91.12 373 LYS B CA 1
ATOM 6515 C C . LYS B 1 373 ? -1.743 -36.375 -8.586 1 91.12 373 LYS B C 1
ATOM 6517 O O . LYS B 1 373 ? -2.367 -35.906 -7.641 1 91.12 373 LYS B O 1
ATOM 6522 N N . PRO B 1 374 ? -2.074 -36.219 -9.891 1 93.94 374 PRO B N 1
ATOM 6523 C CA . PRO B 1 374 ? -3.271 -35.438 -10.195 1 93.94 374 PRO B CA 1
ATOM 6524 C C . PRO B 1 374 ? -4.52 -35.969 -9.492 1 93.94 374 PRO B C 1
ATOM 6526 O O . PRO B 1 374 ? -4.75 -37.188 -9.461 1 93.94 374 PRO B O 1
ATOM 6529 N N . THR B 1 375 ? -5.25 -35.094 -8.922 1 95.25 375 THR B N 1
ATOM 6530 C CA . THR B 1 375 ? -6.422 -35.469 -8.141 1 95.25 375 THR B CA 1
ATOM 6531 C C . THR B 1 375 ? -7.621 -34.594 -8.523 1 95.25 375 THR B C 1
ATOM 6533 O O . THR B 1 375 ? -7.484 -33.375 -8.688 1 95.25 375 THR B O 1
ATOM 6536 N N . LEU B 1 376 ? -8.711 -35.219 -8.773 1 97.19 376 LEU B N 1
ATOM 6537 C CA . LEU B 1 376 ? -9.984 -34.562 -9.039 1 97.19 376 LEU B CA 1
ATOM 6538 C C . LEU B 1 376 ? -11.039 -35 -8.016 1 97.19 376 LEU B C 1
ATOM 6540 O O . LEU B 1 376 ? -11.344 -36.188 -7.895 1 97.19 376 LEU B O 1
ATOM 6544 N N . VAL B 1 377 ? -11.578 -34.062 -7.297 1 97.81 377 VAL B N 1
ATOM 6545 C CA . VAL B 1 377 ? -12.469 -34.406 -6.195 1 97.81 377 VAL B CA 1
ATOM 6546 C C . VAL B 1 377 ? -13.789 -33.656 -6.348 1 97.81 377 VAL B C 1
ATOM 6548 O O . VAL B 1 377 ? -13.812 -32.469 -6.734 1 97.81 377 VAL B O 1
ATOM 6551 N N . THR B 1 378 ? -14.961 -34.25 -6.133 1 98 378 THR B N 1
ATOM 6552 C CA . THR B 1 378 ? -16.297 -33.688 -6.133 1 98 378 THR B CA 1
ATOM 6553 C C . THR B 1 378 ? -16.953 -33.844 -4.766 1 98 378 THR B C 1
ATOM 6555 O O . THR B 1 378 ? -16.344 -34.375 -3.836 1 98 378 THR B O 1
ATOM 6558 N N . ASN B 1 379 ? -18.141 -33.281 -4.617 1 97.19 379 ASN B N 1
ATOM 6559 C CA . ASN B 1 379 ? -18.922 -33.375 -3.387 1 97.19 379 ASN B CA 1
ATOM 6560 C C . ASN B 1 379 ? -18.172 -32.781 -2.199 1 97.19 379 ASN B C 1
ATOM 6562 O O . ASN B 1 379 ? -17.984 -33.438 -1.179 1 97.19 379 ASN B O 1
ATOM 6566 N N . ILE B 1 380 ? -17.75 -31.609 -2.35 1 96.19 380 ILE B N 1
ATOM 6567 C CA . ILE B 1 380 ? -16.938 -30.906 -1.36 1 96.19 380 ILE B CA 1
ATOM 6568 C C . ILE B 1 380 ? -17.828 -30.281 -0.297 1 96.19 380 ILE B C 1
ATOM 6570 O O . ILE B 1 380 ? -18.719 -29.484 -0.617 1 96.19 380 ILE B O 1
ATOM 6574 N N . SER B 1 381 ? -17.516 -30.594 0.884 1 94.62 381 SER B N 1
ATOM 6575 C CA . SER B 1 381 ? -18.156 -29.906 2.004 1 94.62 381 SER B CA 1
ATOM 6576 C C . SER B 1 381 ? -17.594 -28.516 2.201 1 94.62 381 SER B C 1
ATOM 6578 O O . SER B 1 381 ? -16.391 -28.297 2.035 1 94.62 381 SER B O 1
ATOM 6580 N N . ARG B 1 382 ? -18.391 -27.625 2.631 1 93.06 382 ARG B N 1
ATOM 6581 C CA . ARG B 1 382 ? -17.938 -26.266 2.924 1 93.06 382 ARG B CA 1
ATOM 6582 C C . ARG B 1 382 ? -16.953 -26.266 4.086 1 93.06 382 ARG B C 1
ATOM 6584 O O . ARG B 1 382 ? -16.156 -25.328 4.211 1 93.06 382 ARG B O 1
ATOM 6591 N N . ASP B 1 383 ? -16.969 -27.234 4.871 1 94.69 383 ASP B N 1
ATOM 6592 C CA . ASP B 1 383 ? -16.109 -27.297 6.055 1 94.69 383 ASP B CA 1
ATOM 6593 C C . ASP B 1 383 ? -14.773 -27.938 5.73 1 94.69 383 ASP B C 1
ATOM 6595 O O . ASP B 1 383 ? -13.867 -27.969 6.566 1 94.69 383 ASP B O 1
ATOM 6599 N N . ALA B 1 384 ? -14.688 -28.484 4.539 1 96.94 384 ALA B N 1
ATOM 6600 C CA . ALA B 1 384 ? -13.43 -29.109 4.145 1 96.94 384 ALA B CA 1
ATOM 6601 C C . ALA B 1 384 ? -12.359 -28.062 3.885 1 96.94 384 ALA B C 1
ATOM 6603 O O . ALA B 1 384 ? -12.641 -27 3.322 1 96.94 384 ALA B O 1
ATOM 6604 N N . GLN B 1 385 ? -11.109 -28.359 4.223 1 96.38 385 GLN B N 1
ATOM 6605 C CA . GLN B 1 385 ? -9.984 -27.453 4.008 1 96.38 385 GLN B CA 1
ATOM 6606 C C . GLN B 1 385 ? -9.844 -27.094 2.533 1 96.38 385 GLN B C 1
ATOM 6608 O O . GLN B 1 385 ? -9.547 -25.938 2.193 1 96.38 385 GLN B O 1
ATOM 6613 N N . ILE B 1 386 ? -10.102 -28.047 1.696 1 97 386 ILE B N 1
ATOM 6614 C CA . ILE B 1 386 ? -9.875 -27.875 0.263 1 97 386 ILE B CA 1
ATOM 6615 C C . ILE B 1 386 ? -10.859 -26.859 -0.302 1 97 386 ILE B C 1
ATOM 6617 O O . ILE B 1 386 ? -10.68 -26.375 -1.419 1 97 386 ILE B O 1
ATOM 6621 N N . PHE B 1 387 ? -11.898 -26.562 0.447 1 95.56 387 PHE B N 1
ATOM 6622 C CA . PHE B 1 387 ? -12.883 -25.594 -0.002 1 95.56 387 PHE B CA 1
ATOM 6623 C C . PHE B 1 387 ? -12.25 -24.203 -0.128 1 95.56 387 PHE B C 1
ATOM 6625 O O . PHE B 1 387 ? -12.508 -23.484 -1.099 1 95.56 387 PHE B O 1
ATOM 6632 N N . ASP B 1 388 ? -11.336 -23.812 0.814 1 93.5 388 ASP B N 1
ATOM 6633 C CA . ASP B 1 388 ? -10.836 -22.438 0.803 1 93.5 388 ASP B CA 1
ATOM 6634 C C . ASP B 1 388 ? -9.312 -22.406 0.939 1 93.5 388 ASP B C 1
ATOM 6636 O O . ASP B 1 388 ? -8.68 -21.391 0.634 1 93.5 388 ASP B O 1
ATOM 6640 N N . ASP B 1 389 ? -8.688 -23.453 1.346 1 94.06 389 ASP B N 1
ATOM 6641 C CA . ASP B 1 389 ? -7.23 -23.453 1.48 1 94.06 389 ASP B CA 1
ATOM 6642 C C . ASP B 1 389 ? -6.559 -23.797 0.155 1 94.06 389 ASP B C 1
ATOM 6644 O O . ASP B 1 389 ? -7.035 -24.672 -0.582 1 94.06 389 ASP B O 1
ATOM 6648 N N . GLU B 1 390 ? -5.539 -23.125 -0.134 1 96 390 GLU B N 1
ATOM 6649 C CA . GLU B 1 390 ? -4.684 -23.5 -1.257 1 96 390 GLU B CA 1
ATOM 6650 C C . GLU B 1 390 ? -4.008 -24.844 -1.013 1 96 390 GLU B C 1
ATOM 6652 O O . GLU B 1 390 ? -3.377 -25.047 0.026 1 96 390 GLU B O 1
ATOM 6657 N N . THR B 1 391 ? -4.207 -25.734 -1.934 1 95.19 391 THR B N 1
ATOM 6658 C CA . THR B 1 391 ? -3.564 -27.047 -1.823 1 95.19 391 THR B CA 1
ATOM 6659 C C . THR B 1 391 ? -2.104 -26.969 -2.256 1 95.19 391 THR B C 1
ATOM 6661 O O . THR B 1 391 ? -1.237 -27.609 -1.65 1 95.19 391 THR B O 1
ATOM 6664 N N . PHE B 1 392 ? -1.872 -26.172 -3.322 1 95.06 392 PHE B N 1
ATOM 6665 C CA . PHE B 1 392 ? -0.545 -26.031 -3.908 1 95.06 392 PHE B CA 1
ATOM 6666 C C . PHE B 1 392 ? 0.011 -27.391 -4.332 1 95.06 392 PHE B C 1
ATOM 6668 O O . PHE B 1 392 ? 1.147 -27.719 -3.998 1 95.06 392 PHE B O 1
ATOM 6675 N N . GLY B 1 393 ? -0.745 -28.172 -4.938 1 93.81 393 GLY B N 1
ATOM 6676 C CA . GLY B 1 393 ? -0.558 -29.469 -5.559 1 93.81 393 GLY B CA 1
ATOM 6677 C C . GLY B 1 393 ? -1.463 -29.688 -6.754 1 93.81 393 GLY B C 1
ATOM 6678 O O . GLY B 1 393 ? -2.332 -28.875 -7.047 1 93.81 393 GLY B O 1
ATOM 6679 N N . PRO B 1 394 ? -1.218 -30.75 -7.461 1 94.19 394 PRO B N 1
ATOM 6680 C CA . PRO B 1 394 ? -1.968 -30.984 -8.695 1 94.19 394 PRO B CA 1
ATOM 6681 C C . PRO B 1 394 ? -3.377 -31.516 -8.445 1 94.19 394 PRO B C 1
ATOM 6683 O O . PRO B 1 394 ? -3.699 -32.656 -8.844 1 94.19 394 PRO B O 1
ATOM 6686 N N . SER B 1 395 ? -4.203 -30.688 -7.801 1 95 395 SER B N 1
ATOM 6687 C CA . SER B 1 395 ? -5.555 -31.078 -7.422 1 95 395 SER B CA 1
ATOM 6688 C C . SER B 1 395 ? -6.574 -30 -7.77 1 95 395 SER B C 1
ATOM 6690 O O . SER B 1 395 ? -6.262 -28.812 -7.73 1 95 395 SER B O 1
ATOM 6692 N N . ALA B 1 396 ? -7.766 -30.438 -8.117 1 97.06 396 ALA B N 1
ATOM 6693 C CA . ALA B 1 396 ? -8.875 -29.516 -8.359 1 97.06 396 ALA B CA 1
ATOM 6694 C C . ALA B 1 396 ? -10.172 -30.062 -7.762 1 97.06 396 ALA B C 1
ATOM 6696 O O . ALA B 1 396 ? -10.414 -31.281 -7.793 1 97.06 396 ALA B O 1
ATOM 6697 N N . SER B 1 397 ? -10.914 -29.25 -7.191 1 98.31 397 SER B N 1
ATOM 6698 C CA . SER B 1 397 ? -12.258 -29.547 -6.703 1 98.31 397 SER B CA 1
ATOM 6699 C C . SER B 1 397 ? -13.32 -29.062 -7.676 1 98.31 397 SER B C 1
ATOM 6701 O O . SER B 1 397 ? -13.172 -28 -8.281 1 98.31 397 SER B O 1
ATOM 6703 N N . VAL B 1 398 ? -14.406 -29.828 -7.758 1 98.56 398 VAL B N 1
ATOM 6704 C CA . VAL B 1 398 ? -15.461 -29.484 -8.711 1 98.56 398 VAL B CA 1
ATOM 6705 C C . VAL B 1 398 ? -16.75 -29.156 -7.965 1 98.56 398 VAL B C 1
ATOM 6707 O O . VAL B 1 398 ? -17.125 -29.859 -7.027 1 98.56 398 VAL B O 1
ATOM 6710 N N . TYR B 1 399 ? -17.359 -28.125 -8.391 1 98.38 399 TYR B N 1
ATOM 6711 C CA . TYR B 1 399 ? -18.625 -27.656 -7.84 1 98.38 399 TYR B CA 1
ATOM 6712 C C . TYR B 1 399 ? -19.688 -27.547 -8.938 1 98.38 399 TYR B C 1
ATOM 6714 O O . TYR B 1 399 ? -19.359 -27.234 -10.086 1 98.38 399 TYR B O 1
ATOM 6722 N N . MET B 1 400 ? -20.922 -27.859 -8.609 1 98.44 400 MET B N 1
ATOM 6723 C CA . MET B 1 400 ? -22.031 -27.656 -9.523 1 98.44 400 MET B CA 1
ATOM 6724 C C . MET B 1 400 ? -22.766 -26.359 -9.188 1 98.44 400 MET B C 1
ATOM 6726 O O . MET B 1 400 ? -23.094 -26.094 -8.031 1 98.44 400 MET B O 1
ATOM 6730 N N . ALA B 1 401 ? -22.969 -25.531 -10.148 1 98.62 401 ALA B N 1
ATOM 6731 C CA . ALA B 1 401 ? -23.703 -24.281 -9.984 1 98.62 401 ALA B CA 1
ATOM 6732 C C . ALA B 1 401 ? -25.078 -24.344 -10.664 1 98.62 401 ALA B C 1
ATOM 6734 O O . ALA B 1 401 ? -25.203 -24.906 -11.75 1 98.62 401 ALA B O 1
ATOM 6735 N N . GLU B 1 402 ? -26.031 -23.688 -10.109 1 98.56 402 GLU B N 1
ATOM 6736 C CA . GLU B 1 402 ? -27.406 -23.703 -10.625 1 98.56 402 GLU B CA 1
ATOM 6737 C C . GLU B 1 402 ? -27.531 -22.797 -11.844 1 98.56 402 GLU B C 1
ATOM 6739 O O . GLU B 1 402 ? -28.328 -23.078 -12.75 1 98.56 402 GLU B O 1
ATOM 6744 N N . ASP B 1 403 ? -26.922 -21.719 -11.828 1 98.25 403 ASP B N 1
ATOM 6745 C CA . ASP B 1 403 ? -26.906 -20.688 -12.859 1 98.25 403 ASP B CA 1
ATOM 6746 C C . ASP B 1 403 ? -25.672 -19.797 -12.727 1 98.25 403 ASP B C 1
ATOM 6748 O O . ASP B 1 403 ? -24.766 -20.094 -11.969 1 98.25 403 ASP B O 1
ATOM 6752 N N . ASP B 1 404 ? -25.625 -18.781 -13.531 1 98.44 404 ASP B N 1
ATOM 6753 C CA . ASP B 1 404 ? -24.469 -17.891 -13.531 1 98.44 404 ASP B CA 1
ATOM 6754 C C . ASP B 1 404 ? -24.312 -17.203 -12.18 1 98.44 404 ASP B C 1
ATOM 6756 O O . ASP B 1 404 ? -23.188 -17.078 -11.68 1 98.44 404 ASP B O 1
ATOM 6760 N N . ASP B 1 405 ? -25.391 -16.75 -11.578 1 98.06 405 ASP B N 1
ATOM 6761 C CA . ASP B 1 405 ? -25.344 -16.062 -10.289 1 98.06 405 ASP B CA 1
ATOM 6762 C C . ASP B 1 405 ? -24.781 -16.969 -9.203 1 98.06 405 ASP B C 1
ATOM 6764 O O . ASP B 1 405 ? -24 -16.531 -8.352 1 98.06 405 ASP B O 1
ATOM 6768 N N . ASP B 1 406 ? -25.234 -18.203 -9.25 1 98.5 406 ASP B N 1
ATOM 6769 C CA . ASP B 1 406 ? -24.719 -19.172 -8.289 1 98.5 406 ASP B CA 1
ATOM 6770 C C . ASP B 1 406 ? -23.234 -19.438 -8.516 1 98.5 406 ASP B C 1
ATOM 6772 O O . ASP B 1 406 ? -22.469 -19.562 -7.559 1 98.5 406 ASP B O 1
ATOM 6776 N N . ALA B 1 407 ? -22.797 -19.594 -9.766 1 98.69 407 ALA B N 1
ATOM 6777 C CA . ALA B 1 407 ? -21.391 -19.797 -10.102 1 98.69 407 ALA B CA 1
ATOM 6778 C C . ALA B 1 407 ? -20.531 -18.656 -9.57 1 98.69 407 ALA B C 1
ATOM 6780 O O . ALA B 1 407 ? -19.484 -18.875 -8.984 1 98.69 407 ALA B O 1
ATOM 6781 N N . ILE B 1 408 ? -21 -17.438 -9.742 1 98.5 408 ILE B N 1
ATOM 6782 C CA . ILE B 1 408 ? -20.312 -16.25 -9.273 1 98.5 408 ILE B CA 1
ATOM 6783 C C . ILE B 1 408 ? -20.203 -16.266 -7.75 1 98.5 408 ILE B C 1
ATOM 6785 O O . ILE B 1 408 ? -19.141 -15.984 -7.188 1 98.5 408 ILE B O 1
ATOM 6789 N N . ALA B 1 409 ? -21.281 -16.656 -7.117 1 97.75 409 ALA B N 1
ATOM 6790 C CA . ALA B 1 409 ? -21.312 -16.703 -5.656 1 97.75 409 ALA B CA 1
ATOM 6791 C C . ALA B 1 409 ? -20.312 -17.719 -5.125 1 97.75 409 ALA B C 1
ATOM 6793 O O . ALA B 1 409 ? -19.594 -17.453 -4.156 1 97.75 409 ALA B O 1
ATOM 6794 N N . ILE B 1 410 ? -20.266 -18.875 -5.742 1 97.69 410 ILE B N 1
ATOM 6795 C CA . ILE B 1 410 ? -19.328 -19.922 -5.336 1 97.69 410 ILE B CA 1
ATOM 6796 C C . ILE B 1 410 ? -17.906 -19.438 -5.547 1 97.69 410 ILE B C 1
ATOM 6798 O O . ILE B 1 410 ? -17.047 -19.578 -4.668 1 97.69 410 ILE B O 1
ATOM 6802 N N . ALA B 1 411 ? -17.641 -18.828 -6.672 1 98.31 411 ALA B N 1
ATOM 6803 C CA . ALA B 1 411 ? -16.297 -18.328 -6.996 1 98.31 411 ALA B CA 1
ATOM 6804 C C . ALA B 1 411 ? -15.859 -17.266 -5.992 1 98.31 411 ALA B C 1
ATOM 6806 O O . ALA B 1 411 ? -14.703 -17.266 -5.551 1 98.31 411 ALA B O 1
ATOM 6807 N N . ASN B 1 412 ? -16.766 -16.391 -5.625 1 97.19 412 ASN B N 1
ATOM 6808 C CA . ASN B 1 412 ? -16.422 -15.266 -4.77 1 97.19 412 ASN B CA 1
ATOM 6809 C C . ASN B 1 412 ? -16.344 -15.672 -3.303 1 97.19 412 ASN B C 1
ATOM 6811 O O . ASN B 1 412 ? -15.805 -14.93 -2.477 1 97.19 412 ASN B O 1
ATOM 6815 N N . ASP B 1 413 ? -16.922 -16.828 -3.002 1 96.38 413 ASP B N 1
ATOM 6816 C CA . ASP B 1 413 ? -16.844 -17.344 -1.64 1 96.38 413 ASP B CA 1
ATOM 6817 C C . ASP B 1 413 ? -15.484 -17.984 -1.382 1 96.38 413 ASP B C 1
ATOM 6819 O O . ASP B 1 413 ? -15.391 -19.203 -1.219 1 96.38 413 ASP B O 1
ATOM 6823 N N . SER B 1 414 ? -14.484 -17.156 -1.352 1 95.88 414 SER B N 1
ATOM 6824 C CA . SER B 1 414 ? -13.086 -17.531 -1.127 1 95.88 414 SER B CA 1
ATOM 6825 C C . SER B 1 414 ? -12.328 -16.422 -0.411 1 95.88 414 SER B C 1
ATOM 6827 O O . SER B 1 414 ? -12.641 -15.234 -0.573 1 95.88 414 SER B O 1
ATOM 6829 N N . SER B 1 415 ? -11.375 -16.797 0.383 1 96.12 415 SER B N 1
ATOM 6830 C CA . SER B 1 415 ? -10.5 -15.82 1.024 1 96.12 415 SER B CA 1
ATOM 6831 C C . SER B 1 415 ? -9.414 -15.336 0.066 1 96.12 415 SER B C 1
ATOM 6833 O O . SER B 1 415 ? -8.656 -14.422 0.388 1 96.12 415 SER B O 1
ATOM 6835 N N . TYR B 1 416 ? -9.352 -15.961 -1.106 1 97.31 416 TYR B N 1
ATOM 6836 C CA . TYR B 1 416 ? -8.352 -15.617 -2.111 1 97.31 416 TYR B CA 1
ATOM 6837 C C . TYR B 1 416 ? -8.969 -14.797 -3.24 1 97.31 416 TYR B C 1
ATOM 6839 O O . TYR B 1 416 ? -10.188 -14.75 -3.383 1 97.31 416 TYR B O 1
ATOM 6847 N N . GLY B 1 417 ? -8.156 -14.086 -4.027 1 97.88 417 GLY B N 1
ATOM 6848 C CA . GLY B 1 417 ? -8.609 -13.273 -5.141 1 97.88 417 GLY B CA 1
ATOM 6849 C C . GLY B 1 417 ? -7.512 -12.945 -6.129 1 97.88 417 GLY B C 1
ATOM 6850 O O . GLY B 1 417 ? -7.418 -11.812 -6.609 1 97.88 417 GLY B O 1
ATOM 6851 N N . LEU B 1 418 ? -6.711 -13.961 -6.516 1 97.5 418 LEU B N 1
ATOM 6852 C CA . LEU B 1 418 ? -5.582 -13.703 -7.402 1 97.5 418 LEU B CA 1
ATOM 6853 C C . LEU B 1 418 ? -6.004 -13.812 -8.867 1 97.5 418 LEU B C 1
ATOM 6855 O O . LEU B 1 418 ? -6.055 -12.805 -9.578 1 97.5 418 LEU B O 1
ATOM 6859 N N . ASN B 1 419 ? -6.461 -15 -9.305 1 97.38 419 ASN B N 1
ATOM 6860 C CA . ASN B 1 419 ? -6.828 -15.227 -10.695 1 97.38 419 ASN B CA 1
ATOM 6861 C C . ASN B 1 419 ? -8.047 -16.141 -10.812 1 97.38 419 ASN B C 1
ATOM 6863 O O . ASN B 1 419 ? -8.336 -16.922 -9.898 1 97.38 419 ASN B O 1
ATOM 6867 N N . ALA B 1 420 ? -8.734 -15.992 -11.906 1 98.44 420 ALA B N 1
ATOM 6868 C CA . ALA B 1 420 ? -9.891 -16.828 -12.242 1 98.44 420 ALA B CA 1
ATOM 6869 C C . ALA B 1 420 ? -9.992 -17.016 -13.758 1 98.44 420 ALA B C 1
ATOM 6871 O O . ALA B 1 420 ? -9.266 -16.375 -14.523 1 98.44 420 ALA B O 1
ATOM 6872 N N . ALA B 1 421 ? -10.828 -17.922 -14.156 1 98.38 421 ALA B N 1
ATOM 6873 C CA . ALA B 1 421 ? -11.141 -18.125 -15.57 1 98.38 421 ALA B CA 1
ATOM 6874 C C . ALA B 1 421 ? -12.641 -18.297 -15.781 1 98.38 421 ALA B C 1
ATOM 6876 O O . ALA B 1 421 ? -13.352 -18.781 -14.891 1 98.38 421 ALA B O 1
ATOM 6877 N N . VAL B 1 422 ? -13.102 -17.859 -16.906 1 98.62 422 VAL B N 1
ATOM 6878 C CA . VAL B 1 422 ? -14.484 -18.062 -17.359 1 98.62 422 VAL B CA 1
ATOM 6879 C C . VAL B 1 422 ? -14.492 -18.656 -18.766 1 98.62 422 VAL B C 1
ATOM 6881 O O . VAL B 1 422 ? -13.82 -18.141 -19.656 1 98.62 422 VAL B O 1
ATOM 6884 N N . HIS B 1 423 ? -15.195 -19.719 -18.906 1 98.31 423 HIS B N 1
ATOM 6885 C CA . HIS B 1 423 ? -15.344 -20.344 -20.219 1 98.31 423 HIS B CA 1
ATOM 6886 C C . HIS B 1 423 ? -16.766 -20.203 -20.75 1 98.31 423 HIS B C 1
ATOM 6888 O O . HIS B 1 423 ? -17.719 -20.641 -20.094 1 98.31 423 HIS B O 1
ATOM 6894 N N . SER B 1 424 ? -16.922 -19.625 -21.797 1 97.75 424 SER B N 1
ATOM 6895 C CA . SER B 1 424 ? -18.188 -19.344 -22.5 1 97.75 424 SER B CA 1
ATOM 6896 C C . SER B 1 424 ? -17.969 -19.172 -23.984 1 97.75 424 SER B C 1
ATOM 6898 O O . SER B 1 424 ? -16.906 -18.703 -24.406 1 97.75 424 SER B O 1
ATOM 6900 N N . SER B 1 425 ? -18.953 -19.516 -24.797 1 95.81 425 SER B N 1
ATOM 6901 C CA . SER B 1 425 ? -18.859 -19.297 -26.234 1 95.81 425 SER B CA 1
ATOM 6902 C C . SER B 1 425 ? -19.234 -17.859 -26.594 1 95.81 425 SER B C 1
ATOM 6904 O O . SER B 1 425 ? -19 -17.422 -27.734 1 95.81 425 SER B O 1
ATOM 6906 N N . SER B 1 426 ? -19.75 -17.125 -25.656 1 94.94 426 SER B N 1
ATOM 6907 C CA . SER B 1 426 ? -20.094 -15.719 -25.844 1 94.94 426 SER B CA 1
ATOM 6908 C C . SER B 1 426 ? -19.156 -14.805 -25.062 1 94.94 426 SER B C 1
ATOM 6910 O O . SER B 1 426 ? -19.141 -14.836 -23.828 1 94.94 426 SER B O 1
ATOM 6912 N N . TRP B 1 427 ? -18.453 -13.984 -25.781 1 91.38 427 TRP B N 1
ATOM 6913 C CA . TRP B 1 427 ? -17.562 -13.039 -25.109 1 91.38 427 TRP B CA 1
ATOM 6914 C C . TRP B 1 427 ? -18.344 -12.078 -24.234 1 91.38 427 TRP B C 1
ATOM 6916 O O . TRP B 1 427 ? -17.891 -11.68 -23.172 1 91.38 427 TRP B O 1
ATOM 6926 N N . GLU B 1 428 ? -19.547 -11.703 -24.734 1 94.12 428 GLU B N 1
ATOM 6927 C CA . GLU B 1 428 ? -20.391 -10.82 -23.953 1 94.12 428 GLU B CA 1
ATOM 6928 C C . GLU B 1 428 ? -20.812 -11.484 -22.641 1 94.12 428 GLU B C 1
ATOM 6930 O O . GLU B 1 428 ? -20.75 -10.859 -21.578 1 94.12 428 GLU B O 1
ATOM 6935 N N . HIS B 1 429 ? -21.219 -12.766 -22.797 1 96.62 429 HIS B N 1
ATOM 6936 C CA . HIS B 1 429 ? -21.609 -13.531 -21.625 1 96.62 429 HIS B CA 1
ATOM 6937 C C . HIS B 1 429 ? -20.453 -13.688 -20.656 1 96.62 429 HIS B C 1
ATOM 6939 O O . HIS B 1 429 ? -20.609 -13.477 -19.453 1 96.62 429 HIS B O 1
ATOM 6945 N N . ALA B 1 430 ? -19.281 -14 -21.141 1 96.38 430 ALA B N 1
ATOM 6946 C CA . ALA B 1 430 ? -18.078 -14.18 -20.328 1 96.38 430 ALA B CA 1
ATOM 6947 C C . ALA B 1 430 ? -17.688 -12.875 -19.641 1 96.38 430 ALA B C 1
ATOM 6949 O O . ALA B 1 430 ? -17.281 -12.883 -18.469 1 96.38 430 ALA B O 1
ATOM 6950 N N . TYR B 1 431 ? -17.797 -11.828 -20.344 1 94.69 431 TYR B N 1
ATOM 6951 C CA . TYR B 1 431 ? -17.484 -10.516 -19.797 1 94.69 431 TYR B CA 1
ATOM 6952 C C . TYR B 1 431 ? -18.391 -10.18 -18.625 1 94.69 431 TYR B C 1
ATOM 6954 O O . TYR B 1 431 ? -17.922 -9.734 -17.562 1 94.69 431 TYR B O 1
ATOM 6962 N N . ASP B 1 432 ? -19.688 -10.375 -18.828 1 95.88 432 ASP B N 1
ATOM 6963 C CA . ASP B 1 432 ? -20.672 -10.055 -17.797 1 95.88 432 ASP B CA 1
ATOM 6964 C C . ASP B 1 432 ? -20.422 -10.852 -16.516 1 95.88 432 ASP B C 1
ATOM 6966 O O . ASP B 1 432 ? -20.578 -10.328 -15.414 1 95.88 432 ASP B O 1
ATOM 6970 N N . VAL B 1 433 ? -20.031 -12.086 -16.688 1 98 433 VAL B N 1
ATOM 6971 C CA . VAL B 1 433 ? -19.734 -12.938 -15.539 1 98 433 VAL B CA 1
ATOM 6972 C C . VAL B 1 433 ? -18.391 -12.531 -14.93 1 98 433 VAL B C 1
ATOM 6974 O O . VAL B 1 433 ? -18.297 -12.344 -13.719 1 98 433 VAL B O 1
ATOM 6977 N N . GLY B 1 434 ? -17.359 -12.344 -15.789 1 97.62 434 GLY B N 1
ATOM 6978 C CA . GLY B 1 434 ? -16.016 -12.031 -15.344 1 97.62 434 GLY B CA 1
ATOM 6979 C C . GLY B 1 434 ? -15.93 -10.742 -14.547 1 97.62 434 GLY B C 1
ATOM 6980 O O . GLY B 1 434 ? -15.188 -10.656 -13.57 1 97.62 434 GLY B O 1
ATOM 6981 N N . LYS B 1 435 ? -16.672 -9.797 -14.93 1 94.94 435 LYS B N 1
ATOM 6982 C CA . LYS B 1 435 ? -16.641 -8.492 -14.281 1 94.94 435 LYS B CA 1
ATOM 6983 C C . LYS B 1 435 ? -17.156 -8.57 -12.844 1 94.94 435 LYS B C 1
ATOM 6985 O O . LYS B 1 435 ? -16.828 -7.727 -12.016 1 94.94 435 LYS B O 1
ATOM 6990 N N . GLN B 1 436 ? -17.922 -9.625 -12.57 1 96.44 436 GLN B N 1
ATOM 6991 C CA . GLN B 1 436 ? -18.547 -9.75 -11.25 1 96.44 436 GLN B CA 1
ATOM 6992 C C . GLN B 1 436 ? -17.688 -10.594 -10.32 1 96.44 436 GLN B C 1
ATOM 6994 O O . GLN B 1 436 ? -18 -10.727 -9.133 1 96.44 436 GLN B O 1
ATOM 6999 N N . LEU B 1 437 ? -16.609 -11.164 -10.836 1 98.06 437 LEU B N 1
ATOM 7000 C CA . LEU B 1 437 ? -15.719 -11.984 -10.016 1 98.06 437 LEU B CA 1
ATOM 7001 C C . LEU B 1 437 ? -14.773 -11.109 -9.203 1 98.06 437 LEU B C 1
ATOM 7003 O O . LEU B 1 437 ? -14.273 -10.102 -9.703 1 98.06 437 LEU B O 1
ATOM 7007 N N . GLU B 1 438 ? -14.516 -11.469 -7.949 1 97.12 438 GLU B N 1
ATOM 7008 C CA . GLU B 1 438 ? -13.664 -10.719 -7.043 1 97.12 438 GLU B CA 1
ATOM 7009 C C . GLU B 1 438 ? -12.227 -11.227 -7.086 1 97.12 438 GLU B C 1
ATOM 7011 O O . GLU B 1 438 ? -11.688 -11.688 -6.074 1 97.12 438 GLU B O 1
ATOM 7016 N N . TYR B 1 439 ? -11.594 -11.156 -8.242 1 98 439 TYR B N 1
ATOM 7017 C CA . TYR B 1 439 ? -10.234 -11.586 -8.539 1 98 439 TYR B CA 1
ATOM 7018 C C . TYR B 1 439 ? -9.484 -10.516 -9.312 1 98 439 TYR B C 1
ATOM 7020 O O . TYR B 1 439 ? -10.086 -9.727 -10.047 1 98 439 TYR B O 1
ATOM 7028 N N . GLY B 1 440 ? -8.164 -10.461 -9.156 1 97 440 GLY B N 1
ATOM 7029 C CA . GLY B 1 440 ? -7.355 -9.453 -9.82 1 97 440 GLY B CA 1
ATOM 7030 C C . GLY B 1 440 ? -7.281 -9.641 -11.32 1 97 440 GLY B C 1
ATOM 7031 O O . GLY B 1 440 ? -7.059 -8.688 -12.07 1 97 440 GLY B O 1
ATOM 7032 N N . GLN B 1 441 ? -7.449 -10.914 -11.742 1 96.44 441 GLN B N 1
ATOM 7033 C CA . GLN B 1 441 ? -7.402 -11.242 -13.164 1 96.44 441 GLN B CA 1
ATOM 7034 C C . GLN B 1 441 ? -8.398 -12.352 -13.508 1 96.44 441 GLN B C 1
ATOM 7036 O O . GLN B 1 441 ? -8.57 -13.289 -12.727 1 96.44 441 GLN B O 1
ATOM 7041 N N . VAL B 1 442 ? -9 -12.188 -14.672 1 97.25 442 VAL B N 1
ATOM 7042 C CA . VAL B 1 442 ? -9.906 -13.203 -15.188 1 97.25 442 VAL B CA 1
ATOM 7043 C C . VAL B 1 442 ? -9.523 -13.57 -16.625 1 97.25 442 VAL B C 1
ATOM 7045 O O . VAL B 1 442 ? -9.492 -12.711 -17.5 1 97.25 442 VAL B O 1
ATOM 7048 N N . GLN B 1 443 ? -9.188 -14.781 -16.797 1 95.44 443 GLN B N 1
ATOM 7049 C CA . GLN B 1 443 ? -8.898 -15.32 -18.125 1 95.44 443 GLN B CA 1
ATOM 7050 C C . GLN B 1 443 ? -10.156 -15.867 -18.797 1 95.44 443 GLN B C 1
ATOM 7052 O O . GLN B 1 443 ? -10.789 -16.797 -18.281 1 95.44 443 GLN B O 1
ATOM 7057 N N . ILE B 1 444 ? -10.508 -15.328 -19.938 1 95.25 444 ILE B N 1
ATOM 7058 C CA . ILE B 1 444 ? -11.68 -15.805 -20.672 1 95.25 444 ILE B CA 1
ATOM 7059 C C . ILE B 1 444 ? -11.258 -16.844 -21.703 1 95.25 444 ILE B C 1
ATOM 7061 O O . ILE B 1 444 ? -10.477 -16.531 -22.609 1 95.25 444 ILE B O 1
ATOM 7065 N N . ASN B 1 445 ? -11.688 -18.062 -21.5 1 93.94 445 ASN B N 1
ATOM 7066 C CA . ASN B 1 445 ? -11.461 -19.203 -22.391 1 93.94 445 ASN B CA 1
ATOM 7067 C C . ASN B 1 445 ? -9.984 -19.594 -22.438 1 93.94 445 ASN B C 1
ATOM 7069 O O . ASN B 1 445 ? -9.445 -19.859 -23.516 1 93.94 445 ASN B O 1
ATOM 7073 N N . SER B 1 446 ? -9.414 -19.578 -21.234 1 92.56 446 SER B N 1
ATOM 7074 C CA . SER B 1 446 ? -8.023 -19.984 -21.078 1 92.56 446 SER B CA 1
ATOM 7075 C C . SER B 1 446 ? -7.754 -20.516 -19.672 1 92.56 446 SER B C 1
ATOM 7077 O O . SER B 1 446 ? -8.688 -20.734 -18.906 1 92.56 446 SER B O 1
ATOM 7079 N N . LEU B 1 447 ? -6.492 -20.781 -19.438 1 92.19 447 LEU B N 1
ATOM 7080 C CA . LEU B 1 447 ? -6.078 -21.281 -18.141 1 92.19 447 LEU B CA 1
ATOM 7081 C C . LEU B 1 447 ? -6.008 -20.141 -17.125 1 92.19 447 LEU B C 1
ATOM 7083 O O . LEU B 1 447 ? -5.691 -19 -17.484 1 92.19 447 LEU B O 1
ATOM 7087 N N . THR B 1 448 ? -6.27 -20.5 -15.836 1 93.69 448 THR B N 1
ATOM 7088 C CA . THR B 1 448 ? -6.086 -19.516 -14.766 1 93.69 448 THR B CA 1
ATOM 7089 C C . THR B 1 448 ? -4.617 -19.125 -14.648 1 93.69 448 THR B C 1
ATOM 7091 O O . THR B 1 448 ? -4.301 -18.047 -14.133 1 93.69 448 THR B O 1
ATOM 7094 N N . THR B 1 449 ? -3.645 -19.906 -15.102 1 88.44 449 THR B N 1
ATOM 7095 C CA . THR B 1 449 ? -2.211 -19.75 -14.891 1 88.44 449 THR B CA 1
ATOM 7096 C C . THR B 1 449 ? -1.604 -18.859 -15.977 1 88.44 449 THR B C 1
ATOM 7098 O O . THR B 1 449 ? -0.391 -18.875 -16.188 1 88.44 449 THR B O 1
ATOM 7101 N N . MET B 1 450 ? -2.346 -18.047 -16.547 1 84.12 450 MET B N 1
ATOM 7102 C CA . MET B 1 450 ? -1.837 -17.172 -17.594 1 84.12 450 MET B CA 1
ATOM 7103 C C . MET B 1 450 ? -1.422 -15.82 -17.016 1 84.12 450 MET B C 1
ATOM 7105 O O . MET B 1 450 ? -2.072 -15.305 -16.109 1 84.12 450 MET B O 1
ATOM 7109 N N . ASP B 1 451 ? -0.28 -15.352 -17.531 1 86 451 ASP B N 1
ATOM 7110 C CA . ASP B 1 451 ? 0.228 -14.008 -17.234 1 86 451 ASP B CA 1
ATOM 7111 C C . ASP B 1 451 ? 0.957 -13.43 -18.453 1 86 451 ASP B C 1
ATOM 7113 O O . ASP B 1 451 ? 1.701 -14.141 -19.125 1 86 451 ASP B O 1
ATOM 7117 N N . SER B 1 452 ? 0.645 -12.289 -18.781 1 87.25 452 SER B N 1
ATOM 7118 C CA . SER B 1 452 ? 1.337 -11.586 -19.859 1 87.25 452 SER B CA 1
ATOM 7119 C C . SER B 1 452 ? 2.15 -10.414 -19.312 1 87.25 452 SER B C 1
ATOM 7121 O O . SER B 1 452 ? 1.644 -9.609 -18.531 1 87.25 452 SER B O 1
ATOM 7123 N N . PRO B 1 453 ? 3.385 -10.281 -19.766 1 90.12 453 PRO B N 1
ATOM 7124 C CA . PRO B 1 453 ? 4.285 -9.266 -19.219 1 90.12 453 PRO B CA 1
ATOM 7125 C C . PRO B 1 453 ? 3.746 -7.848 -19.391 1 90.12 453 PRO B C 1
ATOM 7127 O O . PRO B 1 453 ? 4.172 -6.934 -18.688 1 90.12 453 PRO B O 1
ATOM 7130 N N . ASN B 1 454 ? 2.836 -7.605 -20.359 1 89.38 454 ASN B N 1
ATOM 7131 C CA . ASN B 1 454 ? 2.395 -6.25 -20.672 1 89.38 454 ASN B CA 1
ATOM 7132 C C . ASN B 1 454 ? 1.011 -5.965 -20.094 1 89.38 454 ASN B C 1
ATOM 7134 O O . ASN B 1 454 ? 0.307 -5.07 -20.578 1 89.38 454 ASN B O 1
ATOM 7138 N N . GLN B 1 455 ? 0.566 -6.805 -19.188 1 90 455 GLN B N 1
ATOM 7139 C CA . GLN B 1 455 ? -0.687 -6.59 -18.469 1 90 455 GLN B CA 1
ATOM 7140 C C . GLN B 1 455 ? -0.462 -6.59 -16.969 1 90 455 GLN B C 1
ATOM 7142 O O . GLN B 1 455 ? 0.386 -7.324 -16.453 1 90 455 GLN B O 1
ATOM 7147 N N . PRO B 1 456 ? -1.254 -5.828 -16.297 1 93.12 456 PRO B N 1
ATOM 7148 C CA . PRO B 1 456 ? -1.068 -5.824 -14.852 1 93.12 456 PRO B CA 1
ATOM 7149 C C . PRO B 1 456 ? -1.571 -7.102 -14.188 1 93.12 456 PRO B C 1
ATOM 7151 O O . PRO B 1 456 ? -2.564 -7.684 -14.633 1 93.12 456 PRO B O 1
ATOM 7154 N N . ILE B 1 457 ? -0.861 -7.508 -13.203 1 93.25 457 ILE B N 1
ATOM 7155 C CA . ILE B 1 457 ? -1.298 -8.594 -12.328 1 93.25 457 ILE B CA 1
ATOM 7156 C C . ILE B 1 457 ? -1.355 -8.109 -10.883 1 93.25 457 ILE B C 1
ATOM 7158 O O . ILE B 1 457 ? -0.482 -7.363 -10.438 1 93.25 457 ILE B O 1
ATOM 7162 N N . ARG B 1 458 ? -2.422 -8.477 -10.219 1 95.19 458 ARG B N 1
ATOM 7163 C CA . ARG B 1 458 ? -2.592 -8.117 -8.82 1 95.19 458 ARG B CA 1
ATOM 7164 C C . ARG B 1 458 ? -3.48 -9.125 -8.094 1 95.19 458 ARG B C 1
ATOM 7166 O O . ARG B 1 458 ? -4.27 -9.828 -8.734 1 95.19 458 ARG B O 1
ATOM 7173 N N . GLY B 1 459 ? -3.301 -9.203 -6.809 1 96.5 459 GLY B N 1
ATOM 7174 C CA . GLY B 1 459 ? -4.238 -9.914 -5.961 1 96.5 459 GLY B CA 1
ATOM 7175 C C . GLY B 1 459 ? -5.199 -9 -5.227 1 96.5 459 GLY B C 1
ATOM 7176 O O . GLY B 1 459 ? -4.988 -7.789 -5.168 1 96.5 459 GLY B O 1
ATOM 7177 N N . VAL B 1 460 ? -6.273 -9.586 -4.836 1 96.94 460 VAL B N 1
ATOM 7178 C CA . VAL B 1 460 ? -7.195 -8.961 -3.893 1 96.94 460 VAL B CA 1
ATOM 7179 C C . VAL B 1 460 ? -7.488 -9.922 -2.744 1 96.94 460 VAL B C 1
ATOM 7181 O O . VAL B 1 460 ? -7.008 -11.055 -2.74 1 96.94 460 VAL B O 1
ATOM 7184 N N . LYS B 1 461 ? -8.25 -9.461 -1.712 1 96.81 461 LYS B N 1
ATOM 7185 C CA . LYS B 1 461 ? -8.531 -10.273 -0.531 1 96.81 461 LYS B CA 1
ATOM 7186 C C . LYS B 1 461 ? -7.242 -10.828 0.074 1 96.81 461 LYS B C 1
ATOM 7188 O O . LYS B 1 461 ? -6.289 -10.086 0.306 1 96.81 461 LYS B O 1
ATOM 7193 N N . GLY B 1 462 ? -7.227 -12.07 0.355 1 97.06 462 GLY B N 1
ATOM 7194 C CA . GLY B 1 462 ? -6.082 -12.695 0.994 1 97.06 462 GLY B CA 1
ATOM 7195 C C . GLY B 1 462 ? -4.941 -12.977 0.034 1 97.06 462 GLY B C 1
ATOM 7196 O O . GLY B 1 462 ? -3.896 -13.5 0.435 1 97.06 462 GLY B O 1
ATOM 7197 N N . SER B 1 463 ? -5.062 -12.57 -1.239 1 98.12 463 SER B N 1
ATOM 7198 C CA . SER B 1 463 ? -4.023 -12.852 -2.227 1 98.12 463 SER B CA 1
ATOM 7199 C C . SER B 1 463 ? -3.062 -11.672 -2.369 1 98.12 463 SER B C 1
ATOM 7201 O O . SER B 1 463 ? -2.178 -11.688 -3.227 1 98.12 463 SER B O 1
ATOM 7203 N N . GLY B 1 464 ? -3.234 -10.648 -1.516 1 97.62 464 GLY B N 1
ATOM 7204 C CA . GLY B 1 464 ? -2.266 -9.562 -1.463 1 97.62 464 GLY B CA 1
ATOM 7205 C C . GLY B 1 464 ? -2.756 -8.289 -2.131 1 97.62 464 GLY B C 1
ATOM 7206 O O . GLY B 1 464 ? -3.963 -8.07 -2.252 1 97.62 464 GLY B O 1
ATOM 7207 N N . TRP B 1 465 ? -1.827 -7.395 -2.424 1 97.88 465 TRP B N 1
ATOM 7208 C CA . TRP B 1 465 ? -2.146 -6.121 -3.061 1 97.88 465 TRP B CA 1
ATOM 7209 C C . TRP B 1 465 ? -0.936 -5.566 -3.803 1 97.88 465 TRP B C 1
ATOM 7211 O O . TRP B 1 465 ? 0.183 -6.055 -3.633 1 97.88 465 TRP B O 1
ATOM 7221 N N . GLY B 1 466 ? -1.147 -4.5 -4.57 1 96.44 466 GLY B N 1
ATOM 7222 C CA . GLY B 1 466 ? -0.152 -3.949 -5.477 1 96.44 466 GLY B CA 1
ATOM 7223 C C . GLY B 1 466 ? -0.209 -4.559 -6.863 1 96.44 466 GLY B C 1
ATOM 7224 O O . GLY B 1 466 ? -1.046 -5.422 -7.137 1 96.44 466 GLY B O 1
ATOM 7225 N N . GLN B 1 467 ? 0.608 -4.039 -7.73 1 95.75 467 GLN B N 1
ATOM 7226 C CA . GLN B 1 467 ? 0.598 -4.5 -9.117 1 95.75 467 GLN B CA 1
ATOM 7227 C C . GLN B 1 467 ? 2.01 -4.816 -9.602 1 95.75 467 GLN B C 1
ATOM 7229 O O . GLN B 1 467 ? 2.984 -4.25 -9.102 1 95.75 467 GLN B O 1
ATOM 7234 N N . SER B 1 468 ? 2.01 -5.676 -10.492 1 96.25 468 SER B N 1
ATOM 7235 C CA . SER B 1 468 ? 3.281 -6.027 -11.117 1 96.25 468 SER B CA 1
ATOM 7236 C C . SER B 1 468 ? 3.186 -5.945 -12.641 1 96.25 468 SER B C 1
ATOM 7238 O O . SER B 1 468 ? 2.123 -5.645 -13.188 1 96.25 468 SER B O 1
ATOM 7240 N N . ASN B 1 469 ? 4.25 -6.086 -13.289 1 95 469 ASN B N 1
ATOM 7241 C CA . ASN B 1 469 ? 4.445 -6.141 -14.734 1 95 469 ASN B CA 1
ATOM 7242 C C . ASN B 1 469 ? 4.523 -4.742 -15.336 1 95 469 ASN B C 1
ATOM 7244 O O . ASN B 1 469 ? 3.723 -3.867 -15 1 95 469 ASN B O 1
ATOM 7248 N N . SER B 1 470 ? 5.445 -4.52 -16.172 1 94.12 470 SER B N 1
ATOM 7249 C CA . SER B 1 470 ? 5.57 -3.363 -17.047 1 94.12 470 SER B CA 1
ATOM 7250 C C . SER B 1 470 ? 5.426 -2.059 -16.266 1 94.12 470 SER B C 1
ATOM 7252 O O . SER B 1 470 ? 6.008 -1.903 -15.195 1 94.12 470 SER B O 1
ATOM 7254 N N . ILE B 1 471 ? 4.652 -1.136 -16.797 1 94.75 471 ILE B N 1
ATOM 7255 C CA . ILE B 1 471 ? 4.574 0.203 -16.219 1 94.75 471 ILE B CA 1
ATOM 7256 C C . ILE B 1 471 ? 3.885 0.14 -14.859 1 94.75 471 ILE B C 1
ATOM 7258 O O . ILE B 1 471 ? 4.238 0.886 -13.945 1 94.75 471 ILE B O 1
ATOM 7262 N N . TRP B 1 472 ? 2.939 -0.784 -14.711 1 94.94 472 TRP B N 1
ATOM 7263 C CA . TRP B 1 472 ? 2.227 -0.922 -13.445 1 94.94 472 TRP B CA 1
ATOM 7264 C C . TRP B 1 472 ? 3.178 -1.334 -12.328 1 94.94 472 TRP B C 1
ATOM 7266 O O . TRP B 1 472 ? 3.096 -0.816 -11.211 1 94.94 472 TRP B O 1
ATOM 7276 N N . GLY B 1 473 ? 4.066 -2.256 -12.695 1 96.56 473 GLY B N 1
ATOM 7277 C CA . GLY B 1 473 ? 5.051 -2.691 -11.719 1 96.56 473 GLY B CA 1
ATOM 7278 C C . GLY B 1 473 ? 6.059 -1.613 -11.367 1 96.56 473 GLY B C 1
ATOM 7279 O O . GLY B 1 473 ? 6.441 -1.468 -10.203 1 96.56 473 GLY B O 1
ATOM 7280 N N . ILE B 1 474 ? 6.566 -0.85 -12.367 1 97 474 ILE B N 1
ATOM 7281 C CA . ILE B 1 474 ? 7.543 0.208 -12.133 1 97 474 ILE B CA 1
ATOM 7282 C C . ILE B 1 474 ? 6.953 1.257 -11.195 1 97 474 ILE B C 1
ATOM 7284 O O . ILE B 1 474 ? 7.66 1.792 -10.336 1 97 474 ILE B O 1
ATOM 7288 N N . HIS B 1 475 ? 5.68 1.53 -11.359 1 96.25 475 HIS B N 1
ATOM 7289 C CA . HIS B 1 475 ? 5.012 2.521 -10.523 1 96.25 475 HIS B CA 1
ATOM 7290 C C . HIS B 1 475 ? 5.066 2.125 -9.055 1 96.25 475 HIS B C 1
ATOM 7292 O O . HIS B 1 475 ? 5.164 2.986 -8.172 1 96.25 475 HIS B O 1
ATOM 7298 N N . GLU B 1 476 ? 5.051 0.828 -8.742 1 97.25 476 GLU B N 1
ATOM 7299 C CA . GLU B 1 476 ? 5.109 0.348 -7.363 1 97.25 476 GLU B CA 1
ATOM 7300 C C . GLU B 1 476 ? 6.445 0.694 -6.715 1 97.25 476 GLU B C 1
ATOM 7302 O O . GLU B 1 476 ? 6.551 0.745 -5.488 1 97.25 476 GLU B O 1
ATOM 7307 N N . PHE B 1 477 ? 7.484 1.003 -7.539 1 98.06 477 PHE B N 1
ATOM 7308 C CA . PHE B 1 477 ? 8.812 1.262 -7.008 1 98.06 477 PHE B CA 1
ATOM 7309 C C . PHE B 1 477 ? 9.203 2.723 -7.203 1 98.06 477 PHE B C 1
ATOM 7311 O O . PHE B 1 477 ? 10.383 3.076 -7.113 1 98.06 477 PHE B O 1
ATOM 7318 N N . SER B 1 478 ? 8.227 3.543 -7.43 1 96 478 SER B N 1
ATOM 7319 C CA . SER B 1 478 ? 8.406 4.984 -7.543 1 96 478 SER B CA 1
ATOM 7320 C C . SER B 1 478 ? 7.312 5.742 -6.801 1 96 478 SER B C 1
ATOM 7322 O O . SER B 1 478 ? 6.285 5.164 -6.441 1 96 478 SER B O 1
ATOM 7324 N N . ILE B 1 479 ? 7.559 6.953 -6.52 1 94.81 479 ILE B N 1
ATOM 7325 C CA . ILE B 1 479 ? 6.574 7.82 -5.879 1 94.81 479 ILE B CA 1
ATOM 7326 C C . ILE B 1 479 ? 6.414 9.102 -6.691 1 94.81 479 ILE B C 1
ATOM 7328 O O . ILE B 1 479 ? 7.32 9.5 -7.426 1 94.81 479 ILE B O 1
ATOM 7332 N N . GLU B 1 480 ? 5.289 9.68 -6.559 1 95.31 480 GLU B N 1
ATOM 7333 C CA . GLU B 1 480 ? 5.043 11.008 -7.117 1 95.31 480 GLU B CA 1
ATOM 7334 C C . GLU B 1 480 ? 5.258 12.094 -6.07 1 95.31 480 GLU B C 1
ATOM 7336 O O . GLU B 1 480 ? 4.613 12.094 -5.02 1 95.31 480 GLU B O 1
ATOM 7341 N N . LYS B 1 481 ? 6.203 12.922 -6.332 1 96.12 481 LYS B N 1
ATOM 7342 C CA . LYS B 1 481 ? 6.516 14.055 -5.465 1 96.12 481 LYS B CA 1
ATOM 7343 C C . LYS B 1 481 ? 5.992 15.359 -6.051 1 96.12 481 LYS B C 1
ATOM 7345 O O . LYS B 1 481 ? 6.188 15.641 -7.234 1 96.12 481 LYS B O 1
ATOM 7350 N N . THR B 1 482 ? 5.348 16.156 -5.203 1 95.44 482 THR B N 1
ATOM 7351 C CA . THR B 1 482 ? 4.832 17.453 -5.629 1 95.44 482 THR B CA 1
ATOM 7352 C C . THR B 1 482 ? 5.844 18.547 -5.344 1 95.44 482 THR B C 1
ATOM 7354 O O . THR B 1 482 ? 6.34 18.672 -4.223 1 95.44 482 THR B O 1
ATOM 7357 N N . LEU B 1 483 ? 6.254 19.297 -6.324 1 94.69 483 LEU B N 1
ATOM 7358 C CA . LEU B 1 483 ? 6.961 20.562 -6.199 1 94.69 483 LEU B CA 1
ATOM 7359 C C . LEU B 1 483 ? 6.07 21.734 -6.625 1 94.69 483 LEU B C 1
ATOM 7361 O O . LEU B 1 483 ? 5.754 21.875 -7.809 1 94.69 483 LEU B O 1
ATOM 7365 N N . ALA B 1 484 ? 5.656 22.469 -5.695 1 92.06 484 ALA B N 1
ATOM 7366 C CA . ALA B 1 484 ? 4.723 23.562 -5.965 1 92.06 484 ALA B CA 1
ATOM 7367 C C . ALA B 1 484 ? 5.414 24.922 -5.859 1 92.06 484 ALA B C 1
ATOM 7369 O O . ALA B 1 484 ? 5.859 25.312 -4.777 1 92.06 484 ALA B O 1
ATOM 7370 N N . PHE B 1 485 ? 5.5 25.641 -6.91 1 90 485 PHE B N 1
ATOM 7371 C CA . PHE B 1 485 ? 6.109 26.953 -6.992 1 90 485 PHE B CA 1
ATOM 7372 C C . PHE B 1 485 ? 5.07 28.047 -6.781 1 90 485 PHE B C 1
ATOM 7374 O O . PHE B 1 485 ? 4.051 28.078 -7.473 1 90 485 PHE B O 1
ATOM 7381 N N . HIS B 1 486 ? 5.359 28.875 -5.805 1 87.38 486 HIS B N 1
ATOM 7382 C CA . HIS B 1 486 ? 4.414 29.938 -5.484 1 87.38 486 HIS B CA 1
ATOM 7383 C C . HIS B 1 486 ? 5.004 31.312 -5.805 1 87.38 486 HIS B C 1
ATOM 7385 O O . HIS B 1 486 ? 6.129 31.609 -5.406 1 87.38 486 HIS B O 1
ATOM 7391 N N . SER B 1 487 ? 4.266 32.125 -6.551 1 78 487 SER B N 1
ATOM 7392 C CA . SER B 1 487 ? 4.73 33.469 -6.922 1 78 487 SER B CA 1
ATOM 7393 C C . SER B 1 487 ? 4.176 34.531 -5.973 1 78 487 SER B C 1
ATOM 7395 O O . SER B 1 487 ? 4.668 35.656 -5.945 1 78 487 SER B O 1
ATOM 7397 N N . SER B 1 488 ? 3.123 34.125 -5.25 1 71.88 488 SER B N 1
ATOM 7398 C CA . SER B 1 488 ? 2.525 35.062 -4.301 1 71.88 488 SER B CA 1
ATOM 7399 C C . SER B 1 488 ? 2.412 34.438 -2.912 1 71.88 488 SER B C 1
ATOM 7401 O O . SER B 1 488 ? 2.529 33.219 -2.762 1 71.88 488 SER B O 1
ATOM 7403 N N . VAL B 1 489 ? 2.381 35.344 -1.971 1 64.31 489 VAL B N 1
ATOM 7404 C CA . VAL B 1 489 ? 2.287 34.906 -0.583 1 64.31 489 VAL B CA 1
ATOM 7405 C C . VAL B 1 489 ? 0.858 34.469 -0.276 1 64.31 489 VAL B C 1
ATOM 7407 O O . VAL B 1 489 ? -0.1 35.188 -0.579 1 64.31 489 VAL B O 1
ATOM 7410 N N . PHE B 1 490 ? 0.808 33.219 0.091 1 62.84 490 PHE B N 1
ATOM 7411 C CA . PHE B 1 490 ? -0.479 32.688 0.522 1 62.84 490 PHE B CA 1
ATOM 7412 C C . PHE B 1 490 ? -0.669 32.875 2.021 1 62.84 490 PHE B C 1
ATOM 7414 O O . PHE B 1 490 ? 0.242 32.594 2.807 1 62.84 490 PHE B O 1
ATOM 7421 N N . ASN B 1 491 ? -1.742 33.656 2.383 1 61.88 491 ASN B N 1
ATOM 7422 C CA . ASN B 1 491 ? -2.131 33.75 3.785 1 61.88 491 ASN B CA 1
ATOM 7423 C C . ASN B 1 491 ? -3.432 33 4.062 1 61.88 491 ASN B C 1
ATOM 7425 O O . ASN B 1 491 ? -4.516 33.469 3.74 1 61.88 491 ASN B O 1
ATOM 7429 N N . PRO B 1 492 ? -3.295 31.75 4.613 1 58.56 492 PRO B N 1
ATOM 7430 C CA . PRO B 1 492 ? -4.504 30.953 4.859 1 58.56 492 PRO B CA 1
ATOM 7431 C C . PRO B 1 492 ? -5.48 31.656 5.805 1 58.56 492 PRO B C 1
ATOM 7433 O O . PRO B 1 492 ? -6.664 31.312 5.84 1 58.56 492 PRO B O 1
ATOM 7436 N N . LEU B 1 493 ? -5.039 32.562 6.633 1 59.19 493 LEU B N 1
ATOM 7437 C CA . LEU B 1 493 ? -5.875 33.219 7.645 1 59.19 493 LEU B CA 1
ATOM 7438 C C . LEU B 1 493 ? -6.438 34.531 7.141 1 59.19 493 LEU B C 1
ATOM 7440 O O . LEU B 1 493 ? -7.238 35.188 7.824 1 59.19 493 LEU B O 1
ATOM 7444 N N . ALA B 1 494 ? -6.023 34.875 5.844 1 55.97 494 ALA B N 1
ATOM 7445 C CA . ALA B 1 494 ? -6.527 36.125 5.273 1 55.97 494 ALA B CA 1
ATOM 7446 C C . ALA B 1 494 ? -8.016 36 4.961 1 55.97 494 ALA B C 1
ATOM 7448 O O . ALA B 1 494 ? -8.461 35.031 4.359 1 55.97 494 ALA B O 1
ATOM 7449 N N . GLY B 1 495 ? -8.828 36.969 5.461 1 48.5 495 GLY B N 1
ATOM 7450 C CA . GLY B 1 495 ? -10.25 37.094 5.203 1 48.5 495 GLY B CA 1
ATOM 7451 C C . GLY B 1 495 ? -11.117 36.375 6.215 1 48.5 495 GLY B C 1
ATOM 7452 O O . GLY B 1 495 ? -12.336 36.312 6.07 1 48.5 495 GLY B O 1
ATOM 7453 N N . HIS B 1 496 ? -10.516 35.594 7.078 1 47 496 HIS B N 1
ATOM 7454 C CA . HIS B 1 496 ? -11.359 34.969 8.078 1 47 496 HIS B CA 1
ATOM 7455 C C . HIS B 1 496 ? -11.297 35.688 9.414 1 47 496 HIS B C 1
ATOM 7457 O O . HIS B 1 496 ? -10.25 36.25 9.766 1 47 496 HIS B O 1
#

Foldseek 3Di:
DQCQPVDAAPVRAGERAWFAQNHGDDDDNVQKDFQAFLVVRDGNHIYGADALVNLLRLLVLQQVLLVVLQVDQLLVLLQLLLQLLVLLLVCLVVLLVLLCRLQVFDSVLSSVLSVCLSVLSNLQSVLLVVQDKDWDPFPQDPVRHGFDFTKIKHKGFQFEEEEEEDSLSLRNGVSQQLSLQSSRRYAYEYEYEPRRSPSNSVSVVSSVVSPDGGSSYTYHYRDPVNCLNNLLSNLLRPRHAEYEDEEALVVVVSSVVSNVVNVHYYFYFHAAAAEEEAAPAFPLLLSLLQLQCQLQRSQNQDSLRHAEYEYEQNCVVVNVVSNLVNQVPPDFWGFGSAQVLLVLLLVLQVQQVVVPKDWSDDGSVRRDRGIAGATEIEPGDCPRCSLAPRSSGSYYYYHYAHHLVRSQVSQQPYQWAFWYEYGHPDPVVRCVSVVSHRHQYYHYSHHSPDDDQNDWGAIDGSRGGAITHHNSSSVVRMDIDMDITGPDDDDPPPPD/DQCQPVDAAPVRAGEHAWFAQRHGDDDDNVQKDFQAFLVVRDGNHIYGADALVNLLRLLVLQQVLLVVLQVDQLLVLLQLLLQLLVLLLVCLVVLLVLLCRLQVFDSVLSSVLSVCLSVLSNLQSVQLVVQDKDWDPAPADPVRHRFDWTKIKHKGFQFEEEEEEDSLSLRNGVSQQLSLQSSRRYAYEYEYEPRRSPSNSVSVVSSVVSPDGGSSYTYHYRDPVNCLNNLLSNLLRPRHAEYEDEEALVVVVSSVVSNVVNVHYYFYFHAAAAEEEAAPAFPLLLSLLQLQCQLQRSQNQDSLRHAEYEYEQNCVVVNCVSNLVNQVPPDFWGFGSAQVLLVLLLVLQVQQVVVPKDWSDDGSVRRDRGTAGATEIEPGDCPRCSLAPRSSGSYYYYHYAHHLVRSQVSQQPYQWAFWYEYGHPDPVVRVVSVVSHRHQYYHYSHHSRDDDQNDWGAIDGSRGGAITHHNRSSVVRMDIDMDITGPDDDDPPPPD

Radius of gyration: 29.19 Å; Cα contacts (8 Å, |Δi|>4): 2572; chains: 2; bounding box: 70×82×64 Å

pLDDT: mean 92.86, std 10.58, range [35.88, 98.94]

Secondary structure (DSSP, 8-state):
-----S---TTS--EE--EETTEEPP--GGGEEEEEETTTTEEEEEEEPPPHHHHHHHHHHHHHHHHHHTTS-HHHHHHHHHHHHHHHHHTHHHHHHHHHHHH---HHHHHHHHHHHHHHHHHHHHHGGG---B--S--B-TTS-B--EEEEEEEEE--EEEEE--STTTTHHHHHHHHHHHHHT-EEEEEE-TT-HHHHHHHHHHHHHTTPPBTTEEEEE--GGGHHHHHHHHHHSTTEEEEEEES-HHHHHHHHHHHHHTT--EEEE----EEEEE-TTS-HHHHHHHHHHHHHGGGG-STT-EEEEEEEGGGHHHHHHHHHHHHHTS-S-EEPSSHHHHHHHHHHHHHHHHTT-EEEE--GGG-BTTEE--EEEES--TTSGGGTS---SSEEEEEEESSHHHHHHHHHSSS--SEEEEE-S-HHHHHHHHTTS-SSEEEETS-TT---TTS-B---GGGEE--BSHHHHHHHTEEEEEEEEESS---TTTT-/-----S---TTS--EE--EETTEEPP--GGGEEEEEETTTTEEEEEEEPPPHHHHHHHHHHHHHHHHHHTTS-HHHHHHHHHHHHHHHHHTHHHHHHHHHHHH---HHHHHHHHHHHHHHHHHHHHHGGG---B--S--B-TTS-B--EEEEEEEEE--EEEEE--STTTTHHHHHHHHHHHHHT-EEEEEE-TT-HHHHHHHHHHHHHTTPPBTTEEEEE--GGGHHHHHHHHHHSTTEEEEEEES-HHHHHHHHHHHHHTT--EEEE----EEEEE-TTS-HHHHHHHHHHHHHGGGG-STT-EEEEEEEGGGHHHHHHHHHHHHHTS-S-EEPSSHHHHHHHHHHHHHHHHTT-EEEE--GGG-BTTEE--EEEES--TTSHHHHS---SSEEEEEEESSHHHHHHHHHSSS--SEEEEE-S-HHHHHHHHTTS-SSEEEETS-TT---TTS-B---GGGEE--BSHHHHHHTTEEEEEEEEESS---TTTT-

Organism: NCBI:txid1448308

Sequence (992 aa):
MVFVTSHKSPDELPVVPIWIDGEPQPIDSEDLFPVVSSVQDKPIHYAVSASPASATKACDSAAAAFKSWRKTAPAHRRALLIKAADILEQRAQEIAKWQCAETSCPKEFAGFNVKMGPQYVREVAAATSELRGTVPQNNMAPNGEEMGGLTVVVREPVGVVLIIPPWNGAVILPSRAISMALAAGCTIVLKASELCPQTHGLLVECFEEAGIPKGVINIIQTKRDDAAAVTEAAISHKAVRKVDFIGSRAVGSKIGQVCAKYLKPILMELGGKGPALILEDADLPKAAMMCAMGAILDHGQICFSTERIIVHKNVYDKFIQILTGAFSKIPTAGDAVTKRSATHAYDVLVDAQEKGGKFLVGGPEYITETSLKPTLVTNISRDAQIFDDETFGPSASVYMAEDDDDAIAIANDSSYGLNAAVHSSSWEHAYDVGKQLEYGQVQINSLTTMDSPNQPIRGVKGSGWGQSNSIWGIHEFSIEKTLAFHSSVFNPLAGHMVFVTSHKSPDELPVVPIWIDGEPQPIDSEDLFPVVSSVQDKPIHYAVSASPASATKACDSAAAAFKSWRKTAPAHRRALLIKAADILEQRAQEIAKWQCAETSCPKEFAGFNVKMGPQYVREVAAATSELRGTVPQNNMAPNGEEMGGLTVVVREPVGVVLIIPPWNGAVILPSRAISMALAAGCTIVLKASELCPQTHGLLVECFEEAGIPKGVINIIQTKRDDAAAVTEAAISHKAVRKVDFIGSRAVGSKIGQVCAKYLKPILMELGGKGPALILEDADLPKAAMMCAMGAILDHGQICFSTERIIVHKNVYDKFIQILTGAFSKIPTAGDAVTKRSATHAYDVLVDAQEKGGKFLVGGPEYITETSLKPTLVTNISRDAQIFDDETFGPSASVYMAEDDDDAIAIANDSSYGLNAAVHSSSWEHAYDVGKQLEYGQVQINSLTTMDSPNQPIRGVKGSGWGQSNSIWGIHEFSIEKTLAFHSSVFNPLAGH

InterPro domains:
  IPR015590 Aldehyde dehydrogenase domain [PF00171] (30-482)
  IPR016161 Aldehyde/histidinol dehydrogenase [SSF53720] (13-485)
  IPR016162 Aldehyde dehydrogenase, N-terminal [G3DSA:3.40.605.10] (19-481)
  IPR016163 Aldehyde dehydrogenase, C-terminal [G3DSA:3.40.309.10] (272-451)
  IPR050740 Aldehyde Dehydrogenase Superfamily [PTHR43353] (18-485)

Solvent-accessible surface area (backbone atoms only — not comparable to full-atom values): 46489 Å² total; per-residue (Å²): 118,66,61,50,47,88,51,62,43,98,81,68,27,50,29,40,60,32,33,44,54,74,34,74,49,89,83,54,79,89,35,52,42,72,32,51,16,43,86,72,71,40,66,71,30,31,31,40,35,48,44,42,66,52,31,42,51,27,47,51,32,9,45,61,28,32,72,57,47,51,70,53,51,51,70,58,46,24,51,36,33,43,42,17,21,53,43,39,52,73,43,24,67,63,45,28,54,43,39,26,52,30,38,37,41,48,67,45,53,28,50,41,27,38,59,35,14,30,49,31,21,39,38,24,28,62,31,36,78,64,71,68,59,49,67,56,81,70,44,43,38,68,85,68,44,81,33,56,58,46,42,41,30,40,66,42,39,60,38,24,29,39,36,33,41,48,57,74,43,48,42,32,53,43,36,37,54,53,36,21,30,45,52,32,25,25,13,28,35,33,39,36,29,60,57,33,46,61,38,41,39,40,52,53,49,30,37,42,72,36,60,51,58,60,7,34,58,13,40,38,29,32,47,79,90,42,37,65,60,24,51,48,38,37,58,64,33,85,58,40,46,34,37,39,41,36,46,49,48,70,58,49,20,53,53,35,25,54,26,14,64,60,45,32,57,70,38,30,43,29,36,24,56,6,32,33,37,38,42,80,62,30,57,52,72,61,47,29,49,28,46,46,49,18,12,37,51,62,45,5,46,41,50,32,18,20,35,30,36,35,24,19,53,92,40,33,71,66,39,52,54,52,31,51,54,51,50,68,63,52,72,84,60,40,48,28,50,34,54,66,50,29,48,49,32,32,51,34,41,45,43,24,44,76,54,56,30,43,62,80,37,64,47,42,87,58,48,51,72,26,35,38,46,59,26,35,34,31,62,70,36,84,84,22,49,59,61,60,48,62,57,59,31,22,36,31,36,44,44,80,16,84,42,70,70,47,37,46,51,57,60,49,66,43,59,37,7,26,26,21,17,33,27,41,71,40,68,68,60,34,47,62,53,50,72,70,44,66,37,14,26,31,22,31,46,48,35,24,60,66,71,40,45,76,42,63,45,30,23,28,59,45,3,31,36,60,48,34,39,23,58,52,18,23,49,71,28,34,43,70,30,28,40,36,38,41,74,52,87,82,60,85,60,66,94,94,121,67,59,52,47,91,51,61,42,99,82,68,27,49,28,40,59,33,32,44,53,72,34,74,50,90,84,52,80,89,34,52,43,73,32,50,16,43,84,72,71,40,67,70,29,32,32,39,35,47,43,41,67,51,31,42,50,27,47,51,32,8,46,61,28,30,71,58,46,51,69,53,50,52,69,58,45,24,52,36,34,42,43,18,21,52,44,40,52,73,42,25,66,62,46,26,53,43,39,27,52,32,39,37,42,48,69,45,52,29,48,41,26,39,59,34,15,30,50,31,21,39,38,24,27,62,31,36,80,65,71,68,58,49,65,56,83,76,43,41,38,69,86,68,43,81,34,56,58,47,38,41,31,40,65,42,40,61,39,22,30,40,37,32,40,47,57,74,42,49,41,32,53,43,36,38,54,52,36,21,30,45,53,32,26,26,14,28,35,34,38,36,28,60,56,33,46,61,38,43,41,41,53,53,49,30,39,43,74,35,60,51,58,61,7,33,58,14,40,38,29,31,46,77,91,42,38,66,60,23,50,46,36,36,60,63,33,86,56,40,46,33,36,39,40,36,46,50,48,70,58,49,20,52,52,34,24,54,25,15,66,60,45,32,56,70,38,32,44,30,35,22,58,5,32,33,37,37,43,78,61,29,56,52,71,60,47,30,50,27,47,45,49,19,11,37,52,63,46,6,45,41,50,32,18,20,34,30,36,37,24,21,54,90,40,34,70,65,40,51,54,52,32,51,53,51,51,68,64,52,72,83,59,41,48,28,50,34,53,66,52,29,48,50,31,31,50,35,42,44,42,25,44,76,53,56,31,42,60,81,36,64,47,43,87,58,47,51,73,24,35,37,48,59,26,34,33,32,62,71,37,84,86,22,50,60,61,62,48,64,55,60,30,22,36,32,37,44,45,80,15,85,42,70,69,46,38,46,50,57,61,49,64,43,60,38,7,26,27,22,18,34,27,43,71,39,68,68,59,33,47,64,54,51,73,69,44,68,36,15,27,32,22,31,47,49,35,25,59,66,73,38,44,74,42,62,46,29,22,28,61,46,2,31,35,61,48,32,38,23,57,53,17,22,49,71,28,34,42,71,30,30,41,36,40,41,74,51,88,80,59,85,60,65,94,94